Protein 5HDF (pdb70)

Secondary structure (DSSP, 8-state):
-EEEEEE---EEETTEEE--EEEEEETT---SEEE----TT--GGGTS-SSSHHHH-S---TTTT-EEEEE--TTSTTS----GGG--HHHHHH--HHHHHHHHTTTTSS--SEEEEEEETHHHHHHHHHHHHH---SEEEEES--SS--HHHHHHHHHTEE-GGG-TTTTTT----TTEEEEPTT-HHHHTTTT---HHHHHHHHHT---EEGGGGG-GGGT-HHHHHT--S---EEETT-----TTSS--S-HHHHHHHHGGG-TT-S----EEETT--S-GGGSTTHHHHHHHHHHHHHHHT---/--EEEEE---EEETTEEE--EEEEE-TT---SEEE----TT--GGGTS-SSSHHHH-S---TTTT-EEEEE--TTSTTS----GGG--HHHHHH--HHHHHHHHTTTTSS--SEEEEEEETHHHHHHHHHHHHH---SEEEEES--SS--HHHHHHHHHTEE-GGG-TTTTTT----TTEEEEPTT-HHHHTTTT---HHHHHHHHHT---EEGGGGG-GGGT-HHHHHT--S---EEETT-----TTSS--S-HHHHHHHHGGG-TT-S----EEETT--S-GGGSTTHHHHHHHHHHHHHHHT--S-----/-EEEEEE---EEETTEEE--EEEEEETT---SEEE----TT--GGGTS-SSSHHHH-S---TTTT-EEEEE--TTSTTS----GGG--HHHHHH--HHHHHHHHTTTTSS--SEEEEEEETHHHHHHHHHHHHH---SEEEEES--SS--HHHHHHHHHTEE-GGG-TTTTTT----TTEEEEPTT-HHHHTTTT---HHHHHHHHHT---EEGGGGG-GGGT-HHHHHT--S---EEETT-----TTSS--S-HHHHHHHHGGG-TT-S----EEETT--S-GGGSTTHHHHHHHHHHHHHHHT----/-EEEEEE---B--SSS-B--EEEEEETT---SEEE----TT--GGGTS-SSSHHHH-S---TTTT-EEEEEPPTTSTTS----GGG--HHHHHH--HHHHHHHHTTTTSS--SEEEEEEETHHHHHHHHHHHHH---SEEEEES--SS--HHHHHHHHHTEE-GGG-TTTTTT----TTEEEEPTT-HHHHTTTT---HHHHHHHHHT---EEGGGGG-GGGT-HHHHHT--S---EEETT-----TTSS--S-HHHHHHHHGGG-TT-S----EEETT--S-GGGSTTHHHHHHHHHHHHHHHT----

Nearest PDB structures (foldseek):
  5hdf-assembly1_B  TM=1.003E+00  e=5.039E-69  Streptomyces albus
  5hdp-assembly6_F  TM=1.001E+00  e=3.777E-64  Streptomyces albus
  1qlw-assembly1_A  TM=4.806E-01  e=2.853E-06  Alcaligenes sp.
  7dbl-assembly2_D  TM=5.284E-01  e=2.092E-06  Penicillium brevicompactum
  4z8z-assembly1_A  TM=4.792E-01  e=2.681E-06  Acetivibrio thermocellus ATCC 27405

Structure (mmCIF, N/CA/C/O backbone):
data_5HDF
#
_entry.id   5HDF
#
_cell.length_a   178.420
_cell.length_b   81.970
_cell.length_c   118.693
_cell.angle_alpha   90.00
_cell.angle_beta   126.75
_cell.angle_gamma   90.00
#
_symmetry.space_group_name_H-M   'C 1 2 1'
#
loop_
_entity.id
_entity.type
_entity.pdbx_description
1 polymer Hydrolase
2 water water
#
loop_
_atom_site.group_PDB
_atom_site.id
_atom_site.type_symbol
_atom_site.label_atom_id
_atom_site.label_alt_id
_atom_site.label_comp_id
_atom_site.label_asym_id
_atom_site.label_entity_id
_atom_site.label_seq_id
_atom_site.pdbx_PDB_ins_code
_atom_site.Cartn_x
_atom_site.Cartn_y
_atom_site.Cartn_z
_atom_site.occupancy
_atom_site.B_iso_or_equiv
_atom_site.auth_seq_id
_atom_site.auth_comp_id
_atom_site.auth_asym_id
_atom_site.auth_atom_id
_atom_site.pdbx_PDB_model_num
ATOM 1 N N . SER A 1 61 ? 13.755 -17.429 15.302 1.00 41.56 61 SER B N 1
ATOM 2 C CA . SER A 1 61 ? 14.849 -17.073 16.265 1.00 42.70 61 SER B CA 1
ATOM 3 C C . SER A 1 61 ? 14.546 -17.509 17.729 1.00 41.55 61 SER B C 1
ATOM 4 O O . SER A 1 61 ? 13.583 -17.012 18.441 1.00 44.27 61 SER B O 1
ATOM 7 N N . ALA A 1 62 ? 15.456 -18.329 18.183 1.00 34.93 62 ALA B N 1
ATOM 8 C CA . ALA A 1 62 ? 15.193 -19.407 19.147 1.00 35.14 62 ALA B CA 1
ATOM 9 C C . ALA A 1 62 ? 15.638 -18.967 20.538 1.00 33.43 62 ALA B C 1
ATOM 10 O O . ALA A 1 62 ? 16.421 -18.059 20.663 1.00 32.08 62 ALA B O 1
ATOM 12 N N . ILE A 1 63 ? 15.132 -19.651 21.554 1.00 31.22 63 ILE B N 1
ATOM 13 C CA . ILE A 1 63 ? 15.450 -19.349 22.954 1.00 33.01 63 ILE B CA 1
ATOM 14 C C . ILE A 1 63 ? 16.413 -20.383 23.518 1.00 33.67 63 ILE B C 1
ATOM 15 O O . ILE A 1 63 ? 16.100 -21.542 23.598 1.00 32.36 63 ILE B O 1
ATOM 20 N N . CYS A 1 64 ? 17.567 -19.905 23.949 1.00 36.06 64 CYS B N 1
ATOM 21 C CA . CYS A 1 64 ? 18.742 -20.755 24.220 1.00 36.58 64 CYS B CA 1
ATOM 22 C C . CYS A 1 64 ? 19.330 -20.480 25.605 1.00 34.90 64 CYS B C 1
ATOM 23 O O . CYS A 1 64 ? 19.386 -19.342 26.045 1.00 34.55 64 CYS B O 1
ATOM 26 N N . ARG A 1 65 ? 19.820 -21.516 26.242 1.00 35.06 65 ARG B N 1
ATOM 27 C CA . ARG A 1 65 ? 20.531 -21.382 27.524 1.00 38.24 65 ARG B CA 1
ATOM 28 C C . ARG A 1 65 ? 21.646 -22.413 27.619 1.00 36.08 65 ARG B C 1
ATOM 29 O O . ARG A 1 65 ? 21.424 -23.592 27.419 1.00 31.44 65 ARG B O 1
ATOM 37 N N . ALA A 1 66 ? 22.863 -21.930 27.840 1.00 35.75 66 ALA B N 1
ATOM 38 C CA . ALA A 1 66 ? 24.022 -22.803 28.041 1.00 34.50 66 ALA B CA 1
ATOM 39 C C . ALA A 1 66 ? 24.086 -23.257 29.499 1.00 35.28 66 ALA B C 1
ATOM 40 O O . ALA A 1 66 ? 23.621 -22.569 30.383 1.00 34.85 66 ALA B O 1
ATOM 42 N N . THR A 1 67 ? 24.613 -24.452 29.712 1.00 37.50 67 THR B N 1
ATOM 43 C CA . THR A 1 67 ? 24.906 -24.978 31.070 1.00 38.62 67 THR B CA 1
ATOM 44 C C . THR A 1 67 ? 26.116 -25.881 31.061 1.00 37.54 67 THR B C 1
ATOM 45 O O . THR A 1 67 ? 26.624 -26.257 30.014 1.00 36.58 67 THR B O 1
ATOM 49 N N . THR A 1 68 ? 26.533 -26.266 32.255 1.00 38.22 68 THR B N 1
ATOM 50 C CA . THR A 1 68 ? 27.445 -27.379 32.442 1.00 37.70 68 THR B CA 1
ATOM 51 C C . THR A 1 68 ? 26.723 -28.531 33.128 1.00 39.97 68 THR B C 1
ATOM 52 O O . THR A 1 68 ? 25.869 -28.320 33.978 1.00 40.11 68 THR B O 1
ATOM 56 N N . VAL A 1 69 ? 27.062 -29.751 32.736 1.00 40.57 69 VAL B N 1
ATOM 57 C CA . VAL A 1 69 ? 26.517 -30.962 33.381 1.00 39.45 69 VAL B CA 1
ATOM 58 C C . VAL A 1 69 ? 27.654 -31.693 34.088 1.00 39.08 69 VAL B C 1
ATOM 59 O O . VAL A 1 69 ? 28.643 -31.976 33.494 1.00 37.34 69 VAL B O 1
ATOM 63 N N . GLU A 1 70 ? 27.466 -32.010 35.358 1.00 45.10 70 GLU B N 1
ATOM 64 C CA . GLU A 1 70 ? 28.374 -32.905 36.070 1.00 47.03 70 GLU B CA 1
ATOM 65 C C . GLU A 1 70 ? 28.185 -34.322 35.563 1.00 44.27 70 GLU B C 1
ATOM 66 O O . GLU A 1 70 ? 27.072 -34.826 35.471 1.00 38.46 70 GLU B O 1
ATOM 72 N N . VAL A 1 71 ? 29.289 -34.956 35.243 1.00 43.98 71 VAL B N 1
ATOM 73 C CA . VAL A 1 71 ? 29.276 -36.169 34.486 1.00 43.41 71 VAL B CA 1
ATOM 74 C C . VAL A 1 71 ? 30.386 -37.093 35.003 1.00 42.59 71 VAL B C 1
ATOM 75 O O . VAL A 1 71 ? 31.429 -36.631 35.376 1.00 42.79 71 VAL B O 1
ATOM 79 N N . THR A 1 72 ? 30.152 -38.406 34.987 1.00 41.65 72 THR B N 1
ATOM 80 C CA . THR A 1 72 ? 31.120 -39.362 35.553 1.00 39.89 72 THR B CA 1
ATOM 81 C C . THR A 1 72 ? 32.427 -39.403 34.767 1.00 40.05 72 THR B C 1
ATOM 82 O O . THR A 1 72 ? 32.445 -39.593 33.555 1.00 39.36 72 THR B O 1
ATOM 86 N N . LEU A 1 73 ? 33.507 -39.295 35.516 1.00 41.88 73 LEU B N 1
ATOM 87 C CA . LEU A 1 73 ? 34.843 -39.189 34.984 1.00 43.17 73 LEU B CA 1
ATOM 88 C C . LEU A 1 73 ? 35.788 -39.859 35.958 1.00 47.25 73 LEU B C 1
ATOM 89 O O . LEU A 1 73 ? 36.113 -39.310 37.012 1.00 46.88 73 LEU B O 1
ATOM 94 N N . GLY A 1 74 ? 36.202 -41.065 35.606 1.00 55.59 74 GLY B N 1
ATOM 95 C CA . GLY A 1 74 ? 37.161 -41.808 36.400 1.00 59.80 74 GLY B CA 1
ATOM 96 C C . GLY A 1 74 ? 36.580 -42.081 37.771 1.00 69.39 74 GLY B C 1
ATOM 97 O O . GLY A 1 74 ? 35.431 -42.462 37.884 1.00 67.28 74 GLY B O 1
ATOM 98 N N . LYS A 1 75 ? 37.361 -41.817 38.810 1.00 77.06 75 LYS B N 1
ATOM 99 C CA . LYS A 1 75 ? 36.891 -41.991 40.202 1.00 79.69 75 LYS B CA 1
ATOM 100 C C . LYS A 1 75 ? 35.847 -40.958 40.596 1.00 70.79 75 LYS B C 1
ATOM 101 O O . LYS A 1 75 ? 34.881 -41.283 41.254 1.00 67.09 75 LYS B O 1
ATOM 107 N N . GLY A 1 76 ? 36.033 -39.731 40.130 1.00 65.92 76 GLY B N 1
ATOM 108 C CA . GLY A 1 76 ? 35.119 -38.624 40.442 1.00 63.27 76 GLY B CA 1
ATOM 109 C C . GLY A 1 76 ? 34.237 -38.213 39.271 1.00 58.57 76 GLY B C 1
ATOM 110 O O . GLY A 1 76 ? 33.614 -39.056 38.613 1.00 55.22 76 GLY B O 1
ATOM 111 N N . THR A 1 77 ? 34.166 -36.904 39.038 1.00 53.27 77 THR B N 1
ATOM 112 C CA . THR A 1 77 ? 33.354 -36.352 37.953 1.00 51.27 77 THR B CA 1
ATOM 113 C C . THR A 1 77 ? 34.086 -35.264 37.148 1.00 49.24 77 THR B C 1
ATOM 114 O O . THR A 1 77 ? 35.082 -34.703 37.589 1.00 46.78 77 THR B O 1
ATOM 118 N N . GLY A 1 78 ? 33.557 -34.991 35.958 1.00 45.99 78 GLY B N 1
ATOM 119 C CA . GLY A 1 78 ? 33.939 -33.801 35.169 1.00 41.76 78 GLY B CA 1
ATOM 120 C C . GLY A 1 78 ? 32.744 -32.975 34.718 1.00 39.66 78 GLY B C 1
ATOM 121 O O . GLY A 1 78 ? 31.574 -33.373 34.880 1.00 34.88 78 GLY B O 1
ATOM 122 N N . LYS A 1 79 ? 33.051 -31.829 34.135 1.00 39.52 79 LYS B N 1
ATOM 123 C CA . LYS A 1 79 ? 32.028 -30.897 33.627 1.00 41.15 79 LYS B CA 1
ATOM 124 C C . LYS A 1 79 ? 31.917 -30.955 32.103 1.00 38.15 79 LYS B C 1
ATOM 125 O O . LYS A 1 79 ? 32.888 -30.746 31.386 1.00 38.31 79 LYS B O 1
ATOM 139 N N . TRP A 1 81 ? 30.054 -29.129 28.968 1.00 33.31 81 TRP B N 1
ATOM 140 C CA . TRP A 1 81 ? 29.289 -27.948 28.529 1.00 32.13 81 TRP B CA 1
ATOM 141 C C . TRP A 1 81 ? 28.256 -28.342 27.489 1.00 32.03 81 TRP B C 1
ATOM 142 O O . TRP A 1 81 ? 28.507 -29.178 26.626 1.00 30.92 81 TRP B O 1
ATOM 153 N N . GLY A 1 82 ? 27.108 -27.709 27.564 1.00 31.63 82 GLY B N 1
ATOM 154 C CA . GLY A 1 82 ? 26.048 -27.929 26.584 1.00 33.52 82 GLY B CA 1
ATOM 155 C C . GLY A 1 82 ? 25.120 -26.738 26.454 1.00 34.32 82 GLY B C 1
ATOM 156 O O . GLY A 1 82 ? 25.003 -25.942 27.356 1.00 35.63 82 GLY B O 1
ATOM 157 N N . GLU A 1 83 ? 24.452 -26.639 25.317 1.00 35.37 83 GLU B N 1
ATOM 158 C CA . GLU A 1 83 ? 23.450 -25.602 25.099 1.00 33.19 83 GLU B CA 1
ATOM 159 C C . GLU A 1 83 ? 22.091 -26.199 24.737 1.00 33.63 83 GLU B C 1
ATOM 160 O O . GLU A 1 83 ? 21.968 -26.988 23.824 1.00 32.17 83 GLU B O 1
ATOM 166 N N . LEU A 1 84 ? 21.078 -25.792 25.482 1.00 35.24 84 LEU B N 1
ATOM 167 C CA . LEU A 1 84 ? 19.690 -26.187 25.216 1.00 34.04 84 LEU B CA 1
ATOM 168 C C . LEU A 1 84 ? 18.965 -25.040 24.544 1.00 33.06 84 LEU B C 1
ATOM 169 O O . LEU A 1 84 ? 18.911 -23.954 25.081 1.00 31.48 84 LEU B O 1
ATOM 174 N N . CYS A 1 85 ? 18.358 -25.326 23.395 1.00 32.81 85 CYS B N 1
ATOM 175 C CA . CYS A 1 85 ? 17.527 -24.349 22.670 1.00 33.53 85 CYS B CA 1
ATOM 176 C C . CYS A 1 85 ? 16.157 -24.925 22.352 1.00 32.91 85 CYS B C 1
ATOM 177 O O . CYS A 1 85 ? 16.045 -26.069 21.943 1.00 33.76 85 CYS B O 1
ATOM 180 N N . ARG A 1 86 ? 15.140 -24.075 22.483 1.00 32.98 86 ARG B N 1
ATOM 181 C CA . ARG A 1 86 ? 13.767 -24.358 22.039 1.00 33.41 86 ARG B CA 1
ATOM 182 C C . ARG A 1 86 ? 13.333 -23.377 20.981 1.00 32.29 86 ARG B C 1
ATOM 183 O O . ARG A 1 86 ? 13.804 -22.265 20.963 1.00 32.63 86 ARG B O 1
ATOM 191 N N . PRO A 1 87 ? 12.361 -23.766 20.122 1.00 33.59 87 PRO B N 1
ATOM 192 C CA . PRO A 1 87 ? 11.748 -22.763 19.272 1.00 34.21 87 PRO B CA 1
ATOM 193 C C . PRO A 1 87 ? 11.068 -21.736 20.107 1.00 37.54 87 PRO B C 1
ATOM 194 O O . PRO A 1 87 ? 10.543 -22.075 21.201 1.00 46.87 87 PRO B O 1
ATOM 198 N N . ALA A 1 88 ? 11.080 -20.496 19.638 1.00 39.16 88 ALA B N 1
ATOM 199 C CA . ALA A 1 88 ? 10.469 -19.361 20.395 1.00 41.05 88 ALA B CA 1
ATOM 200 C C . ALA A 1 88 ? 8.961 -19.489 20.441 1.00 40.55 88 ALA B C 1
ATOM 201 O O . ALA A 1 88 ? 8.337 -19.891 19.478 1.00 39.26 88 ALA B O 1
ATOM 203 N N . GLY A 1 89 ? 8.406 -19.252 21.615 1.00 41.59 89 GLY B N 1
ATOM 204 C CA . GLY A 1 89 ? 6.954 -19.414 21.845 1.00 40.40 89 GLY B CA 1
ATOM 205 C C . GLY A 1 89 ? 6.400 -20.843 21.801 1.00 38.95 89 GLY B C 1
ATOM 206 O O . GLY A 1 89 ? 5.226 -21.041 21.551 1.00 38.72 89 GLY B O 1
ATOM 207 N N . SER A 1 90 ? 7.239 -21.820 22.120 1.00 39.67 90 SER B N 1
ATOM 208 C CA . SER A 1 90 ? 6.830 -23.234 22.110 1.00 37.67 90 SER B CA 1
ATOM 209 C C . SER A 1 90 ? 7.641 -24.076 23.069 1.00 33.77 90 SER B C 1
ATOM 210 O O . SER A 1 90 ? 8.712 -23.723 23.470 1.00 33.79 90 SER B O 1
ATOM 213 N N . SER A 1 91 ? 7.109 -25.225 23.402 1.00 36.27 91 SER B N 1
ATOM 214 C CA . SER A 1 91 ? 7.766 -26.148 24.330 1.00 36.51 91 SER B CA 1
ATOM 215 C C . SER A 1 91 ? 7.641 -27.591 23.789 1.00 35.92 91 SER B C 1
ATOM 216 O O . SER A 1 91 ? 6.715 -28.302 24.142 1.00 38.01 91 SER B O 1
ATOM 219 N N . PRO A 1 92 ? 8.628 -28.040 22.987 1.00 34.56 92 PRO B N 1
ATOM 220 C CA . PRO A 1 92 ? 8.592 -29.372 22.400 1.00 32.88 92 PRO B CA 1
ATOM 221 C C . PRO A 1 92 ? 8.767 -30.480 23.407 1.00 32.16 92 PRO B C 1
ATOM 222 O O . PRO A 1 92 ? 9.403 -30.303 24.439 1.00 32.16 92 PRO B O 1
ATOM 226 N N . ASP A 1 93 ? 8.206 -31.622 23.083 1.00 32.36 93 ASP B N 1
ATOM 227 C CA . ASP A 1 93 ? 8.345 -32.836 23.910 1.00 32.60 93 ASP B CA 1
ATOM 228 C C . ASP A 1 93 ? 9.527 -33.699 23.432 1.00 29.65 93 ASP B C 1
ATOM 229 O O . ASP A 1 93 ? 10.005 -34.584 24.153 1.00 28.49 93 ASP B O 1
ATOM 234 N N . THR A 1 94 ? 9.982 -33.420 22.227 1.00 29.05 94 THR B N 1
ATOM 235 C CA . THR A 1 94 ? 11.183 -34.069 21.673 1.00 29.84 94 THR B CA 1
ATOM 236 C C . THR A 1 94 ? 12.374 -33.128 21.683 1.00 28.91 94 THR B C 1
ATOM 237 O O . THR A 1 94 ? 12.294 -32.000 21.232 1.00 30.85 94 THR B O 1
ATOM 241 N N . VAL A 1 95 ? 13.459 -33.631 22.215 1.00 28.50 95 VAL B N 1
ATOM 242 C CA . VAL A 1 95 ? 14.752 -32.969 22.164 1.00 29.87 95 VAL B CA 1
ATOM 243 C C . VAL A 1 95 ? 15.751 -33.827 21.390 1.00 28.80 95 VAL B C 1
ATOM 244 O O . VAL A 1 95 ? 15.826 -35.057 21.570 1.00 30.76 95 VAL B O 1
ATOM 248 N N . VAL A 1 96 ? 16.519 -33.166 20.547 1.00 28.78 96 VAL B N 1
ATOM 249 C CA . VAL A 1 96 ? 17.555 -33.826 19.740 1.00 30.30 96 VAL B CA 1
ATOM 250 C C . VAL A 1 96 ? 18.927 -33.451 20.268 1.00 30.69 96 VAL B C 1
ATOM 251 O O . VAL A 1 96 ? 19.326 -32.333 20.190 1.00 30.28 96 VAL B O 1
ATOM 255 N N . THR A 1 97 ? 19.627 -34.438 20.785 1.00 34.20 97 THR B N 1
ATOM 256 C CA . THR A 1 97 ? 20.960 -34.258 21.364 1.00 35.24 97 THR B CA 1
ATOM 257 C C . THR A 1 97 ? 22.038 -34.645 20.368 1.00 34.13 97 THR B C 1
ATOM 258 O O . THR A 1 97 ? 22.031 -35.744 19.829 1.00 33.77 97 THR B O 1
ATOM 270 N N . VAL A 1 99 ? 26.053 -34.955 19.107 1.00 30.70 99 VAL B N 1
ATOM 271 C CA . VAL A 1 99 ? 27.396 -35.289 19.547 1.00 29.70 99 VAL B CA 1
ATOM 272 C C . VAL A 1 99 ? 28.370 -35.139 18.374 1.00 27.93 99 VAL B C 1
ATOM 273 O O . VAL A 1 99 ? 28.273 -35.834 17.373 1.00 25.85 99 VAL B O 1
ATOM 277 N N . HIS A 1 100 ? 29.305 -34.220 18.529 1.00 27.11 100 HIS B N 1
ATOM 278 C CA . HIS A 1 100 ? 30.281 -33.924 17.475 1.00 25.69 100 HIS B CA 1
ATOM 279 C C . HIS A 1 100 ? 31.359 -35.026 17.367 1.00 25.56 100 HIS B C 1
ATOM 280 O O . HIS A 1 100 ? 31.514 -35.877 18.250 1.00 24.26 100 HIS B O 1
ATOM 287 N N . GLY A 1 101 ? 32.120 -34.939 16.299 1.00 25.83 101 GLY B N 1
ATOM 288 C CA . GLY A 1 101 ? 33.228 -35.848 16.063 1.00 28.00 101 GLY B CA 1
ATOM 289 C C . GLY A 1 101 ? 34.609 -35.309 16.447 1.00 29.63 101 GLY B C 1
ATOM 290 O O . GLY A 1 101 ? 34.745 -34.237 17.034 1.00 28.96 101 GLY B O 1
ATOM 291 N N . ALA A 1 102 ? 35.620 -36.095 16.100 1.00 29.64 102 ALA B N 1
ATOM 292 C CA . ALA A 1 102 ? 37.009 -35.859 16.521 1.00 26.67 102 ALA B CA 1
ATOM 293 C C . ALA A 1 102 ? 37.615 -34.646 15.816 1.00 25.95 102 ALA B C 1
ATOM 294 O O . ALA A 1 102 ? 37.535 -34.501 14.614 1.00 23.33 102 ALA B O 1
ATOM 296 N N . THR A 1 103 ? 38.230 -33.795 16.616 1.00 26.55 103 THR B N 1
ATOM 297 C CA . THR A 1 103 ? 38.766 -32.461 16.187 1.00 27.11 103 THR B CA 1
ATOM 298 C C . THR A 1 103 ? 37.679 -31.405 15.887 1.00 24.68 103 THR B C 1
ATOM 299 O O . THR A 1 103 ? 37.956 -30.356 15.325 1.00 22.57 103 THR B O 1
ATOM 303 N N . TYR A 1 104 ? 36.456 -31.710 16.285 1.00 24.22 104 TYR B N 1
ATOM 304 C CA . TYR A 1 104 ? 35.374 -30.738 16.308 1.00 24.00 104 TYR B CA 1
ATOM 305 C C . TYR A 1 104 ? 34.943 -30.454 17.765 1.00 26.22 104 TYR B C 1
ATOM 306 O O . TYR A 1 104 ? 35.385 -31.102 18.716 1.00 27.39 104 TYR B O 1
ATOM 315 N N . ASN A 1 105 ? 34.060 -29.487 17.908 1.00 27.58 105 ASN B N 1
ATOM 316 C CA . ASN A 1 105 ? 33.279 -29.330 19.123 1.00 28.18 105 ASN B CA 1
ATOM 317 C C . ASN A 1 105 ? 31.817 -29.032 18.737 1.00 27.64 105 ASN B C 1
ATOM 318 O O . ASN A 1 105 ? 31.397 -29.342 17.628 1.00 27.09 105 ASN B O 1
ATOM 323 N N . HIS A 1 106 ? 31.044 -28.462 19.654 1.00 26.46 106 HIS B N 1
ATOM 324 C CA . HIS A 1 106 ? 29.623 -28.183 19.379 1.00 25.43 106 HIS B CA 1
ATOM 325 C C . HIS A 1 106 ? 29.377 -27.369 18.100 1.00 26.13 106 HIS B C 1
ATOM 326 O O . HIS A 1 106 ? 28.311 -27.436 17.521 1.00 26.98 106 HIS B O 1
ATOM 333 N N . ASN A 1 107 ? 30.359 -26.585 17.681 1.00 26.27 107 ASN B N 1
ATOM 334 C CA . ASN A 1 107 ? 30.199 -25.723 16.477 1.00 25.54 107 ASN B CA 1
ATOM 335 C C . ASN A 1 107 ? 29.815 -26.472 15.211 1.00 24.70 107 ASN B C 1
ATOM 336 O O . ASN A 1 107 ? 29.109 -25.935 14.363 1.00 25.67 107 ASN B O 1
ATOM 341 N N . TYR A 1 108 ? 30.298 -27.699 15.076 1.00 23.76 108 TYR B N 1
ATOM 342 C CA . TYR A 1 108 ? 29.903 -28.551 13.942 1.00 24.00 108 TYR B CA 1
ATOM 343 C C . TYR A 1 108 ? 28.369 -28.642 13.777 1.00 23.84 108 TYR B C 1
ATOM 344 O O . TYR A 1 108 ? 27.853 -28.579 12.684 1.00 24.99 108 TYR B O 1
ATOM 353 N N . TRP A 1 109 ? 27.675 -28.836 14.885 1.00 24.78 109 TRP B N 1
ATOM 354 C CA . TRP A 1 109 ? 26.218 -29.019 14.874 1.00 24.40 109 TRP B CA 1
ATOM 355 C C . TRP A 1 109 ? 25.437 -27.718 15.000 1.00 25.58 109 TRP B C 1
ATOM 356 O O . TRP A 1 109 ? 24.222 -27.708 14.823 1.00 27.58 109 TRP B O 1
ATOM 367 N N . ASP A 1 110 ? 26.116 -26.640 15.345 1.00 25.33 110 ASP B N 1
ATOM 368 C CA . ASP A 1 110 ? 25.496 -25.302 15.344 1.00 26.05 110 ASP B CA 1
ATOM 369 C C . ASP A 1 110 ? 26.461 -24.294 14.781 1.00 27.19 110 ASP B C 1
ATOM 370 O O . ASP A 1 110 ? 26.967 -23.449 15.473 1.00 30.09 110 ASP B O 1
ATOM 375 N N . PHE A 1 111 ? 26.620 -24.342 13.496 1.00 27.97 111 PHE B N 1
ATOM 376 C CA . PHE A 1 111 ? 27.695 -23.653 12.811 1.00 27.44 111 PHE B CA 1
ATOM 377 C C . PHE A 1 111 ? 27.417 -22.144 12.782 1.00 27.06 111 PHE B C 1
ATOM 378 O O . PHE A 1 111 ? 26.353 -21.732 12.391 1.00 30.41 111 PHE B O 1
ATOM 386 N N . PRO A 1 112 ? 28.389 -21.334 13.199 1.00 27.38 112 PRO B N 1
ATOM 387 C CA . PRO A 1 112 ? 28.165 -19.917 13.324 1.00 28.05 112 PRO B CA 1
ATOM 388 C C . PRO A 1 112 ? 28.335 -19.089 12.045 1.00 27.82 112 PRO B C 1
ATOM 389 O O . PRO A 1 112 ? 28.138 -17.888 12.082 1.00 34.30 112 PRO B O 1
ATOM 393 N N . TYR A 1 113 ? 28.682 -19.711 10.936 1.00 26.20 113 TYR B N 1
ATOM 394 C CA . TYR A 1 113 ? 28.720 -18.998 9.635 1.00 25.29 113 TYR B CA 1
ATOM 395 C C . TYR A 1 113 ? 27.491 -19.325 8.835 1.00 25.73 113 TYR B C 1
ATOM 396 O O . TYR A 1 113 ? 27.232 -20.491 8.567 1.00 25.59 113 TYR B O 1
ATOM 405 N N . GLN A 1 114 ? 26.757 -18.282 8.430 1.00 24.79 114 GLN B N 1
ATOM 406 C CA . GLN A 1 114 ? 25.521 -18.424 7.659 1.00 24.71 114 GLN B CA 1
ATOM 407 C C . GLN A 1 114 ? 24.624 -19.496 8.264 1.00 26.05 114 GLN B C 1
ATOM 408 O O . GLN A 1 114 ? 24.320 -20.510 7.614 1.00 26.59 114 GLN B O 1
ATOM 414 N N . PRO A 1 115 ? 24.230 -19.302 9.529 1.00 28.54 115 PRO B N 1
ATOM 415 C CA . PRO A 1 115 ? 23.561 -20.353 10.272 1.00 29.31 115 PRO B CA 1
ATOM 416 C C . PRO A 1 115 ? 22.230 -20.743 9.667 1.00 31.55 115 PRO B C 1
ATOM 417 O O . PRO A 1 115 ? 21.860 -21.888 9.725 1.00 35.58 115 PRO B O 1
ATOM 421 N N . ASP A 1 116 ? 21.547 -19.800 9.030 1.00 32.75 116 ASP B N 1
ATOM 422 C CA . ASP A 1 116 ? 20.254 -20.120 8.353 1.00 31.23 116 ASP B CA 1
ATOM 423 C C . ASP A 1 116 ? 20.438 -21.177 7.284 1.00 31.59 116 ASP B C 1
ATOM 424 O O . ASP A 1 116 ? 19.496 -21.835 6.896 1.00 32.39 116 ASP B O 1
ATOM 429 N N . LYS A 1 117 ? 21.668 -21.317 6.798 1.00 30.53 117 LYS B N 1
ATOM 430 C CA . LYS A 1 117 ? 22.010 -22.387 5.896 1.00 28.26 117 LYS B CA 1
ATOM 431 C C . LYS A 1 117 ? 22.669 -23.585 6.608 1.00 26.65 117 LYS B C 1
ATOM 432 O O . LYS A 1 117 ? 22.291 -24.699 6.379 1.00 27.28 117 LYS B O 1
ATOM 438 N N . TYR A 1 118 ? 23.693 -23.334 7.405 1.00 24.52 118 TYR B N 1
ATOM 439 C CA . TYR A 1 118 ? 24.631 -24.413 7.842 1.00 23.84 118 TYR B CA 1
ATOM 440 C C . TYR A 1 118 ? 24.420 -24.908 9.266 1.00 24.28 118 TYR B C 1
ATOM 441 O O . TYR A 1 118 ? 24.980 -25.916 9.652 1.00 28.70 118 TYR B O 1
ATOM 450 N N . SER A 1 119 ? 23.603 -24.216 10.033 1.00 23.44 119 SER B N 1
ATOM 451 C CA . SER A 1 119 ? 23.314 -24.645 11.382 1.00 22.60 119 SER B CA 1
ATOM 452 C C . SER A 1 119 ? 22.194 -25.687 11.440 1.00 22.36 119 SER B C 1
ATOM 453 O O . SER A 1 119 ? 21.035 -25.376 11.328 1.00 21.57 119 SER B O 1
ATOM 456 N N . PHE A 1 120 ? 22.580 -26.918 11.700 1.00 23.50 120 PHE B N 1
ATOM 457 C CA . PHE A 1 120 ? 21.635 -28.035 11.807 1.00 24.32 120 PHE B CA 1
ATOM 458 C C . PHE A 1 120 ? 20.683 -27.822 13.010 1.00 25.58 120 PHE B C 1
ATOM 459 O O . PHE A 1 120 ? 19.462 -27.989 12.908 1.00 24.19 120 PHE B O 1
ATOM 467 N N . ARG A 1 121 ? 21.277 -27.406 14.118 1.00 26.37 121 ARG B N 1
ATOM 468 C CA . ARG A 1 121 ? 20.542 -27.040 15.352 1.00 25.90 121 ARG B CA 1
ATOM 469 C C . ARG A 1 121 ? 19.435 -26.061 15.040 1.00 27.62 121 ARG B C 1
ATOM 470 O O . ARG A 1 121 ? 18.277 -26.293 15.377 1.00 32.83 121 ARG B O 1
ATOM 478 N N . LYS A 1 122 ? 19.790 -24.978 14.365 1.00 27.20 122 LYS B N 1
ATOM 479 C CA . LYS A 1 122 ? 18.809 -23.948 13.968 1.00 27.38 122 LYS B CA 1
ATOM 480 C C . LYS A 1 122 ? 17.698 -24.494 13.078 1.00 26.43 122 LYS B C 1
ATOM 481 O O . LYS A 1 122 ? 16.553 -24.165 13.236 1.00 24.99 122 LYS B O 1
ATOM 495 N N . LEU A 1 124 ? 16.600 -27.509 13.046 1.00 25.47 124 LEU B N 1
ATOM 496 C CA . LEU A 1 124 ? 15.744 -28.340 13.923 1.00 25.96 124 LEU B CA 1
ATOM 497 C C . LEU A 1 124 ? 14.770 -27.535 14.753 1.00 25.66 124 LEU B C 1
ATOM 498 O O . LEU A 1 124 ? 13.590 -27.883 14.853 1.00 25.91 124 LEU B O 1
ATOM 503 N N . ASN A 1 125 ? 15.263 -26.475 15.360 1.00 25.02 125 ASN B N 1
ATOM 504 C CA . ASN A 1 125 ? 14.382 -25.555 16.093 1.00 26.22 125 ASN B CA 1
ATOM 505 C C . ASN A 1 125 ? 13.281 -25.032 15.185 1.00 24.89 125 ASN B C 1
ATOM 506 O O . ASN A 1 125 ? 12.131 -24.960 15.561 1.00 26.35 125 ASN B O 1
ATOM 511 N N . GLY A 1 126 ? 13.667 -24.617 14.003 1.00 24.78 126 GLY B N 1
ATOM 512 C CA . GLY A 1 126 ? 12.711 -24.083 13.004 1.00 24.78 126 GLY B CA 1
ATOM 513 C C . GLY A 1 126 ? 11.688 -25.127 12.575 1.00 24.53 126 GLY B C 1
ATOM 514 O O . GLY A 1 126 ? 10.583 -24.796 12.216 1.00 24.93 126 GLY B O 1
ATOM 515 N N . ALA A 1 127 ? 12.087 -26.387 12.634 1.00 24.05 127 ALA B N 1
ATOM 516 C CA . ALA A 1 127 ? 11.181 -27.531 12.420 1.00 24.76 127 ALA B CA 1
ATOM 517 C C . ALA A 1 127 ? 10.383 -27.923 13.674 1.00 27.32 127 ALA B C 1
ATOM 518 O O . ALA A 1 127 ? 9.684 -28.942 13.688 1.00 30.38 127 ALA B O 1
ATOM 520 N N . GLY A 1 128 ? 10.532 -27.150 14.739 1.00 29.21 128 GLY B N 1
ATOM 521 C CA . GLY A 1 128 ? 9.747 -27.370 16.021 1.00 28.95 128 GLY B CA 1
ATOM 522 C C . GLY A 1 128 ? 10.366 -28.350 17.048 1.00 28.02 128 GLY B C 1
ATOM 523 O O . GLY A 1 128 ? 9.766 -28.632 18.065 1.00 28.79 128 GLY B O 1
ATOM 524 N N . TYR A 1 129 ? 11.592 -28.786 16.810 1.00 25.69 129 TYR B N 1
ATOM 525 C CA . TYR A 1 129 ? 12.311 -29.618 17.793 1.00 25.26 129 TYR B CA 1
ATOM 526 C C . TYR A 1 129 ? 13.145 -28.786 18.779 1.00 25.88 129 TYR B C 1
ATOM 527 O O . TYR A 1 129 ? 13.676 -27.732 18.437 1.00 24.79 129 TYR B O 1
ATOM 536 N N . ALA A 1 130 ? 13.254 -29.294 20.007 1.00 25.88 130 ALA B N 1
ATOM 537 C CA . ALA A 1 130 ? 14.266 -28.810 20.969 1.00 24.93 130 ALA B CA 1
ATOM 538 C C . ALA A 1 130 ? 15.597 -29.429 20.630 1.00 25.67 130 ALA B C 1
ATOM 539 O O . ALA A 1 130 ? 15.657 -30.454 19.954 1.00 30.49 130 ALA B O 1
ATOM 541 N N . THR A 1 131 ? 16.674 -28.765 21.014 1.00 25.26 131 THR B N 1
ATOM 542 C CA . THR A 1 131 ? 18.023 -29.237 20.665 1.00 24.12 131 THR B CA 1
ATOM 543 C C . THR A 1 131 ? 18.961 -29.107 21.825 1.00 23.06 131 THR B C 1
ATOM 544 O O . THR A 1 131 ? 18.831 -28.218 22.626 1.00 25.01 131 THR B O 1
ATOM 548 N N . PHE A 1 132 ? 19.893 -30.027 21.927 1.00 23.18 132 PHE B N 1
ATOM 549 C CA . PHE A 1 132 ? 20.954 -29.952 22.941 1.00 23.32 132 PHE B CA 1
ATOM 550 C C . PHE A 1 132 ? 22.269 -30.318 22.316 1.00 23.56 132 PHE B C 1
ATOM 551 O O . PHE A 1 132 ? 22.511 -31.465 22.022 1.00 24.61 132 PHE B O 1
ATOM 559 N N . VAL A 1 133 ? 23.117 -29.322 22.116 1.00 24.50 133 VAL B N 1
ATOM 560 C CA . VAL A 1 133 ? 24.474 -29.557 21.571 1.00 26.15 133 VAL B CA 1
ATOM 561 C C . VAL A 1 133 ? 25.511 -29.525 22.682 1.00 26.69 133 VAL B C 1
ATOM 562 O O . VAL A 1 133 ? 25.456 -28.693 23.548 1.00 27.88 133 VAL B O 1
ATOM 566 N N . VAL A 1 134 ? 26.460 -30.439 22.622 1.00 27.22 134 VAL B N 1
ATOM 567 C CA . VAL A 1 134 ? 27.482 -30.567 23.672 1.00 27.45 134 VAL B CA 1
ATOM 568 C C . VAL A 1 134 ? 28.893 -30.336 23.140 1.00 28.84 134 VAL B C 1
ATOM 569 O O . VAL A 1 134 ? 29.152 -30.517 21.964 1.00 32.91 134 VAL B O 1
ATOM 573 N N . ASP A 1 135 ? 29.765 -29.856 24.020 1.00 29.76 135 ASP B N 1
ATOM 574 C CA . ASP A 1 135 ? 31.215 -30.035 23.876 1.00 29.42 135 ASP B CA 1
ATOM 575 C C . ASP A 1 135 ? 31.585 -31.285 24.631 1.00 28.30 135 ASP B C 1
ATOM 576 O O . ASP A 1 135 ? 31.374 -31.374 25.832 1.00 30.38 135 ASP B O 1
ATOM 581 N N . ARG A 1 136 ? 32.049 -32.277 23.924 1.00 28.73 136 ARG B N 1
ATOM 582 C CA . ARG A 1 136 ? 32.640 -33.480 24.553 1.00 29.44 136 ARG B CA 1
ATOM 583 C C . ARG A 1 136 ? 33.826 -33.119 25.443 1.00 28.94 136 ARG B C 1
ATOM 584 O O . ARG A 1 136 ? 34.497 -32.118 25.224 1.00 29.71 136 ARG B O 1
ATOM 592 N N . LEU A 1 137 ? 34.048 -33.918 26.478 1.00 27.75 137 LEU B N 1
ATOM 593 C CA . LEU A 1 137 ? 35.180 -33.670 27.360 1.00 27.57 137 LEU B CA 1
ATOM 594 C C . LEU A 1 137 ? 36.445 -33.778 26.543 1.00 29.37 137 LEU B C 1
ATOM 595 O O . LEU A 1 137 ? 36.543 -34.600 25.635 1.00 34.69 137 LEU B O 1
ATOM 600 N N . GLY A 1 138 ? 37.380 -32.892 26.836 1.00 29.92 138 GLY B N 1
ATOM 601 C CA . GLY A 1 138 ? 38.613 -32.741 26.055 1.00 30.15 138 GLY B CA 1
ATOM 602 C C . GLY A 1 138 ? 38.542 -31.561 25.112 1.00 31.48 138 GLY B C 1
ATOM 603 O O . GLY A 1 138 ? 39.550 -31.135 24.551 1.00 30.82 138 GLY B O 1
ATOM 604 N N . THR A 1 139 ? 37.343 -31.016 24.949 1.00 33.37 139 THR B N 1
ATOM 605 C CA . THR A 1 139 ? 37.098 -29.986 23.925 1.00 32.12 139 THR B CA 1
ATOM 606 C C . THR A 1 139 ? 36.316 -28.822 24.468 1.00 30.61 139 THR B C 1
ATOM 607 O O . THR A 1 139 ? 35.622 -28.942 25.477 1.00 33.87 139 THR B O 1
ATOM 611 N N . GLY A 1 140 ? 36.423 -27.705 23.765 1.00 27.81 140 GLY B N 1
ATOM 612 C CA . GLY A 1 140 ? 35.473 -26.601 23.867 1.00 25.99 140 GLY B CA 1
ATOM 613 C C . GLY A 1 140 ? 35.502 -25.982 25.241 1.00 26.49 140 GLY B C 1
ATOM 614 O O . GLY A 1 140 ? 36.551 -25.765 25.790 1.00 26.38 140 GLY B O 1
ATOM 615 N N . ASN A 1 141 ? 34.334 -25.770 25.808 1.00 27.53 141 ASN B N 1
ATOM 616 C CA . ASN A 1 141 ? 34.209 -25.304 27.198 1.00 29.47 141 ASN B CA 1
ATOM 617 C C . ASN A 1 141 ? 34.021 -26.417 28.240 1.00 30.05 141 ASN B C 1
ATOM 618 O O . ASN A 1 141 ? 33.582 -26.159 29.348 1.00 30.16 141 ASN B O 1
ATOM 623 N N . SER A 1 142 ? 34.362 -27.630 27.899 1.00 29.09 142 SER B N 1
ATOM 624 C CA . SER A 1 142 ? 34.247 -28.710 28.847 1.00 29.57 142 SER B CA 1
ATOM 625 C C . SER A 1 142 ? 35.562 -28.917 29.563 1.00 30.79 142 SER B C 1
ATOM 626 O O . SER A 1 142 ? 36.595 -28.355 29.192 1.00 28.26 142 SER B O 1
ATOM 629 N N . THR A 1 143 ? 35.508 -29.745 30.594 1.00 32.19 143 THR B N 1
ATOM 630 C CA . THR A 1 143 ? 36.712 -30.202 31.267 1.00 32.97 143 THR B CA 1
ATOM 631 C C . THR A 1 143 ? 37.660 -30.845 30.238 1.00 32.39 143 THR B C 1
ATOM 632 O O . THR A 1 143 ? 37.235 -31.631 29.403 1.00 29.55 143 THR B O 1
ATOM 636 N N . VAL A 1 144 ? 38.938 -30.506 30.342 1.00 33.54 144 VAL B N 1
ATOM 637 C CA . VAL A 1 144 ? 40.010 -31.166 29.551 1.00 33.69 144 VAL B CA 1
ATOM 638 C C . VAL A 1 144 ? 40.878 -32.023 30.495 1.00 33.48 144 VAL B C 1
ATOM 639 O O . VAL A 1 144 ? 41.805 -31.531 31.095 1.00 32.75 144 VAL B O 1
ATOM 643 N N . PRO A 1 145 ? 40.515 -33.297 30.680 1.00 34.81 145 PRO B N 1
ATOM 644 C CA . PRO A 1 145 ? 41.249 -34.143 31.573 1.00 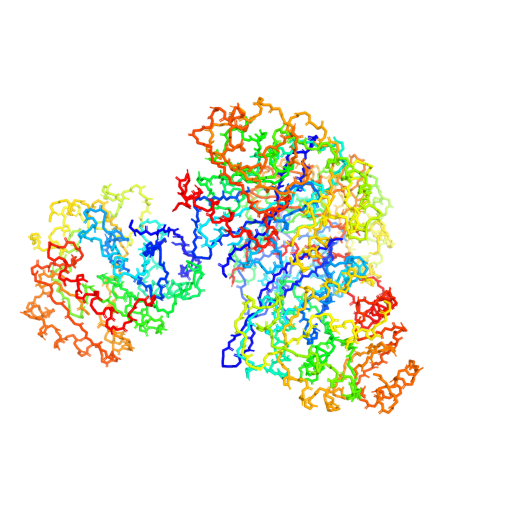36.50 145 PRO B CA 1
ATOM 645 C C . PRO A 1 145 ? 42.487 -34.768 30.934 1.00 36.11 145 PRO B C 1
ATOM 646 O O . PRO A 1 145 ? 42.683 -34.649 29.739 1.00 34.48 145 PRO B O 1
ATOM 650 N N . PRO A 1 146 ? 43.299 -35.487 31.738 1.00 36.34 146 PRO B N 1
ATOM 651 C CA . PRO A 1 146 ? 44.306 -36.365 31.113 1.00 35.10 146 PRO B CA 1
ATOM 652 C C . PRO A 1 146 ? 43.634 -37.351 30.148 1.00 34.25 146 PRO B C 1
ATOM 653 O O . PRO A 1 146 ? 42.502 -37.773 30.382 1.00 32.73 146 PRO B O 1
ATOM 657 N N . SER A 1 147 ? 44.294 -37.631 29.048 1.00 33.89 147 SER B N 1
ATOM 658 C CA . SER A 1 147 ? 43.668 -38.385 27.944 1.00 36.00 147 SER B CA 1
ATOM 659 C C . SER A 1 147 ? 43.417 -39.843 28.317 1.00 37.51 147 SER B C 1
ATOM 660 O O . SER A 1 147 ? 42.535 -40.504 27.763 1.00 40.43 147 SER B O 1
ATOM 663 N N . SER A 1 148 ? 44.204 -40.334 29.265 1.00 37.36 148 SER B N 1
ATOM 664 C CA . SER A 1 148 ? 44.086 -41.727 29.753 1.00 35.45 148 SER B CA 1
ATOM 665 C C . SER A 1 148 ? 42.717 -42.002 30.413 1.00 36.67 148 SER B C 1
ATOM 666 O O . SER A 1 148 ? 42.252 -43.125 30.446 1.00 39.68 148 SER B O 1
ATOM 669 N N . GLU A 1 149 ? 42.092 -40.950 30.921 1.00 38.93 149 GLU B N 1
ATOM 670 C CA . GLU A 1 149 ? 40.763 -41.039 31.589 1.00 39.10 149 GLU B CA 1
ATOM 671 C C . GLU A 1 149 ? 39.576 -41.080 30.617 1.00 37.24 149 GLU B C 1
ATOM 672 O O . GLU A 1 149 ? 38.436 -41.309 31.034 1.00 35.65 149 GLU B O 1
ATOM 678 N N . LEU A 1 150 ? 39.842 -40.794 29.338 1.00 37.59 150 LEU B N 1
ATOM 679 C CA . LEU A 1 150 ? 38.778 -40.730 28.288 1.00 34.27 150 LEU B CA 1
ATOM 680 C C . LEU A 1 150 ? 38.873 -41.874 27.313 1.00 32.02 150 LEU B C 1
ATOM 681 O O . LEU A 1 150 ? 39.933 -42.189 26.807 1.00 31.73 150 LEU B O 1
ATOM 686 N N . ASN A 1 151 ? 37.740 -42.496 27.082 1.00 29.56 151 ASN B N 1
ATOM 687 C CA . ASN A 1 151 ? 37.555 -43.440 25.977 1.00 27.66 151 ASN B CA 1
ATOM 688 C C . ASN A 1 151 ? 36.085 -43.496 25.601 1.00 28.51 151 ASN B C 1
ATOM 689 O O . ASN A 1 151 ? 35.226 -42.914 26.289 1.00 29.50 151 ASN B O 1
ATOM 694 N N . LEU A 1 152 ? 35.778 -44.211 24.531 1.00 28.09 152 LEU B N 1
ATOM 695 C CA . LEU A 1 152 ? 34.404 -44.178 23.954 1.00 27.47 152 LEU B CA 1
ATOM 696 C C . LEU A 1 152 ? 33.350 -44.652 24.955 1.00 27.34 152 LEU B C 1
ATOM 697 O O . LEU A 1 152 ? 32.296 -44.025 25.108 1.00 27.02 152 LEU B O 1
ATOM 702 N N . THR A 1 153 ? 33.679 -45.712 25.681 1.00 28.17 153 THR B N 1
ATOM 703 C CA . THR A 1 153 ? 32.771 -46.293 26.704 1.00 29.95 153 THR B CA 1
ATOM 704 C C . THR A 1 153 ? 32.488 -45.270 27.800 1.00 29.66 153 THR B C 1
ATOM 705 O O . THR A 1 153 ? 31.330 -45.041 28.186 1.00 29.94 153 THR B O 1
ATOM 709 N N . VAL A 1 154 ? 33.547 -44.708 28.324 1.00 29.78 154 VAL B N 1
ATOM 710 C CA . VAL A 1 154 ? 33.424 -43.646 29.319 1.00 31.46 154 VAL B CA 1
ATOM 711 C C . VAL A 1 154 ? 32.542 -42.524 28.791 1.00 33.45 154 VAL B C 1
ATOM 712 O O . VAL A 1 154 ? 31.681 -42.044 29.492 1.00 33.13 154 VAL B O 1
ATOM 716 N N . GLU A 1 155 ? 32.791 -42.111 27.556 1.00 37.22 155 GLU B N 1
ATOM 717 C CA . GLU A 1 155 ? 32.043 -40.983 26.928 1.00 37.06 155 GLU B CA 1
ATOM 718 C C . GLU A 1 155 ? 30.577 -41.323 26.649 1.00 33.66 155 GLU B C 1
ATOM 719 O O . GLU A 1 155 ? 29.714 -40.490 26.778 1.00 34.46 155 GLU B O 1
ATOM 725 N N . ALA A 1 156 ? 30.318 -42.568 26.315 1.00 32.20 156 ALA B N 1
ATOM 726 C CA . ALA A 1 156 ? 28.930 -43.057 26.110 1.00 31.86 156 ALA B CA 1
ATOM 727 C C . ALA A 1 156 ? 28.108 -43.014 27.405 1.00 31.82 156 ALA B C 1
ATOM 728 O O . ALA A 1 156 ? 26.926 -42.694 27.401 1.00 29.13 156 ALA B O 1
ATOM 730 N N . ARG A 1 157 ? 28.747 -43.383 28.506 1.00 34.87 157 ARG B N 1
ATOM 731 C CA . ARG A 1 157 ? 28.107 -43.313 29.823 1.00 34.91 157 ARG B CA 1
ATOM 732 C C . ARG A 1 157 ? 27.820 -41.862 30.214 1.00 34.86 157 ARG B C 1
ATOM 733 O O . ARG A 1 157 ? 26.821 -41.561 30.869 1.00 35.95 157 ARG B O 1
ATOM 741 N N . GLN A 1 158 ? 28.709 -40.976 29.810 1.00 34.18 158 GLN B N 1
ATOM 742 C CA . GLN A 1 158 ? 28.512 -39.527 30.026 1.00 34.67 158 GLN B CA 1
ATOM 743 C C . GLN A 1 158 ? 27.277 -39.014 29.251 1.00 33.74 158 GLN B C 1
ATOM 744 O O . GLN A 1 158 ? 26.472 -38.286 29.773 1.00 30.15 158 GLN B O 1
ATOM 758 N N . HIS A 1 160 ? 24.762 -40.926 28.262 1.00 33.65 160 HIS B N 1
ATOM 759 C CA . HIS A 1 160 ? 23.640 -41.560 29.006 1.00 34.44 160 HIS B CA 1
ATOM 760 C C . HIS A 1 160 ? 23.140 -40.686 30.186 1.00 31.68 160 HIS B C 1
ATOM 761 O O . HIS A 1 160 ? 21.954 -40.527 30.397 1.00 29.86 160 HIS B O 1
ATOM 768 N N . GLU A 1 161 ? 24.078 -40.104 30.902 1.00 32.36 161 GLU B N 1
ATOM 769 C CA . GLU A 1 161 ? 23.764 -39.190 32.009 1.00 31.46 161 GLU B CA 1
ATOM 770 C C . GLU A 1 161 ? 23.118 -37.898 31.519 1.00 30.24 161 GLU B C 1
ATOM 771 O O . GLU A 1 161 ? 22.258 -37.356 32.177 1.00 31.38 161 GLU B O 1
ATOM 777 N N . VAL A 1 162 ? 23.533 -37.433 30.352 1.00 30.40 162 VAL B N 1
ATOM 778 C CA . VAL A 1 162 ? 22.884 -36.266 29.668 1.00 30.56 162 VAL B CA 1
ATOM 779 C C . VAL A 1 162 ? 21.444 -36.588 29.229 1.00 29.35 162 VAL B C 1
ATOM 780 O O . VAL A 1 162 ? 20.519 -35.824 29.492 1.00 27.77 162 VAL B O 1
ATOM 784 N N . VAL A 1 163 ? 21.271 -37.740 28.583 1.00 27.58 163 VAL B N 1
ATOM 785 C CA . VAL A 1 163 ? 19.913 -38.225 28.185 1.00 26.78 163 VAL B CA 1
ATOM 786 C C . VAL A 1 163 ? 18.949 -38.263 29.398 1.00 27.12 163 VAL B C 1
ATOM 787 O O . VAL A 1 163 ? 17.865 -37.686 29.362 1.00 27.40 163 VAL B O 1
ATOM 791 N N . GLN A 1 164 ? 19.372 -38.929 30.466 1.00 28.02 164 GLN B N 1
ATOM 792 C CA . GLN A 1 164 ? 18.590 -38.963 31.728 1.00 29.01 164 GLN B CA 1
ATOM 793 C C . GLN A 1 164 ? 18.313 -37.568 32.255 1.00 30.28 164 GLN B C 1
ATOM 794 O O . GLN A 1 164 ? 17.199 -37.246 32.658 1.00 31.06 164 GLN B O 1
ATOM 800 N N . GLY A 1 165 ? 19.343 -36.743 32.264 1.00 31.13 165 GLY B N 1
ATOM 801 C CA . GLY A 1 165 ? 19.200 -35.340 32.686 1.00 30.91 165 GLY B CA 1
ATOM 802 C C . GLY A 1 165 ? 18.103 -34.620 31.922 1.00 29.86 165 GLY B C 1
ATOM 803 O O . GLY A 1 165 ? 17.277 -33.929 32.500 1.00 32.01 165 GLY B O 1
ATOM 804 N N . LEU A 1 166 ? 18.108 -34.790 30.617 1.00 28.17 166 LEU B N 1
ATOM 805 C CA . LEU A 1 166 ? 17.044 -34.242 29.747 1.00 28.91 166 LEU B CA 1
ATOM 806 C C . LEU A 1 166 ? 15.633 -34.849 29.998 1.00 28.68 166 LEU B C 1
ATOM 807 O O . LEU A 1 166 ? 14.645 -34.124 30.026 1.00 29.34 166 LEU B O 1
ATOM 812 N N . ARG A 1 167 ? 15.556 -36.165 30.143 1.00 29.27 167 ARG B N 1
ATOM 813 C CA . ARG A 1 167 ? 14.250 -36.839 30.359 1.00 30.11 167 ARG B CA 1
ATOM 814 C C . ARG A 1 167 ? 13.632 -36.340 31.677 1.00 31.60 167 ARG B C 1
ATOM 815 O O . ARG A 1 167 ? 12.474 -35.983 31.731 1.00 34.26 167 ARG B O 1
ATOM 823 N N . THR A 1 168 ? 14.435 -36.307 32.729 1.00 33.12 168 THR B N 1
ATOM 824 C CA . THR A 1 168 ? 13.937 -35.939 34.092 1.00 33.72 168 THR B CA 1
ATOM 825 C C . THR A 1 168 ? 13.676 -34.445 34.275 1.00 36.41 168 THR B C 1
ATOM 826 O O . THR A 1 168 ? 13.000 -34.056 35.201 1.00 40.76 168 THR B O 1
ATOM 830 N N . GLY A 1 169 ? 14.293 -33.615 33.450 1.00 36.10 169 GLY B N 1
ATOM 831 C CA . GLY A 1 169 ? 14.188 -32.146 33.618 1.00 34.02 169 GLY B CA 1
ATOM 832 C C . GLY A 1 169 ? 15.310 -31.538 34.435 1.00 33.32 169 GLY B C 1
ATOM 833 O O . GLY A 1 169 ? 15.372 -30.327 34.621 1.00 32.59 169 GLY B O 1
ATOM 834 N N . ARG A 1 170 ? 16.209 -32.372 34.889 1.00 33.90 170 ARG B N 1
ATOM 835 C CA . ARG A 1 170 ? 17.427 -31.913 35.579 1.00 39.80 170 ARG B CA 1
ATOM 836 C C . ARG A 1 170 ? 18.252 -30.957 34.718 1.00 37.23 170 ARG B C 1
ATOM 837 O O . ARG A 1 170 ? 18.870 -30.056 35.205 1.00 34.65 170 ARG B O 1
ATOM 845 N N . ILE A 1 171 ? 18.315 -31.265 33.443 1.00 41.09 171 ILE B N 1
ATOM 846 C CA . ILE A 1 171 ? 18.752 -30.324 32.406 1.00 41.41 171 ILE B CA 1
ATOM 847 C C . ILE A 1 171 ? 17.514 -29.711 31.747 1.00 42.86 171 ILE B C 1
ATOM 848 O O . ILE A 1 171 ? 16.684 -30.425 31.153 1.00 44.85 171 ILE B O 1
ATOM 853 N N . GLY A 1 172 ? 17.352 -28.412 31.911 1.00 43.93 172 GLY B N 1
ATOM 854 C CA . GLY A 1 172 ? 16.326 -27.667 31.159 1.00 47.50 172 GLY B CA 1
ATOM 855 C C . GLY A 1 172 ? 14.984 -27.488 31.838 1.00 49.66 172 GLY B C 1
ATOM 856 O O . GLY A 1 172 ? 14.101 -26.810 31.299 1.00 49.71 172 GLY B O 1
ATOM 857 N N . GLY A 1 173 ? 14.791 -28.132 32.985 1.00 52.60 173 GLY B N 1
ATOM 858 C CA . GLY A 1 173 ? 13.597 -27.867 33.832 1.00 52.22 173 GLY B CA 1
ATOM 859 C C . GLY A 1 173 ? 12.286 -28.547 33.419 1.00 52.24 173 GLY B C 1
ATOM 860 O O . GLY A 1 173 ? 11.552 -29.003 34.262 1.00 55.26 173 GLY B O 1
ATOM 861 N N . THR A 1 174 ? 11.977 -28.565 32.131 1.00 53.31 174 THR B N 1
ATOM 862 C CA . THR A 1 174 ? 10.661 -29.111 31.648 1.00 52.67 174 THR B CA 1
ATOM 863 C C . THR A 1 174 ? 10.578 -30.619 31.710 1.00 47.79 174 THR B C 1
ATOM 864 O O . THR A 1 174 ? 9.506 -31.173 31.854 1.00 53.32 174 THR B O 1
ATOM 868 N N . GLY A 1 175 ? 11.694 -31.274 31.452 1.00 45.94 175 GLY B N 1
ATOM 869 C CA . GLY A 1 175 ? 11.697 -32.726 31.179 1.00 39.81 175 GLY B CA 1
ATOM 870 C C . GLY A 1 175 ? 11.211 -32.985 29.754 1.00 39.58 175 GLY B C 1
ATOM 871 O O . GLY A 1 175 ? 10.377 -32.241 29.234 1.00 44.70 175 GLY B O 1
ATOM 872 N N . PHE A 1 176 ? 11.775 -33.993 29.101 1.00 34.73 176 PHE B N 1
ATOM 873 C CA . PHE A 1 176 ? 11.442 -34.300 27.685 1.00 32.70 176 PHE B CA 1
ATOM 874 C C . PHE A 1 176 ? 10.952 -35.740 27.565 1.00 32.58 176 PHE B C 1
ATOM 875 O O . PHE A 1 176 ? 11.572 -36.670 28.069 1.00 32.05 176 PHE B O 1
ATOM 883 N N . GLY A 1 177 ? 9.848 -35.907 26.862 1.00 33.14 177 GLY B N 1
ATOM 884 C CA . GLY A 1 177 ? 9.244 -37.226 26.666 1.00 32.12 177 GLY B CA 1
ATOM 885 C C . GLY A 1 177 ? 9.997 -38.085 25.663 1.00 34.98 177 GLY B C 1
ATOM 886 O O . GLY A 1 177 ? 10.049 -39.310 25.791 1.00 36.45 177 GLY B O 1
ATOM 887 N N . LYS A 1 178 ? 10.570 -37.443 24.660 1.00 34.36 178 LYS B N 1
ATOM 888 C CA . LYS A 1 178 ? 11.369 -38.140 23.658 1.00 33.02 178 LYS B CA 1
ATOM 889 C C . LYS A 1 178 ? 12.753 -37.517 23.496 1.00 32.45 178 LYS B C 1
ATOM 890 O O . LYS A 1 178 ? 12.935 -36.286 23.550 1.00 30.68 178 LYS B O 1
ATOM 896 N N . VAL A 1 179 ? 13.734 -38.391 23.332 1.00 31.20 179 VAL B N 1
ATOM 897 C CA . VAL A 1 179 ? 15.122 -37.978 23.162 1.00 30.02 179 VAL B CA 1
ATOM 898 C C . VAL A 1 179 ? 15.718 -38.675 21.992 1.00 29.31 179 VAL B C 1
ATOM 899 O O . VAL A 1 179 ? 15.880 -39.904 22.004 1.00 27.81 179 VAL B O 1
ATOM 903 N N . VAL A 1 180 ? 16.137 -37.876 21.014 1.00 28.11 180 VAL B N 1
ATOM 904 C CA . VAL A 1 180 ? 16.881 -38.393 19.847 1.00 29.16 180 VAL B CA 1
ATOM 905 C C . VAL A 1 180 ? 18.351 -38.091 20.011 1.00 28.44 180 VAL B C 1
ATOM 906 O O . VAL A 1 180 ? 18.742 -36.982 20.316 1.00 29.13 180 VAL B O 1
ATOM 910 N N . LEU A 1 181 ? 19.162 -39.072 19.734 1.00 29.85 181 LEU B N 1
ATOM 911 C CA . LEU A 1 181 ? 20.617 -38.907 19.843 1.00 32.55 181 LEU B CA 1
ATOM 912 C C . LEU A 1 181 ? 21.241 -38.920 18.462 1.00 31.02 181 LEU B C 1
ATOM 913 O O . LEU A 1 181 ? 20.975 -39.797 17.657 1.00 34.49 181 LEU B O 1
ATOM 918 N N . ALA A 1 182 ? 21.982 -37.878 18.162 1.00 30.05 182 ALA B N 1
ATOM 919 C CA . ALA A 1 182 ? 22.566 -37.677 16.813 1.00 27.64 182 ALA B CA 1
ATOM 920 C C . ALA A 1 182 ? 24.079 -37.562 16.900 1.00 26.37 182 ALA B C 1
ATOM 921 O O . ALA A 1 182 ? 24.605 -36.870 17.745 1.00 27.25 182 ALA B O 1
ATOM 923 N N . GLY A 1 183 ? 24.758 -38.233 15.997 1.00 26.05 183 GLY B N 1
ATOM 924 C CA . GLY A 1 183 ? 26.223 -38.287 15.998 1.00 25.04 183 GLY B CA 1
ATOM 925 C C . GLY A 1 183 ? 26.890 -38.024 14.666 1.00 24.64 183 GLY B C 1
ATOM 926 O O . GLY A 1 183 ? 26.246 -38.021 13.608 1.00 22.39 183 GLY B O 1
ATOM 927 N N . TYR A 1 184 ? 28.199 -37.755 14.753 1.00 24.85 184 TYR B N 1
ATOM 928 C CA . TYR A 1 184 ? 29.042 -37.427 13.599 1.00 24.65 184 TYR B CA 1
ATOM 929 C C . TYR A 1 184 ? 30.462 -37.986 13.805 1.00 24.89 184 TYR B C 1
ATOM 930 O O . TYR A 1 184 ? 31.054 -37.750 14.809 1.00 25.80 184 TYR B O 1
ATOM 939 N N . SER A 1 185 ? 30.999 -38.689 12.808 1.00 27.79 185 SER B N 1
ATOM 940 C CA . SER A 1 185 ? 32.432 -39.262 12.861 1.00 29.61 185 SER B CA 1
ATOM 941 C C . SER A 1 185 ? 32.410 -40.178 14.124 1.00 30.06 185 SER B C 1
ATOM 942 O O . SER A 1 185 ? 31.438 -40.882 14.341 1.00 25.80 185 SER B O 1
ATOM 945 N N . LEU A 1 186 ? 33.389 -40.039 15.000 1.00 33.48 186 LEU B N 1
ATOM 946 C CA . LEU A 1 186 ? 33.410 -40.802 16.275 1.00 36.57 186 LEU B CA 1
ATOM 947 C C . LEU A 1 186 ? 32.290 -40.407 17.265 1.00 33.31 186 LEU B C 1
ATOM 948 O O . LEU A 1 186 ? 32.030 -41.108 18.224 1.00 31.53 186 LEU B O 1
ATOM 953 N N . GLY A 1 187 ? 31.663 -39.280 17.025 1.00 31.86 187 GLY B N 1
ATOM 954 C CA . GLY A 1 187 ? 30.431 -38.909 17.750 1.00 31.09 187 GLY B CA 1
ATOM 955 C C . GLY A 1 187 ? 29.334 -39.936 17.548 1.00 29.19 187 GLY B C 1
ATOM 956 O O . GLY A 1 187 ? 28.528 -40.189 18.424 1.00 27.74 187 GLY B O 1
ATOM 957 N N . SER A 1 188 ? 29.330 -40.531 16.375 1.00 30.70 188 SER B N 1
ATOM 958 C CA . SER A 1 188 ? 28.362 -41.586 16.027 1.00 30.81 188 SER B CA 1
ATOM 959 C C . SER A 1 188 ? 28.660 -42.899 16.708 1.00 29.14 188 SER B C 1
ATOM 960 O O . SER A 1 188 ? 27.762 -43.656 16.984 1.00 28.92 188 SER B O 1
ATOM 963 N N . ALA A 1 189 ? 29.936 -43.148 16.973 1.00 28.22 189 ALA B N 1
ATOM 964 C CA . ALA A 1 189 ? 30.360 -44.341 17.723 1.00 27.64 189 ALA B CA 1
ATOM 965 C C . ALA A 1 189 ? 29.942 -44.238 19.191 1.00 29.15 189 ALA B C 1
ATOM 966 O O . ALA A 1 189 ? 29.475 -45.194 19.787 1.00 34.84 189 ALA B O 1
ATOM 968 N N . VAL A 1 190 ? 30.121 -43.066 19.752 1.00 29.47 190 VAL B N 1
ATOM 969 C CA . VAL A 1 190 ? 29.644 -42.762 21.101 1.00 30.16 190 VAL B CA 1
ATOM 970 C C . VAL A 1 190 ? 28.128 -42.957 21.178 1.00 31.82 190 VAL B C 1
ATOM 971 O O . VAL A 1 190 ? 27.599 -43.574 22.093 1.00 34.44 190 VAL B O 1
ATOM 975 N N . THR A 1 191 ? 27.460 -42.400 20.205 1.00 32.02 191 THR B N 1
ATOM 976 C CA . THR A 1 191 ? 25.997 -42.467 20.087 1.00 32.97 191 THR B CA 1
ATOM 977 C C . THR A 1 191 ? 25.506 -43.950 19.998 1.00 32.63 191 THR B C 1
ATOM 978 O O . THR A 1 191 ? 24.574 -44.355 20.660 1.00 30.24 191 THR B O 1
ATOM 982 N N . SER A 1 192 ? 26.181 -44.722 19.181 1.00 33.10 192 SER B N 1
ATOM 983 C CA . SER A 1 192 ? 25.844 -46.122 18.991 1.00 33.90 192 SER B CA 1
ATOM 984 C C . SER A 1 192 ? 26.070 -46.941 20.254 1.00 33.64 192 SER B C 1
ATOM 985 O O . SER A 1 192 ? 25.241 -47.738 20.631 1.00 34.42 192 SER B O 1
ATOM 988 N N . ILE A 1 193 ? 27.214 -46.738 20.886 1.00 33.54 193 ILE B N 1
ATOM 989 C CA . ILE A 1 193 ? 27.520 -47.406 22.174 1.00 33.33 193 ILE B CA 1
ATOM 990 C C . ILE A 1 193 ? 26.485 -47.074 23.240 1.00 33.61 193 ILE B C 1
ATOM 991 O O . ILE A 1 193 ? 25.985 -47.955 23.941 1.00 34.98 193 ILE B O 1
ATOM 996 N N . GLU A 1 194 ? 26.155 -45.804 23.329 1.00 33.67 194 GLU B N 1
ATOM 997 C CA . GLU A 1 194 ? 25.152 -45.315 24.299 1.00 34.96 194 GLU B CA 1
ATOM 998 C C . GLU A 1 194 ? 23.822 -46.050 24.102 1.00 34.09 194 GLU B C 1
ATOM 999 O O . GLU A 1 194 ? 23.275 -46.626 25.015 1.00 33.98 194 GLU B O 1
ATOM 1005 N N . ALA A 1 195 ? 23.312 -45.979 22.891 1.00 34.16 195 ALA B N 1
ATOM 1006 C CA . ALA A 1 195 ? 22.000 -46.540 22.568 1.00 33.79 195 ALA B CA 1
ATOM 1007 C C . ALA A 1 195 ? 22.025 -48.046 22.767 1.00 35.25 195 ALA B C 1
ATOM 1008 O O . ALA A 1 195 ? 21.061 -48.654 23.269 1.00 38.74 195 ALA B O 1
ATOM 1010 N N . SER A 1 196 ? 23.125 -48.638 22.361 1.00 33.79 196 SER B N 1
ATOM 1011 C CA . SER A 1 196 ? 23.307 -50.087 22.450 1.00 34.37 196 SER B CA 1
ATOM 1012 C C . SER A 1 196 ? 23.363 -50.560 23.916 1.00 34.91 196 SER B C 1
ATOM 1013 O O . SER A 1 196 ? 22.824 -51.605 24.269 1.00 33.45 196 SER B O 1
ATOM 1016 N N . THR A 1 197 ? 24.024 -49.775 24.748 1.00 33.53 197 THR B N 1
ATOM 1017 C CA . THR A 1 197 ? 24.211 -50.131 26.165 1.00 33.14 197 THR B CA 1
ATOM 1018 C C . THR A 1 197 ? 22.960 -49.841 27.013 1.00 31.61 197 THR B C 1
ATOM 1019 O O . THR A 1 197 ? 22.527 -50.668 27.791 1.00 32.19 197 THR B O 1
ATOM 1023 N N . PHE A 1 198 ? 22.442 -48.641 26.889 1.00 29.57 198 PHE B N 1
ATOM 1024 C CA . PHE A 1 198 ? 21.440 -48.116 27.849 1.00 28.36 198 PHE B CA 1
ATOM 1025 C C . PHE A 1 198 ? 19.995 -48.123 27.348 1.00 26.88 198 PHE B C 1
ATOM 1026 O O . PHE A 1 198 ? 19.096 -48.013 28.120 1.00 25.45 198 PHE B O 1
ATOM 1034 N N . HIS A 1 199 ? 19.810 -48.225 26.051 1.00 27.16 199 HIS B N 1
ATOM 1035 C CA . HIS A 1 199 ? 18.473 -48.296 25.451 1.00 29.13 199 HIS B CA 1
ATOM 1036 C C . HIS A 1 199 ? 17.518 -47.241 25.995 1.00 30.73 199 HIS B C 1
ATOM 1037 O O . HIS A 1 199 ? 16.335 -47.499 26.173 1.00 33.57 199 HIS B O 1
ATOM 1044 N N . ASP A 1 200 ? 18.014 -46.037 26.175 1.00 31.69 200 ASP B N 1
ATOM 1045 C CA . ASP A 1 200 ? 17.181 -44.931 26.691 1.00 32.06 200 ASP B CA 1
ATOM 1046 C C . ASP A 1 200 ? 16.983 -43.775 25.715 1.00 29.98 200 ASP B C 1
ATOM 1047 O O . ASP A 1 200 ? 16.795 -42.649 26.127 1.00 30.01 200 ASP B O 1
ATOM 1052 N N . VAL A 1 201 ? 17.034 -44.082 24.424 1.00 30.10 201 VAL B N 1
ATOM 1053 C CA . VAL A 1 201 ? 16.764 -43.102 23.351 1.00 30.14 201 VAL B CA 1
ATOM 1054 C C . VAL A 1 201 ? 15.767 -43.640 22.340 1.00 31.87 201 VAL B C 1
ATOM 1055 O O . VAL A 1 201 ? 15.727 -44.828 22.052 1.00 35.28 201 VAL B O 1
ATOM 1059 N N . ASP A 1 202 ? 15.001 -42.730 21.789 1.00 32.10 202 ASP B N 1
ATOM 1060 C CA . ASP A 1 202 ? 13.826 -43.047 20.974 1.00 32.42 202 ASP B CA 1
ATOM 1061 C C . ASP A 1 202 ? 14.179 -43.212 19.489 1.00 33.05 202 ASP B C 1
ATOM 1062 O O . ASP A 1 202 ? 13.392 -43.739 18.701 1.00 34.83 202 ASP B O 1
ATOM 1067 N N . ALA A 1 203 ? 15.352 -42.714 19.131 1.00 31.28 203 ALA B N 1
ATOM 1068 C CA . ALA A 1 203 ? 15.870 -42.797 17.785 1.00 30.68 203 ALA B CA 1
ATOM 1069 C C . ALA A 1 203 ? 17.282 -42.311 17.728 1.00 30.05 203 ALA B C 1
ATOM 1070 O O . ALA A 1 203 ? 17.760 -41.616 18.617 1.00 32.14 203 ALA B O 1
ATOM 1072 N N . VAL A 1 204 ? 17.939 -42.682 16.658 1.00 28.81 204 VAL B N 1
ATOM 1073 C CA . VAL A 1 204 ? 19.358 -42.544 16.524 1.00 28.86 204 VAL B CA 1
ATOM 1074 C C . VAL A 1 204 ? 19.720 -42.055 15.098 1.00 28.19 204 VAL B C 1
ATOM 1075 O O . VAL A 1 204 ? 19.328 -42.649 14.096 1.00 24.02 204 VAL B O 1
ATOM 1079 N N . LEU A 1 205 ? 20.474 -40.962 15.053 1.00 29.09 205 LEU B N 1
ATOM 1080 C CA . LEU A 1 205 ? 20.980 -40.385 13.784 1.00 29.40 205 LEU B CA 1
ATOM 1081 C C . LEU A 1 205 ? 22.504 -40.591 13.689 1.00 28.83 205 LEU B C 1
ATOM 1082 O O . LEU A 1 205 ? 23.254 -40.084 14.484 1.00 28.37 205 LEU B O 1
ATOM 1087 N N . ILE A 1 206 ? 22.911 -41.398 12.719 1.00 28.27 206 ILE B N 1
ATOM 1088 C CA . ILE A 1 206 ? 24.317 -41.788 12.537 1.00 26.23 206 ILE B CA 1
ATOM 1089 C C . ILE A 1 206 ? 24.833 -41.080 11.306 1.00 25.69 206 ILE B C 1
ATOM 1090 O O . ILE A 1 206 ? 24.348 -41.312 10.218 1.00 25.31 206 ILE B O 1
ATOM 1095 N N . THR A 1 207 ? 25.828 -40.216 11.479 1.00 26.18 207 THR B N 1
ATOM 1096 C CA . THR A 1 207 ? 26.412 -39.507 10.321 1.00 26.80 207 THR B CA 1
ATOM 1097 C C . THR A 1 207 ? 27.888 -39.701 10.237 1.00 27.59 207 THR B C 1
ATOM 1098 O O . THR A 1 207 ? 28.575 -39.750 11.234 1.00 31.34 207 THR B O 1
ATOM 1102 N N . ALA A 1 208 ? 28.351 -39.897 9.022 1.00 28.10 208 ALA B N 1
ATOM 1103 C CA . ALA A 1 208 ? 29.784 -39.924 8.704 1.00 27.20 208 ALA B CA 1
ATOM 1104 C C . ALA A 1 208 ? 30.523 -41.025 9.432 1.00 28.41 208 ALA B C 1
ATOM 1105 O O . ALA A 1 208 ? 31.637 -40.858 9.844 1.00 30.92 208 ALA B O 1
ATOM 1107 N N . LEU A 1 209 ? 29.895 -42.160 9.589 1.00 31.10 209 LEU B N 1
ATOM 1108 C CA . LEU A 1 209 ? 30.571 -43.317 10.222 1.00 32.31 209 LEU B CA 1
ATOM 1109 C C . LEU A 1 209 ? 29.977 -44.577 9.725 1.00 29.98 209 LEU B C 1
ATOM 1110 O O . LEU A 1 209 ? 28.812 -44.879 9.968 1.00 34.20 209 LEU B O 1
ATOM 1115 N N . GLY A 1 210 ? 30.774 -45.325 9.028 1.00 27.15 210 GLY B N 1
ATOM 1116 C CA . GLY A 1 210 ? 30.362 -46.617 8.546 1.00 27.13 210 GLY B CA 1
ATOM 1117 C C . GLY A 1 210 ? 31.173 -47.723 9.170 1.00 25.65 210 GLY B C 1
ATOM 1118 O O . GLY A 1 210 ? 32.157 -47.488 9.855 1.00 24.81 210 GLY B O 1
ATOM 1119 N N . HIS A 1 211 ? 30.789 -48.941 8.869 1.00 27.10 211 HIS B N 1
ATOM 1120 C CA . HIS A 1 211 ? 31.495 -50.130 9.396 1.00 29.38 211 HIS B CA 1
ATOM 1121 C C . HIS A 1 211 ? 32.745 -50.544 8.596 1.00 30.68 211 HIS B C 1
ATOM 1122 O O . HIS A 1 211 ? 33.550 -51.314 9.085 1.00 34.79 211 HIS B O 1
ATOM 1129 N N . TYR A 1 212 ? 32.883 -50.015 7.383 1.00 31.56 212 TYR B N 1
ATOM 1130 C CA . TYR A 1 212 ? 34.130 -50.113 6.583 1.00 34.57 212 TYR B CA 1
ATOM 1131 C C . TYR A 1 212 ? 34.742 -48.759 6.444 1.00 35.72 212 TYR B C 1
ATOM 1132 O O . TYR A 1 212 ? 34.074 -47.828 6.157 1.00 43.55 212 TYR B O 1
ATOM 1141 N N . ASN A 1 213 ? 36.030 -48.670 6.605 1.00 36.70 213 ASN B N 1
ATOM 1142 C CA . ASN A 1 213 ? 36.706 -47.426 6.422 1.00 38.33 213 ASN B CA 1
ATOM 1143 C C . ASN A 1 213 ? 37.820 -47.546 5.431 1.00 37.30 213 ASN B C 1
ATOM 1144 O O . ASN A 1 213 ? 38.339 -48.646 5.157 1.00 41.05 213 ASN B O 1
ATOM 1149 N N . ASN A 1 214 ? 38.219 -46.394 4.921 1.00 34.25 214 ASN B N 1
ATOM 1150 C CA . ASN A 1 214 ? 39.323 -46.293 3.974 1.00 31.56 214 ASN B CA 1
ATOM 1151 C C . ASN A 1 214 ? 40.632 -46.033 4.707 1.00 31.03 214 ASN B C 1
ATOM 1152 O O . ASN A 1 214 ? 40.849 -44.926 5.184 1.00 31.53 214 ASN B O 1
ATOM 1157 N N . PRO A 1 215 ? 41.526 -47.051 4.780 1.00 29.31 215 PRO B N 1
ATOM 1158 C CA . PRO A 1 215 ? 42.742 -46.908 5.594 1.00 28.00 215 PRO B CA 1
ATOM 1159 C C . PRO A 1 215 ? 43.652 -45.826 5.100 1.00 27.14 215 PRO B C 1
ATOM 1160 O O . PRO A 1 215 ? 44.366 -45.245 5.879 1.00 28.01 215 PRO B O 1
ATOM 1164 N N . ALA A 1 216 ? 43.627 -45.568 3.794 1.00 26.50 216 ALA B N 1
ATOM 1165 C CA . ALA A 1 216 ? 44.449 -44.492 3.188 1.00 26.13 216 ALA B CA 1
ATOM 1166 C C . ALA A 1 216 ? 43.944 -43.111 3.620 1.00 26.37 216 ALA B C 1
ATOM 1167 O O . ALA A 1 216 ? 44.706 -42.177 3.759 1.00 28.90 216 ALA B O 1
ATOM 1169 N N . GLY A 1 217 ? 42.644 -43.005 3.770 1.00 27.33 217 GLY B N 1
ATOM 1170 C CA . GLY A 1 217 ? 42.015 -41.819 4.319 1.00 28.87 217 GLY B CA 1
ATOM 1171 C C . GLY A 1 217 ? 42.353 -41.628 5.783 1.00 29.72 217 GLY B C 1
ATOM 1172 O O . GLY A 1 217 ? 42.655 -40.538 6.208 1.00 30.67 217 GLY B O 1
ATOM 1173 N N . THR A 1 218 ? 42.253 -42.698 6.549 1.00 31.10 218 THR B N 1
ATOM 1174 C CA . THR A 1 218 ? 42.672 -42.700 7.968 1.00 32.42 218 THR B CA 1
ATOM 1175 C C . THR A 1 218 ? 44.145 -42.265 8.112 1.00 31.06 218 THR B C 1
ATOM 1176 O O . THR A 1 218 ? 44.489 -41.422 8.931 1.00 30.40 218 THR B O 1
ATOM 1180 N N . GLN A 1 219 ? 44.989 -42.888 7.326 1.00 29.32 219 GLN B N 1
ATOM 1181 C CA . GLN A 1 219 ? 46.423 -42.628 7.356 1.00 30.21 219 GLN B CA 1
ATOM 1182 C C . GLN A 1 219 ? 46.736 -41.166 6.936 1.00 31.47 219 GLN B C 1
ATOM 1183 O O . GLN A 1 219 ? 47.643 -40.534 7.465 1.00 31.13 219 GLN B O 1
ATOM 1189 N N . ALA A 1 220 ? 45.962 -40.652 5.991 1.00 31.40 220 ALA B N 1
ATOM 1190 C CA . ALA A 1 220 ? 46.103 -39.259 5.561 1.00 30.70 220 ALA B CA 1
ATOM 1191 C C . ALA A 1 220 ? 45.846 -38.271 6.724 1.00 31.62 220 ALA B C 1
ATOM 1192 O O . ALA A 1 220 ? 46.519 -37.260 6.832 1.00 30.98 220 ALA B O 1
ATOM 1194 N N . ILE A 1 221 ? 44.900 -38.594 7.604 1.00 31.92 221 ILE B N 1
ATOM 1195 C CA . ILE A 1 221 ? 44.665 -37.738 8.799 1.00 34.57 221 ILE B CA 1
ATOM 1196 C C . ILE A 1 221 ? 45.890 -37.783 9.710 1.00 32.08 221 ILE B C 1
ATOM 1197 O O . ILE A 1 221 ? 46.297 -36.775 10.262 1.00 30.52 221 ILE B O 1
ATOM 1202 N N . ILE A 1 222 ? 46.383 -38.979 9.930 1.00 31.15 222 ILE B N 1
ATOM 1203 C CA . ILE A 1 222 ? 47.517 -39.193 10.817 1.00 31.46 222 ILE B CA 1
ATOM 1204 C C . ILE A 1 222 ? 48.736 -38.391 10.308 1.00 33.74 222 ILE B C 1
ATOM 1205 O O . ILE A 1 222 ? 49.382 -37.698 11.066 1.00 34.83 222 ILE B O 1
ATOM 1210 N N . ASP A 1 223 ? 48.976 -38.450 9.010 1.00 34.01 223 ASP B N 1
ATOM 1211 C CA . ASP A 1 223 ? 50.019 -37.639 8.360 1.00 33.68 223 ASP B CA 1
ATOM 1212 C C . ASP A 1 223 ? 49.812 -36.123 8.571 1.00 33.86 223 ASP B C 1
ATOM 1213 O O . ASP A 1 223 ? 50.763 -35.358 8.610 1.00 35.41 223 ASP B O 1
ATOM 1218 N N . ASN A 1 224 ? 48.565 -35.714 8.719 1.00 34.28 224 ASN B N 1
ATOM 1219 C CA . ASN A 1 224 ? 48.225 -34.294 9.000 1.00 31.44 224 ASN B CA 1
ATOM 1220 C C . ASN A 1 224 ? 47.848 -34.022 10.443 1.00 31.02 224 ASN B C 1
ATOM 1221 O O . ASN A 1 224 ? 47.275 -32.986 10.763 1.00 31.17 224 ASN B O 1
ATOM 1226 N N . GLY A 1 225 ? 48.282 -34.904 11.316 1.00 30.82 225 GLY B N 1
ATOM 1227 C CA . GLY A 1 225 ? 48.056 -34.761 12.743 1.00 31.47 225 GLY B CA 1
ATOM 1228 C C . GLY A 1 225 ? 49.188 -34.103 13.443 1.00 31.47 225 GLY B C 1
ATOM 1229 O O . GLY A 1 225 ? 50.316 -34.078 12.964 1.00 32.55 225 GLY B O 1
ATOM 1230 N N . LEU A 1 226 ? 48.857 -33.509 14.563 1.00 33.10 226 LEU B N 1
ATOM 1231 C CA . LEU A 1 226 ? 49.765 -32.743 15.305 1.00 35.31 226 LEU B CA 1
ATOM 1232 C C . LEU A 1 226 ? 49.230 -32.509 16.728 1.00 32.06 226 LEU B C 1
ATOM 1233 O O . LEU A 1 226 ? 48.038 -32.597 16.953 1.00 30.30 226 LEU B O 1
ATOM 1238 N N . SER A 1 227 ? 50.117 -32.223 17.673 1.00 28.76 227 SER B N 1
ATOM 1239 C CA . SER A 1 227 ? 49.688 -31.839 19.016 1.00 27.40 227 SER B CA 1
ATOM 1240 C C . SER A 1 227 ? 49.011 -30.456 19.018 1.00 26.92 227 SER B C 1
ATOM 1241 O O . SER A 1 227 ? 49.542 -29.491 18.459 1.00 23.35 227 SER B O 1
ATOM 1244 N N . PRO A 1 228 ? 47.901 -30.332 19.749 1.00 27.04 228 PRO B N 1
ATOM 1245 C CA . PRO A 1 228 ? 47.330 -28.985 19.913 1.00 28.86 228 PRO B CA 1
ATOM 1246 C C . PRO A 1 228 ? 48.303 -27.936 20.490 1.00 27.46 228 PRO B C 1
ATOM 1247 O O . PRO A 1 228 ? 48.028 -26.733 20.397 1.00 28.49 228 PRO B O 1
ATOM 1251 N N . ASN A 1 229 ? 49.366 -28.392 21.127 1.00 25.59 229 ASN B N 1
ATOM 1252 C CA . ASN A 1 229 ? 50.378 -27.470 21.689 1.00 28.02 229 ASN B CA 1
ATOM 1253 C C . ASN A 1 229 ? 51.236 -26.787 20.633 1.00 29.00 229 ASN B C 1
ATOM 1254 O O . ASN A 1 229 ? 51.850 -25.772 20.905 1.00 27.88 229 ASN B O 1
ATOM 1259 N N . ASP A 1 230 ? 51.242 -27.348 19.427 1.00 31.41 230 ASP B N 1
ATOM 1260 C CA . ASP A 1 230 ? 51.937 -26.753 18.268 1.00 31.59 230 ASP B CA 1
ATOM 1261 C C . ASP A 1 230 ? 50.974 -26.141 17.248 1.00 32.46 230 ASP B C 1
ATOM 1262 O O . ASP A 1 230 ? 51.395 -25.755 16.152 1.00 35.24 230 ASP B O 1
ATOM 1267 N N . ASP A 1 231 ? 49.717 -25.988 17.637 1.00 32.69 231 ASP B N 1
ATOM 1268 C CA . ASP A 1 231 ? 48.671 -25.485 16.734 1.00 32.88 231 ASP B CA 1
ATOM 1269 C C . ASP A 1 231 ? 48.203 -24.052 17.124 1.00 32.19 231 ASP B C 1
ATOM 1270 O O . ASP A 1 231 ? 47.845 -23.807 18.263 1.00 32.39 231 ASP B O 1
ATOM 1275 N N . PRO A 1 232 ? 48.147 -23.130 16.160 1.00 30.30 232 PRO B N 1
ATOM 1276 C CA . PRO A 1 232 ? 47.926 -21.721 16.511 1.00 29.56 232 PRO B CA 1
ATOM 1277 C C . PRO A 1 232 ? 46.536 -21.425 17.112 1.00 30.25 232 PRO B C 1
ATOM 1278 O O . PRO A 1 232 ? 46.386 -20.495 17.895 1.00 29.43 232 PRO B O 1
ATOM 1282 N N . VAL A 1 233 ? 45.548 -22.234 16.765 1.00 29.30 233 VAL B N 1
ATOM 1283 C CA . VAL A 1 233 ? 44.184 -22.052 17.289 1.00 28.33 233 VAL B CA 1
ATOM 1284 C C . VAL A 1 233 ? 44.072 -22.545 18.736 1.00 28.41 233 VAL B C 1
ATOM 1285 O O . VAL A 1 233 ? 43.357 -21.992 19.519 1.00 28.98 233 VAL B O 1
ATOM 1289 N N . LEU A 1 234 ? 44.787 -23.602 19.059 1.00 29.70 234 LEU B N 1
ATOM 1290 C CA . LEU A 1 234 ? 44.617 -24.303 20.359 1.00 28.75 234 LEU B CA 1
ATOM 1291 C C . LEU A 1 234 ? 45.780 -24.111 21.375 1.00 29.72 234 LEU B C 1
ATOM 1292 O O . LEU A 1 234 ? 45.608 -24.403 22.546 1.00 25.86 234 LEU B O 1
ATOM 1297 N N . LYS A 1 235 ? 46.936 -23.623 20.897 1.00 32.33 235 LYS B N 1
ATOM 1298 C CA . LYS A 1 235 ? 48.214 -23.492 21.718 1.00 36.24 235 LYS B CA 1
ATOM 1299 C C . LYS A 1 235 ? 47.958 -23.057 23.149 1.00 36.58 235 LYS B C 1
ATOM 1300 O O . LYS A 1 235 ? 48.464 -23.652 24.117 1.00 34.73 235 LYS B O 1
ATOM 1306 N N . ASP A 1 236 ? 47.225 -21.970 23.256 1.00 37.53 236 ASP B N 1
ATOM 1307 C CA . ASP A 1 236 ? 47.167 -21.171 24.487 1.00 40.14 236 ASP B CA 1
ATOM 1308 C C . ASP A 1 236 ? 45.968 -21.479 25.400 1.00 38.62 236 ASP B C 1
ATOM 1309 O O . ASP A 1 236 ? 45.805 -20.878 26.436 1.00 39.53 236 ASP B O 1
ATOM 1314 N N . ARG A 1 237 ? 45.218 -22.504 25.059 1.00 38.76 237 ARG B N 1
ATOM 1315 C CA . ARG A 1 237 ? 44.060 -22.895 25.849 1.00 38.30 237 ARG B CA 1
ATOM 1316 C C . ARG A 1 237 ? 44.449 -23.736 27.036 1.00 35.96 237 ARG B C 1
ATOM 1317 O O . ARG A 1 237 ? 43.905 -23.587 28.112 1.00 37.85 237 ARG B O 1
ATOM 1325 N N . HIS A 1 238 ? 45.288 -24.709 26.778 1.00 35.51 238 HIS B N 1
ATOM 1326 C CA . HIS A 1 238 ? 45.703 -25.714 27.776 1.00 36.02 238 HIS B CA 1
ATOM 1327 C C . HIS A 1 238 ? 47.097 -26.198 27.435 1.00 36.08 238 HIS B C 1
ATOM 1328 O O . HIS A 1 238 ? 47.562 -26.074 26.284 1.00 35.28 238 HIS B O 1
ATOM 1335 N N . HIS A 1 239 ? 47.772 -26.770 28.406 1.00 35.02 239 HIS B N 1
ATOM 1336 C CA . HIS A 1 239 ? 48.880 -27.618 28.062 1.00 34.35 239 HIS B CA 1
ATOM 1337 C C . HIS A 1 239 ? 48.327 -29.015 27.918 1.00 34.63 239 HIS B C 1
ATOM 1338 O O . HIS A 1 239 ? 47.915 -29.649 28.906 1.00 36.87 239 HIS B O 1
ATOM 1345 N N . TYR A 1 240 ? 48.237 -29.466 26.686 1.00 32.64 240 TYR B N 1
ATOM 1346 C CA . TYR A 1 240 ? 47.636 -30.763 26.409 1.00 32.15 240 TYR B CA 1
ATOM 1347 C C . TYR A 1 240 ? 48.650 -31.828 26.634 1.00 30.55 240 TYR B C 1
ATOM 1348 O O . TYR A 1 240 ? 49.804 -31.649 26.296 1.00 31.44 240 TYR B O 1
ATOM 1357 N N . ASP A 1 241 ? 48.228 -32.955 27.185 1.00 28.78 241 ASP B N 1
ATOM 1358 C CA . ASP A 1 241 ? 49.140 -34.078 27.281 1.00 30.22 241 ASP B CA 1
ATOM 1359 C C . ASP A 1 241 ? 49.309 -34.791 25.939 1.00 28.75 241 ASP B C 1
ATOM 1360 O O . ASP A 1 241 ? 48.683 -34.429 24.943 1.00 26.17 241 ASP B O 1
ATOM 1365 N N . ASP A 1 242 ? 50.155 -35.813 25.955 1.00 28.34 242 ASP B N 1
ATOM 1366 C CA . ASP A 1 242 ? 50.633 -36.518 24.745 1.00 30.35 242 ASP B CA 1
ATOM 1367 C C . ASP A 1 242 ? 49.546 -37.359 24.028 1.00 28.05 242 ASP B C 1
ATOM 1368 O O . ASP A 1 242 ? 49.729 -37.779 22.913 1.00 25.99 242 ASP B O 1
ATOM 1373 N N . GLY A 1 243 ? 48.439 -37.611 24.710 1.00 27.66 243 GLY B N 1
ATOM 1374 C CA . GLY A 1 243 ? 47.310 -38.357 24.130 1.00 26.89 243 GLY B CA 1
ATOM 1375 C C . GLY A 1 243 ? 46.323 -37.539 23.283 1.00 27.05 243 GLY B C 1
ATOM 1376 O O . GLY A 1 243 ? 45.354 -38.096 22.738 1.00 26.65 243 GLY B O 1
ATOM 1377 N N . TYR A 1 244 ? 46.564 -36.224 23.192 1.00 26.46 244 TYR B N 1
ATOM 1378 C CA . TYR A 1 244 ? 45.717 -35.299 22.386 1.00 24.15 244 TYR B CA 1
ATOM 1379 C C . TYR A 1 244 ? 46.358 -34.982 21.045 1.00 23.36 244 TYR B C 1
ATOM 1380 O O . TYR A 1 244 ? 47.543 -34.773 20.940 1.00 21.07 244 TYR B O 1
ATOM 1389 N N . ALA A 1 245 ? 45.524 -34.912 20.034 1.00 24.68 245 ALA B N 1
ATOM 1390 C CA . ALA A 1 245 ? 45.935 -34.424 18.705 1.00 26.20 245 ALA B CA 1
ATOM 1391 C C . ALA A 1 245 ? 44.884 -33.495 18.103 1.00 25.22 245 ALA B C 1
ATOM 1392 O O . ALA A 1 245 ? 43.753 -33.416 18.581 1.00 26.16 245 ALA B O 1
ATOM 1394 N N . THR A 1 246 ? 45.288 -32.773 17.081 1.00 23.87 246 THR B N 1
ATOM 1395 C CA . THR A 1 246 ? 44.347 -32.064 16.216 1.00 24.61 246 THR B CA 1
ATOM 1396 C C . THR A 1 246 ? 44.893 -32.124 14.783 1.00 23.23 246 THR B C 1
ATOM 1397 O O . THR A 1 246 ? 45.865 -32.774 14.542 1.00 21.39 246 THR B O 1
ATOM 1401 N N . THR A 1 247 ? 44.264 -31.397 13.871 1.00 23.76 247 THR B N 1
ATOM 1402 C CA . THR A 1 247 ? 44.685 -31.374 12.466 1.00 24.74 247 THR B CA 1
ATOM 1403 C C . THR A 1 247 ? 45.618 -30.200 12.160 1.00 25.75 247 THR B C 1
ATOM 1404 O O . THR A 1 247 ? 45.538 -29.171 12.782 1.00 24.90 247 THR B O 1
ATOM 1408 N N . LYS A 1 248 ? 46.505 -30.398 11.193 1.00 28.94 248 LYS B N 1
ATOM 1409 C CA . LYS A 1 248 ? 47.396 -29.316 10.679 1.00 31.46 248 LYS B CA 1
ATOM 1410 C C . LYS A 1 248 ? 46.599 -28.241 9.980 1.00 32.64 248 LYS B C 1
ATOM 1411 O O . LYS A 1 248 ? 45.655 -28.549 9.256 1.00 35.47 248 LYS B O 1
ATOM 1417 N N . PRO A 1 249 ? 46.941 -26.957 10.220 1.00 32.31 249 PRO B N 1
ATOM 1418 C CA . PRO A 1 249 ? 46.233 -25.859 9.554 1.00 29.97 249 PRO B CA 1
ATOM 1419 C C . PRO A 1 249 ? 46.228 -26.015 8.056 1.00 28.70 249 PRO B C 1
ATOM 1420 O O . PRO A 1 249 ? 47.270 -26.293 7.450 1.00 24.50 249 PRO B O 1
ATOM 1424 N N . GLY A 1 250 ? 45.043 -25.885 7.465 1.00 27.58 250 GLY B N 1
ATOM 1425 C CA . GLY A 1 250 ? 44.904 -25.986 6.006 1.00 26.90 250 GLY B CA 1
ATOM 1426 C C . GLY A 1 250 ? 44.627 -27.395 5.505 1.00 25.35 250 GLY B C 1
ATOM 1427 O O . GLY A 1 250 ? 44.291 -27.559 4.360 1.00 28.15 250 GLY B O 1
ATOM 1428 N N . SER A 1 251 ? 44.756 -28.387 6.372 1.00 22.29 251 SER B N 1
ATOM 1429 C CA . SER A 1 251 ? 44.647 -29.784 5.966 1.00 23.57 251 SER B CA 1
ATOM 1430 C C . SER A 1 251 ? 43.189 -30.327 5.917 1.00 24.13 251 SER B C 1
ATOM 1431 O O . SER A 1 251 ? 42.903 -31.277 5.206 1.00 23.57 251 SER B O 1
ATOM 1434 N N . ARG A 1 252 ? 42.296 -29.716 6.680 1.00 23.38 252 ARG B N 1
ATOM 1435 C CA . ARG A 1 252 ? 40.913 -30.218 6.807 1.00 22.32 252 ARG B CA 1
ATOM 1436 C C . ARG A 1 252 ? 40.202 -30.248 5.474 1.00 22.87 252 ARG B C 1
ATOM 1437 O O . ARG A 1 252 ? 39.456 -31.157 5.201 1.00 23.92 252 ARG B O 1
ATOM 1445 N N . LYS A 1 253 ? 40.457 -29.242 4.652 1.00 23.81 253 LYS B N 1
ATOM 1446 C CA . LYS A 1 253 ? 39.949 -29.183 3.249 1.00 25.09 253 LYS B CA 1
ATOM 1447 C C . LYS A 1 253 ? 40.114 -30.508 2.527 1.00 25.65 253 LYS B C 1
ATOM 1448 O O . LYS A 1 253 ? 39.190 -31.012 1.922 1.00 26.80 253 LYS B O 1
ATOM 1454 N N . HIS A 1 254 ? 41.301 -31.081 2.641 1.00 26.42 254 HIS B N 1
ATOM 1455 C CA . HIS A 1 254 ? 41.629 -32.318 1.956 1.00 26.41 254 HIS B CA 1
ATOM 1456 C C . HIS A 1 254 ? 41.147 -33.564 2.758 1.00 25.55 254 HIS B C 1
ATOM 1457 O O . HIS A 1 254 ? 40.414 -34.403 2.246 1.00 24.48 254 HIS B O 1
ATOM 1464 N N . VAL A 1 255 ? 41.638 -33.692 3.973 1.00 25.77 255 VAL B N 1
ATOM 1465 C CA . VAL A 1 255 ? 41.533 -34.972 4.713 1.00 26.42 255 VAL B CA 1
ATOM 1466 C C . VAL A 1 255 ? 40.139 -35.255 5.180 1.00 28.28 255 VAL B C 1
ATOM 1467 O O . VAL A 1 255 ? 39.802 -36.402 5.414 1.00 28.89 255 VAL B O 1
ATOM 1471 N N . PHE A 1 256 ? 39.329 -34.202 5.297 1.00 29.03 256 PHE B N 1
ATOM 1472 C CA . PHE A 1 256 ? 37.886 -34.332 5.647 1.00 27.73 256 PHE B CA 1
ATOM 1473 C C . PHE A 1 256 ? 36.932 -34.051 4.474 1.00 24.47 256 PHE B C 1
ATOM 1474 O O . PHE A 1 256 ? 35.987 -34.794 4.222 1.00 22.46 256 PHE B O 1
ATOM 1482 N N . TYR A 1 257 ? 37.138 -32.935 3.808 1.00 22.09 257 TYR B N 1
ATOM 1483 C CA . TYR A 1 257 ? 36.159 -32.463 2.815 1.00 20.71 257 TYR B CA 1
ATOM 1484 C C . TYR A 1 257 ? 36.511 -32.839 1.369 1.00 20.45 257 TYR B C 1
ATOM 1485 O O . TYR A 1 257 ? 35.759 -32.571 0.472 1.00 19.38 257 TYR B O 1
ATOM 1494 N N . ALA A 1 258 ? 37.635 -33.526 1.201 1.00 22.04 258 ALA B N 1
ATOM 1495 C CA . ALA A 1 258 ? 38.020 -34.187 -0.085 1.00 22.19 258 ALA B CA 1
ATOM 1496 C C . ALA A 1 258 ? 38.129 -33.167 -1.218 1.00 23.35 258 ALA B C 1
ATOM 1497 O O . ALA A 1 258 ? 37.932 -33.500 -2.393 1.00 21.94 258 ALA B O 1
ATOM 1499 N N . ASP A 1 259 ? 38.446 -31.923 -0.840 1.00 24.73 259 ASP B N 1
ATOM 1500 C CA . ASP A 1 259 ? 38.655 -30.786 -1.786 1.00 25.65 259 ASP B CA 1
ATOM 1501 C C . ASP A 1 259 ? 37.434 -30.476 -2.636 1.00 25.61 259 ASP B C 1
ATOM 1502 O O . ASP A 1 259 ? 37.553 -29.900 -3.709 1.00 25.40 259 ASP B O 1
ATOM 1507 N N . ARG A 1 260 ? 36.266 -30.868 -2.155 1.00 26.08 260 ARG B N 1
ATOM 1508 C CA . ARG A 1 260 ? 35.023 -30.677 -2.909 1.00 27.91 260 ARG B CA 1
ATOM 1509 C C . ARG A 1 260 ? 34.581 -29.238 -2.699 1.00 30.29 260 ARG B C 1
ATOM 1510 O O . ARG A 1 260 ? 34.996 -28.625 -1.736 1.00 30.25 260 ARG B O 1
ATOM 1518 N N . PRO A 1 261 ? 33.747 -28.694 -3.618 1.00 34.44 261 PRO B N 1
ATOM 1519 C CA . PRO A 1 261 ? 33.339 -27.285 -3.563 1.00 35.38 261 PRO B CA 1
ATOM 1520 C C . PRO A 1 261 ? 32.721 -26.924 -2.238 1.00 37.36 261 PRO B C 1
ATOM 1521 O O . PRO A 1 261 ? 31.824 -27.614 -1.782 1.00 39.46 261 PRO B O 1
ATOM 1533 N N . ASP A 1 263 ? 32.096 -23.322 0.495 1.00 28.77 263 ASP B N 1
ATOM 1534 C CA . ASP A 1 263 ? 32.206 -21.904 0.702 1.00 30.22 263 ASP B CA 1
ATOM 1535 C C . ASP A 1 263 ? 33.529 -21.604 1.492 1.00 28.10 263 ASP B C 1
ATOM 1536 O O . ASP A 1 263 ? 33.803 -22.244 2.502 1.00 27.68 263 ASP B O 1
ATOM 1541 N N . PRO A 1 264 ? 34.343 -20.632 1.015 1.00 26.03 264 PRO B N 1
ATOM 1542 C CA . PRO A 1 264 ? 35.597 -20.292 1.754 1.00 24.86 264 PRO B CA 1
ATOM 1543 C C . PRO A 1 264 ? 35.332 -19.872 3.186 1.00 23.16 264 PRO B C 1
ATOM 1544 O O . PRO A 1 264 ? 36.105 -20.182 4.076 1.00 24.26 264 PRO B O 1
ATOM 1548 N N . GLY A 1 265 ? 34.233 -19.190 3.387 1.00 22.44 265 GLY B N 1
ATOM 1549 C CA . GLY A 1 265 ? 33.808 -18.774 4.719 1.00 23.19 265 GLY B CA 1
ATOM 1550 C C . GLY A 1 265 ? 33.589 -19.955 5.663 1.00 24.72 265 GLY B C 1
ATOM 1551 O O . GLY A 1 265 ? 33.893 -19.874 6.860 1.00 24.54 265 GLY B O 1
ATOM 1552 N N . VAL A 1 266 ? 33.013 -21.023 5.120 1.00 24.81 266 VAL B N 1
ATOM 1553 C CA . VAL A 1 266 ? 32.837 -22.283 5.847 1.00 23.46 266 VAL B CA 1
ATOM 1554 C C . VAL A 1 266 ? 34.203 -22.934 6.195 1.00 23.86 266 VAL B C 1
ATOM 1555 O O . VAL A 1 266 ? 34.403 -23.405 7.313 1.00 25.61 266 VAL B O 1
ATOM 1559 N N . LEU A 1 267 ? 35.119 -22.978 5.241 1.00 22.27 267 LEU B N 1
ATOM 1560 C CA . LEU A 1 267 ? 36.447 -23.592 5.497 1.00 21.95 267 LEU B CA 1
ATOM 1561 C C . LEU A 1 267 ? 37.184 -22.901 6.597 1.00 21.35 267 LEU B C 1
ATOM 1562 O O . LEU A 1 267 ? 37.756 -23.534 7.468 1.00 20.97 267 LEU B O 1
ATOM 1567 N N . ALA A 1 268 ? 37.177 -21.577 6.535 1.00 21.10 268 ALA B N 1
ATOM 1568 C CA . ALA A 1 268 ? 37.872 -20.726 7.517 1.00 20.00 268 ALA B CA 1
ATOM 1569 C C . ALA A 1 268 ? 37.213 -20.824 8.902 1.00 20.16 268 ALA B C 1
ATOM 1570 O O . ALA A 1 268 ? 37.883 -20.979 9.898 1.00 18.16 268 ALA B O 1
ATOM 1572 N N . THR A 1 269 ? 35.897 -20.743 8.928 1.00 21.17 269 THR B N 1
ATOM 1573 C CA . THR A 1 269 ? 35.154 -20.874 10.178 1.00 22.52 269 THR B CA 1
ATOM 1574 C C . THR A 1 269 ? 35.404 -22.248 10.812 1.00 23.88 269 THR B C 1
ATOM 1575 O O . THR A 1 269 ? 35.539 -22.370 12.027 1.00 23.62 269 THR B O 1
ATOM 1579 N N . ASP A 1 270 ? 35.456 -23.274 9.979 1.00 26.12 270 ASP B N 1
ATOM 1580 C CA . ASP A 1 270 ? 35.712 -24.654 10.470 1.00 26.34 270 ASP B CA 1
ATOM 1581 C C . ASP A 1 270 ? 37.110 -24.783 11.043 1.00 27.92 270 ASP B C 1
ATOM 1582 O O . ASP A 1 270 ? 37.301 -25.349 12.100 1.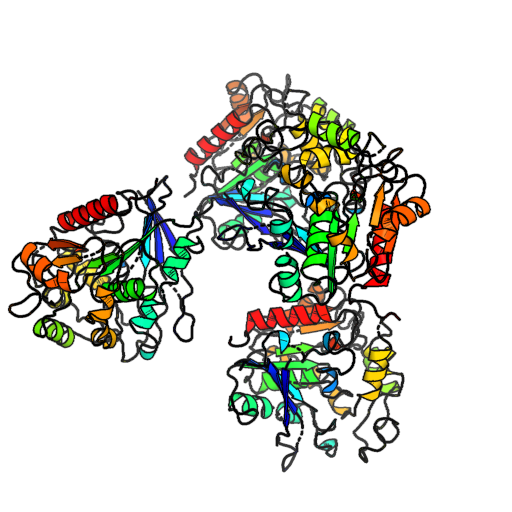00 30.19 270 ASP B O 1
ATOM 1587 N N . GLU A 1 271 ? 38.088 -24.270 10.321 1.00 29.77 271 GLU B N 1
ATOM 1588 C CA . GLU A 1 271 ? 39.470 -24.254 10.818 1.00 29.81 271 GLU B CA 1
ATOM 1589 C C . GLU A 1 271 ? 39.553 -23.443 12.163 1.00 27.73 271 GLU B C 1
ATOM 1590 O O . GLU A 1 271 ? 40.173 -23.886 13.115 1.00 30.45 271 GLU B O 1
ATOM 1596 N N . LEU A 1 272 ? 38.866 -22.320 12.243 1.00 24.89 272 LEU B N 1
ATOM 1597 C CA . LEU A 1 272 ? 38.916 -21.473 13.478 1.00 23.21 272 LEU B CA 1
ATOM 1598 C C . LEU A 1 272 ? 38.144 -22.037 14.675 1.00 23.55 272 LEU B C 1
ATOM 1599 O O . LEU A 1 272 ? 38.358 -21.629 15.795 1.00 22.89 272 LEU B O 1
ATOM 1604 N N . THR A 1 273 ? 37.252 -22.980 14.410 1.00 25.00 273 THR B N 1
ATOM 1605 C CA . THR A 1 273 ? 36.395 -23.596 15.460 1.00 23.77 273 THR B CA 1
ATOM 1606 C C . THR A 1 273 ? 36.711 -25.037 15.660 1.00 23.47 273 THR B C 1
ATOM 1607 O O . THR A 1 273 ? 35.977 -25.746 16.329 1.00 23.43 273 THR B O 1
ATOM 1611 N N . LYS A 1 274 ? 37.847 -25.467 15.140 1.00 25.39 274 LYS B N 1
ATOM 1612 C CA . LYS A 1 274 ? 38.328 -26.862 15.348 1.00 25.81 274 LYS B CA 1
ATOM 1613 C C . LYS A 1 274 ? 38.764 -27.096 16.786 1.00 26.32 274 LYS B C 1
ATOM 1614 O O . LYS A 1 274 ? 38.797 -26.177 17.601 1.00 26.84 274 LYS B O 1
ATOM 1620 N N . ASP A 1 275 ? 39.105 -28.330 17.086 1.00 28.16 275 ASP B N 1
ATOM 1621 C CA . ASP A 1 275 ? 39.432 -28.712 18.458 1.00 29.79 275 ASP B CA 1
ATOM 1622 C C . ASP A 1 275 ? 40.314 -29.960 18.537 1.00 26.73 275 ASP B C 1
ATOM 1623 O O . ASP A 1 275 ? 40.729 -30.508 17.536 1.00 25.01 275 ASP B O 1
ATOM 1628 N N . ALA A 1 276 ? 40.661 -30.315 19.757 1.00 26.59 276 ALA B N 1
ATOM 1629 C CA . ALA A 1 276 ? 41.507 -31.466 20.037 1.00 27.99 276 ALA B CA 1
ATOM 1630 C C . ALA A 1 276 ? 40.698 -32.745 20.150 1.00 28.59 276 ALA B C 1
ATOM 1631 O O . ALA A 1 276 ? 39.520 -32.709 20.469 1.00 32.27 276 ALA B O 1
ATOM 1633 N N . ASN A 1 277 ? 41.343 -33.869 19.885 1.00 28.71 277 ASN B N 1
ATOM 1634 C CA . ASN A 1 277 ? 40.793 -35.172 20.268 1.00 31.78 277 ASN B CA 1
ATOM 1635 C C . ASN A 1 277 ? 41.766 -36.058 20.989 1.00 29.14 277 ASN B C 1
ATOM 1636 O O . ASN A 1 277 ? 42.967 -35.939 20.845 1.00 27.13 277 ASN B O 1
ATOM 1641 N N . VAL A 1 278 ? 41.204 -37.015 21.706 1.00 28.22 278 VAL B N 1
ATOM 1642 C CA . VAL A 1 278 ? 41.961 -38.146 22.262 1.00 27.76 278 VAL B CA 1
ATOM 1643 C C . VAL A 1 278 ? 42.085 -39.250 21.195 1.00 25.28 278 VAL B C 1
ATOM 1644 O O . VAL A 1 278 ? 41.214 -40.075 21.042 1.00 23.57 278 VAL B O 1
ATOM 1648 N N . PHE A 1 279 ? 43.208 -39.258 20.507 1.00 25.13 279 PHE B N 1
ATOM 1649 C CA . PHE A 1 279 ? 43.356 -40.030 19.272 1.00 26.54 279 PHE B CA 1
ATOM 1650 C C . PHE A 1 279 ? 43.261 -41.558 19.378 1.00 27.28 279 PHE B C 1
ATOM 1651 O O . PHE A 1 279 ? 42.875 -42.202 18.425 1.00 29.58 279 PHE B O 1
ATOM 1659 N N . THR A 1 280 ? 43.594 -42.126 20.521 1.00 28.82 280 THR B N 1
ATOM 1660 C CA . THR A 1 280 ? 43.516 -43.597 20.693 1.00 30.34 280 THR B CA 1
ATOM 1661 C C . THR A 1 280 ? 42.086 -44.103 20.575 1.00 31.15 280 THR B C 1
ATOM 1662 O O . THR A 1 280 ? 41.861 -45.277 20.259 1.00 31.00 280 THR B O 1
ATOM 1666 N N . GLU A 1 281 ? 41.119 -43.219 20.820 1.00 32.67 281 GLU B N 1
ATOM 1667 C CA . GLU A 1 281 ? 39.664 -43.559 20.619 1.00 33.80 281 GLU B CA 1
ATOM 1668 C C . GLU A 1 281 ? 39.356 -44.053 19.164 1.00 33.13 281 GLU B C 1
ATOM 1669 O O . GLU A 1 281 ? 38.538 -44.933 18.956 1.00 29.90 281 GLU B O 1
ATOM 1675 N N . ALA A 1 282 ? 40.034 -43.466 18.196 1.00 32.69 282 ALA B N 1
ATOM 1676 C CA . ALA A 1 282 ? 39.916 -43.895 16.781 1.00 32.19 282 ALA B CA 1
ATOM 1677 C C . ALA A 1 282 ? 40.318 -45.370 16.562 1.00 32.59 282 ALA B C 1
ATOM 1678 O O . ALA A 1 282 ? 39.871 -45.995 15.632 1.00 30.83 282 ALA B O 1
ATOM 1680 N N . ALA A 1 283 ? 41.191 -45.886 17.411 1.00 33.31 283 ALA B N 1
ATOM 1681 C CA . ALA A 1 283 ? 41.682 -47.302 17.287 1.00 35.63 283 ALA B CA 1
ATOM 1682 C C . ALA A 1 283 ? 40.848 -48.306 18.085 1.00 35.16 283 ALA B C 1
ATOM 1683 O O . ALA A 1 283 ? 41.157 -49.495 18.102 1.00 37.73 283 ALA B O 1
ATOM 1685 N N . ASP A 1 284 ? 39.816 -47.812 18.754 1.00 34.77 284 ASP B N 1
ATOM 1686 C CA . ASP A 1 284 ? 38.945 -48.645 19.628 1.00 35.38 284 ASP B CA 1
ATOM 1687 C C . ASP A 1 284 ? 38.115 -49.588 18.767 1.00 34.53 284 ASP B C 1
ATOM 1688 O O . ASP A 1 284 ? 37.349 -49.135 17.921 1.00 34.51 284 ASP B O 1
ATOM 1693 N N . PRO A 1 285 ? 38.272 -50.916 18.957 1.00 33.80 285 PRO B N 1
ATOM 1694 C CA . PRO A 1 285 ? 37.509 -51.866 18.114 1.00 34.33 285 PRO B CA 1
ATOM 1695 C C . PRO A 1 285 ? 35.994 -51.693 18.220 1.00 38.05 285 PRO B C 1
ATOM 1696 O O . PRO A 1 285 ? 35.264 -52.103 17.330 1.00 45.93 285 PRO B O 1
ATOM 1700 N N . LEU A 1 286 ? 35.538 -51.057 19.291 1.00 37.64 286 LEU B N 1
ATOM 1701 C CA . LEU A 1 286 ? 34.082 -50.745 19.475 1.00 38.32 286 LEU B CA 1
ATOM 1702 C C . LEU A 1 286 ? 33.475 -49.859 18.358 1.00 37.37 286 LEU B C 1
ATOM 1703 O O . LEU A 1 286 ? 32.273 -49.884 18.132 1.00 37.18 286 LEU B O 1
ATOM 1708 N N . VAL A 1 287 ? 34.318 -49.055 17.712 1.00 37.82 287 VAL B N 1
ATOM 1709 C CA . VAL A 1 287 ? 33.876 -48.145 16.591 1.00 35.93 287 VAL B CA 1
ATOM 1710 C C . VAL A 1 287 ? 33.175 -48.929 15.480 1.00 34.64 287 VAL B C 1
ATOM 1711 O O . VAL A 1 287 ? 32.232 -48.453 14.883 1.00 34.13 287 VAL B O 1
ATOM 1715 N N . ILE A 1 288 ? 33.706 -50.089 15.168 1.00 35.21 288 ILE B N 1
ATOM 1716 C CA . ILE A 1 288 ? 33.184 -50.883 14.053 1.00 39.12 288 ILE B CA 1
ATOM 1717 C C . ILE A 1 288 ? 32.651 -52.259 14.493 1.00 41.45 288 ILE B C 1
ATOM 1718 O O . ILE A 1 288 ? 32.328 -53.081 13.662 1.00 42.96 288 ILE B O 1
ATOM 1723 N N . ASP A 1 289 ? 32.552 -52.480 15.797 1.00 43.00 289 ASP B N 1
ATOM 1724 C CA . ASP A 1 289 ? 32.075 -53.767 16.332 1.00 44.55 289 ASP B CA 1
ATOM 1725 C C . ASP A 1 289 ? 30.560 -53.944 15.999 1.00 46.33 289 ASP B C 1
ATOM 1726 O O . ASP A 1 289 ? 29.728 -53.118 16.406 1.00 48.30 289 ASP B O 1
ATOM 1731 N N . PRO A 1 290 ? 30.203 -55.046 15.301 1.00 43.65 290 PRO B N 1
ATOM 1732 C CA . PRO A 1 290 ? 28.803 -55.262 14.931 1.00 41.97 290 PRO B CA 1
ATOM 1733 C C . PRO A 1 290 ? 27.896 -55.521 16.127 1.00 42.38 290 PRO B C 1
ATOM 1734 O O . PRO A 1 290 ? 26.701 -55.320 16.048 1.00 42.26 290 PRO B O 1
ATOM 1738 N N . ALA A 1 291 ? 28.472 -56.013 17.208 1.00 42.60 291 ALA B N 1
ATOM 1739 C CA . ALA A 1 291 ? 27.710 -56.237 18.470 1.00 41.96 291 ALA B CA 1
ATOM 1740 C C . ALA A 1 291 ? 27.068 -54.951 18.993 1.00 41.50 291 ALA B C 1
ATOM 1741 O O . ALA A 1 291 ? 25.951 -54.969 19.503 1.00 39.60 291 ALA B O 1
ATOM 1743 N N . VAL A 1 292 ? 27.758 -53.838 18.803 1.00 37.61 292 VAL B N 1
ATOM 1744 C CA . VAL A 1 292 ? 27.205 -52.524 19.176 1.00 36.10 292 VAL B CA 1
ATOM 1745 C C . VAL A 1 292 ? 25.957 -52.174 18.345 1.00 35.86 292 VAL B C 1
ATOM 1746 O O . VAL A 1 292 ? 24.865 -51.963 18.901 1.00 41.06 292 VAL B O 1
ATOM 1750 N N . SER A 1 293 ? 26.116 -52.110 17.033 1.00 31.75 293 SER B N 1
ATOM 1751 C CA . SER A 1 293 ? 25.021 -51.632 16.146 1.00 33.36 293 SER B CA 1
ATOM 1752 C C . SER A 1 293 ? 23.838 -52.603 16.039 1.00 34.69 293 SER B C 1
ATOM 1753 O O . SER A 1 293 ? 22.663 -52.176 16.040 1.00 35.92 293 SER B O 1
ATOM 1756 N N . ARG A 1 294 ? 24.154 -53.895 15.958 1.00 34.00 294 ARG B N 1
ATOM 1757 C CA . ARG A 1 294 ? 23.125 -54.965 15.832 1.00 33.92 294 ARG B CA 1
ATOM 1758 C C . ARG A 1 294 ? 22.172 -55.015 17.049 1.00 34.08 294 ARG B C 1
ATOM 1759 O O . ARG A 1 294 ? 21.031 -55.430 16.934 1.00 35.88 294 ARG B O 1
ATOM 1767 N N . ALA A 1 295 ? 22.645 -54.562 18.192 1.00 34.05 295 ALA B N 1
ATOM 1768 C CA . ALA A 1 295 ? 21.800 -54.502 19.433 1.00 35.44 295 ALA B CA 1
ATOM 1769 C C . ALA A 1 295 ? 20.846 -53.272 19.525 1.00 36.64 295 ALA B C 1
ATOM 1770 O O . ALA A 1 295 ? 20.027 -53.197 20.433 1.00 43.10 295 ALA B O 1
ATOM 1772 N N . ILE A 1 296 ? 20.980 -52.317 18.612 1.00 33.81 296 ILE B N 1
ATOM 1773 C CA . ILE A 1 296 ? 20.173 -51.084 18.660 1.00 32.25 296 ILE B CA 1
ATOM 1774 C C . ILE A 1 296 ? 18.775 -51.321 18.093 1.00 33.17 296 ILE B C 1
ATOM 1775 O O . ILE A 1 296 ? 18.616 -51.678 16.920 1.00 32.63 296 ILE B O 1
ATOM 1780 N N . ASP A 1 297 ? 17.779 -51.021 18.920 1.00 34.23 297 ASP B N 1
ATOM 1781 C CA . ASP A 1 297 ? 16.381 -51.447 18.683 1.00 34.98 297 ASP B CA 1
ATOM 1782 C C . ASP A 1 297 ? 15.406 -50.289 18.520 1.00 34.75 297 ASP B C 1
ATOM 1783 O O . ASP A 1 297 ? 14.202 -50.442 18.697 1.00 34.82 297 ASP B O 1
ATOM 1788 N N . VAL A 1 298 ? 15.930 -49.124 18.203 1.00 35.78 298 VAL B N 1
ATOM 1789 C CA . VAL A 1 298 ? 15.066 -47.964 17.792 1.00 32.88 298 VAL B CA 1
ATOM 1790 C C . VAL A 1 298 ? 15.349 -47.605 16.363 1.00 30.70 298 VAL B C 1
ATOM 1791 O O . VAL A 1 298 ? 16.329 -48.084 15.787 1.00 29.11 298 VAL B O 1
ATOM 1795 N N . PRO A 1 299 ? 14.509 -46.766 15.777 1.00 30.32 299 PRO B N 1
ATOM 1796 C CA . PRO A 1 299 ? 14.770 -46.316 14.427 1.00 30.76 299 PRO B CA 1
ATOM 1797 C C . PRO A 1 299 ? 16.127 -45.650 14.270 1.00 30.83 299 PRO B C 1
ATOM 1798 O O . PRO A 1 299 ? 16.519 -44.803 15.076 1.00 28.29 299 PRO B O 1
ATOM 1802 N N . VAL A 1 300 ? 16.821 -46.060 13.229 1.00 31.52 300 VAL B N 1
ATOM 1803 C CA . VAL A 1 300 ? 18.116 -45.502 12.856 1.00 32.27 300 VAL B CA 1
ATOM 1804 C C . VAL A 1 300 ? 18.085 -44.841 11.481 1.00 32.76 300 VAL B C 1
ATOM 1805 O O . VAL A 1 300 ? 17.538 -45.371 10.523 1.00 31.83 300 VAL B O 1
ATOM 1817 N N . PHE A 1 302 ? 20.957 -43.413 8.811 1.00 28.21 302 PHE B N 1
ATOM 1818 C CA . PHE A 1 302 ? 22.362 -43.474 8.476 1.00 27.15 302 PHE B CA 1
ATOM 1819 C C . PHE A 1 302 ? 22.666 -42.507 7.298 1.00 26.77 302 PHE B C 1
ATOM 1820 O O . PHE A 1 302 ? 22.170 -42.675 6.209 1.00 27.09 302 PHE B O 1
ATOM 1828 N N . ALA A 1 303 ? 23.544 -41.560 7.523 1.00 26.34 303 ALA B N 1
ATOM 1829 C CA . ALA A 1 303 ? 23.902 -40.594 6.483 1.00 25.43 303 ALA B CA 1
ATOM 1830 C C . ALA A 1 303 ? 25.385 -40.562 6.171 1.00 25.25 303 ALA B C 1
ATOM 1831 O O . ALA A 1 303 ? 26.218 -40.620 7.054 1.00 27.20 303 ALA B O 1
ATOM 1833 N N . LEU A 1 304 ? 25.688 -40.422 4.896 1.00 25.06 304 LEU B N 1
ATOM 1834 C CA . LEU A 1 304 ? 27.063 -40.470 4.397 1.00 25.21 304 LEU B CA 1
ATOM 1835 C C . LEU A 1 304 ? 27.216 -39.707 3.112 1.00 24.92 304 LEU B C 1
ATOM 1836 O O . LEU A 1 304 ? 26.313 -39.624 2.306 1.00 25.67 304 LEU B O 1
ATOM 1841 N N . GLY A 1 305 ? 28.379 -39.117 2.946 1.00 25.52 305 GLY B N 1
ATOM 1842 C CA . GLY A 1 305 ? 28.703 -38.354 1.734 1.00 24.08 305 GLY B CA 1
ATOM 1843 C C . GLY A 1 305 ? 29.351 -39.274 0.717 1.00 23.82 305 GLY B C 1
ATOM 1844 O O . GLY A 1 305 ? 30.185 -40.088 1.062 1.00 22.38 305 GLY B O 1
ATOM 1845 N N . ASP A 1 306 ? 28.986 -39.124 -0.541 1.00 25.91 306 ASP B N 1
ATOM 1846 C CA . ASP A 1 306 ? 29.522 -40.034 -1.591 1.00 28.63 306 ASP B CA 1
ATOM 1847 C C . ASP A 1 306 ? 30.987 -39.726 -2.006 1.00 28.11 306 ASP B C 1
ATOM 1848 O O . ASP A 1 306 ? 31.593 -40.502 -2.706 1.00 32.44 306 ASP B O 1
ATOM 1853 N N . ARG A 1 307 ? 31.548 -38.637 -1.493 1.00 27.10 307 ARG B N 1
ATOM 1854 C CA . ARG A 1 307 ? 33.023 -38.364 -1.611 1.00 25.52 307 ARG B CA 1
ATOM 1855 C C . ARG A 1 307 ? 33.790 -38.390 -0.277 1.00 24.93 307 ARG B C 1
ATOM 1856 O O . ARG A 1 307 ? 34.908 -37.908 -0.180 1.00 26.36 307 ARG B O 1
ATOM 1864 N N . ASP A 1 308 ? 33.192 -38.988 0.723 1.00 25.78 308 ASP B N 1
ATOM 1865 C CA . ASP A 1 308 ? 33.780 -39.075 2.053 1.00 26.34 308 ASP B CA 1
ATOM 1866 C C . ASP A 1 308 ? 35.122 -39.866 1.978 1.00 25.42 308 ASP B C 1
ATOM 1867 O O . ASP A 1 308 ? 35.122 -41.072 1.790 1.00 23.46 308 ASP B O 1
ATOM 1872 N N . PRO A 1 309 ? 36.251 -39.177 2.193 1.00 25.75 309 PRO B N 1
ATOM 1873 C CA . PRO A 1 309 ? 37.558 -39.784 2.014 1.00 26.89 309 PRO B CA 1
ATOM 1874 C C . PRO A 1 309 ? 37.941 -40.778 3.077 1.00 26.27 309 PRO B C 1
ATOM 1875 O O . PRO A 1 309 ? 38.882 -41.563 2.885 1.00 26.80 309 PRO B O 1
ATOM 1879 N N . LEU A 1 310 ? 37.251 -40.730 4.200 1.00 27.81 310 LEU B N 1
ATOM 1880 C CA . LEU A 1 310 ? 37.517 -41.690 5.326 1.00 29.20 310 LEU B CA 1
ATOM 1881 C C . LEU A 1 310 ? 36.816 -43.007 5.187 1.00 29.01 310 LEU B C 1
ATOM 1882 O O . LEU A 1 310 ? 37.271 -44.001 5.710 1.00 27.38 310 LEU B O 1
ATOM 1895 N N . CYS A 1 312 ? 34.682 -43.912 1.910 1.00 32.56 312 CYS B N 1
ATOM 1896 C CA . CYS A 1 312 ? 34.458 -44.318 0.516 1.00 33.15 312 CYS B CA 1
ATOM 1897 C C . CYS A 1 312 ? 35.703 -44.731 -0.229 1.00 30.05 312 CYS B C 1
ATOM 1898 O O . CYS A 1 312 ? 36.757 -44.205 -0.032 1.00 30.83 312 CYS B O 1
ATOM 1901 N N . GLY A 1 313 ? 35.516 -45.677 -1.119 1.00 31.43 313 GLY B N 1
ATOM 1902 C CA . GLY A 1 313 ? 36.577 -46.204 -1.969 1.00 30.73 313 GLY B CA 1
ATOM 1903 C C . GLY A 1 313 ? 36.376 -47.693 -2.325 1.00 30.08 313 GLY B C 1
ATOM 1904 O O . GLY A 1 313 ? 35.638 -48.429 -1.647 1.00 27.89 313 GLY B O 1
ATOM 1905 N N . ASP A 1 314 ? 37.048 -48.099 -3.390 1.00 29.06 314 ASP B N 1
ATOM 1906 C CA . ASP A 1 314 ? 37.020 -49.466 -3.902 1.00 32.38 314 ASP B CA 1
ATOM 1907 C C . ASP A 1 314 ? 37.501 -50.458 -2.842 1.00 32.90 314 ASP B C 1
ATOM 1908 O O . ASP A 1 314 ? 38.624 -50.398 -2.419 1.00 33.58 314 ASP B O 1
ATOM 1913 N N . GLY A 1 315 ? 36.603 -51.342 -2.391 1.00 33.28 315 GLY B N 1
ATOM 1914 C CA . GLY A 1 315 ? 36.919 -52.328 -1.330 1.00 30.72 315 GLY B CA 1
ATOM 1915 C C . GLY A 1 315 ? 36.605 -51.858 0.082 1.00 30.37 315 GLY B C 1
ATOM 1916 O O . GLY A 1 315 ? 36.820 -52.584 1.059 1.00 29.49 315 GLY B O 1
ATOM 1917 N N . TYR A 1 316 ? 36.079 -50.654 0.196 1.00 32.07 316 TYR B N 1
ATOM 1918 C CA . TYR A 1 316 ? 35.725 -50.087 1.518 1.00 34.21 316 TYR B CA 1
ATOM 1919 C C . TYR A 1 316 ? 34.232 -49.776 1.561 1.00 33.80 316 TYR B C 1
ATOM 1920 O O . TYR A 1 316 ? 33.430 -50.584 1.129 1.00 35.42 316 TYR B O 1
ATOM 1929 N N . GLU A 1 317 ? 33.857 -48.655 2.141 1.00 34.86 317 GLU B N 1
ATOM 1930 C CA . GLU A 1 317 ? 32.448 -48.290 2.190 1.00 33.01 317 GLU B CA 1
ATOM 1931 C C . GLU A 1 317 ? 31.971 -47.988 0.781 1.00 32.22 317 GLU B C 1
ATOM 1932 O O . GLU A 1 317 ? 32.644 -47.311 -0.006 1.00 30.61 317 GLU B O 1
ATOM 1938 N N . ASP A 1 318 ? 30.816 -48.543 0.473 1.00 34.80 318 ASP B N 1
ATOM 1939 C CA . ASP A 1 318 ? 30.274 -48.570 -0.888 1.00 34.28 318 ASP B CA 1
ATOM 1940 C C . ASP A 1 318 ? 29.436 -47.333 -1.124 1.00 32.45 318 ASP B C 1
ATOM 1941 O O . ASP A 1 318 ? 28.284 -47.272 -0.738 1.00 35.87 318 ASP B O 1
ATOM 1946 N N . CYS A 1 319 ? 30.029 -46.359 -1.786 1.00 32.85 319 CYS B N 1
ATOM 1947 C CA . CYS A 1 319 ? 29.378 -45.038 -2.045 1.00 34.07 319 CYS B CA 1
ATOM 1948 C C . CYS A 1 319 ? 28.874 -44.911 -3.485 1.00 31.78 319 CYS B C 1
ATOM 1949 O O . CYS A 1 319 ? 28.508 -43.829 -3.931 1.00 29.22 319 CYS B O 1
ATOM 1952 N N . SER A 1 320 ? 28.813 -46.045 -4.182 1.00 30.40 320 SER B N 1
ATOM 1953 C CA . SER A 1 320 ? 28.395 -46.073 -5.597 1.00 30.29 320 SER B CA 1
ATOM 1954 C C . SER A 1 320 ? 26.922 -45.694 -5.801 1.00 29.70 320 SER B C 1
ATOM 1955 O O . SER A 1 320 ? 26.558 -45.193 -6.824 1.00 29.71 320 SER B O 1
ATOM 1958 N N . SER A 1 321 ? 26.096 -45.984 -4.810 1.00 30.58 321 SER B N 1
ATOM 1959 C CA . SER A 1 321 ? 24.652 -45.624 -4.826 1.00 30.65 321 SER B CA 1
ATOM 1960 C C . SER A 1 321 ? 24.048 -45.770 -3.436 1.00 31.07 321 SER B C 1
ATOM 1961 O O . SER A 1 321 ? 24.565 -46.479 -2.594 1.00 30.56 321 SER B O 1
ATOM 1964 N N . GLN A 1 322 ? 22.955 -45.084 -3.215 1.00 32.18 322 GLN B N 1
ATOM 1965 C CA . GLN A 1 322 ? 22.231 -45.172 -1.945 1.00 34.58 322 GLN B CA 1
ATOM 1966 C C . GLN A 1 322 ? 21.816 -46.622 -1.658 1.00 37.42 322 GLN B C 1
ATOM 1967 O O . GLN A 1 322 ? 21.901 -47.089 -0.527 1.00 44.11 322 GLN B O 1
ATOM 1973 N N . ALA A 1 323 ? 21.367 -47.319 -2.688 1.00 35.28 323 ALA B N 1
ATOM 1974 C CA . ALA A 1 323 ? 20.911 -48.721 -2.533 1.00 31.29 323 ALA B CA 1
ATOM 1975 C C . ALA A 1 323 ? 22.045 -49.617 -2.168 1.00 31.79 323 ALA B C 1
ATOM 1976 O O . ALA A 1 323 ? 21.889 -50.526 -1.361 1.00 31.81 323 ALA B O 1
ATOM 1978 N N . ALA A 1 324 ? 23.184 -49.401 -2.806 1.00 30.79 324 ALA B N 1
ATOM 1979 C CA . ALA A 1 324 ? 24.367 -50.268 -2.576 1.00 30.51 324 ALA B CA 1
ATOM 1980 C C . ALA A 1 324 ? 24.874 -50.069 -1.157 1.00 32.06 324 ALA B C 1
ATOM 1981 O O . ALA A 1 324 ? 25.280 -51.015 -0.481 1.00 32.60 324 ALA B O 1
ATOM 1983 N N . LEU A 1 325 ? 24.838 -48.813 -0.723 1.00 32.02 325 LEU B N 1
ATOM 1984 C CA . LEU A 1 325 ? 25.246 -48.441 0.632 1.00 30.85 325 LEU B CA 1
ATOM 1985 C C . LEU A 1 325 ? 24.351 -49.101 1.693 1.00 31.40 325 LEU B C 1
ATOM 1986 O O . LEU A 1 325 ? 24.840 -49.671 2.678 1.00 30.11 325 LEU B O 1
ATOM 1991 N N . ARG A 1 326 ? 23.051 -48.997 1.489 1.00 30.39 326 ARG B N 1
ATOM 1992 C CA . ARG A 1 326 ? 22.067 -49.679 2.365 1.00 30.87 326 ARG B CA 1
ATOM 1993 C C . ARG A 1 326 ? 22.308 -51.197 2.432 1.00 29.95 326 ARG B C 1
ATOM 1994 O O . ARG A 1 326 ? 22.290 -51.785 3.476 1.00 28.24 326 ARG B O 1
ATOM 2002 N N . ALA A 1 327 ? 22.538 -51.800 1.280 1.00 30.30 327 ALA B N 1
ATOM 2003 C CA . ALA A 1 327 ? 22.751 -53.248 1.204 1.00 29.66 327 ALA B CA 1
ATOM 2004 C C . ALA A 1 327 ? 23.969 -53.663 2.035 1.00 31.09 327 ALA B C 1
ATOM 2005 O O . ALA A 1 327 ? 23.991 -54.717 2.641 1.00 34.60 327 ALA B O 1
ATOM 2007 N N . GLN A 1 328 ? 24.978 -52.832 2.020 1.00 31.30 328 GLN B N 1
ATOM 2008 C CA . GLN A 1 328 ? 26.235 -53.131 2.701 1.00 32.41 328 GLN B CA 1
ATOM 2009 C C . GLN A 1 328 ? 26.128 -52.923 4.223 1.00 33.66 328 GLN B C 1
ATOM 2010 O O . GLN A 1 328 ? 26.732 -53.643 4.989 1.00 33.35 328 GLN B O 1
ATOM 2016 N N . GLU A 1 329 ? 25.372 -51.911 4.628 1.00 32.42 329 GLU B N 1
ATOM 2017 C CA . GLU A 1 329 ? 25.253 -51.554 6.056 1.00 33.10 329 GLU B CA 1
ATOM 2018 C C . GLU A 1 329 ? 24.113 -52.313 6.770 1.00 33.55 329 GLU B C 1
ATOM 2019 O O . GLU A 1 329 ? 24.204 -52.596 7.948 1.00 32.27 329 GLU B O 1
ATOM 2025 N N . ALA A 1 330 ? 23.078 -52.658 6.028 1.00 32.22 330 ALA B N 1
ATOM 2026 C CA . ALA A 1 330 ? 21.902 -53.329 6.596 1.00 32.48 330 ALA B CA 1
ATOM 2027 C C . ALA A 1 330 ? 22.234 -54.499 7.569 1.00 34.36 330 ALA B C 1
ATOM 2028 O O . ALA A 1 330 ? 21.673 -54.557 8.651 1.00 39.67 330 ALA B O 1
ATOM 2030 N N . PRO A 1 331 ? 23.151 -55.411 7.193 1.00 35.59 331 PRO B N 1
ATOM 2031 C CA . PRO A 1 331 ? 23.514 -56.543 8.080 1.00 36.03 331 PRO B CA 1
ATOM 2032 C C . PRO A 1 331 ? 23.954 -56.150 9.464 1.00 36.56 331 PRO B C 1
ATOM 2033 O O . PRO A 1 331 ? 23.948 -56.986 10.367 1.00 39.71 331 PRO B O 1
ATOM 2037 N N . PHE A 1 332 ? 24.353 -54.895 9.624 1.00 36.13 332 PHE B N 1
ATOM 2038 C CA . PHE A 1 332 ? 24.832 -54.366 10.929 1.00 34.68 332 PHE B CA 1
ATOM 2039 C C . PHE A 1 332 ? 23.734 -53.731 11.828 1.00 35.57 332 PHE B C 1
ATOM 2040 O O . PHE A 1 332 ? 24.026 -53.294 12.927 1.00 35.85 332 PHE B O 1
ATOM 2048 N N . TRP A 1 333 ? 22.503 -53.664 11.339 1.00 33.95 333 TRP B N 1
ATOM 2049 C CA . TRP A 1 333 ? 21.422 -52.931 12.031 1.00 36.34 333 TRP B CA 1
ATOM 2050 C C . TRP A 1 333 ? 20.158 -53.771 12.110 1.00 38.78 333 TRP B C 1
ATOM 2051 O O . TRP A 1 333 ? 19.035 -53.283 11.938 1.00 41.73 333 TRP B O 1
ATOM 2062 N N . THR A 1 334 ? 20.351 -55.002 12.498 1.00 43.67 334 THR B N 1
ATOM 2063 C CA . THR A 1 334 ? 19.309 -56.034 12.384 1.00 45.64 334 THR B CA 1
ATOM 2064 C C . THR A 1 334 ? 18.195 -55.927 13.437 1.00 45.74 334 THR B C 1
ATOM 2065 O O . THR A 1 334 ? 17.068 -56.333 13.181 1.00 52.92 334 THR B O 1
ATOM 2069 N N . SER A 1 335 ? 18.497 -55.337 14.593 1.00 43.89 335 SER B N 1
ATOM 2070 C CA . SER A 1 335 ? 17.444 -55.072 15.640 1.00 39.34 335 SER B CA 1
ATOM 2071 C C . SER A 1 335 ? 16.632 -53.797 15.404 1.00 39.13 335 SER B C 1
ATOM 2072 O O . SER A 1 335 ? 15.725 -53.495 16.164 1.00 39.18 335 SER B O 1
ATOM 2075 N N . ALA A 1 336 ? 16.980 -53.026 14.389 1.00 38.71 336 ALA B N 1
ATOM 2076 C CA . ALA A 1 336 ? 16.351 -51.702 14.209 1.00 38.20 336 ALA B CA 1
ATOM 2077 C C . ALA A 1 336 ? 15.012 -51.897 13.534 1.00 37.56 336 ALA B C 1
ATOM 2078 O O . ALA A 1 336 ? 14.951 -52.512 12.490 1.00 41.19 336 ALA B O 1
ATOM 2080 N N . PRO A 1 337 ? 13.930 -51.366 14.117 1.00 35.66 337 PRO B N 1
ATOM 2081 C CA . PRO A 1 337 ? 12.617 -51.476 13.444 1.00 34.19 337 PRO B CA 1
ATOM 2082 C C . PRO A 1 337 ? 12.569 -50.781 12.079 1.00 36.56 337 PRO B C 1
ATOM 2083 O O . PRO A 1 337 ? 11.703 -51.079 11.245 1.00 38.49 337 PRO B O 1
ATOM 2087 N N . SER A 1 338 ? 13.448 -49.825 11.883 1.00 37.53 338 SER B N 1
ATOM 2088 C CA . SER A 1 338 ? 13.611 -49.209 10.578 1.00 36.69 338 SER B CA 1
ATOM 2089 C C . SER A 1 338 ? 15.013 -48.733 10.387 1.00 36.89 338 SER B C 1
ATOM 2090 O O . SER A 1 338 ? 15.708 -48.366 11.335 1.00 38.68 338 SER B O 1
ATOM 2093 N N . PHE A 1 339 ? 15.429 -48.728 9.140 1.00 37.21 339 PHE B N 1
ATOM 2094 C CA . PHE A 1 339 ? 16.774 -48.341 8.786 1.00 34.21 339 PHE B CA 1
ATOM 2095 C C . PHE A 1 339 ? 16.710 -47.487 7.561 1.00 33.37 339 PHE B C 1
ATOM 2096 O O . PHE A 1 339 ? 16.531 -47.975 6.489 1.00 32.91 339 PHE B O 1
ATOM 2104 N N . ASP A 1 340 ? 16.824 -46.191 7.751 1.00 34.39 340 ASP B N 1
ATOM 2105 C CA . ASP A 1 340 ? 16.854 -45.247 6.633 1.00 34.13 340 ASP B CA 1
ATOM 2106 C C . ASP A 1 340 ? 18.269 -44.852 6.290 1.00 32.35 340 ASP B C 1
ATOM 2107 O O . ASP A 1 340 ? 19.137 -44.843 7.133 1.00 33.10 340 ASP B O 1
ATOM 2112 N N . VAL A 1 341 ? 18.496 -44.581 5.011 1.00 32.13 341 VAL B N 1
ATOM 2113 C CA . VAL A 1 341 ? 19.851 -44.306 4.487 1.00 30.97 341 VAL B CA 1
ATOM 2114 C C . VAL A 1 341 ? 19.817 -43.159 3.506 1.00 29.71 341 VAL B C 1
ATOM 2115 O O . VAL A 1 341 ? 18.929 -43.087 2.665 1.00 29.30 341 VAL B O 1
ATOM 2119 N N . ILE A 1 342 ? 20.734 -42.214 3.690 1.00 30.83 342 ILE B N 1
ATOM 2120 C CA . ILE A 1 342 ? 20.933 -41.120 2.733 1.00 33.52 342 ILE B CA 1
ATOM 2121 C C . ILE A 1 342 ? 22.346 -41.010 2.295 1.00 32.05 342 ILE B C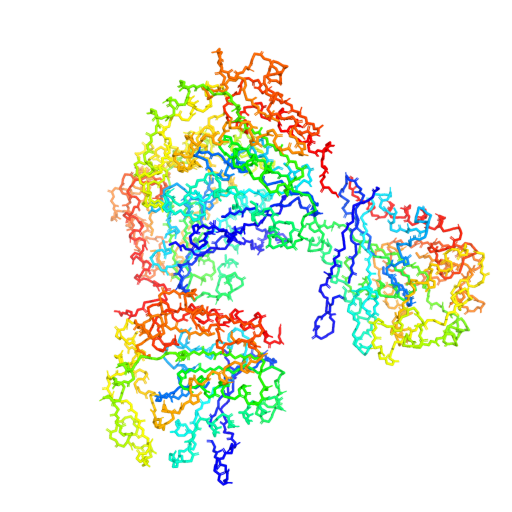 1
ATOM 2122 O O . ILE A 1 342 ? 23.251 -40.899 3.102 1.00 32.37 342 ILE B O 1
ATOM 2127 N N . LEU A 1 343 ? 22.517 -40.994 0.993 1.00 31.77 343 LEU B N 1
ATOM 2128 C CA . LEU A 1 343 ? 23.809 -40.800 0.376 1.00 31.14 343 LEU B CA 1
ATOM 2129 C C . LEU A 1 343 ? 23.850 -39.408 -0.246 1.00 29.60 343 LEU B C 1
ATOM 2130 O O . LEU A 1 343 ? 23.086 -39.099 -1.133 1.00 27.64 343 LEU B O 1
ATOM 2135 N N . VAL A 1 344 ? 24.677 -38.541 0.306 1.00 30.58 344 VAL B N 1
ATOM 2136 C CA . VAL A 1 344 ? 24.681 -37.121 -0.120 1.00 32.62 344 VAL B CA 1
ATOM 2137 C C . VAL A 1 344 ? 25.675 -36.937 -1.256 1.00 34.26 344 VAL B C 1
ATOM 2138 O O . VAL A 1 344 ? 26.851 -37.267 -1.124 1.00 34.98 344 VAL B O 1
ATOM 2142 N N . GLU A 1 345 ? 25.200 -36.366 -2.346 1.00 36.28 345 GLU B N 1
ATOM 2143 C CA . GLU A 1 345 ? 26.008 -36.246 -3.566 1.00 37.99 345 GLU B CA 1
ATOM 2144 C C . GLU A 1 345 ? 27.052 -35.155 -3.462 1.00 36.11 345 GLU B C 1
ATOM 2145 O O . GLU A 1 345 ? 26.788 -34.078 -2.925 1.00 33.83 345 GLU B O 1
ATOM 2151 N N . ASP A 1 346 ? 28.247 -35.478 -3.956 1.00 33.90 346 ASP B N 1
ATOM 2152 C CA . ASP A 1 346 ? 29.404 -34.548 -4.003 1.00 34.67 346 ASP B CA 1
ATOM 2153 C C . ASP A 1 346 ? 29.857 -34.020 -2.609 1.00 33.36 346 ASP B C 1
ATOM 2154 O O . ASP A 1 346 ? 30.295 -32.867 -2.469 1.00 32.76 346 ASP B O 1
ATOM 2159 N N . ALA A 1 347 ? 29.689 -34.856 -1.588 1.00 30.44 347 ALA B N 1
ATOM 2160 C CA . ALA A 1 347 ? 29.900 -34.429 -0.161 1.00 27.10 347 ALA B CA 1
ATOM 2161 C C . ALA A 1 347 ? 30.923 -35.283 0.495 1.00 25.32 347 ALA B C 1
ATOM 2162 O O . ALA A 1 347 ? 30.917 -36.496 0.362 1.00 27.31 347 ALA B O 1
ATOM 2164 N N . GLY A 1 348 ? 31.851 -34.638 1.136 1.00 25.76 348 GLY B N 1
ATOM 2165 C CA . GLY A 1 348 ? 32.885 -35.319 1.894 1.00 26.59 348 GLY B CA 1
ATOM 2166 C C . GLY A 1 348 ? 32.332 -35.741 3.251 1.00 27.29 348 GLY B C 1
ATOM 2167 O O . GLY A 1 348 ? 31.140 -35.988 3.407 1.00 26.23 348 GLY B O 1
ATOM 2168 N N . HIS A 1 349 ? 33.225 -35.798 4.215 1.00 28.28 349 HIS B N 1
ATOM 2169 C CA . HIS A 1 349 ? 32.941 -36.268 5.569 1.00 28.70 349 HIS B CA 1
ATOM 2170 C C . HIS A 1 349 ? 31.947 -35.350 6.323 1.00 29.52 349 HIS B C 1
ATOM 2171 O O . HIS A 1 349 ? 30.986 -35.811 6.945 1.00 31.58 349 HIS B O 1
ATOM 2178 N N . GLY A 1 350 ? 32.136 -34.057 6.196 1.00 30.01 350 GLY B N 1
ATOM 2179 C CA . GLY A 1 350 ? 31.285 -33.066 6.930 1.00 29.36 350 GLY B CA 1
ATOM 2180 C C . GLY A 1 350 ? 29.956 -32.673 6.276 1.00 26.01 350 GLY B C 1
ATOM 2181 O O . GLY A 1 350 ? 29.857 -31.636 5.647 1.00 27.37 350 GLY B O 1
ATOM 2182 N N . LEU A 1 351 ? 28.916 -33.420 6.564 1.00 24.35 351 LEU B N 1
ATOM 2183 C CA . LEU A 1 351 ? 27.621 -33.258 5.849 1.00 24.13 351 LEU B CA 1
ATOM 2184 C C . LEU A 1 351 ? 26.953 -31.960 6.172 1.00 24.85 351 LEU B C 1
ATOM 2185 O O . LEU A 1 351 ? 26.253 -31.378 5.331 1.00 26.28 351 LEU B O 1
ATOM 2190 N N . ASN A 1 352 ? 27.165 -31.476 7.378 1.00 25.02 352 ASN B N 1
ATOM 2191 C CA . ASN A 1 352 ? 26.560 -30.200 7.783 1.00 26.03 352 ASN B CA 1
ATOM 2192 C C . ASN A 1 352 ? 27.112 -28.997 7.025 1.00 28.56 352 ASN B C 1
ATOM 2193 O O . ASN A 1 352 ? 26.534 -27.925 7.081 1.00 29.29 352 ASN B O 1
ATOM 2198 N N . LEU A 1 353 ? 28.284 -29.160 6.401 1.00 29.37 353 LEU B N 1
ATOM 2199 C CA . LEU A 1 353 ? 29.099 -27.992 5.932 1.00 29.69 353 LEU B CA 1
ATOM 2200 C C . LEU A 1 353 ? 29.167 -27.832 4.400 1.00 27.44 353 LEU B C 1
ATOM 2201 O O . LEU A 1 353 ? 29.720 -26.855 3.897 1.00 24.21 353 LEU B O 1
ATOM 2206 N N . VAL A 1 354 ? 28.564 -28.776 3.694 1.00 24.89 354 VAL B N 1
ATOM 2207 C CA . VAL A 1 354 ? 28.638 -28.835 2.211 1.00 23.13 354 VAL B CA 1
ATOM 2208 C C . VAL A 1 354 ? 27.566 -27.927 1.588 1.00 23.39 354 VAL B C 1
ATOM 2209 O O . VAL A 1 354 ? 26.536 -27.630 2.239 1.00 22.27 354 VAL B O 1
ATOM 2213 N N . PRO A 1 355 ? 27.778 -27.478 0.331 1.00 23.67 355 PRO B N 1
ATOM 2214 C CA . PRO A 1 355 ? 26.834 -26.528 -0.320 1.00 24.71 355 PRO B CA 1
ATOM 2215 C C . PRO A 1 355 ? 25.437 -27.066 -0.472 1.00 25.89 355 PRO B C 1
ATOM 2216 O O . PRO A 1 355 ? 24.484 -26.323 -0.345 1.00 24.54 355 PRO B O 1
ATOM 2220 N N . ASN A 1 356 ? 25.324 -28.379 -0.715 1.00 29.04 356 ASN B N 1
ATOM 2221 C CA . ASN A 1 356 ? 23.984 -29.029 -0.834 1.00 28.44 356 ASN B CA 1
ATOM 2222 C C . ASN A 1 356 ? 23.467 -29.643 0.474 1.00 29.06 356 ASN B C 1
ATOM 2223 O O . ASN A 1 356 ? 22.834 -30.703 0.465 1.00 31.78 356 ASN B O 1
ATOM 2228 N N . THR A 1 357 ? 23.839 -29.048 1.601 1.00 28.72 357 THR B N 1
ATOM 2229 C CA . THR A 1 357 ? 23.514 -29.629 2.928 1.00 29.74 357 THR B CA 1
ATOM 2230 C C . THR A 1 357 ? 22.001 -29.678 3.218 1.00 30.29 357 THR B C 1
ATOM 2231 O O . THR A 1 357 ? 21.547 -30.495 4.013 1.00 31.34 357 THR B O 1
ATOM 2235 N N . ARG A 1 358 ? 21.240 -28.827 2.550 1.00 32.95 358 ARG B N 1
ATOM 2236 C CA . ARG A 1 358 ? 19.776 -28.727 2.800 1.00 34.68 358 ARG B CA 1
ATOM 2237 C C . ARG A 1 358 ? 19.033 -30.013 2.440 1.00 33.15 358 ARG B C 1
ATOM 2238 O O . ARG A 1 358 ? 18.059 -30.381 3.071 1.00 31.68 358 ARG B O 1
ATOM 2246 N N . VAL A 1 359 ? 19.502 -30.683 1.418 1.00 32.42 359 VAL B N 1
ATOM 2247 C CA . VAL A 1 359 ? 18.935 -31.975 1.000 1.00 31.60 359 VAL B CA 1
ATOM 2248 C C . VAL A 1 359 ? 18.967 -32.936 2.170 1.00 30.33 359 VAL B C 1
ATOM 2249 O O . VAL A 1 359 ? 18.034 -33.704 2.392 1.00 32.58 359 VAL B O 1
ATOM 2253 N N . TYR A 1 360 ? 20.078 -32.899 2.887 1.00 29.62 360 TYR B N 1
ATOM 2254 C CA . TYR A 1 360 ? 20.367 -33.808 4.014 1.00 31.14 360 TYR B CA 1
ATOM 2255 C C . TYR A 1 360 ? 19.556 -33.395 5.267 1.00 29.58 360 TYR B C 1
ATOM 2256 O O . TYR A 1 360 ? 19.087 -34.236 6.063 1.00 26.66 360 TYR B O 1
ATOM 2265 N N . GLN A 1 361 ? 19.503 -32.090 5.475 1.00 28.21 361 GLN B N 1
ATOM 2266 C CA . GLN A 1 361 ? 18.706 -31.494 6.552 1.00 27.88 361 GLN B CA 1
ATOM 2267 C C . GLN A 1 361 ? 17.257 -31.873 6.388 1.00 27.80 361 GLN B C 1
ATOM 2268 O O . GLN A 1 361 ? 16.602 -32.256 7.332 1.00 26.95 361 GLN B O 1
ATOM 2274 N N . ASP A 1 362 ? 16.774 -31.754 5.158 1.00 30.42 362 ASP B N 1
ATOM 2275 C CA . ASP A 1 362 ? 15.355 -32.031 4.821 1.00 30.81 362 ASP B CA 1
ATOM 2276 C C . ASP A 1 362 ? 15.036 -33.470 5.013 1.00 28.72 362 ASP B C 1
ATOM 2277 O O . ASP A 1 362 ? 14.039 -33.811 5.606 1.00 29.92 362 ASP B O 1
ATOM 2282 N N . ALA A 1 363 ? 15.932 -34.323 4.578 1.00 27.98 363 ALA B N 1
ATOM 2283 C CA . ALA A 1 363 ? 15.731 -35.770 4.748 1.00 27.95 363 ALA B CA 1
ATOM 2284 C C . ALA A 1 363 ? 15.747 -36.179 6.221 1.00 28.87 363 ALA B C 1
ATOM 2285 O O . ALA A 1 363 ? 14.953 -37.016 6.659 1.00 31.25 363 ALA B O 1
ATOM 2287 N N . SER A 1 364 ? 16.614 -35.547 6.985 1.00 30.10 364 SER B N 1
ATOM 2288 C CA . SER A 1 364 ? 16.682 -35.782 8.448 1.00 32.31 364 SER B CA 1
ATOM 2289 C C . SER A 1 364 ? 15.431 -35.307 9.181 1.00 32.36 364 SER B C 1
ATOM 2290 O O . SER A 1 364 ? 14.961 -35.950 10.111 1.00 32.19 364 SER B O 1
ATOM 2293 N N . ARG A 1 365 ? 14.939 -34.155 8.785 1.00 32.71 365 ARG B N 1
ATOM 2294 C CA . ARG A 1 365 ? 13.750 -33.579 9.390 1.00 33.99 365 ARG B CA 1
ATOM 2295 C C . ARG A 1 365 ? 12.547 -34.459 9.091 1.00 34.28 365 ARG B C 1
ATOM 2296 O O . ARG A 1 365 ? 11.747 -34.737 9.967 1.00 34.01 365 ARG B O 1
ATOM 2304 N N . ASP A 1 366 ? 12.416 -34.852 7.835 1.00 32.10 366 ASP B N 1
ATOM 2305 C CA . ASP A 1 366 ? 11.311 -35.718 7.402 1.00 31.23 366 ASP B CA 1
ATOM 2306 C C . ASP A 1 366 ? 11.309 -37.003 8.181 1.00 29.75 366 ASP B C 1
ATOM 2307 O O . ASP A 1 366 ? 10.268 -37.513 8.545 1.00 28.51 366 ASP B O 1
ATOM 2312 N N . TRP A 1 367 ? 12.495 -37.549 8.371 1.00 29.74 367 TRP B N 1
ATOM 2313 C CA . TRP A 1 367 ? 12.678 -38.779 9.144 1.00 29.30 367 TRP B CA 1
ATOM 2314 C C . TRP A 1 367 ? 12.210 -38.607 10.611 1.00 30.83 367 TRP B C 1
ATOM 2315 O O . TRP A 1 367 ? 11.428 -39.412 11.122 1.00 29.52 367 TRP B O 1
ATOM 2326 N N . LEU A 1 368 ? 12.687 -37.549 11.257 1.00 29.95 368 LEU B N 1
ATOM 2327 C CA . LEU A 1 368 ? 12.265 -37.219 12.629 1.00 29.68 368 LEU B CA 1
ATOM 2328 C C . LEU A 1 368 ? 10.760 -37.106 12.730 1.00 31.51 368 LEU B C 1
ATOM 2329 O O . LEU A 1 368 ? 10.157 -37.617 13.651 1.00 33.12 368 LEU B O 1
ATOM 2334 N N . ASP A 1 369 ? 10.173 -36.398 11.782 1.00 33.75 369 ASP B N 1
ATOM 2335 C CA . ASP A 1 369 ? 8.715 -36.170 11.758 1.00 34.85 369 ASP B CA 1
ATOM 2336 C C . ASP A 1 369 ? 7.982 -37.502 11.625 1.00 38.09 369 ASP B C 1
ATOM 2337 O O . ASP A 1 369 ? 7.014 -37.762 12.319 1.00 41.51 369 ASP B O 1
ATOM 2342 N N . ARG A 1 370 ? 8.522 -38.375 10.805 1.00 39.91 370 ARG B N 1
ATOM 2343 C CA . ARG A 1 370 ? 7.936 -39.707 10.586 1.00 39.35 370 ARG B CA 1
ATOM 2344 C C . ARG A 1 370 ? 8.023 -40.666 11.811 1.00 37.82 370 ARG B C 1
ATOM 2345 O O . ARG A 1 370 ? 7.212 -41.537 11.964 1.00 37.53 370 ARG B O 1
ATOM 2353 N N . VAL A 1 371 ? 9.055 -40.523 12.608 1.00 36.10 371 VAL B N 1
ATOM 2354 C CA . VAL A 1 371 ? 9.548 -41.618 13.469 1.00 36.36 371 VAL B CA 1
ATOM 2355 C C . VAL A 1 371 ? 9.442 -41.265 14.975 1.00 34.22 371 VAL B C 1
ATOM 2356 O O . VAL A 1 371 ? 9.342 -42.144 15.824 1.00 26.81 371 VAL B O 1
ATOM 2360 N N . VAL A 1 372 ? 9.501 -39.971 15.284 1.00 36.77 372 VAL B N 1
ATOM 2361 C CA . VAL A 1 372 ? 9.228 -39.472 16.666 1.00 37.57 372 VAL B CA 1
ATOM 2362 C C . VAL A 1 372 ? 8.271 -38.326 16.735 1.00 38.50 372 VAL B C 1
ATOM 2363 O O . VAL A 1 372 ? 7.472 -38.249 17.659 1.00 41.99 372 VAL B O 1
ATOM 2367 N N . GLY A 1 373 ? 8.368 -37.397 15.803 1.00 36.27 373 GLY B N 1
ATOM 2368 C CA . GLY A 1 373 ? 7.596 -36.148 15.906 1.00 36.06 373 GLY B CA 1
ATOM 2369 C C . GLY A 1 373 ? 8.147 -35.271 17.030 1.00 34.14 373 GLY B C 1
ATOM 2370 O O . GLY A 1 373 ? 8.994 -35.698 17.793 1.00 26.58 373 GLY B O 1
ATOM 2371 N N . HIS A 1 374 ? 7.634 -34.051 17.126 1.00 36.19 374 HIS B N 1
ATOM 2372 C CA . HIS A 1 374 ? 8.190 -33.050 18.080 1.00 37.55 374 HIS B CA 1
ATOM 2373 C C . HIS A 1 374 ? 7.305 -32.739 19.301 1.00 37.41 374 HIS B C 1
ATOM 2374 O O . HIS A 1 374 ? 7.726 -32.009 20.186 1.00 36.60 374 HIS B O 1
ATOM 2381 N N . GLY A 1 375 ? 6.103 -33.302 19.347 1.00 37.82 375 GLY B N 1
ATOM 2382 C CA . GLY A 1 375 ? 5.175 -33.048 20.474 1.00 38.91 375 GLY B CA 1
ATOM 2383 C C . GLY A 1 375 ? 4.365 -31.751 20.365 1.00 42.24 375 GLY B C 1
ATOM 2384 O O . GLY A 1 375 ? 3.860 -31.248 21.390 1.00 48.08 375 GLY B O 1
ATOM 2385 N N . LEU A 1 376 ? 4.251 -31.209 19.142 1.00 41.06 376 LEU B N 1
ATOM 2386 C CA . LEU A 1 376 ? 3.452 -29.951 18.859 1.00 41.27 376 LEU B CA 1
ATOM 2387 C C . LEU A 1 376 ? 2.469 -30.109 17.686 1.00 40.84 376 LEU B C 1
ATOM 2388 O O . LEU A 1 376 ? 1.810 -29.141 17.275 1.00 37.14 376 LEU B O 1
ATOM 2393 N N . GLU A 1 377 ? 2.349 -31.320 17.175 1.00 43.51 377 GLU B N 1
ATOM 2394 C CA . GLU A 1 377 ? 1.498 -31.571 16.029 1.00 49.91 377 GLU B CA 1
ATOM 2395 C C . GLU A 1 377 ? 0.008 -31.781 16.440 1.00 51.01 377 GLU B C 1
ATOM 2396 O O . GLU A 1 377 ? -0.320 -31.888 17.628 1.00 48.05 377 GLU B O 1
ATOM 2402 N N . HIS A 1 378 ? -0.867 -31.768 15.436 1.00 57.16 378 HIS B N 1
ATOM 2403 C CA . HIS A 1 378 ? -2.313 -32.137 15.580 1.00 60.37 378 HIS B CA 1
ATOM 2404 C C . HIS A 1 378 ? -2.663 -33.337 14.658 1.00 65.70 378 HIS B C 1
ATOM 2405 O O . HIS A 1 378 ? -3.832 -33.608 14.394 1.00 67.47 378 HIS B O 1
ATOM 2412 N N . HIS A 1 379 ? -1.626 -34.084 14.244 1.00 78.03 379 HIS B N 1
ATOM 2413 C CA . HIS A 1 379 ? -1.657 -34.902 12.992 1.00 83.66 379 HIS B CA 1
ATOM 2414 C C . HIS A 1 379 ? -2.026 -36.371 13.276 1.00 82.68 379 HIS B C 1
ATOM 2415 O O . HIS A 1 379 ? -2.117 -36.800 14.437 1.00 78.56 379 HIS B O 1
ATOM 2422 N N . HIS A 1 380 ? -2.187 -37.130 12.192 1.00 81.62 380 HIS B N 1
ATOM 2423 C CA . HIS A 1 380 ? -2.653 -38.504 12.240 1.00 83.27 380 HIS B CA 1
ATOM 2424 C C . HIS A 1 380 ? -1.834 -39.354 11.241 1.00 76.54 380 HIS B C 1
ATOM 2425 O O . HIS A 1 380 ? -2.228 -39.545 10.084 1.00 65.52 380 HIS B O 1
ATOM 2432 N N . SER B 1 61 ? 38.162 -19.082 34.686 1.00 68.18 61 SER A N 1
ATOM 2433 C CA . SER B 1 61 ? 39.176 -17.969 34.655 1.00 66.58 61 SER A CA 1
ATOM 2434 C C . SER B 1 61 ? 38.537 -16.553 34.835 1.00 60.41 61 SER A C 1
ATOM 2435 O O . SER B 1 61 ? 38.997 -15.756 35.693 1.00 56.00 61 SER A O 1
ATOM 2438 N N . ALA B 1 62 ? 37.566 -16.212 33.979 1.00 45.88 62 ALA A N 1
ATOM 2439 C CA . ALA B 1 62 ? 36.636 -15.109 34.287 1.00 43.63 62 ALA A CA 1
ATOM 2440 C C . ALA B 1 62 ? 35.200 -15.551 34.294 1.00 40.54 62 ALA A C 1
ATOM 2441 O O . ALA B 1 62 ? 34.829 -16.490 33.609 1.00 40.13 62 ALA A O 1
ATOM 2443 N N . ILE B 1 63 ? 34.390 -14.820 35.048 1.00 37.76 63 ILE A N 1
ATOM 2444 C CA . ILE B 1 63 ? 32.957 -15.120 35.208 1.00 37.66 63 ILE A CA 1
ATOM 2445 C C . ILE B 1 63 ? 32.130 -14.107 34.474 1.00 36.30 63 ILE A C 1
ATOM 2446 O O . ILE B 1 63 ? 32.170 -12.942 34.766 1.00 35.22 63 ILE A O 1
ATOM 2451 N N . CYS B 1 64 ? 31.333 -14.594 33.545 1.00 39.91 64 CYS A N 1
ATOM 2452 C CA . CYS B 1 64 ? 30.695 -13.750 32.511 1.00 40.58 64 CYS A CA 1
ATOM 2453 C C . CYS B 1 64 ? 29.201 -14.012 32.424 1.00 43.67 64 CYS A C 1
ATOM 2454 O O . CYS B 1 64 ? 28.744 -15.152 32.580 1.00 43.95 64 CYS A O 1
ATOM 2457 N N . ARG B 1 65 ? 28.446 -12.966 32.151 1.00 42.67 65 ARG A N 1
ATOM 2458 C CA . ARG B 1 65 ? 27.004 -13.101 31.912 1.00 44.68 65 ARG A CA 1
ATOM 2459 C C . ARG B 1 65 ? 26.546 -12.092 30.920 1.00 39.96 65 ARG A C 1
ATOM 2460 O O . ARG B 1 65 ? 26.795 -10.913 31.067 1.00 36.95 65 ARG A O 1
ATOM 2468 N N . ALA B 1 66 ? 25.887 -12.573 29.889 1.00 38.87 66 ALA A N 1
ATOM 2469 C CA . ALA B 1 66 ? 25.302 -11.704 28.876 1.00 38.44 66 ALA A CA 1
ATOM 2470 C C . ALA B 1 66 ? 23.914 -11.230 29.339 1.00 37.30 66 ALA A C 1
ATOM 2471 O O . ALA B 1 66 ? 23.240 -11.910 30.063 1.00 34.41 66 ALA A O 1
ATOM 2473 N N . THR B 1 67 ? 23.554 -10.022 28.939 1.00 38.71 67 THR A N 1
ATOM 2474 C CA . THR B 1 67 ? 22.180 -9.477 29.124 1.00 39.69 67 THR A CA 1
ATOM 2475 C C . THR B 1 67 ? 21.779 -8.571 27.963 1.00 41.69 67 THR A C 1
ATOM 2476 O O . THR B 1 67 ? 22.595 -8.234 27.103 1.00 48.45 67 THR A O 1
ATOM 2480 N N . THR B 1 68 ? 20.525 -8.164 27.977 1.00 38.25 68 THR A N 1
ATOM 2481 C CA . THR B 1 68 ? 20.056 -7.072 27.163 1.00 39.24 68 THR A CA 1
ATOM 2482 C C . THR B 1 68 ? 19.675 -5.891 28.064 1.00 38.25 68 THR A C 1
ATOM 2483 O O . THR B 1 68 ? 19.151 -6.076 29.138 1.00 36.20 68 THR A O 1
ATOM 2487 N N . VAL B 1 69 ? 19.934 -4.690 27.583 1.00 37.61 69 VAL A N 1
ATOM 2488 C CA . VAL B 1 69 ? 19.538 -3.459 28.278 1.00 36.10 69 VAL A CA 1
ATOM 2489 C C . VAL B 1 69 ? 18.520 -2.697 27.453 1.00 38.72 69 VAL A C 1
ATOM 2490 O O . VAL B 1 69 ? 18.734 -2.463 26.284 1.00 35.93 69 VAL A O 1
ATOM 2494 N N . GLU B 1 70 ? 17.417 -2.297 28.078 1.00 42.08 70 GLU A N 1
ATOM 2495 C CA . GLU B 1 70 ? 16.457 -1.411 27.410 1.00 44.61 70 GLU A CA 1
ATOM 2496 C C . GLU B 1 70 ? 17.043 -0.019 27.363 1.00 39.79 70 GLU A C 1
ATOM 2497 O O . GLU B 1 70 ? 17.481 0.500 28.366 1.00 40.43 70 GLU A O 1
ATOM 2503 N N . VAL B 1 71 ? 17.048 0.561 26.180 1.00 36.37 71 VAL A N 1
ATOM 2504 C CA . VAL B 1 71 ? 17.667 1.857 25.954 1.00 34.70 71 VAL A CA 1
ATOM 2505 C C . VAL B 1 71 ? 16.765 2.709 25.087 1.00 32.57 71 VAL A C 1
ATOM 2506 O O . VAL B 1 71 ? 16.056 2.198 24.229 1.00 29.98 71 VAL A O 1
ATOM 2510 N N . THR B 1 72 ? 16.853 4.010 25.271 1.00 32.96 72 THR A N 1
ATOM 2511 C CA . THR B 1 72 ? 16.007 4.943 24.546 1.00 37.49 72 THR A CA 1
ATOM 2512 C C . THR B 1 72 ? 16.294 4.951 23.032 1.00 38.80 72 THR A C 1
ATOM 2513 O O . THR B 1 72 ? 17.424 5.107 22.586 1.00 39.86 72 THR A O 1
ATOM 2517 N N . LEU B 1 73 ? 15.217 4.812 22.273 1.00 42.59 73 LEU A N 1
ATOM 2518 C CA . LEU B 1 73 ? 15.258 4.651 20.816 1.00 41.20 73 LEU A CA 1
ATOM 2519 C C . LEU B 1 73 ? 14.031 5.306 20.225 1.00 43.58 73 LEU A C 1
ATOM 2520 O O . LEU B 1 73 ? 12.925 4.779 20.310 1.00 40.16 73 LEU A O 1
ATOM 2525 N N . GLY B 1 74 ? 14.229 6.491 19.686 1.00 51.54 74 GLY A N 1
ATOM 2526 C CA . GLY B 1 74 ? 13.164 7.218 19.007 1.00 57.44 74 GLY A CA 1
ATOM 2527 C C . GLY B 1 74 ? 12.033 7.531 19.951 1.00 58.83 74 GLY A C 1
ATOM 2528 O O . GLY B 1 74 ? 12.276 7.958 21.063 1.00 52.28 74 GLY A O 1
ATOM 2529 N N . LYS B 1 75 ? 10.801 7.216 19.521 1.00 65.51 75 LYS A N 1
ATOM 2530 C CA . LYS B 1 75 ? 9.591 7.368 20.355 1.00 65.08 75 LYS A CA 1
ATOM 2531 C C . LYS B 1 75 ? 9.642 6.449 21.579 1.00 59.10 75 LYS A C 1
ATOM 2532 O O . LYS B 1 75 ? 9.364 6.874 22.672 1.00 56.68 75 LYS A O 1
ATOM 2538 N N . GLY B 1 76 ? 10.055 5.204 21.372 1.00 53.47 76 GLY A N 1
ATOM 2539 C CA . GLY B 1 76 ? 10.062 4.191 22.438 1.00 49.36 76 GLY A CA 1
ATOM 2540 C C . GLY B 1 76 ? 11.450 3.796 22.900 1.00 48.64 76 GLY A C 1
ATOM 2541 O O . GLY B 1 76 ? 12.287 4.651 23.224 1.00 44.52 76 GLY A O 1
ATOM 2542 N N . THR B 1 77 ? 11.677 2.485 22.958 1.00 47.86 77 THR A N 1
ATOM 2543 C CA . THR B 1 77 ? 12.966 1.940 23.351 1.00 45.73 77 THR A CA 1
ATOM 2544 C C . THR B 1 77 ? 13.441 0.810 22.425 1.00 43.33 77 THR A C 1
ATOM 2545 O O . THR B 1 77 ? 12.671 0.247 21.655 1.00 41.98 77 THR A O 1
ATOM 2549 N N . GLY B 1 78 ? 14.734 0.514 22.511 1.00 41.44 78 GLY A N 1
ATOM 2550 C CA . GLY B 1 78 ? 15.323 -0.700 21.900 1.00 37.94 78 GLY A CA 1
ATOM 2551 C C . GLY B 1 78 ? 16.179 -1.505 22.876 1.00 37.39 78 GLY A C 1
ATOM 2552 O O . GLY B 1 78 ? 16.448 -1.079 23.992 1.00 36.06 78 GLY A O 1
ATOM 2553 N N . LYS B 1 79 ? 16.606 -2.664 22.418 1.00 37.88 79 LYS A N 1
ATOM 2554 C CA . LYS B 1 79 ? 17.420 -3.594 23.217 1.00 39.42 79 LYS A CA 1
ATOM 2555 C C . LYS B 1 79 ? 18.880 -3.587 22.792 1.00 38.15 79 LYS A C 1
ATOM 2556 O O . LYS B 1 79 ? 19.210 -3.820 21.630 1.00 41.29 79 LYS A O 1
ATOM 2570 N N . TRP B 1 81 ? 22.423 -5.467 23.483 1.00 30.74 81 TRP A N 1
ATOM 2571 C CA . TRP B 1 81 ? 23.101 -6.637 24.063 1.00 29.51 81 TRP A CA 1
ATOM 2572 C C . TRP B 1 81 ? 24.447 -6.244 24.650 1.00 29.64 81 TRP A C 1
ATOM 2573 O O . TRP B 1 81 ? 25.176 -5.427 24.096 1.00 28.28 81 TRP A O 1
ATOM 2584 N N . GLY B 1 82 ? 24.763 -6.837 25.774 1.00 30.61 82 GLY A N 1
ATOM 2585 C CA . GLY B 1 82 ? 26.053 -6.610 26.418 1.00 31.75 82 GLY A CA 1
ATOM 2586 C C . GLY B 1 82 ? 26.474 -7.768 27.275 1.00 33.93 82 GLY A C 1
ATOM 2587 O O . GLY B 1 82 ? 25.651 -8.582 27.673 1.00 39.12 82 GLY A O 1
ATOM 2588 N N . GLU B 1 83 ? 27.773 -7.890 27.488 1.00 34.45 83 GLU A N 1
ATOM 2589 C CA . GLU B 1 83 ? 28.314 -8.942 28.342 1.00 34.04 83 GLU A CA 1
ATOM 2590 C C . GLU B 1 83 ? 29.142 -8.357 29.471 1.00 31.89 83 GLU A C 1
ATOM 2591 O O . GLU B 1 83 ? 30.045 -7.586 29.259 1.00 28.15 83 GLU A O 1
ATOM 2597 N N . LEU B 1 84 ? 28.761 -8.710 30.686 1.00 33.90 84 LEU A N 1
ATOM 2598 C CA . LEU B 1 84 ? 29.477 -8.290 31.898 1.00 31.21 84 LEU A CA 1
ATOM 2599 C C . LEU B 1 84 ? 30.334 -9.436 32.395 1.00 29.21 84 LEU A C 1
ATOM 2600 O O . LEU B 1 84 ? 29.839 -10.526 32.619 1.00 28.26 84 LEU A O 1
ATOM 2605 N N . CYS B 1 85 ? 31.618 -9.176 32.539 1.00 29.05 85 CYS A N 1
ATOM 2606 C CA . CYS B 1 85 ? 32.577 -10.165 33.072 1.00 31.60 85 CYS A CA 1
ATOM 2607 C C . CYS B 1 85 ? 33.336 -9.574 34.241 1.00 30.93 85 CYS A C 1
ATOM 2608 O O . CYS B 1 85 ? 33.780 -8.426 34.180 1.00 31.63 85 CYS A O 1
ATOM 2611 N N . ARG B 1 86 ? 33.536 -10.402 35.266 1.00 28.73 86 ARG A N 1
ATOM 2612 C CA . ARG B 1 86 ? 34.405 -10.097 36.389 1.00 27.77 86 ARG A CA 1
ATOM 2613 C C . ARG B 1 86 ? 35.547 -11.073 36.461 1.00 27.78 86 ARG A C 1
ATOM 2614 O O . ARG B 1 86 ? 35.401 -12.199 36.051 1.00 28.05 86 ARG A O 1
ATOM 2622 N N . PRO B 1 87 ? 36.693 -10.658 37.042 1.00 30.31 87 PRO A N 1
ATOM 2623 C CA . PRO B 1 87 ? 37.664 -11.678 37.397 1.00 31.54 87 PRO A CA 1
ATOM 2624 C C . PRO B 1 87 ? 37.036 -12.649 38.353 1.00 34.42 87 PRO A C 1
ATOM 2625 O O . PRO B 1 87 ? 36.236 -12.255 39.228 1.00 32.17 87 PRO A O 1
ATOM 2629 N N . ALA B 1 88 ? 37.411 -13.906 38.219 1.00 38.78 88 ALA A N 1
ATOM 2630 C CA . ALA B 1 88 ? 36.897 -14.971 39.118 1.00 42.82 88 ALA A CA 1
ATOM 2631 C C . ALA B 1 88 ? 37.311 -14.732 40.570 1.00 45.35 88 ALA A C 1
ATOM 2632 O O . ALA B 1 88 ? 38.467 -14.412 40.869 1.00 49.13 88 ALA A O 1
ATOM 2634 N N . GLY B 1 89 ? 36.358 -14.901 41.463 1.00 48.44 89 GLY A N 1
ATOM 2635 C CA . GLY B 1 89 ? 36.607 -14.749 42.909 1.00 50.96 89 GLY A CA 1
ATOM 2636 C C . GLY B 1 89 ? 36.872 -13.324 43.358 1.00 52.88 89 GLY A C 1
ATOM 2637 O O . GLY B 1 89 ? 37.489 -13.097 44.403 1.00 55.58 89 GLY A O 1
ATOM 2638 N N . SER B 1 90 ? 36.358 -12.375 42.593 1.00 53.02 90 SER A N 1
ATOM 2639 C CA . SER B 1 90 ? 36.569 -10.931 42.856 1.00 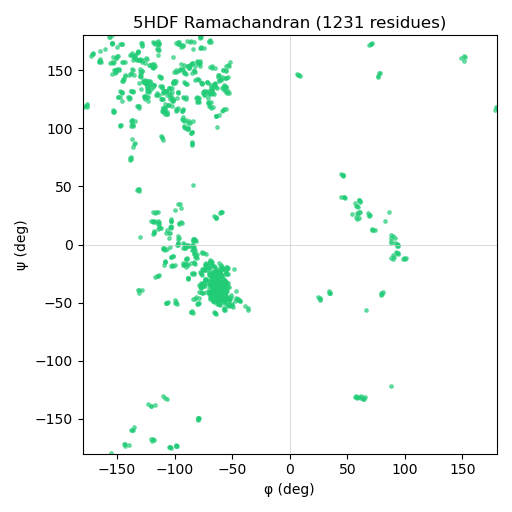51.53 90 SER A CA 1
ATOM 2640 C C . SER B 1 90 ? 35.374 -10.133 42.474 1.00 45.45 90 SER A C 1
ATOM 2641 O O . SER B 1 90 ? 34.601 -10.538 41.639 1.00 46.93 90 SER A O 1
ATOM 2644 N N . SER B 1 91 ? 35.257 -8.964 43.070 1.00 43.64 91 SER A N 1
ATOM 2645 C CA . SER B 1 91 ? 34.153 -8.056 42.770 1.00 40.98 91 SER A CA 1
ATOM 2646 C C . SER B 1 91 ? 34.657 -6.619 42.629 1.00 37.44 91 SER A C 1
ATOM 2647 O O . SER B 1 91 ? 34.640 -5.872 43.593 1.00 34.52 91 SER A O 1
ATOM 2650 N N . PRO B 1 92 ? 35.161 -6.251 41.421 1.00 35.14 92 PRO A N 1
ATOM 2651 C CA . PRO B 1 92 ? 35.817 -4.963 41.252 1.00 33.06 92 PRO A CA 1
ATOM 2652 C C . PRO B 1 92 ? 34.857 -3.824 41.382 1.00 31.90 92 PRO A C 1
ATOM 2653 O O . PRO B 1 92 ? 33.671 -3.999 41.160 1.00 32.45 92 PRO A O 1
ATOM 2657 N N . ASP B 1 93 ? 35.366 -2.693 41.820 1.00 29.80 93 ASP A N 1
ATOM 2658 C CA . ASP B 1 93 ? 34.561 -1.479 41.955 1.00 30.56 93 ASP A CA 1
ATOM 2659 C C . ASP B 1 93 ? 34.620 -0.677 40.653 1.00 28.77 93 ASP A C 1
ATOM 2660 O O . ASP B 1 93 ? 33.812 0.216 40.433 1.00 26.49 93 ASP A O 1
ATOM 2665 N N . THR B 1 94 ? 35.633 -0.966 39.838 1.00 26.80 94 THR A N 1
ATOM 2666 C CA . THR B 1 94 ? 35.768 -0.354 38.522 1.00 26.54 94 THR A CA 1
ATOM 2667 C C . THR B 1 94 ? 35.357 -1.304 37.399 1.00 25.96 94 THR A C 1
ATOM 2668 O O . THR B 1 94 ? 35.769 -2.447 37.350 1.00 23.89 94 THR A O 1
ATOM 2672 N N . VAL B 1 95 ? 34.495 -0.797 36.545 1.00 27.25 95 VAL A N 1
ATOM 2673 C CA . VAL B 1 95 ? 34.075 -1.494 35.332 1.00 27.74 95 VAL A CA 1
ATOM 2674 C C . VAL B 1 95 ? 34.463 -0.666 34.118 1.00 26.58 95 VAL A C 1
ATOM 2675 O O . VAL B 1 95 ? 34.295 0.567 34.098 1.00 23.81 95 VAL A O 1
ATOM 2679 N N . VAL B 1 96 ? 35.006 -1.350 33.126 1.00 26.27 96 VAL A N 1
ATOM 2680 C CA . VAL B 1 96 ? 35.430 -0.720 31.861 1.00 26.76 96 VAL A CA 1
ATOM 2681 C C . VAL B 1 96 ? 34.462 -1.101 30.771 1.00 25.61 96 VAL A C 1
ATOM 2682 O O . VAL B 1 96 ? 34.386 -2.242 30.390 1.00 23.39 96 VAL A O 1
ATOM 2686 N N . THR B 1 97 ? 33.719 -0.109 30.298 1.00 26.51 97 THR A N 1
ATOM 2687 C CA . THR B 1 97 ? 32.713 -0.293 29.234 1.00 27.71 97 THR A CA 1
ATOM 2688 C C . THR B 1 97 ? 33.289 0.055 27.862 1.00 28.68 97 THR A C 1
ATOM 2689 O O . THR B 1 97 ? 33.847 1.126 27.663 1.00 30.59 97 THR A O 1
ATOM 2701 N N . VAL B 1 99 ? 33.139 0.265 23.646 1.00 26.47 99 VAL A N 1
ATOM 2702 C CA . VAL B 1 99 ? 32.262 0.573 22.533 1.00 26.99 99 VAL A CA 1
ATOM 2703 C C . VAL B 1 99 ? 33.018 0.383 21.233 1.00 26.08 99 VAL A C 1
ATOM 2704 O O . VAL B 1 99 ? 33.998 1.061 20.968 1.00 28.40 99 VAL A O 1
ATOM 2708 N N . HIS B 1 100 ? 32.540 -0.535 20.420 1.00 25.70 100 HIS A N 1
ATOM 2709 C CA . HIS B 1 100 ? 33.204 -0.871 19.147 1.00 24.94 100 HIS A CA 1
ATOM 2710 C C . HIS B 1 100 ? 32.919 0.194 18.075 1.00 26.45 100 HIS A C 1
ATOM 2711 O O . HIS B 1 100 ? 32.058 1.066 18.228 1.00 25.36 100 HIS A O 1
ATOM 2718 N N . GLY B 1 101 ? 33.646 0.077 16.986 1.00 26.31 101 GLY A N 1
ATOM 2719 C CA . GLY B 1 101 ? 33.492 0.968 15.860 1.00 25.93 101 GLY A CA 1
ATOM 2720 C C . GLY B 1 101 ? 32.641 0.414 14.717 1.00 24.36 101 GLY A C 1
ATOM 2721 O O . GLY B 1 101 ? 32.082 -0.653 14.803 1.00 22.75 101 GLY A O 1
ATOM 2722 N N . ALA B 1 102 ? 32.632 1.172 13.628 1.00 24.76 102 ALA A N 1
ATOM 2723 C CA . ALA B 1 102 ? 31.784 0.914 12.440 1.00 23.09 102 ALA A CA 1
ATOM 2724 C C . ALA B 1 102 ? 32.222 -0.316 11.643 1.00 22.68 102 ALA A C 1
ATOM 2725 O O . ALA B 1 102 ? 33.375 -0.486 11.332 1.00 22.54 102 ALA A O 1
ATOM 2727 N N . THR B 1 103 ? 31.257 -1.172 11.373 1.00 22.57 103 THR A N 1
ATOM 2728 C CA . THR B 1 103 ? 31.454 -2.526 10.769 1.00 22.05 103 THR A CA 1
ATOM 2729 C C . THR B 1 103 ? 32.083 -3.559 11.720 1.00 22.18 103 THR A C 1
ATOM 2730 O O . THR B 1 103 ? 32.521 -4.634 11.300 1.00 23.15 103 THR A O 1
ATOM 2734 N N . TYR B 1 104 ? 32.134 -3.217 12.991 1.00 22.38 104 TYR A N 1
ATOM 2735 C CA . TYR B 1 104 ? 32.473 -4.168 14.052 1.00 22.78 104 TYR A CA 1
ATOM 2736 C C . TYR B 1 104 ? 31.275 -4.388 14.990 1.00 21.63 104 TYR A C 1
ATOM 2737 O O . TYR B 1 104 ? 30.232 -3.750 14.883 1.00 21.92 104 TYR A O 1
ATOM 2746 N N . ASN B 1 105 ? 31.439 -5.336 15.875 1.00 21.78 105 ASN A N 1
ATOM 2747 C CA . ASN B 1 105 ? 30.555 -5.477 17.018 1.00 21.42 105 ASN A CA 1
ATOM 2748 C C . ASN B 1 105 ? 31.415 -5.763 18.253 1.00 21.30 105 ASN A C 1
ATOM 2749 O O . ASN B 1 105 ? 32.611 -5.480 18.258 1.00 20.05 105 ASN A O 1
ATOM 2754 N N . HIS B 1 106 ? 30.820 -6.327 19.289 1.00 22.68 106 HIS A N 1
ATOM 2755 C CA . HIS B 1 106 ? 31.574 -6.603 20.536 1.00 23.41 106 HIS A CA 1
ATOM 2756 C C . HIS B 1 106 ? 32.860 -7.449 20.344 1.00 22.98 106 HIS A C 1
ATOM 2757 O O . HIS B 1 106 ? 33.779 -7.352 21.139 1.00 24.20 106 HIS A O 1
ATOM 2764 N N . ASN B 1 107 ? 32.911 -8.249 19.299 1.00 21.91 107 ASN A N 1
ATOM 2765 C CA . ASN B 1 107 ? 34.078 -9.112 19.053 1.00 21.25 107 ASN A CA 1
ATOM 2766 C C . ASN B 1 107 ? 35.403 -8.367 18.980 1.00 21.30 107 ASN A C 1
ATOM 2767 O O . ASN B 1 107 ? 36.440 -8.917 19.334 1.00 22.95 107 ASN A O 1
ATOM 2772 N N . TYR B 1 108 ? 35.370 -7.141 18.490 1.00 20.33 108 TYR A N 1
ATOM 2773 C CA . TYR B 1 108 ? 36.574 -6.324 18.399 1.00 20.94 108 TYR A CA 1
ATOM 2774 C C . TYR B 1 108 ? 37.260 -6.203 19.766 1.00 22.42 108 TYR A C 1
ATOM 2775 O O . TYR B 1 108 ? 38.470 -6.273 19.880 1.00 24.24 108 TYR A O 1
ATOM 2784 N N . TRP B 1 109 ? 36.466 -5.964 20.786 1.00 25.73 109 TRP A N 1
ATOM 2785 C CA . TRP B 1 109 ? 36.985 -5.742 22.168 1.00 26.37 109 TRP A CA 1
ATOM 2786 C C . TRP B 1 109 ? 37.114 -7.049 22.996 1.00 28.23 109 TRP A C 1
ATOM 2787 O O . TRP B 1 109 ? 37.722 -7.043 24.043 1.00 27.36 109 TRP A O 1
ATOM 2798 N N . ASP B 1 110 ? 36.536 -8.141 22.500 1.00 27.15 110 ASP A N 1
ATOM 2799 C CA . ASP B 1 110 ? 36.757 -9.466 23.090 1.00 25.85 110 ASP A CA 1
ATOM 2800 C C . ASP B 1 110 ? 36.960 -10.532 22.020 1.00 25.35 110 ASP A C 1
ATOM 2801 O O . ASP B 1 110 ? 36.124 -11.355 21.790 1.00 26.94 110 ASP A O 1
ATOM 2806 N N . PHE B 1 111 ? 38.114 -10.526 21.434 1.00 25.70 111 PHE A N 1
ATOM 2807 C CA . PHE B 1 111 ? 38.357 -11.228 20.185 1.00 26.02 111 PHE A CA 1
ATOM 2808 C C . PHE B 1 111 ? 38.466 -12.709 20.456 1.00 28.52 111 PHE A C 1
ATOM 2809 O O . PHE B 1 111 ? 39.199 -13.108 21.347 1.00 29.42 111 PHE A O 1
ATOM 2817 N N . PRO B 1 112 ? 37.730 -13.548 19.678 1.00 29.27 112 PRO A N 1
ATOM 2818 C CA . PRO B 1 112 ? 37.664 -14.985 19.966 1.00 27.88 112 PRO A CA 1
ATOM 2819 C C . PRO B 1 112 ? 38.811 -15.841 19.377 1.00 27.88 112 PRO A C 1
ATOM 2820 O O . PRO B 1 112 ? 38.836 -17.030 19.593 1.00 33.69 112 PRO A O 1
ATOM 2824 N N . TYR B 1 113 ? 39.744 -15.228 18.674 1.00 25.70 113 TYR A N 1
ATOM 2825 C CA . TYR B 1 113 ? 40.947 -15.935 18.207 1.00 23.85 113 TYR A CA 1
ATOM 2826 C C . TYR B 1 113 ? 42.119 -15.582 19.095 1.00 23.99 113 TYR A C 1
ATOM 2827 O O . TYR B 1 113 ? 42.472 -14.416 19.216 1.00 22.01 113 TYR A O 1
ATOM 2836 N N . GLN B 1 114 ? 42.741 -16.619 19.674 1.00 23.43 114 GLN A N 1
ATOM 2837 C CA . GLN B 1 114 ? 43.905 -16.469 20.563 1.00 22.76 114 GLN A CA 1
ATOM 2838 C C . GLN B 1 114 ? 43.638 -15.354 21.560 1.00 22.85 114 GLN A C 1
ATOM 2839 O O . GLN B 1 114 ? 44.367 -14.340 21.606 1.00 21.76 114 GLN A O 1
ATOM 2845 N N . PRO B 1 115 ? 42.576 -15.515 22.348 1.00 23.28 115 PRO A N 1
ATOM 2846 C CA . PRO B 1 115 ? 42.153 -14.449 23.242 1.00 24.17 115 PRO A CA 1
ATOM 2847 C C . PRO B 1 115 ? 43.202 -14.052 24.241 1.00 26.49 115 PRO A C 1
ATOM 2848 O O . PRO B 1 115 ? 43.265 -12.896 24.616 1.00 29.53 115 PRO A O 1
ATOM 2852 N N . ASP B 1 116 ? 44.025 -14.992 24.676 1.00 30.39 116 ASP A N 1
ATOM 2853 C CA . ASP B 1 116 ? 45.100 -14.661 25.667 1.00 34.22 116 ASP A CA 1
ATOM 2854 C C . ASP B 1 116 ? 46.026 -13.619 25.114 1.00 31.99 116 ASP A C 1
ATOM 2855 O O . ASP B 1 116 ? 46.706 -12.948 25.859 1.00 31.50 116 ASP A O 1
ATOM 2860 N N . LYS B 1 117 ? 46.060 -13.507 23.799 1.00 31.10 117 LYS A N 1
ATOM 2861 C CA . LYS B 1 117 ? 46.835 -12.478 23.131 1.00 30.42 117 LYS A CA 1
ATOM 2862 C C . LYS B 1 117 ? 45.991 -11.278 22.686 1.00 25.84 117 LYS A C 1
ATOM 2863 O O . LYS B 1 117 ? 46.329 -10.156 22.973 1.00 25.25 117 LYS A O 1
ATOM 2869 N N . TYR B 1 118 ? 44.863 -11.531 22.040 1.00 23.38 118 TYR A N 1
ATOM 2870 C CA . TYR B 1 118 ? 44.111 -10.444 21.311 1.00 21.69 118 TYR A CA 1
ATOM 2871 C C . TYR B 1 118 ? 42.867 -9.912 22.007 1.00 21.00 118 TYR A C 1
ATOM 2872 O O . TYR B 1 118 ? 42.289 -8.931 21.573 1.00 25.63 118 TYR A O 1
ATOM 2881 N N . SER B 1 119 ? 42.432 -10.561 23.053 1.00 19.68 119 SER A N 1
ATOM 2882 C CA . SER B 1 119 ? 41.212 -10.117 23.759 1.00 19.41 119 SER A CA 1
ATOM 2883 C C . SER B 1 119 ? 41.522 -9.057 24.824 1.00 19.92 119 SER A C 1
ATOM 2884 O O . SER B 1 119 ? 42.073 -9.358 25.883 1.00 22.17 119 SER A O 1
ATOM 2887 N N . PHE B 1 120 ? 41.198 -7.834 24.519 1.00 19.56 120 PHE A N 1
ATOM 2888 C CA . PHE B 1 120 ? 41.449 -6.710 25.426 1.00 19.58 120 PHE A CA 1
ATOM 2889 C C . PHE B 1 120 ? 40.640 -6.898 26.730 1.00 20.97 120 PHE A C 1
ATOM 2890 O O . PHE B 1 120 ? 41.148 -6.707 27.849 1.00 20.80 120 PHE A O 1
ATOM 2898 N N . ARG B 1 121 ? 39.396 -7.294 26.558 1.00 22.12 121 ARG A N 1
ATOM 2899 C CA . ARG B 1 121 ? 38.492 -7.623 27.680 1.00 24.54 121 ARG A CA 1
ATOM 2900 C C . ARG B 1 121 ? 39.170 -8.580 28.650 1.00 24.30 121 ARG A C 1
ATOM 2901 O O . ARG B 1 121 ? 39.212 -8.344 29.848 1.00 25.53 121 ARG A O 1
ATOM 2909 N N . LYS B 1 122 ? 39.688 -9.665 28.108 1.00 23.99 122 LYS A N 1
ATOM 2910 C CA . LYS B 1 122 ? 40.375 -10.684 28.915 1.00 24.70 122 LYS A CA 1
ATOM 2911 C C . LYS B 1 122 ? 41.583 -10.141 29.656 1.00 23.51 122 LYS A C 1
ATOM 2912 O O . LYS B 1 122 ? 41.791 -10.440 30.791 1.00 21.64 122 LYS A O 1
ATOM 2926 N N . LEU B 1 124 ? 41.986 -7.143 30.615 1.00 27.25 124 LEU A N 1
ATOM 2927 C CA . LEU B 1 124 ? 41.458 -6.290 31.702 1.00 26.94 124 LEU A CA 1
ATOM 2928 C C . LEU B 1 124 ? 41.012 -7.064 32.909 1.00 27.73 124 LEU A C 1
ATOM 2929 O O . LEU B 1 124 ? 41.301 -6.683 34.050 1.00 27.34 124 LEU A O 1
ATOM 2934 N N . ASN B 1 125 ? 40.260 -8.124 32.670 1.00 29.18 125 ASN A N 1
ATOM 2935 C CA . ASN B 1 125 ? 39.829 -9.023 33.774 1.00 28.41 125 ASN A CA 1
ATOM 2936 C C . ASN B 1 125 ? 41.051 -9.563 34.506 1.00 27.48 125 ASN A C 1
ATOM 2937 O O . ASN B 1 125 ? 41.098 -9.580 35.731 1.00 28.63 125 ASN A O 1
ATOM 2942 N N . GLY B 1 126 ? 42.035 -9.987 33.740 1.00 25.36 126 GLY A N 1
ATOM 2943 C CA . GLY B 1 126 ? 43.288 -10.495 34.307 1.00 25.66 126 GLY A CA 1
ATOM 2944 C C . GLY B 1 126 ? 44.055 -9.451 35.111 1.00 26.03 126 GLY A C 1
ATOM 2945 O O . GLY B 1 126 ? 44.787 -9.776 36.015 1.00 25.55 126 GLY A O 1
ATOM 2946 N N . ALA B 1 127 ? 43.866 -8.196 34.750 1.00 26.40 127 ALA A N 1
ATOM 2947 C CA . ALA B 1 127 ? 44.390 -7.041 35.510 1.00 26.43 127 ALA A CA 1
ATOM 2948 C C . ALA B 1 127 ? 43.481 -6.626 36.696 1.00 26.82 127 ALA A C 1
ATOM 2949 O O . ALA B 1 127 ? 43.709 -5.592 37.316 1.00 30.19 127 ALA A O 1
ATOM 2951 N N . GLY B 1 128 ? 42.427 -7.390 36.935 1.00 26.73 128 GLY A N 1
ATOM 2952 C CA . GLY B 1 128 ? 41.472 -7.135 38.071 1.00 26.56 128 GLY A CA 1
ATOM 2953 C C . GLY B 1 128 ? 40.284 -6.191 37.807 1.00 26.48 128 GLY A C 1
ATOM 2954 O O . GLY B 1 128 ? 39.544 -5.840 38.729 1.00 26.21 128 GLY A O 1
ATOM 2955 N N . TYR B 1 129 ? 40.117 -5.757 36.564 1.00 26.46 129 TYR A N 1
ATOM 2956 C CA . TYR B 1 129 ? 38.972 -4.893 36.207 1.00 26.64 129 TYR A CA 1
ATOM 2957 C C . TYR B 1 129 ? 37.757 -5.704 35.768 1.00 28.02 129 TYR A C 1
ATOM 2958 O O . TYR B 1 129 ? 37.885 -6.779 35.184 1.00 30.11 129 TYR A O 1
ATOM 2967 N N . ALA B 1 130 ? 36.571 -5.185 36.086 1.00 28.91 130 ALA A N 1
ATOM 2968 C CA . ALA B 1 130 ? 35.304 -5.675 35.464 1.00 27.83 130 ALA A CA 1
ATOM 2969 C C . ALA B 1 130 ? 35.202 -5.083 34.077 1.00 27.71 130 ALA A C 1
ATOM 2970 O O . ALA B 1 130 ? 35.827 -4.065 33.780 1.00 28.19 130 ALA A O 1
ATOM 2972 N N . THR B 1 131 ? 34.500 -5.769 33.208 1.00 27.13 131 THR A N 1
ATOM 2973 C CA . THR B 1 131 ? 34.362 -5.315 31.813 1.00 27.67 131 THR A CA 1
ATOM 2974 C C . THR B 1 131 ? 32.940 -5.425 31.350 1.00 25.41 131 THR A C 1
ATOM 2975 O O . THR B 1 131 ? 32.226 -6.302 31.764 1.00 25.12 131 THR A O 1
ATOM 2979 N N . PHE B 1 132 ? 32.531 -4.500 30.517 1.00 24.30 132 PHE A N 1
ATOM 2980 C CA . PHE B 1 132 ? 31.220 -4.595 29.853 1.00 25.28 132 PHE A CA 1
ATOM 2981 C C . PHE B 1 132 ? 31.381 -4.270 28.390 1.00 24.81 132 PHE A C 1
ATOM 2982 O O . PHE B 1 132 ? 31.574 -3.120 28.039 1.00 24.31 132 PHE A O 1
ATOM 2990 N N . VAL B 1 133 ? 31.305 -5.288 27.548 1.00 25.13 133 VAL A N 1
ATOM 2991 C CA . VAL B 1 133 ? 31.341 -5.074 26.070 1.00 28.78 133 VAL A CA 1
ATOM 2992 C C . VAL B 1 133 ? 29.944 -5.107 25.484 1.00 28.55 133 VAL A C 1
ATOM 2993 O O . VAL B 1 133 ? 29.126 -5.919 25.873 1.00 33.94 133 VAL A O 1
ATOM 2997 N N . VAL B 1 134 ? 29.677 -4.215 24.569 1.00 25.85 134 VAL A N 1
ATOM 2998 C CA . VAL B 1 134 ? 28.332 -4.091 23.992 1.00 25.34 134 VAL A CA 1
ATOM 2999 C C . VAL B 1 134 ? 28.335 -4.357 22.517 1.00 26.15 134 VAL A C 1
ATOM 3000 O O . VAL B 1 134 ? 29.347 -4.185 21.843 1.00 27.39 134 VAL A O 1
ATOM 3004 N N . ASP B 1 135 ? 27.194 -4.817 22.025 1.00 26.75 135 ASP A N 1
ATOM 3005 C CA . ASP B 1 135 ? 26.829 -4.663 20.606 1.00 27.53 135 ASP A CA 1
ATOM 3006 C C . ASP B 1 135 ? 25.995 -3.386 20.514 1.00 28.91 135 ASP A C 1
ATOM 3007 O O . ASP B 1 135 ? 24.941 -3.289 21.093 1.00 27.78 135 ASP A O 1
ATOM 3012 N N . ARG B 1 136 ? 26.513 -2.400 19.824 1.00 30.84 136 ARG A N 1
ATOM 3013 C CA . ARG B 1 136 ? 25.728 -1.226 19.446 1.00 31.07 136 ARG A CA 1
ATOM 3014 C C . ARG B 1 136 ? 24.458 -1.620 18.683 1.00 31.43 136 ARG A C 1
ATOM 3015 O O . ARG B 1 136 ? 24.432 -2.609 17.952 1.00 36.39 136 ARG A O 1
ATOM 3023 N N . LEU B 1 137 ? 23.427 -0.818 18.821 1.00 31.12 137 LEU A N 1
ATOM 3024 C CA . LEU B 1 137 ? 22.225 -1.041 18.031 1.00 31.29 137 LEU A CA 1
ATOM 3025 C C . LEU B 1 137 ? 22.551 -0.965 16.552 1.00 31.08 137 LEU A C 1
ATOM 3026 O O . LEU B 1 137 ? 23.380 -0.163 16.113 1.00 34.05 137 LEU A O 1
ATOM 3031 N N . GLY B 1 138 ? 21.916 -1.834 15.799 1.00 31.34 138 GLY A N 1
ATOM 3032 C CA . GLY B 1 138 ? 22.248 -2.040 14.370 1.00 31.39 138 GLY A CA 1
ATOM 3033 C C . GLY B 1 138 ? 23.143 -3.253 14.132 1.00 31.33 138 GLY A C 1
ATOM 3034 O O . GLY B 1 138 ? 23.308 -3.703 13.000 1.00 34.39 138 GLY A O 1
ATOM 3035 N N . THR B 1 139 ? 23.693 -3.796 15.205 1.00 29.97 139 THR A N 1
ATOM 3036 C CA . THR B 1 139 ? 24.727 -4.823 15.101 1.00 29.90 139 THR A CA 1
ATOM 3037 C C . THR B 1 139 ? 24.497 -5.943 16.057 1.00 30.55 139 THR A C 1
ATOM 3038 O O . THR B 1 139 ? 23.778 -5.800 17.050 1.00 29.75 139 THR A O 1
ATOM 3042 N N . GLY B 1 140 ? 25.109 -7.076 15.732 1.00 30.00 140 GLY A N 1
ATOM 3043 C CA . GLY B 1 140 ? 25.322 -8.152 16.671 1.00 28.70 140 GLY A CA 1
ATOM 3044 C C . GLY B 1 140 ? 24.012 -8.727 17.138 1.00 29.30 140 GLY A C 1
ATOM 3045 O O . GLY B 1 140 ? 23.148 -8.991 16.348 1.00 30.24 140 GLY A O 1
ATOM 3046 N N . ASN B 1 141 ? 23.873 -8.896 18.437 1.00 30.19 141 ASN A N 1
ATOM 3047 C CA . ASN B 1 141 ? 22.591 -9.360 19.042 1.00 32.18 141 ASN A CA 1
ATOM 3048 C C . ASN B 1 141 ? 21.694 -8.241 19.563 1.00 31.71 141 ASN A C 1
ATOM 3049 O O . ASN B 1 141 ? 20.819 -8.470 20.362 1.00 30.82 141 ASN A O 1
ATOM 3054 N N . SER B 1 142 ? 21.922 -7.032 19.120 1.00 32.58 142 SER A N 1
ATOM 3055 C CA . SER B 1 142 ? 21.066 -5.921 19.543 1.00 31.38 142 SER A CA 1
ATOM 3056 C C . SER B 1 142 ? 19.950 -5.722 18.560 1.00 32.25 142 SER A C 1
ATOM 3057 O O . SER B 1 142 ? 19.936 -6.312 17.458 1.00 32.21 142 SER A O 1
ATOM 3060 N N . THR B 1 143 ? 19.020 -4.874 18.942 1.00 33.06 143 THR A N 1
ATOM 3061 C CA . THR B 1 143 ? 17.960 -4.415 18.025 1.00 31.81 143 THR A CA 1
ATOM 3062 C C . THR B 1 143 ? 18.577 -3.804 16.772 1.00 28.47 143 THR A C 1
ATOM 3063 O O . THR B 1 143 ? 19.557 -3.054 16.848 1.00 25.97 143 THR A O 1
ATOM 3067 N N . VAL B 1 144 ? 18.027 -4.171 15.623 1.00 28.01 144 VAL A N 1
ATOM 3068 C CA . VAL B 1 144 ? 18.431 -3.567 14.322 1.00 28.13 144 VAL A CA 1
ATOM 3069 C C . VAL B 1 144 ? 17.266 -2.714 13.810 1.00 28.72 144 VAL A C 1
ATOM 3070 O O . VAL B 1 144 ? 16.377 -3.211 13.157 1.00 27.30 144 VAL A O 1
ATOM 3074 N N . PRO B 1 145 ? 17.255 -1.419 14.151 1.00 30.84 145 PRO A N 1
ATOM 3075 C CA . PRO B 1 145 ? 16.152 -0.570 13.764 1.00 32.35 145 PRO A CA 1
ATOM 3076 C C . PRO B 1 145 ? 16.326 0.002 12.385 1.00 33.75 145 PRO A C 1
ATOM 3077 O O . PRO B 1 145 ? 17.384 -0.149 11.777 1.00 34.19 145 PRO A O 1
ATOM 3081 N N . PRO B 1 146 ? 15.313 0.718 11.895 1.00 37.24 146 PRO A N 1
ATOM 3082 C CA . PRO B 1 146 ? 15.570 1.543 10.700 1.00 34.87 146 PRO A CA 1
ATOM 3083 C C . PRO B 1 146 ? 16.738 2.496 10.965 1.00 34.27 146 PRO A C 1
ATOM 3084 O O . PRO B 1 146 ? 16.900 2.984 12.081 1.00 35.67 146 PRO A O 1
ATOM 3088 N N . SER B 1 147 ? 17.552 2.725 9.963 1.00 33.98 147 SER A N 1
ATOM 3089 C CA . SER B 1 147 ? 18.794 3.500 10.143 1.00 37.07 147 SER A CA 1
ATOM 3090 C C . SER B 1 147 ? 18.541 4.984 10.486 1.00 38.93 147 SER A C 1
ATOM 3091 O O . SER B 1 147 ? 19.392 5.661 11.080 1.00 39.47 147 SER A O 1
ATOM 3094 N N . SER B 1 148 ? 17.381 5.471 10.089 1.00 40.25 148 SER A N 1
ATOM 3095 C CA . SER B 1 148 ? 16.988 6.881 10.310 1.00 41.28 148 SER A CA 1
ATOM 3096 C C . SER B 1 148 ? 16.839 7.197 11.794 1.00 41.93 148 SER A C 1
ATOM 3097 O O . SER B 1 148 ? 16.998 8.335 12.212 1.00 41.41 148 SER A O 1
ATOM 3100 N N . GLU B 1 149 ? 16.563 6.166 12.577 1.00 42.26 149 GLU A N 1
ATOM 3101 C CA . GLU B 1 149 ? 16.413 6.300 14.049 1.00 42.86 149 GLU A CA 1
ATOM 3102 C C . GLU B 1 149 ? 17.744 6.330 14.831 1.00 43.99 149 GLU A C 1
ATOM 3103 O O . GLU B 1 149 ? 17.750 6.621 16.027 1.00 44.17 149 GLU A O 1
ATOM 3109 N N . LEU B 1 150 ? 18.851 6.012 14.150 1.00 41.57 150 LEU A N 1
ATOM 3110 C CA . LEU B 1 150 ? 20.200 5.983 14.776 1.00 35.90 150 LEU A CA 1
ATOM 3111 C C . LEU B 1 150 ? 21.074 7.119 14.317 1.00 33.08 150 LEU A C 1
ATOM 3112 O O . LEU B 1 150 ? 21.200 7.386 13.143 1.00 36.04 150 LEU A O 1
ATOM 3117 N N . ASN B 1 151 ? 21.690 7.762 15.277 1.00 30.21 151 ASN A N 1
ATOM 3118 C CA . ASN B 1 151 ? 22.802 8.679 15.046 1.00 29.49 151 ASN A CA 1
ATOM 3119 C C . ASN B 1 151 ? 23.674 8.761 16.308 1.00 29.50 151 ASN A C 1
ATOM 3120 O O . ASN B 1 151 ? 23.322 8.206 17.361 1.00 31.29 151 ASN A O 1
ATOM 3125 N N . LEU B 1 152 ? 24.802 9.442 16.203 1.00 28.35 152 LEU A N 1
ATOM 3126 C CA . LEU B 1 152 ? 25.803 9.431 17.290 1.00 28.03 152 LEU A CA 1
ATOM 3127 C C . LEU B 1 152 ? 25.215 9.940 18.625 1.00 29.33 152 LEU A C 1
ATOM 3128 O O . LEU B 1 152 ? 25.444 9.348 19.682 1.00 32.38 152 LEU A O 1
ATOM 3133 N N . THR B 1 153 ? 24.447 11.019 18.550 1.00 29.52 153 THR A N 1
ATOM 3134 C CA . THR B 1 153 ? 23.805 11.656 19.748 1.00 27.06 153 THR A CA 1
ATOM 3135 C C . THR B 1 153 ? 22.836 10.699 20.418 1.00 26.96 153 THR A C 1
ATOM 3136 O O . THR B 1 153 ? 22.902 10.455 21.629 1.00 27.15 153 THR A O 1
ATOM 3140 N N . VAL B 1 154 ? 21.977 10.115 19.613 1.00 26.35 154 VAL A N 1
ATOM 3141 C CA . VAL B 1 154 ? 21.091 9.033 20.088 1.00 26.32 154 VAL A CA 1
ATOM 3142 C C . VAL B 1 154 ? 21.878 7.927 20.753 1.00 27.10 154 VAL A C 1
ATOM 3143 O O . VAL B 1 154 ? 21.511 7.463 21.805 1.00 27.90 154 VAL A O 1
ATOM 3147 N N . GLU B 1 155 ? 22.955 7.496 20.108 1.00 30.72 155 GLU A N 1
ATOM 3148 C CA . GLU B 1 155 ? 23.770 6.361 20.619 1.00 34.06 155 GLU A CA 1
ATOM 3149 C C . GLU B 1 155 ? 24.532 6.723 21.906 1.00 31.62 155 GLU A C 1
ATOM 3150 O O . GLU B 1 155 ? 24.721 5.888 22.765 1.00 28.59 155 GLU A O 1
ATOM 3156 N N . ALA B 1 156 ? 24.969 7.969 21.994 1.00 27.92 156 ALA A N 1
ATOM 3157 C CA . ALA B 1 156 ? 25.645 8.477 23.201 1.00 27.05 156 ALA A CA 1
ATOM 3158 C C . ALA B 1 156 ? 24.713 8.490 24.409 1.00 26.57 156 ALA A C 1
ATOM 3159 O O . ALA B 1 156 ? 25.123 8.159 25.537 1.00 28.70 156 ALA A O 1
ATOM 3161 N N . ARG B 1 157 ? 23.457 8.843 24.176 1.00 24.61 157 ARG A N 1
ATOM 3162 C CA . ARG B 1 157 ? 22.455 8.790 25.229 1.00 23.82 157 ARG A CA 1
ATOM 3163 C C . ARG B 1 157 ? 22.188 7.356 25.672 1.00 25.18 157 ARG A C 1
ATOM 3164 O O . ARG B 1 157 ? 21.884 7.086 26.852 1.00 27.66 157 ARG A O 1
ATOM 3172 N N . GLN B 1 158 ? 22.242 6.448 24.727 1.00 25.23 158 GLN A N 1
ATOM 3173 C CA . GLN B 1 158 ? 22.059 5.026 25.026 1.00 26.89 158 GLN A CA 1
ATOM 3174 C C . GLN B 1 158 ? 23.212 4.537 25.943 1.00 28.29 158 GLN A C 1
ATOM 3175 O O . GLN B 1 158 ? 22.992 3.792 26.873 1.00 25.31 158 GLN A O 1
ATOM 3189 N N . HIS B 1 160 ? 25.019 6.442 27.909 1.00 31.99 160 HIS A N 1
ATOM 3190 C CA . HIS B 1 160 ? 24.716 7.102 29.200 1.00 34.18 160 HIS A CA 1
ATOM 3191 C C . HIS B 1 160 ? 23.759 6.251 30.086 1.00 33.10 160 HIS A C 1
ATOM 3192 O O . HIS B 1 160 ? 23.956 6.105 31.286 1.00 32.02 160 HIS A O 1
ATOM 3199 N N . GLU B 1 161 ? 22.783 5.651 29.455 1.00 34.22 161 GLU A N 1
ATOM 3200 C CA . GLU B 1 161 ? 21.831 4.760 30.153 1.00 35.34 161 GLU A CA 1
ATOM 3201 C C . GLU B 1 161 ? 22.494 3.460 30.604 1.00 33.85 161 GLU A C 1
ATOM 3202 O O . GLU B 1 161 ? 22.144 2.912 31.627 1.00 34.36 161 GLU A O 1
ATOM 3208 N N . VAL B 1 162 ? 23.462 2.990 29.827 1.00 33.25 162 VAL A N 1
ATOM 3209 C CA . VAL B 1 162 ? 24.304 1.812 30.221 1.00 32.38 162 VAL A CA 1
ATOM 3210 C C . VAL B 1 162 ? 25.192 2.143 31.437 1.00 30.33 162 VAL A C 1
ATOM 3211 O O . VAL B 1 162 ? 25.255 1.391 32.392 1.00 31.26 162 VAL A O 1
ATOM 3215 N N . VAL B 1 163 ? 25.875 3.266 31.358 1.00 29.47 163 VAL A N 1
ATOM 3216 C CA . VAL B 1 163 ? 26.700 3.762 32.467 1.00 30.56 163 VAL A CA 1
ATOM 3217 C C . VAL B 1 163 ? 25.860 3.830 33.781 1.00 30.23 163 VAL A C 1
ATOM 3218 O O . VAL B 1 163 ? 26.262 3.281 34.812 1.00 26.71 163 VAL A O 1
ATOM 3222 N N . GLN B 1 164 ? 24.704 4.466 33.701 1.00 28.64 164 GLN A N 1
ATOM 3223 C CA . GLN B 1 164 ? 23.785 4.570 34.859 1.00 30.31 164 GLN A CA 1
ATOM 3224 C C . GLN B 1 164 ? 23.389 3.173 35.351 1.00 28.23 164 GLN A C 1
ATOM 3225 O O . GLN B 1 164 ? 23.376 2.883 36.561 1.00 28.82 164 GLN A O 1
ATOM 3231 N N . GLY B 1 165 ? 23.065 2.326 34.415 1.00 25.35 165 GLY A N 1
ATOM 3232 C CA . GLY B 1 165 ? 22.687 0.953 34.728 1.00 24.73 165 GLY A CA 1
ATOM 3233 C C . GLY B 1 165 ? 23.764 0.222 35.505 1.00 24.73 165 GLY A C 1
ATOM 3234 O O . GLY B 1 165 ? 23.480 -0.449 36.486 1.00 24.18 165 GLY A O 1
ATOM 3235 N N . LEU B 1 166 ? 24.996 0.362 35.047 1.00 24.06 166 LEU A N 1
ATOM 3236 C CA . LEU B 1 166 ? 26.153 -0.165 35.760 1.00 25.47 166 LEU A CA 1
ATOM 3237 C C . LEU B 1 166 ? 26.360 0.458 37.186 1.00 27.03 166 LEU A C 1
ATOM 3238 O O . LEU B 1 166 ? 26.703 -0.245 38.113 1.00 26.54 166 LEU A O 1
ATOM 3243 N N . ARG B 1 167 ? 26.221 1.780 37.301 1.00 27.60 167 ARG A N 1
ATOM 3244 C CA . ARG B 1 167 ? 26.501 2.480 38.563 1.00 27.17 167 ARG A CA 1
ATOM 3245 C C . ARG B 1 167 ? 25.485 2.018 39.593 1.00 28.13 167 ARG A C 1
ATOM 3246 O O . ARG B 1 167 ? 25.836 1.646 40.697 1.00 28.84 167 ARG A O 1
ATOM 3254 N N . THR B 1 168 ? 24.233 1.981 39.194 1.00 28.88 168 THR A N 1
ATOM 3255 C CA . THR B 1 168 ? 23.124 1.610 40.123 1.00 28.09 168 THR A CA 1
ATOM 3256 C C . THR B 1 168 ? 23.024 0.111 40.429 1.00 31.44 168 THR A C 1
ATOM 3257 O O . THR B 1 168 ? 22.390 -0.272 41.404 1.00 38.52 168 THR A O 1
ATOM 3261 N N . GLY B 1 169 ? 23.582 -0.729 39.580 1.00 30.84 169 GLY A N 1
ATOM 3262 C CA . GLY B 1 169 ? 23.474 -2.204 39.777 1.00 29.93 169 GLY A CA 1
ATOM 3263 C C . GLY B 1 169 ? 22.317 -2.824 39.025 1.00 30.67 169 GLY A C 1
ATOM 3264 O O . GLY B 1 169 ? 22.128 -4.024 39.026 1.00 28.63 169 GLY A O 1
ATOM 3265 N N . ARG B 1 170 ? 21.566 -1.992 38.344 1.00 34.16 170 ARG A N 1
ATOM 3266 C CA . ARG B 1 170 ? 20.523 -2.466 37.411 1.00 36.48 170 ARG A CA 1
ATOM 3267 C C . ARG B 1 170 ? 21.077 -3.425 36.356 1.00 35.72 170 ARG A C 1
ATOM 3268 O O . ARG B 1 170 ? 20.403 -4.341 35.929 1.00 33.62 170 ARG A O 1
ATOM 3276 N N . ILE B 1 171 ? 22.255 -3.109 35.864 1.00 36.08 171 ILE A N 1
ATOM 3277 C CA . ILE B 1 171 ? 23.060 -4.064 35.115 1.00 37.14 171 ILE A CA 1
ATOM 3278 C C . ILE B 1 171 ? 24.070 -4.674 36.075 1.00 39.66 171 ILE A C 1
ATOM 3279 O O . ILE B 1 171 ? 24.928 -3.960 36.639 1.00 43.22 171 ILE A O 1
ATOM 3284 N N . GLY B 1 172 ? 23.968 -5.976 36.278 1.00 41.16 172 GLY A N 1
ATOM 3285 C CA . GLY B 1 172 ? 25.010 -6.718 37.001 1.00 46.30 172 GLY A CA 1
ATOM 3286 C C . GLY B 1 172 ? 24.821 -6.883 38.504 1.00 46.61 172 GLY A C 1
ATOM 3287 O O . GLY B 1 172 ? 25.619 -7.558 39.151 1.00 50.40 172 GLY A O 1
ATOM 3288 N N . GLY B 1 173 ? 23.806 -6.231 39.069 1.00 43.28 173 GLY A N 1
ATOM 3289 C CA . GLY B 1 173 ? 23.409 -6.475 40.475 1.00 39.52 173 GLY A CA 1
ATOM 3290 C C . GLY B 1 173 ? 24.247 -5.793 41.556 1.00 42.08 173 GLY A C 1
ATOM 3291 O O . GLY B 1 173 ? 23.711 -5.313 42.519 1.00 46.95 173 GLY A O 1
ATOM 3292 N N . THR B 1 174 ? 25.566 -5.775 41.405 1.00 45.93 174 THR A N 1
ATOM 3293 C CA . THR B 1 174 ? 26.472 -5.226 42.465 1.00 46.79 174 THR A CA 1
ATOM 3294 C C . THR B 1 174 ? 26.481 -3.722 42.512 1.00 45.04 174 THR A C 1
ATOM 3295 O O . THR B 1 174 ? 26.699 -3.133 43.585 1.00 54.20 174 THR A O 1
ATOM 3299 N N . GLY B 1 175 ? 26.370 -3.090 41.357 1.00 37.20 175 GLY A N 1
ATOM 3300 C CA . GLY B 1 175 ? 26.628 -1.626 41.262 1.00 34.04 175 GLY A CA 1
ATOM 3301 C C . GLY B 1 175 ? 28.131 -1.357 41.262 1.00 30.52 175 GLY A C 1
ATOM 3302 O O . GLY B 1 175 ? 28.890 -2.122 41.829 1.00 35.18 175 GLY A O 1
ATOM 3303 N N . PHE B 1 176 ? 28.560 -0.317 40.560 1.00 27.27 176 PHE A N 1
ATOM 3304 C CA . PHE B 1 176 ? 30.015 -0.033 40.353 1.00 24.82 176 PHE A CA 1
ATOM 3305 C C . PHE B 1 176 ? 30.303 1.410 40.724 1.00 24.4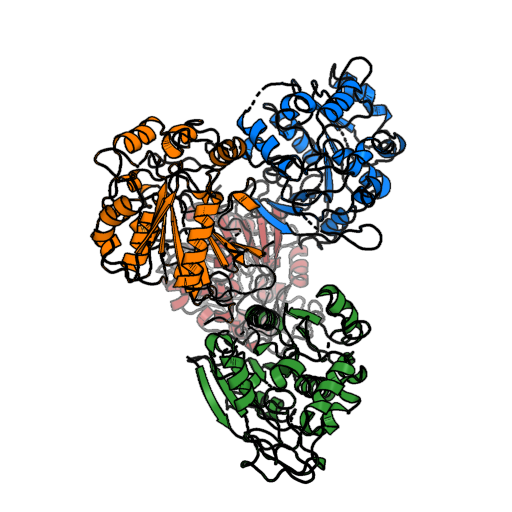4 176 PHE A C 1
ATOM 3306 O O . PHE B 1 176 ? 29.615 2.330 40.303 1.00 23.07 176 PHE A O 1
ATOM 3314 N N . GLY B 1 177 ? 31.358 1.592 41.469 1.00 24.87 177 GLY A N 1
ATOM 3315 C CA . GLY B 1 177 ? 31.751 2.911 41.946 1.00 24.83 177 GLY A CA 1
ATOM 3316 C C . GLY B 1 177 ? 32.458 3.733 40.908 1.00 24.52 177 GLY A C 1
ATOM 3317 O O . GLY B 1 177 ? 32.325 4.943 40.872 1.00 23.04 177 GLY A O 1
ATOM 3318 N N . LYS B 1 178 ? 33.230 3.070 40.079 1.00 27.46 178 LYS A N 1
ATOM 3319 C CA . LYS B 1 178 ? 33.904 3.733 38.947 1.00 30.12 178 LYS A CA 1
ATOM 3320 C C . LYS B 1 178 ? 33.576 3.090 37.583 1.00 28.33 178 LYS A C 1
ATOM 3321 O O . LYS B 1 178 ? 33.427 1.866 37.462 1.00 27.81 178 LYS A O 1
ATOM 3327 N N . VAL B 1 179 ? 33.385 3.948 36.598 1.00 26.08 179 VAL A N 1
ATOM 3328 C CA . VAL B 1 179 ? 33.056 3.517 35.247 1.00 26.86 179 VAL A CA 1
ATOM 3329 C C . VAL B 1 179 ? 33.938 4.200 34.229 1.00 27.71 179 VAL A C 1
ATOM 3330 O O . VAL B 1 179 ? 33.909 5.408 34.096 1.00 28.45 179 VAL A O 1
ATOM 3334 N N . VAL B 1 180 ? 34.716 3.389 33.522 1.00 29.20 180 VAL A N 1
ATOM 3335 C CA . VAL B 1 180 ? 35.593 3.864 32.452 1.00 30.49 180 VAL A CA 1
ATOM 3336 C C . VAL B 1 180 ? 34.992 3.517 31.124 1.00 32.44 180 VAL A C 1
ATOM 3337 O O . VAL B 1 180 ? 34.518 2.404 30.896 1.00 32.81 180 VAL A O 1
ATOM 3341 N N . LEU B 1 181 ? 35.003 4.473 30.248 1.00 32.69 181 LEU A N 1
ATOM 3342 C CA . LEU B 1 181 ? 34.400 4.295 28.997 1.00 36.00 181 LEU A CA 1
ATOM 3343 C C . LEU B 1 181 ? 35.500 4.255 27.914 1.00 33.05 181 LEU A C 1
ATOM 3344 O O . LEU B 1 181 ? 36.313 5.134 27.821 1.00 30.65 181 LEU A O 1
ATOM 3349 N N . ALA B 1 182 ? 35.495 3.187 27.120 1.00 31.07 182 ALA A N 1
ATOM 3350 C CA . ALA B 1 182 ? 36.532 2.962 26.097 1.00 28.71 182 ALA A CA 1
ATOM 3351 C C . ALA B 1 182 ? 35.926 2.820 24.697 1.00 27.28 182 ALA A C 1
ATOM 3352 O O . ALA B 1 182 ? 34.930 2.166 24.512 1.00 29.35 182 ALA A O 1
ATOM 3354 N N . GLY B 1 183 ? 36.554 3.448 23.729 1.00 25.57 183 GLY A N 1
ATOM 3355 C CA . GLY B 1 183 ? 36.037 3.468 22.356 1.00 23.83 183 GLY A CA 1
ATOM 3356 C C . GLY B 1 183 ? 37.055 3.126 21.292 1.00 22.89 183 GLY A C 1
ATOM 3357 O O . GLY B 1 183 ? 38.264 3.202 21.513 1.00 21.19 183 GLY A O 1
ATOM 3358 N N . TYR B 1 184 ? 36.530 2.853 20.101 1.00 23.16 184 TYR A N 1
ATOM 3359 C CA . TYR B 1 184 ? 37.327 2.540 18.893 1.00 22.01 184 TYR A CA 1
ATOM 3360 C C . TYR B 1 184 ? 36.630 3.103 17.614 1.00 23.09 184 TYR A C 1
ATOM 3361 O O . TYR B 1 184 ? 35.462 2.881 17.424 1.00 23.30 184 TYR A O 1
ATOM 3370 N N . SER B 1 185 ? 37.377 3.808 16.750 1.00 24.21 185 SER A N 1
ATOM 3371 C CA . SER B 1 185 ? 36.831 4.343 15.420 1.00 24.01 185 SER A CA 1
ATOM 3372 C C . SER B 1 185 ? 35.665 5.270 15.854 1.00 25.98 185 SER A C 1
ATOM 3373 O O . SER B 1 185 ? 35.803 6.003 16.831 1.00 26.25 185 SER A O 1
ATOM 3376 N N . LEU B 1 186 ? 34.496 5.125 15.247 1.00 26.77 186 LEU A N 1
ATOM 3377 C CA . LEU B 1 186 ? 33.311 5.923 15.648 1.00 26.90 186 LEU A CA 1
ATOM 3378 C C . LEU B 1 186 ? 32.765 5.561 17.050 1.00 27.24 186 LEU A C 1
ATOM 3379 O O . LEU B 1 186 ? 31.955 6.286 17.617 1.00 25.60 186 LEU A O 1
ATOM 3384 N N . GLY B 1 187 ? 33.197 4.427 17.584 1.00 26.70 187 GLY A N 1
ATOM 3385 C CA . GLY B 1 187 ? 32.938 4.092 18.996 1.00 26.42 187 GLY A CA 1
ATOM 3386 C C . GLY B 1 187 ? 33.520 5.154 19.930 1.00 25.87 187 GLY A C 1
ATOM 3387 O O . GLY B 1 187 ? 32.982 5.436 20.984 1.00 25.60 187 GLY A O 1
ATOM 3388 N N . SER B 1 188 ? 34.626 5.722 19.522 1.00 25.90 188 SER A N 1
ATOM 3389 C CA . SER B 1 188 ? 35.282 6.769 20.295 1.00 27.79 188 SER A CA 1
ATOM 3390 C C . SER B 1 188 ? 34.530 8.073 20.240 1.00 28.75 188 SER A C 1
ATOM 3391 O O . SER B 1 188 ? 34.643 8.887 21.138 1.00 30.54 188 SER A O 1
ATOM 3394 N N . ALA B 1 189 ? 33.835 8.305 19.134 1.00 28.00 189 ALA A N 1
ATOM 3395 C CA . ALA B 1 189 ? 33.041 9.547 18.947 1.00 26.71 189 ALA A CA 1
ATOM 3396 C C . ALA B 1 189 ? 31.802 9.491 19.838 1.00 27.40 189 ALA A C 1
ATOM 3397 O O . ALA B 1 189 ? 31.427 10.458 20.470 1.00 27.21 189 ALA A O 1
ATOM 3399 N N . VAL B 1 190 ? 31.211 8.318 19.892 1.00 28.08 190 VAL A N 1
ATOM 3400 C CA . VAL B 1 190 ? 30.109 8.035 20.824 1.00 28.15 190 VAL A CA 1
ATOM 3401 C C . VAL B 1 190 ? 30.564 8.262 22.266 1.00 28.95 190 VAL A C 1
ATOM 3402 O O . VAL B 1 190 ? 29.898 8.912 23.062 1.00 32.05 190 VAL A O 1
ATOM 3406 N N . THR B 1 191 ? 31.709 7.707 22.567 1.00 29.89 191 THR A N 1
ATOM 3407 C CA . THR B 1 191 ? 32.324 7.786 23.887 1.00 28.07 191 THR A CA 1
ATOM 3408 C C . THR B 1 191 ? 32.590 9.262 24.285 1.00 27.55 191 THR A C 1
ATOM 3409 O O . THR B 1 191 ? 32.292 9.702 25.391 1.00 27.95 191 THR A O 1
ATOM 3413 N N . SER B 1 192 ? 33.123 10.003 23.353 1.00 27.33 192 SER A N 1
ATOM 3414 C CA . SER B 1 192 ? 33.440 11.400 23.579 1.00 27.15 192 SER A CA 1
ATOM 3415 C C . SER B 1 192 ? 32.177 12.219 23.802 1.00 27.60 192 SER A C 1
ATOM 3416 O O . SER B 1 192 ? 32.135 13.073 24.687 1.00 27.49 192 SER A O 1
ATOM 3419 N N . ILE B 1 193 ? 31.179 12.000 22.961 1.00 26.99 193 ILE A N 1
ATOM 3420 C CA . ILE B 1 193 ? 29.902 12.719 23.093 1.00 27.93 193 ILE A CA 1
ATOM 3421 C C . ILE B 1 193 ? 29.277 12.442 24.454 1.00 27.75 193 ILE A C 1
ATOM 3422 O O . ILE B 1 193 ? 28.779 13.351 25.121 1.00 27.36 193 ILE A O 1
ATOM 3427 N N . GLU B 1 194 ? 29.291 11.184 24.828 1.00 28.33 194 GLU A N 1
ATOM 3428 C CA . GLU B 1 194 ? 28.697 10.734 26.092 1.00 29.31 194 GLU A CA 1
ATOM 3429 C C . GLU B 1 194 ? 29.340 11.482 27.255 1.00 27.13 194 GLU A C 1
ATOM 3430 O O . GLU B 1 194 ? 28.673 12.093 28.071 1.00 22.83 194 GLU A O 1
ATOM 3436 N N . ALA B 1 195 ? 30.643 11.402 27.307 1.00 26.96 195 ALA A N 1
ATOM 3437 C CA . ALA B 1 195 ? 31.396 11.977 28.409 1.00 28.81 195 ALA A CA 1
ATOM 3438 C C . ALA B 1 195 ? 31.212 13.494 28.434 1.00 30.14 195 ALA A C 1
ATOM 3439 O O . ALA B 1 195 ? 31.104 14.123 29.499 1.00 31.94 195 ALA A O 1
ATOM 3441 N N . SER B 1 196 ? 31.225 14.062 27.257 1.00 30.37 196 SER A N 1
ATOM 3442 C CA . SER B 1 196 ? 31.113 15.513 27.082 1.00 31.13 196 SER A CA 1
ATOM 3443 C C . SER B 1 196 ? 29.723 16.022 27.521 1.00 31.82 196 SER A C 1
ATOM 3444 O O . SER B 1 196 ? 29.598 17.074 28.103 1.00 34.40 196 SER A O 1
ATOM 3447 N N . THR B 1 197 ? 28.705 15.245 27.208 1.00 29.44 197 THR A N 1
ATOM 3448 C CA . THR B 1 197 ? 27.323 15.618 27.490 1.00 27.76 197 THR A CA 1
ATOM 3449 C C . THR B 1 197 ? 26.932 15.356 28.950 1.00 29.73 197 THR A C 1
ATOM 3450 O O . THR B 1 197 ? 26.372 16.216 29.610 1.00 33.48 197 THR A O 1
ATOM 3454 N N . PHE B 1 198 ? 27.185 14.150 29.416 1.00 29.05 198 PHE A N 1
ATOM 3455 C CA . PHE B 1 198 ? 26.639 13.680 30.708 1.00 28.16 198 PHE A CA 1
ATOM 3456 C C . PHE B 1 198 ? 27.609 13.741 31.887 1.00 26.60 198 PHE A C 1
ATOM 3457 O O . PHE B 1 198 ? 27.190 13.627 33.017 1.00 25.08 198 PHE A O 1
ATOM 3465 N N . HIS B 1 199 ? 28.899 13.852 31.612 1.00 25.80 199 HIS A N 1
ATOM 3466 C CA . HIS B 1 199 ? 29.931 13.884 32.684 1.00 26.76 199 HIS A CA 1
ATOM 3467 C C . HIS B 1 199 ? 29.721 12.820 33.806 1.00 29.09 199 HIS A C 1
ATOM 3468 O O . HIS B 1 199 ? 29.954 13.096 34.960 1.00 33.02 199 HIS A O 1
ATOM 3475 N N . ASP B 1 200 ? 29.339 11.604 33.424 1.00 28.64 200 ASP A N 1
ATOM 3476 C CA . ASP B 1 200 ? 29.109 10.516 34.388 1.00 29.86 200 ASP A CA 1
ATOM 3477 C C . ASP B 1 200 ? 30.074 9.336 34.267 1.00 30.58 200 ASP A C 1
ATOM 3478 O O . ASP B 1 200 ? 29.728 8.210 34.619 1.00 32.46 200 ASP A O 1
ATOM 3483 N N . VAL B 1 201 ? 31.294 9.615 33.787 1.00 30.41 201 VAL A N 1
ATOM 3484 C CA . VAL B 1 201 ? 32.376 8.622 33.702 1.00 27.55 201 VAL A CA 1
ATOM 3485 C C . VAL B 1 201 ? 33.653 9.160 34.297 1.00 28.68 201 VAL A C 1
ATOM 3486 O O . VAL B 1 201 ? 33.978 10.336 34.183 1.00 28.34 201 VAL A O 1
ATOM 3490 N N . ASP B 1 202 ? 34.439 8.245 34.800 1.00 31.75 202 ASP A N 1
ATOM 3491 C CA . ASP B 1 202 ? 35.620 8.569 35.597 1.00 33.69 202 ASP A CA 1
ATOM 3492 C C . ASP B 1 202 ? 36.884 8.689 34.755 1.00 31.54 202 ASP A C 1
ATOM 3493 O O . ASP B 1 202 ? 37.919 9.213 35.215 1.00 31.67 202 ASP A O 1
ATOM 3498 N N . ALA B 1 203 ? 36.811 8.151 33.555 1.00 29.26 203 ALA A N 1
ATOM 3499 C CA . ALA B 1 203 ? 37.916 8.226 32.596 1.00 28.33 203 ALA A CA 1
ATOM 3500 C C . ALA B 1 203 ? 37.477 7.731 31.255 1.00 25.96 203 ALA A C 1
ATOM 3501 O O . ALA B 1 203 ? 36.485 7.027 31.131 1.00 26.05 203 ALA A O 1
ATOM 3503 N N . VAL B 1 204 ? 38.282 8.037 30.271 1.00 24.68 204 VAL A N 1
ATOM 3504 C CA . VAL B 1 204 ? 37.933 7.862 28.887 1.00 25.59 204 VAL A CA 1
ATOM 3505 C C . VAL B 1 204 ? 39.145 7.344 28.090 1.00 24.31 204 VAL A C 1
ATOM 3506 O O . VAL B 1 204 ? 40.234 7.940 28.096 1.00 21.76 204 VAL A O 1
ATOM 3510 N N . LEU B 1 205 ? 38.919 6.254 27.384 1.00 25.37 205 LEU A N 1
ATOM 3511 C CA . LEU B 1 205 ? 39.929 5.664 26.482 1.00 26.41 205 LEU A CA 1
ATOM 3512 C C . LEU B 1 205 ? 39.504 5.840 25.015 1.00 25.31 205 LEU A C 1
ATOM 3513 O O . LEU B 1 205 ? 38.504 5.326 24.585 1.00 24.64 205 LEU A O 1
ATOM 3518 N N . ILE B 1 206 ? 40.290 6.603 24.284 1.00 25.01 206 ILE A N 1
ATOM 3519 C CA . ILE B 1 206 ? 39.969 6.975 22.893 1.00 24.64 206 ILE A CA 1
ATOM 3520 C C . ILE B 1 206 ? 40.940 6.251 21.990 1.00 22.79 206 ILE A C 1
ATOM 3521 O O . ILE B 1 206 ? 42.142 6.481 22.061 1.00 22.69 206 ILE A O 1
ATOM 3526 N N . THR B 1 207 ? 40.432 5.386 21.147 1.00 21.85 207 THR A N 1
ATOM 3527 C CA . THR B 1 207 ? 41.304 4.657 20.210 1.00 23.18 207 THR A CA 1
ATOM 3528 C C . THR B 1 207 ? 40.876 4.827 18.788 1.00 23.24 207 THR A C 1
ATOM 3529 O O . THR B 1 207 ? 39.695 4.850 18.477 1.00 24.12 207 THR A O 1
ATOM 3533 N N . ALA B 1 208 ? 41.862 4.984 17.935 1.00 23.47 208 ALA A N 1
ATOM 3534 C CA . ALA B 1 208 ? 41.657 4.967 16.478 1.00 24.46 208 ALA A CA 1
ATOM 3535 C C . ALA B 1 208 ? 40.703 6.081 16.022 1.00 26.13 208 ALA A C 1
ATOM 3536 O O . ALA B 1 208 ? 39.927 5.910 15.117 1.00 27.03 208 ALA A O 1
ATOM 3538 N N . LEU B 1 209 ? 40.819 7.228 16.633 1.00 27.56 209 LEU A N 1
ATOM 3539 C CA . LEU B 1 209 ? 40.037 8.379 16.210 1.00 29.66 209 LEU A CA 1
ATOM 3540 C C . LEU B 1 209 ? 40.749 9.622 16.568 1.00 26.75 209 LEU A C 1
ATOM 3541 O O . LEU B 1 209 ? 40.900 9.955 17.732 1.00 30.19 209 LEU A O 1
ATOM 3546 N N . GLY B 1 210 ? 41.121 10.343 15.571 1.00 24.70 210 GLY A N 1
ATOM 3547 C CA . GLY B 1 210 ? 41.742 11.641 15.763 1.00 25.72 210 GLY A CA 1
ATOM 3548 C C . GLY B 1 210 ? 40.905 12.746 15.148 1.00 24.89 210 GLY A C 1
ATOM 3549 O O . GLY B 1 210 ? 39.893 12.500 14.497 1.00 26.42 210 GLY A O 1
ATOM 3550 N N . HIS B 1 211 ? 41.314 13.958 15.395 1.00 24.60 211 HIS A N 1
ATOM 3551 C CA . HIS B 1 211 ? 40.579 15.139 14.923 1.00 24.92 211 HIS A CA 1
ATOM 3552 C C . HIS B 1 211 ? 40.882 15.525 13.464 1.00 25.49 211 HIS A C 1
ATOM 3553 O O . HIS B 1 211 ? 40.165 16.279 12.879 1.00 25.85 211 HIS A O 1
ATOM 3560 N N . TYR B 1 212 ? 41.968 14.996 12.928 1.00 27.41 212 TYR A N 1
ATOM 3561 C CA . TYR B 1 212 ? 42.281 15.059 11.489 1.00 27.66 212 TYR A CA 1
ATOM 3562 C C . TYR B 1 212 ? 42.171 13.682 10.912 1.00 30.27 212 TYR A C 1
ATOM 3563 O O . TYR B 1 212 ? 42.676 12.757 11.457 1.00 33.10 212 TYR A O 1
ATOM 3572 N N . ASN B 1 213 ? 41.535 13.564 9.774 1.00 32.48 213 ASN A N 1
ATOM 3573 C CA . ASN B 1 213 ? 41.452 12.300 9.109 1.00 32.57 213 ASN A CA 1
ATOM 3574 C C . ASN B 1 213 ? 41.981 12.384 7.700 1.00 33.18 213 ASN A C 1
ATOM 3575 O O . ASN B 1 213 ? 42.110 13.482 7.116 1.00 33.20 213 ASN A O 1
ATOM 3580 N N . ASN B 1 214 ? 42.334 11.216 7.173 1.00 31.24 214 ASN A N 1
ATOM 3581 C CA . ASN B 1 214 ? 42.844 11.094 5.815 1.00 29.30 214 ASN A CA 1
ATOM 3582 C C . ASN B 1 214 ? 41.693 10.827 4.840 1.00 28.24 214 ASN A C 1
ATOM 3583 O O . ASN B 1 214 ? 41.163 9.736 4.821 1.00 26.15 214 ASN A O 1
ATOM 3588 N N . PRO B 1 215 ? 41.304 11.855 4.027 1.00 27.42 215 PRO A N 1
ATOM 3589 C CA . PRO B 1 215 ? 40.136 11.696 3.151 1.00 26.23 215 PRO A CA 1
ATOM 3590 C C . PRO B 1 215 ? 40.298 10.578 2.140 1.00 26.00 215 PRO A C 1
ATOM 3591 O O . PRO B 1 215 ? 39.309 9.994 1.732 1.00 28.10 215 PRO A O 1
ATOM 3595 N N . ALA B 1 216 ? 41.532 10.305 1.727 1.00 23.67 216 ALA A N 1
ATOM 3596 C CA . ALA B 1 216 ? 41.809 9.220 0.756 1.00 22.79 216 ALA A CA 1
ATOM 3597 C C . ALA B 1 216 ? 41.574 7.830 1.396 1.00 23.89 216 ALA A C 1
ATOM 3598 O O . ALA B 1 216 ? 41.161 6.896 0.740 1.00 25.11 216 ALA A O 1
ATOM 3600 N N . GLY B 1 217 ? 41.867 7.740 2.673 1.00 24.05 217 GLY A N 1
ATOM 3601 C CA . GLY B 1 217 ? 41.555 6.577 3.474 1.00 25.21 217 GLY A CA 1
ATOM 3602 C C . GLY B 1 217 ? 40.073 6.406 3.682 1.00 26.15 217 GLY A C 1
ATOM 3603 O O . GLY B 1 217 ? 39.554 5.320 3.550 1.00 29.86 217 GLY A O 1
ATOM 3604 N N . THR B 1 218 ? 39.398 7.490 3.993 1.00 27.46 218 THR A N 1
ATOM 3605 C CA . THR B 1 218 ? 37.913 7.502 4.079 1.00 29.24 218 THR A CA 1
ATOM 3606 C C . THR B 1 218 ? 37.267 7.045 2.776 1.00 28.62 218 THR A C 1
ATOM 3607 O O . THR B 1 218 ? 36.367 6.210 2.761 1.00 29.62 218 THR A O 1
ATOM 3611 N N . GLN B 1 219 ? 37.703 7.652 1.692 1.00 26.74 219 GLN A N 1
ATOM 3612 C CA . GLN B 1 219 ? 37.164 7.368 0.362 1.00 24.91 219 GLN A CA 1
ATOM 3613 C C . GLN B 1 219 ? 37.430 5.909 -0.029 1.00 24.97 219 GLN A C 1
ATOM 3614 O O . GLN B 1 219 ? 36.614 5.263 -0.690 1.00 26.12 219 GLN A O 1
ATOM 3620 N N . ALA B 1 220 ? 38.590 5.398 0.374 1.00 23.73 220 ALA A N 1
ATOM 3621 C CA . ALA B 1 220 ? 38.936 3.999 0.111 1.00 22.50 220 ALA A CA 1
ATOM 3622 C C . ALA B 1 220 ? 37.907 3.028 0.767 1.00 23.47 220 ALA A C 1
ATOM 3623 O O . ALA B 1 220 ? 37.559 2.007 0.189 1.00 22.44 220 ALA A O 1
ATOM 3625 N N . ILE B 1 221 ? 37.407 3.376 1.943 1.00 25.28 221 ILE A N 1
ATOM 3626 C CA . ILE B 1 221 ? 36.370 2.514 2.620 1.00 28.55 221 ILE A CA 1
ATOM 3627 C C . ILE B 1 221 ? 35.077 2.557 1.829 1.00 27.81 221 ILE A C 1
ATOM 3628 O O . ILE B 1 221 ? 34.413 1.543 1.617 1.00 27.65 221 ILE A O 1
ATOM 3633 N N . ILE B 1 222 ? 34.720 3.755 1.415 1.00 28.05 222 ILE A N 1
ATOM 3634 C CA . ILE B 1 222 ? 33.493 3.971 0.623 1.00 27.25 222 ILE A CA 1
ATOM 3635 C C . ILE B 1 222 ? 33.550 3.152 -0.679 1.00 27.08 222 ILE A C 1
ATOM 3636 O O . ILE B 1 222 ? 32.608 2.464 -1.017 1.00 25.76 222 ILE A O 1
ATOM 3641 N N . ASP B 1 223 ? 34.684 3.203 -1.359 1.00 27.60 223 ASP A N 1
ATOM 3642 C CA . ASP B 1 223 ? 34.917 2.356 -2.567 1.00 30.42 223 ASP A CA 1
ATOM 3643 C C . ASP B 1 223 ? 34.754 0.837 -2.281 1.00 31.03 223 ASP A C 1
ATOM 3644 O O . ASP B 1 223 ? 34.361 0.065 -3.153 1.00 30.07 223 ASP A O 1
ATOM 3649 N N . ASN B 1 224 ? 35.050 0.439 -1.057 1.00 30.68 224 ASN A N 1
ATOM 3650 C CA . ASN B 1 224 ? 34.901 -0.973 -0.637 1.00 29.99 224 ASN A CA 1
ATOM 3651 C C . ASN B 1 224 ? 33.671 -1.230 0.215 1.00 30.98 224 ASN A C 1
ATOM 3652 O O . ASN B 1 224 ? 33.573 -2.251 0.899 1.00 30.45 224 ASN A O 1
ATOM 3657 N N . GLY B 1 225 ? 32.714 -0.329 0.122 1.00 30.13 225 GLY A N 1
ATOM 3658 C CA . GLY B 1 225 ? 31.438 -0.486 0.806 1.00 29.81 225 GLY A CA 1
ATOM 3659 C C . GLY B 1 225 ? 30.414 -1.275 -0.004 1.00 30.30 225 GLY A C 1
ATOM 3660 O O . GLY B 1 225 ? 30.430 -1.258 -1.225 1.00 30.88 225 GLY A O 1
ATOM 3661 N N . LEU B 1 226 ? 29.517 -1.933 0.726 1.00 29.72 226 LEU A N 1
ATOM 3662 C CA . LEU B 1 226 ? 28.560 -2.892 0.210 1.00 29.70 226 LEU A CA 1
ATOM 3663 C C . LEU B 1 226 ? 27.344 -2.861 1.151 1.00 28.32 226 LEU A C 1
ATOM 3664 O O . LEU B 1 226 ? 27.498 -2.596 2.339 1.00 25.43 226 LEU A O 1
ATOM 3669 N N . SER B 1 227 ? 26.141 -3.143 0.647 1.00 27.20 227 SER A N 1
ATOM 3670 C CA . SER B 1 227 ? 24.992 -3.413 1.555 1.00 26.72 227 SER A CA 1
ATOM 3671 C C . SER B 1 227 ? 25.157 -4.770 2.233 1.00 26.35 227 SER A C 1
ATOM 3672 O O . SER B 1 227 ? 25.482 -5.735 1.577 1.00 26.51 227 SER A O 1
ATOM 3675 N N . PRO B 1 228 ? 24.826 -4.864 3.520 1.00 26.25 228 PRO A N 1
ATOM 3676 C CA . PRO B 1 228 ? 24.895 -6.172 4.176 1.00 26.27 228 PRO A CA 1
ATOM 3677 C C . PRO B 1 228 ? 24.004 -7.205 3.545 1.00 28.53 228 PRO A C 1
ATOM 3678 O O . PRO B 1 228 ? 24.200 -8.403 3.747 1.00 32.20 228 PRO A O 1
ATOM 3682 N N . ASN B 1 229 ? 23.036 -6.759 2.766 1.00 30.45 229 ASN A N 1
ATOM 3683 C CA . ASN B 1 229 ? 22.146 -7.697 2.015 1.00 32.51 229 ASN A CA 1
ATOM 3684 C C . ASN B 1 229 ? 22.818 -8.432 0.859 1.00 33.10 229 ASN A C 1
ATOM 3685 O O . ASN B 1 229 ? 22.328 -9.447 0.410 1.00 34.27 229 ASN A O 1
ATOM 3690 N N . ASP B 1 230 ? 23.924 -7.892 0.380 1.00 33.98 230 ASP A N 1
ATOM 3691 C CA . ASP B 1 230 ? 24.726 -8.552 -0.661 1.00 35.45 230 ASP A CA 1
ATOM 3692 C C . ASP B 1 230 ? 26.017 -9.212 -0.114 1.00 36.23 230 ASP A C 1
ATOM 3693 O O . ASP B 1 230 ? 26.903 -9.582 -0.883 1.00 35.09 230 ASP A O 1
ATOM 3698 N N . ASP B 1 231 ? 26.136 -9.286 1.204 1.00 35.02 231 ASP A N 1
ATOM 3699 C CA . ASP B 1 231 ? 27.379 -9.753 1.859 1.00 35.25 231 ASP A CA 1
ATOM 3700 C C . ASP B 1 231 ? 27.197 -11.153 2.467 1.00 33.43 231 ASP A C 1
ATOM 3701 O O . ASP B 1 231 ? 26.261 -11.370 3.229 1.00 35.45 231 ASP A O 1
ATOM 3706 N N . PRO B 1 232 ? 28.133 -12.071 2.213 1.00 31.40 232 PRO A N 1
ATOM 3707 C CA . PRO B 1 232 ? 27.902 -13.469 2.584 1.00 30.47 232 PRO A CA 1
ATOM 3708 C C . PRO B 1 232 ? 27.865 -13.753 4.092 1.00 31.25 232 PRO A C 1
ATOM 3709 O O . PRO B 1 232 ? 27.130 -14.637 4.541 1.00 34.76 232 PRO A O 1
ATOM 3713 N N . VAL B 1 233 ? 28.539 -12.937 4.862 1.00 32.31 233 VAL A N 1
ATOM 3714 C CA . VAL B 1 233 ? 28.481 -13.045 6.351 1.00 32.70 233 VAL A CA 1
ATOM 3715 C C . VAL B 1 233 ? 27.158 -12.504 6.954 1.00 31.74 233 VAL A C 1
ATOM 3716 O O . VAL B 1 233 ? 26.654 -13.046 7.908 1.00 32.34 233 VAL A O 1
ATOM 3720 N N . LEU B 1 234 ? 26.608 -11.458 6.365 1.00 32.27 234 LEU A N 1
ATOM 3721 C CA . LEU B 1 234 ? 25.443 -10.734 6.959 1.00 36.32 234 LEU A CA 1
ATOM 3722 C C . LEU B 1 234 ? 24.079 -10.918 6.243 1.00 41.13 234 LEU A C 1
ATOM 3723 O O . LEU B 1 234 ? 23.026 -10.610 6.822 1.00 43.89 234 LEU A O 1
ATOM 3728 N N . LYS B 1 235 ? 24.110 -11.441 5.016 1.00 47.30 235 LYS A N 1
ATOM 3729 C CA . LYS B 1 235 ? 22.872 -11.596 4.127 1.00 49.79 235 LYS A CA 1
ATOM 3730 C C . LYS B 1 235 ? 21.598 -11.942 4.864 1.00 47.02 235 LYS A C 1
ATOM 3731 O O . LYS B 1 235 ? 20.552 -11.300 4.709 1.00 47.14 235 LYS A O 1
ATOM 3737 N N . ASP B 1 236 ? 21.667 -13.016 5.593 1.00 44.80 236 ASP A N 1
ATOM 3738 C CA . ASP B 1 236 ? 20.453 -13.703 6.031 1.00 47.85 236 ASP A CA 1
ATOM 3739 C C . ASP B 1 236 ? 19.999 -13.330 7.457 1.00 45.66 236 ASP A C 1
ATOM 3740 O O . ASP B 1 236 ? 19.050 -13.891 7.980 1.00 46.78 236 ASP A O 1
ATOM 3745 N N . ARG B 1 237 ? 20.681 -12.377 8.062 1.00 44.80 237 ARG A N 1
ATOM 3746 C CA . ARG B 1 237 ? 20.407 -11.983 9.455 1.00 43.72 237 ARG A CA 1
ATOM 3747 C C . ARG B 1 237 ? 19.198 -11.101 9.522 1.00 46.55 237 ARG A C 1
ATOM 3748 O O . ARG B 1 237 ? 18.379 -11.221 10.425 1.00 48.24 237 ARG A O 1
ATOM 3756 N N . HIS B 1 238 ? 19.162 -10.133 8.619 1.00 44.95 238 HIS A N 1
ATOM 3757 C CA . HIS B 1 238 ? 18.081 -9.139 8.560 1.00 40.78 238 HIS A CA 1
ATOM 3758 C C . HIS B 1 238 ? 17.886 -8.706 7.106 1.00 39.80 238 HIS A C 1
ATOM 3759 O O . HIS B 1 238 ? 18.779 -8.871 6.264 1.00 36.42 238 HIS A O 1
ATOM 3766 N N . HIS B 1 239 ? 16.749 -8.108 6.825 1.00 40.25 239 HIS A N 1
ATOM 3767 C CA . HIS B 1 239 ? 16.634 -7.284 5.623 1.00 44.25 239 HIS A CA 1
ATOM 3768 C C . HIS B 1 239 ? 16.980 -5.870 6.041 1.00 40.54 239 HIS A C 1
ATOM 3769 O O . HIS B 1 239 ? 16.237 -5.222 6.758 1.00 40.89 239 HIS A O 1
ATOM 3776 N N . TYR B 1 240 ? 18.182 -5.473 5.716 1.00 36.33 240 TYR A N 1
ATOM 3777 C CA . TYR B 1 240 ? 18.693 -4.187 6.129 1.00 34.38 240 TYR A CA 1
ATOM 3778 C C . TYR B 1 240 ? 18.172 -3.140 5.217 1.00 34.39 240 TYR A C 1
ATOM 3779 O O . TYR B 1 240 ? 18.093 -3.351 4.009 1.00 34.15 240 TYR A O 1
ATOM 3788 N N . ASP B 1 241 ? 17.852 -1.981 5.764 1.00 35.06 241 ASP A N 1
ATOM 3789 C CA . ASP B 1 241 ? 17.471 -0.871 4.902 1.00 32.95 241 ASP A CA 1
ATOM 3790 C C . ASP B 1 241 ? 18.690 -0.206 4.264 1.00 30.88 241 ASP A C 1
ATOM 3791 O O . ASP B 1 241 ? 19.819 -0.604 4.492 1.00 28.54 241 ASP A O 1
ATOM 3796 N N . ASP B 1 242 ? 18.412 0.797 3.443 1.00 32.07 242 ASP A N 1
ATOM 3797 C CA . ASP B 1 242 ? 19.396 1.448 2.553 1.00 31.05 242 ASP A CA 1
ATOM 3798 C C . ASP B 1 242 ? 20.451 2.249 3.316 1.00 29.35 242 ASP A C 1
ATOM 3799 O O . ASP B 1 242 ? 21.453 2.658 2.741 1.00 28.68 242 ASP A O 1
ATOM 3804 N N . GLY B 1 243 ? 20.178 2.553 4.581 1.00 27.41 243 GLY A N 1
ATOM 3805 C CA . GLY B 1 243 ? 21.114 3.338 5.412 1.00 25.92 243 GLY A CA 1
ATOM 3806 C C . GLY B 1 243 ? 22.232 2.512 6.075 1.00 26.37 243 GLY A C 1
ATOM 3807 O O . GLY B 1 243 ? 23.100 3.083 6.761 1.00 24.40 243 GLY A O 1
ATOM 3808 N N . TYR B 1 244 ? 22.198 1.180 5.867 1.00 24.76 244 TYR A N 1
ATOM 3809 C CA . TYR B 1 244 ? 23.234 0.256 6.386 1.00 24.64 244 TYR A CA 1
ATOM 3810 C C . TYR B 1 244 ? 24.276 -0.116 5.320 1.00 25.97 244 TYR A C 1
ATOM 3811 O O . TYR B 1 244 ? 23.966 -0.325 4.161 1.00 25.78 244 TYR A O 1
ATOM 3820 N N . ALA B 1 245 ? 25.515 -0.195 5.746 1.00 27.76 245 ALA A N 1
ATOM 3821 C CA . ALA B 1 245 ? 26.618 -0.690 4.890 1.00 28.68 245 ALA A CA 1
ATOM 3822 C C . ALA B 1 245 ? 27.537 -1.606 5.693 1.00 29.30 245 ALA A C 1
ATOM 3823 O O . ALA B 1 245 ? 27.482 -1.644 6.922 1.00 30.87 245 ALA A O 1
ATOM 3825 N N . THR B 1 246 ? 28.337 -2.368 4.980 1.00 27.85 246 THR A N 1
ATOM 3826 C CA . THR B 1 246 ? 29.472 -3.063 5.574 1.00 27.54 246 THR A CA 1
ATOM 3827 C C . THR B 1 246 ? 30.614 -3.035 4.558 1.00 28.04 246 THR A C 1
ATOM 3828 O O . THR B 1 246 ? 30.518 -2.384 3.544 1.00 26.19 246 THR A O 1
ATOM 3832 N N . THR B 1 247 ? 31.673 -3.767 4.841 1.00 29.10 247 THR A N 1
ATOM 3833 C CA . THR B 1 247 ? 32.854 -3.795 3.956 1.00 28.44 247 THR A CA 1
ATOM 3834 C C . THR B 1 247 ? 32.795 -4.971 2.986 1.00 28.92 247 THR A C 1
ATOM 3835 O O . THR B 1 247 ? 32.258 -6.009 3.314 1.00 28.99 247 THR A O 1
ATOM 3839 N N . LYS B 1 248 ? 33.401 -4.795 1.816 1.00 29.68 248 LYS A N 1
ATOM 3840 C CA . LYS B 1 248 ? 33.580 -5.905 0.839 1.00 31.23 248 LYS A CA 1
ATOM 3841 C C . LYS B 1 248 ? 34.500 -6.980 1.395 1.00 30.56 248 LYS A C 1
ATOM 3842 O O . LYS B 1 248 ? 35.525 -6.664 2.001 1.00 31.73 248 LYS A O 1
ATOM 3848 N N . PRO B 1 249 ? 34.159 -8.257 1.165 1.00 28.93 249 PRO A N 1
ATOM 3849 C CA . PRO B 1 249 ? 35.032 -9.343 1.615 1.00 28.91 249 PRO A CA 1
ATOM 3850 C C . PRO B 1 249 ? 36.453 -9.206 1.071 1.00 28.24 249 PRO A C 1
ATOM 3851 O O . PRO B 1 249 ? 36.641 -8.961 -0.109 1.00 27.06 249 PRO A O 1
ATOM 3855 N N . GLY B 1 250 ? 37.430 -9.325 1.955 1.00 26.56 250 GLY A N 1
ATOM 3856 C CA . GLY B 1 250 ? 38.834 -9.239 1.553 1.00 24.88 250 GLY A CA 1
ATOM 3857 C C . GLY B 1 250 ? 39.405 -7.838 1.576 1.00 24.13 250 GLY A C 1
ATOM 3858 O O . GLY B 1 250 ? 40.603 -7.672 1.542 1.00 26.69 250 GLY A O 1
ATOM 3859 N N . SER B 1 251 ? 38.556 -6.844 1.767 1.00 23.20 251 SER A N 1
ATOM 3860 C CA . SER B 1 251 ? 38.991 -5.420 1.739 1.00 22.10 251 SER A CA 1
ATOM 3861 C C . SER B 1 251 ? 39.543 -4.880 3.082 1.00 21.74 251 SER A C 1
ATOM 3862 O O . SER B 1 251 ? 40.337 -3.949 3.103 1.00 20.35 251 SER A O 1
ATOM 3865 N N . ARG B 1 252 ? 39.130 -5.481 4.193 1.00 22.61 252 ARG A N 1
ATOM 3866 C CA . ARG B 1 252 ? 39.517 -4.954 5.561 1.00 21.97 252 ARG A CA 1
ATOM 3867 C C . ARG B 1 252 ? 41.014 -4.923 5.759 1.00 22.14 252 ARG A C 1
ATOM 3868 O O . ARG B 1 252 ? 41.534 -4.013 6.341 1.00 22.43 252 ARG A O 1
ATOM 3876 N N . LYS B 1 253 ? 41.689 -5.938 5.246 1.00 24.28 253 LYS A N 1
ATOM 3877 C CA . LYS B 1 253 ? 43.178 -5.997 5.231 1.00 24.32 253 LYS A CA 1
ATOM 3878 C C . LYS B 1 253 ? 43.791 -4.657 4.822 1.00 24.83 253 LYS A C 1
ATOM 3879 O O . LYS B 1 253 ? 44.701 -4.171 5.458 1.00 24.26 253 LYS A O 1
ATOM 3885 N N . HIS B 1 254 ? 43.282 -4.096 3.738 1.00 25.90 254 HIS A N 1
ATOM 3886 C CA . HIS B 1 254 ? 43.848 -2.885 3.145 1.00 27.37 254 HIS A CA 1
ATOM 3887 C C . HIS B 1 254 ? 43.279 -1.625 3.821 1.00 26.97 254 HIS A C 1
ATOM 3888 O O . HIS B 1 254 ? 44.010 -0.805 4.360 1.00 27.22 254 HIS A O 1
ATOM 3895 N N . VAL B 1 255 ? 41.968 -1.497 3.785 1.00 27.08 255 VAL A N 1
ATOM 3896 C CA . VAL B 1 255 ? 41.306 -0.219 4.136 1.00 27.89 255 VAL A CA 1
ATOM 3897 C C . VAL B 1 255 ? 41.313 0.084 5.625 1.00 28.14 255 VAL A C 1
ATOM 3898 O O . VAL B 1 255 ? 41.242 1.221 5.998 1.00 27.31 255 VAL A O 1
ATOM 3902 N N . PHE B 1 256 ? 41.472 -0.958 6.446 1.00 29.20 256 PHE A N 1
ATOM 3903 C CA . PHE B 1 256 ? 41.662 -0.820 7.929 1.00 29.37 256 PHE A CA 1
ATOM 3904 C C . PHE B 1 256 ? 43.099 -1.118 8.438 1.00 28.19 256 PHE A C 1
ATOM 3905 O O . PHE B 1 256 ? 43.686 -0.351 9.198 1.00 27.57 256 PHE A O 1
ATOM 3913 N N . TYR B 1 257 ? 43.641 -2.235 8.031 1.00 28.29 257 TYR A N 1
ATOM 3914 C CA . TYR B 1 257 ? 44.925 -2.707 8.593 1.00 26.98 257 TYR A CA 1
ATOM 3915 C C . TYR B 1 257 ? 46.141 -2.365 7.752 1.00 24.75 257 TYR A C 1
ATOM 3916 O O . TYR B 1 257 ? 47.258 -2.620 8.158 1.00 26.07 257 TYR A O 1
ATOM 3925 N N . ALA B 1 258 ? 45.915 -1.674 6.653 1.00 25.57 258 ALA A N 1
ATOM 3926 C CA . ALA B 1 258 ? 47.017 -1.028 5.838 1.00 26.91 258 ALA A CA 1
ATOM 3927 C C . ALA B 1 258 ? 48.050 -2.061 5.349 1.00 28.02 258 ALA A C 1
ATOM 3928 O O . ALA B 1 258 ? 49.233 -1.734 5.146 1.00 27.12 258 ALA A O 1
ATOM 3930 N N . ASP B 1 259 ? 47.576 -3.301 5.198 1.00 27.16 259 ASP A N 1
ATOM 3931 C CA . ASP B 1 259 ? 48.380 -4.438 4.703 1.00 27.18 259 ASP A CA 1
ATOM 3932 C C . ASP B 1 259 ? 49.616 -4.731 5.558 1.00 27.40 259 ASP A C 1
ATOM 3933 O O . ASP B 1 259 ? 50.577 -5.330 5.086 1.00 26.56 259 ASP A O 1
ATOM 3938 N N . ARG B 1 260 ? 49.582 -4.296 6.806 1.00 27.37 260 ARG A N 1
ATOM 3939 C CA . ARG B 1 260 ? 50.706 -4.517 7.721 1.00 28.46 260 ARG A CA 1
ATOM 3940 C C . ARG B 1 260 ? 50.649 -5.940 8.207 1.00 31.20 260 ARG A C 1
ATOM 3941 O O . ARG B 1 260 ? 49.589 -6.557 8.174 1.00 36.40 260 ARG A O 1
ATOM 3949 N N . PRO B 1 261 ? 51.777 -6.476 8.674 1.00 35.90 261 PRO A N 1
ATOM 3950 C CA . PRO B 1 261 ? 51.835 -7.876 9.153 1.00 37.90 261 PRO A CA 1
ATOM 3951 C C . PRO B 1 261 ? 50.779 -8.191 10.189 1.00 38.33 261 PRO A C 1
ATOM 3952 O O . PRO B 1 261 ? 50.677 -7.488 11.175 1.00 36.75 261 PRO A O 1
ATOM 3964 N N . ASP B 1 263 ? 48.403 -11.761 11.821 1.00 36.05 263 ASP A N 1
ATOM 3965 C CA . ASP B 1 263 ? 48.174 -13.200 11.828 1.00 32.26 263 ASP A CA 1
ATOM 3966 C C . ASP B 1 263 ? 46.987 -13.527 10.872 1.00 28.84 263 ASP A C 1
ATOM 3967 O O . ASP B 1 263 ? 45.941 -12.872 10.936 1.00 26.01 263 ASP A O 1
ATOM 3972 N N . PRO B 1 264 ? 47.158 -14.526 9.968 1.00 25.91 264 PRO A N 1
ATOM 3973 C CA . PRO B 1 264 ? 46.022 -14.885 9.049 1.00 25.18 264 PRO A CA 1
ATOM 3974 C C . PRO B 1 264 ? 44.727 -15.276 9.797 1.00 23.21 264 PRO A C 1
ATOM 3975 O O . PRO B 1 264 ? 43.644 -14.943 9.363 1.00 20.68 264 PRO A O 1
ATOM 3979 N N . GLY B 1 265 ? 44.903 -15.934 10.927 1.00 22.13 265 GLY A N 1
ATOM 3980 C CA . GLY B 1 265 ? 43.800 -16.301 11.797 1.00 21.95 265 GLY A CA 1
ATOM 3981 C C . GLY B 1 265 ? 43.003 -15.102 12.300 1.00 22.48 265 GLY A C 1
ATOM 3982 O O . GLY B 1 265 ? 41.789 -15.154 12.393 1.00 21.49 265 GLY A O 1
ATOM 3983 N N . VAL B 1 266 ? 43.720 -14.028 12.618 1.00 23.10 266 VAL A N 1
ATOM 3984 C CA . VAL B 1 266 ? 43.113 -12.746 12.994 1.00 22.76 266 VAL A CA 1
ATOM 3985 C C . VAL B 1 266 ? 42.350 -12.090 11.821 1.00 23.44 266 VAL A C 1
ATOM 3986 O O . VAL B 1 266 ? 41.220 -11.625 11.989 1.00 24.09 266 VAL A O 1
ATOM 3990 N N . LEU B 1 267 ? 42.960 -12.039 10.641 1.00 23.54 267 LEU A N 1
ATOM 3991 C CA . LEU B 1 267 ? 42.250 -11.462 9.439 1.00 23.88 267 LEU A CA 1
ATOM 3992 C C . LEU B 1 267 ? 40.930 -12.171 9.147 1.00 22.33 267 LEU A C 1
ATOM 3993 O O . LEU B 1 267 ? 39.927 -11.545 8.891 1.00 24.03 267 LEU A O 1
ATOM 3998 N N . ALA B 1 268 ? 40.972 -13.488 9.156 1.00 20.37 268 ALA A N 1
ATOM 3999 C CA . ALA B 1 268 ? 39.813 -14.319 8.855 1.00 19.01 268 ALA A CA 1
ATOM 4000 C C . ALA B 1 268 ? 38.755 -14.203 9.945 1.00 18.81 268 ALA A C 1
ATOM 4001 O O . ALA B 1 268 ? 37.579 -14.069 9.663 1.00 18.96 268 ALA A O 1
ATOM 4003 N N . THR B 1 269 ? 39.179 -14.281 11.187 1.00 18.79 269 THR A N 1
ATOM 4004 C CA . THR B 1 269 ? 38.253 -14.127 12.322 1.00 19.63 269 THR A CA 1
ATOM 4005 C C . THR B 1 269 ? 37.557 -12.736 12.282 1.00 20.49 269 THR A C 1
ATOM 4006 O O . THR B 1 269 ? 36.379 -12.609 12.570 1.00 18.42 269 THR A O 1
ATOM 4010 N N . ASP B 1 270 ? 38.325 -11.715 11.918 1.00 22.19 270 ASP A N 1
ATOM 4011 C CA . ASP B 1 270 ? 37.801 -10.358 11.808 1.00 22.41 270 ASP A CA 1
ATOM 4012 C C . ASP B 1 270 ? 36.792 -10.247 10.686 1.00 23.44 270 ASP A C 1
ATOM 4013 O O . ASP B 1 270 ? 35.738 -9.664 10.861 1.00 22.99 270 ASP A O 1
ATOM 4018 N N . GLU B 1 271 ? 37.128 -10.796 9.536 1.00 25.76 271 GLU A N 1
ATOM 4019 C CA . GLU B 1 271 ? 36.184 -10.830 8.403 1.00 28.50 271 GLU A CA 1
ATOM 4020 C C . GLU B 1 271 ? 34.883 -11.630 8.793 1.00 26.14 271 GLU A C 1
ATOM 4021 O O . GLU B 1 271 ? 33.781 -11.173 8.567 1.00 27.34 271 GLU A O 1
ATOM 4027 N N . LEU B 1 272 ? 35.036 -12.734 9.486 1.00 23.56 272 LEU A N 1
ATOM 4028 C CA . LEU B 1 272 ? 33.862 -13.546 9.909 1.00 22.33 272 LEU A CA 1
ATOM 4029 C C . LEU B 1 272 ? 33.006 -12.932 11.045 1.00 22.21 272 LEU A C 1
ATOM 4030 O O . LEU B 1 272 ? 31.885 -13.343 11.258 1.00 21.66 272 LEU A O 1
ATOM 4035 N N . THR B 1 273 ? 33.568 -11.984 11.777 1.00 22.58 273 THR A N 1
ATOM 4036 C CA . THR B 1 273 ? 32.873 -11.344 12.931 1.00 21.47 273 THR A CA 1
ATOM 4037 C C . THR B 1 273 ? 32.572 -9.906 12.667 1.00 21.33 273 THR A C 1
ATOM 4038 O O . THR B 1 273 ? 32.224 -9.171 13.578 1.00 23.15 273 THR A O 1
ATOM 4042 N N . LYS B 1 274 ? 32.679 -9.506 11.425 1.00 21.67 274 LYS A N 1
ATOM 4043 C CA . LYS B 1 274 ? 32.337 -8.142 11.029 1.00 23.47 274 LYS A CA 1
ATOM 4044 C C . LYS B 1 274 ? 30.839 -7.886 11.132 1.00 24.59 274 LYS A C 1
ATOM 4045 O O . LYS B 1 274 ? 30.059 -8.778 11.387 1.00 23.62 274 LYS A O 1
ATOM 4051 N N . ASP B 1 275 ? 30.455 -6.648 10.916 1.00 27.36 275 ASP A N 1
ATOM 4052 C CA . ASP B 1 275 ? 29.038 -6.255 11.063 1.00 28.36 275 ASP A CA 1
ATOM 4053 C C . ASP B 1 275 ? 28.670 -5.028 10.219 1.00 26.02 275 ASP A C 1
ATOM 4054 O O . ASP B 1 275 ? 29.487 -4.501 9.453 1.00 23.42 275 ASP A O 1
ATOM 4059 N N . ALA B 1 276 ? 27.415 -4.648 10.322 1.00 24.75 276 ALA A N 1
ATOM 4060 C CA . ALA B 1 276 ? 26.865 -3.498 9.583 1.00 25.68 276 ALA A CA 1
ATOM 4061 C C . ALA B 1 276 ? 27.039 -2.205 10.357 1.00 26.25 276 ALA A C 1
ATOM 4062 O O . ALA B 1 276 ? 27.167 -2.216 11.560 1.00 27.38 276 ALA A O 1
ATOM 4064 N N . ASN B 1 277 ? 27.098 -1.104 9.643 1.00 28.15 277 ASN A N 1
ATOM 4065 C CA . ASN B 1 277 ? 26.957 0.214 10.261 1.00 30.26 277 ASN A CA 1
ATOM 4066 C C . ASN B 1 277 ? 25.955 1.101 9.564 1.00 27.90 277 ASN A C 1
ATOM 4067 O O . ASN B 1 277 ? 25.653 0.928 8.396 1.00 26.07 277 ASN A O 1
ATOM 4072 N N . VAL B 1 278 ? 25.501 2.097 10.304 1.00 26.97 278 VAL A N 1
ATOM 4073 C CA . VAL B 1 278 ? 24.738 3.197 9.774 1.00 25.73 278 VAL A CA 1
ATOM 4074 C C . VAL B 1 278 ? 25.711 4.246 9.264 1.00 24.95 278 VAL A C 1
ATOM 4075 O O . VAL B 1 278 ? 26.153 5.129 10.004 1.00 26.77 278 VAL A O 1
ATOM 4079 N N . PHE B 1 279 ? 25.980 4.195 7.982 1.00 24.54 279 PHE A N 1
ATOM 4080 C CA . PHE B 1 279 ? 27.077 4.977 7.377 1.00 25.67 279 PHE A CA 1
ATOM 4081 C C . PHE B 1 279 ? 27.011 6.527 7.435 1.00 28.01 279 PHE A C 1
ATOM 4082 O O . PHE B 1 279 ? 28.044 7.176 7.487 1.00 32.78 279 PHE A O 1
ATOM 4090 N N . THR B 1 280 ? 25.832 7.109 7.470 1.00 31.48 280 THR A N 1
ATOM 4091 C CA . THR B 1 280 ? 25.717 8.612 7.606 1.00 33.93 280 THR A CA 1
ATOM 4092 C C . THR B 1 280 ? 26.319 9.155 8.925 1.00 34.51 280 THR A C 1
ATOM 4093 O O . THR B 1 280 ? 26.713 10.320 8.999 1.00 33.66 280 THR A O 1
ATOM 4097 N N . GLU B 1 281 ? 26.390 8.305 9.950 1.00 35.32 281 GLU A N 1
ATOM 4098 C CA . GLU B 1 281 ? 27.109 8.660 11.230 1.00 35.56 281 GLU A CA 1
ATOM 4099 C C . GLU B 1 281 ? 28.579 9.134 10.995 1.00 34.29 281 GLU A C 1
ATOM 4100 O O . GLU B 1 281 ? 29.078 10.010 11.681 1.00 34.69 281 GLU A O 1
ATOM 4106 N N . ALA B 1 282 ? 29.240 8.531 10.023 1.00 34.66 282 ALA A N 1
ATOM 4107 C CA . ALA B 1 282 ? 30.618 8.923 9.651 1.00 34.91 282 ALA A CA 1
ATOM 4108 C C . ALA B 1 282 ? 30.714 10.370 9.162 1.00 34.08 282 ALA A C 1
ATOM 4109 O O . ALA B 1 282 ? 31.743 10.991 9.269 1.00 35.52 282 ALA A O 1
ATOM 4111 N N . ALA B 1 283 ? 29.633 10.881 8.599 1.00 34.56 283 ALA A N 1
ATOM 4112 C CA . ALA B 1 283 ? 29.600 12.294 8.077 1.00 32.39 283 ALA A CA 1
ATOM 4113 C C . ALA B 1 283 ? 29.182 13.333 9.129 1.00 33.12 283 ALA A C 1
ATOM 4114 O O . ALA B 1 283 ? 29.099 14.513 8.827 1.00 32.84 283 ALA A O 1
ATOM 4116 N N . ASP B 1 284 ? 28.876 12.866 10.337 1.00 33.91 284 ASP A N 1
ATOM 4117 C CA . ASP B 1 284 ? 28.386 13.732 11.431 1.00 35.82 284 ASP A CA 1
ATOM 4118 C C . ASP B 1 284 ? 29.514 14.675 11.896 1.00 35.00 284 ASP A C 1
ATOM 4119 O O . ASP B 1 284 ? 30.539 14.210 12.361 1.00 37.07 284 ASP A O 1
ATOM 4124 N N . PRO B 1 285 ? 29.329 16.004 11.744 1.00 33.72 285 PRO A N 1
ATOM 4125 C CA . PRO B 1 285 ? 30.372 16.934 12.189 1.00 32.35 285 PRO A CA 1
ATOM 4126 C C . PRO B 1 285 ? 30.769 16.784 13.675 1.00 31.66 285 PRO A C 1
ATOM 4127 O O . PRO B 1 285 ? 31.866 17.185 14.054 1.00 31.06 285 PRO A O 1
ATOM 4131 N N . LEU B 1 286 ? 29.891 16.204 14.483 1.00 30.03 286 LEU A N 1
ATOM 4132 C CA . LEU B 1 286 ? 30.206 15.927 15.914 1.00 32.90 286 LEU A CA 1
ATOM 4133 C C . LEU B 1 286 ? 31.458 15.003 16.112 1.00 34.72 286 LEU A C 1
ATOM 4134 O O . LEU B 1 286 ? 32.090 15.040 17.182 1.00 38.63 286 LEU A O 1
ATOM 4139 N N . VAL B 1 287 ? 31.755 14.151 15.117 1.00 32.24 287 VAL A N 1
ATOM 4140 C CA . VAL B 1 287 ? 32.939 13.217 15.165 1.00 31.39 287 VAL A CA 1
ATOM 4141 C C . VAL B 1 287 ? 34.265 13.961 15.396 1.00 33.16 287 VAL A C 1
ATOM 4142 O O . VAL B 1 287 ? 35.128 13.492 16.134 1.00 35.58 287 VAL A O 1
ATOM 4146 N N . ILE B 1 288 ? 34.408 15.114 14.773 1.00 32.98 288 ILE A N 1
ATOM 4147 C CA . ILE B 1 288 ? 35.637 15.888 14.897 1.00 34.18 288 ILE A CA 1
ATOM 4148 C C . ILE B 1 288 ? 35.445 17.265 15.545 1.00 35.72 288 ILE A C 1
ATOM 4149 O O . ILE B 1 288 ? 36.341 18.093 15.511 1.00 36.95 288 ILE A O 1
ATOM 4154 N N . ASP B 1 289 ? 34.271 17.516 16.112 1.00 37.98 289 ASP A N 1
ATOM 4155 C CA . ASP B 1 289 ? 33.958 18.865 16.690 1.00 37.88 289 ASP A CA 1
ATOM 4156 C C . ASP B 1 289 ? 34.776 19.077 17.989 1.00 37.06 289 ASP A C 1
ATOM 4157 O O . ASP B 1 289 ? 34.676 18.278 18.918 1.00 30.73 289 ASP A O 1
ATOM 4162 N N . PRO B 1 290 ? 35.608 20.145 18.030 1.00 38.87 290 PRO A N 1
ATOM 4163 C CA . PRO B 1 290 ? 36.445 20.400 19.208 1.00 38.37 290 PRO A CA 1
ATOM 4164 C C . PRO B 1 290 ? 35.644 20.741 20.455 1.00 38.24 290 PRO A C 1
ATOM 4165 O O . PRO B 1 290 ? 36.114 20.530 21.569 1.00 36.35 290 PRO A O 1
ATOM 4169 N N . ALA B 1 291 ? 34.444 21.251 20.266 1.00 37.90 291 ALA A N 1
ATOM 4170 C CA . ALA B 1 291 ? 33.524 21.492 21.413 1.00 38.21 291 ALA A CA 1
ATOM 4171 C C . ALA B 1 291 ? 33.270 20.216 22.239 1.00 36.77 291 ALA A C 1
ATOM 4172 O O . ALA B 1 291 ? 33.123 20.272 23.459 1.00 38.91 291 ALA A O 1
ATOM 4174 N N . VAL B 1 292 ? 33.186 19.088 21.558 1.00 35.27 292 VAL A N 1
ATOM 4175 C CA . VAL B 1 292 ? 32.946 17.804 22.236 1.00 35.05 292 VAL A CA 1
ATOM 4176 C C . VAL B 1 292 ? 34.141 17.443 23.147 1.00 34.68 292 VAL A C 1
ATOM 4177 O O . VAL B 1 292 ? 33.976 17.270 24.353 1.00 32.97 292 VAL A O 1
ATOM 4181 N N . SER B 1 293 ? 35.317 17.332 22.551 1.00 31.50 293 SER A N 1
ATOM 4182 C CA . SER B 1 293 ? 36.504 16.860 23.273 1.00 32.37 293 SER A CA 1
ATOM 4183 C C . SER B 1 293 ? 37.017 17.852 24.326 1.00 34.92 293 SER A C 1
ATOM 4184 O O . SER B 1 293 ? 37.418 17.450 25.437 1.00 37.50 293 SER A O 1
ATOM 4187 N N . ARG B 1 294 ? 37.039 19.134 23.957 1.00 36.01 294 ARG A N 1
ATOM 4188 C CA . ARG B 1 294 ? 37.531 20.218 24.854 1.00 35.99 294 ARG A CA 1
ATOM 4189 C C . ARG B 1 294 ? 36.702 20.312 26.178 1.00 33.40 294 ARG A C 1
ATOM 4190 O O . ARG B 1 294 ? 37.209 20.763 27.200 1.00 31.13 294 ARG A O 1
ATOM 4198 N N . ALA B 1 295 ? 35.456 19.851 26.139 1.00 28.91 295 ALA A N 1
ATOM 4199 C CA . ALA B 1 295 ? 34.568 19.847 27.350 1.00 27.97 295 ALA A CA 1
ATOM 4200 C C . ALA B 1 295 ? 34.768 18.632 28.306 1.00 29.37 295 ALA A C 1
ATOM 4201 O O . ALA B 1 295 ? 34.205 18.607 29.391 1.00 32.73 295 ALA A O 1
ATOM 4203 N N . ILE B 1 296 ? 35.568 17.658 27.894 1.00 29.02 296 ILE A N 1
ATOM 4204 C CA . ILE B 1 296 ? 35.777 16.444 28.689 1.00 29.33 296 ILE A CA 1
ATOM 4205 C C . ILE B 1 296 ? 36.792 16.671 29.799 1.00 29.66 296 ILE A C 1
ATOM 4206 O O . ILE B 1 296 ? 37.953 17.025 29.550 1.00 31.23 296 ILE A O 1
ATOM 4211 N N . ASP B 1 297 ? 36.343 16.413 31.015 1.00 30.97 297 ASP A N 1
ATOM 4212 C CA . ASP B 1 297 ? 37.045 16.861 32.245 1.00 34.05 297 ASP A CA 1
ATOM 4213 C C . ASP B 1 297 ? 37.499 15.697 33.144 1.00 32.67 297 ASP A C 1
ATOM 4214 O O . ASP B 1 297 ? 37.759 15.892 34.335 1.00 31.89 297 ASP A O 1
ATOM 4219 N N . VAL B 1 298 ? 37.583 14.505 32.561 1.00 27.73 298 VAL A N 1
ATOM 4220 C CA . VAL B 1 298 ? 38.242 13.370 33.221 1.00 25.64 298 VAL A CA 1
ATOM 4221 C C . VAL B 1 298 ? 39.482 12.961 32.467 1.00 24.08 298 VAL A C 1
ATOM 4222 O O . VAL B 1 298 ? 39.731 13.446 31.373 1.00 23.06 298 VAL A O 1
ATOM 4226 N N . PRO B 1 299 ? 40.315 12.121 33.087 1.00 23.45 299 PRO A N 1
ATOM 4227 C CA . PRO B 1 299 ? 41.497 11.677 32.412 1.00 23.17 299 PRO A CA 1
ATOM 4228 C C . PRO B 1 299 ? 41.191 10.978 31.095 1.00 24.49 299 PRO A C 1
ATOM 4229 O O . PRO B 1 299 ? 40.284 10.161 31.016 1.00 23.96 299 PRO A O 1
ATOM 4233 N N . VAL B 1 300 ? 41.972 11.332 30.088 1.00 26.88 300 VAL A N 1
ATOM 4234 C CA . VAL B 1 300 ? 41.874 10.767 28.761 1.00 27.27 300 VAL A CA 1
ATOM 4235 C C . VAL B 1 300 ? 43.168 10.091 28.344 1.00 27.76 300 VAL A C 1
ATOM 4236 O O . VAL B 1 300 ? 44.250 10.621 28.495 1.00 26.35 300 VAL A O 1
ATOM 4248 N N . PHE B 1 302 ? 44.669 8.624 24.711 1.00 23.96 302 PHE A N 1
ATOM 4249 C CA . PHE B 1 302 ? 44.520 8.665 23.275 1.00 23.82 302 PHE A CA 1
ATOM 4250 C C . PHE B 1 302 ? 45.488 7.690 22.584 1.00 22.11 302 PHE A C 1
ATOM 4251 O O . PHE B 1 302 ? 46.685 7.797 22.708 1.00 21.45 302 PHE A O 1
ATOM 4259 N N . ALA B 1 303 ? 44.950 6.724 21.880 1.00 21.31 303 ALA A N 1
ATOM 4260 C CA . ALA B 1 303 ? 45.786 5.723 21.218 1.00 20.69 303 ALA A CA 1
ATOM 4261 C C . ALA B 1 303 ? 45.565 5.675 19.713 1.00 20.04 303 ALA A C 1
ATOM 4262 O O . ALA B 1 303 ? 44.448 5.697 19.237 1.00 19.57 303 ALA A O 1
ATOM 4264 N N . LEU B 1 304 ? 46.645 5.500 18.999 1.00 20.38 304 LEU A N 1
ATOM 4265 C CA . LEU B 1 304 ? 46.621 5.473 17.540 1.00 22.38 304 LEU A CA 1
ATOM 4266 C C . LEU B 1 304 ? 47.752 4.638 16.968 1.00 23.41 304 LEU A C 1
ATOM 4267 O O . LEU B 1 304 ? 48.855 4.599 17.521 1.00 23.94 304 LEU A O 1
ATOM 4272 N N . GLY B 1 305 ? 47.497 4.050 15.820 1.00 23.48 305 GLY A N 1
ATOM 4273 C CA . GLY B 1 305 ? 48.525 3.290 15.101 1.00 24.94 305 GLY A CA 1
ATOM 4274 C C . GLY B 1 305 ? 49.269 4.166 14.120 1.00 25.41 305 GLY A C 1
ATOM 4275 O O . GLY B 1 305 ? 48.676 4.989 13.456 1.00 24.74 305 GLY A O 1
ATOM 4276 N N . ASP B 1 306 ? 50.575 3.990 14.020 1.00 27.83 306 ASP A N 1
ATOM 4277 C CA . ASP B 1 306 ? 51.395 4.908 13.150 1.00 30.61 306 ASP A CA 1
ATOM 4278 C C . ASP B 1 306 ? 51.259 4.603 11.649 1.00 28.40 306 ASP A C 1
ATOM 4279 O O . ASP B 1 306 ? 51.739 5.332 10.833 1.00 29.41 306 ASP A O 1
ATOM 4284 N N . ARG B 1 307 ? 50.577 3.508 11.323 1.00 28.48 307 ARG A N 1
ATOM 4285 C CA . ARG B 1 307 ? 50.193 3.192 9.916 1.00 26.86 307 ARG A CA 1
ATOM 4286 C C . ARG B 1 307 ? 48.670 3.217 9.662 1.00 26.49 307 ARG A C 1
ATOM 4287 O O . ARG B 1 307 ? 48.197 2.732 8.638 1.00 29.38 307 ARG A O 1
ATOM 4295 N N . ASP B 1 308 ? 47.944 3.882 10.533 1.00 24.15 308 ASP A N 1
ATOM 4296 C CA . ASP B 1 308 ? 46.487 3.973 10.434 1.00 24.03 308 ASP A CA 1
ATOM 4297 C C . ASP B 1 308 ? 46.093 4.739 9.146 1.00 23.79 308 ASP A C 1
ATOM 4298 O O . ASP B 1 308 ? 46.301 5.923 9.058 1.00 21.92 308 ASP A O 1
ATOM 4303 N N . PRO B 1 309 ? 45.507 4.032 8.160 1.00 24.23 309 PRO A N 1
ATOM 4304 C CA . PRO B 1 309 ? 45.231 4.605 6.854 1.00 23.49 309 PRO A CA 1
ATOM 4305 C C . PRO B 1 309 ? 44.076 5.588 6.836 1.00 24.66 309 PRO A C 1
ATOM 4306 O O . PRO B 1 309 ? 43.966 6.379 5.913 1.00 26.52 309 PRO A O 1
ATOM 4310 N N . LEU B 1 310 ? 43.256 5.557 7.861 1.00 25.26 310 LEU A N 1
ATOM 4311 C CA . LEU B 1 310 ? 42.173 6.528 8.013 1.00 27.21 310 LEU A CA 1
ATOM 4312 C C . LEU B 1 310 ? 42.580 7.866 8.612 1.00 29.46 310 LEU A C 1
ATOM 4313 O O . LEU B 1 310 ? 41.918 8.874 8.374 1.00 30.69 310 LEU A O 1
ATOM 4326 N N . CYS B 1 312 ? 46.380 8.758 9.484 1.00 30.41 312 CYS A N 1
ATOM 4327 C CA . CYS B 1 312 ? 47.765 9.150 9.211 1.00 29.45 312 CYS A CA 1
ATOM 4328 C C . CYS B 1 312 ? 48.029 9.572 7.793 1.00 28.87 312 CYS A C 1
ATOM 4329 O O . CYS B 1 312 ? 47.491 9.017 6.853 1.00 28.34 312 CYS A O 1
ATOM 4332 N N . GLY B 1 313 ? 48.930 10.534 7.666 1.00 28.48 313 GLY A N 1
ATOM 4333 C CA . GLY B 1 313 ? 49.414 11.024 6.370 1.00 27.81 313 GLY A CA 1
ATOM 4334 C C . GLY B 1 313 ? 49.873 12.487 6.464 1.00 28.04 313 GLY A C 1
ATOM 4335 O O . GLY B 1 313 ? 49.442 13.243 7.340 1.00 25.67 313 GLY A O 1
ATOM 4336 N N . ASP B 1 314 ? 50.657 12.895 5.487 1.00 28.21 314 ASP A N 1
ATOM 4337 C CA . ASP B 1 314 ? 51.104 14.292 5.348 1.00 30.80 314 ASP A CA 1
ATOM 4338 C C . ASP B 1 314 ? 49.929 15.293 5.291 1.00 30.86 314 ASP A C 1
ATOM 4339 O O . ASP B 1 314 ? 49.116 15.246 4.355 1.00 36.17 314 ASP A O 1
ATOM 4344 N N . GLY B 1 315 ? 49.848 16.187 6.272 1.00 27.85 315 GLY A N 1
ATOM 4345 C CA . GLY B 1 315 ? 48.766 17.196 6.316 1.00 27.17 315 GLY A CA 1
ATOM 4346 C C . GLY B 1 315 ? 47.500 16.719 7.031 1.00 28.24 315 GLY A C 1
ATOM 4347 O O . GLY B 1 315 ? 46.485 17.432 7.082 1.00 29.18 315 GLY A O 1
ATOM 4348 N N . TYR B 1 316 ? 47.537 15.499 7.529 1.00 27.83 316 TYR A N 1
ATOM 4349 C CA . TYR B 1 316 ? 46.419 14.949 8.282 1.00 26.80 316 T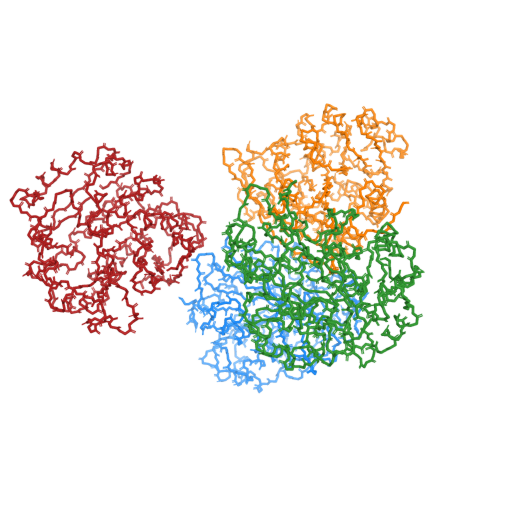YR A CA 1
ATOM 4350 C C . TYR B 1 316 ? 46.892 14.659 9.694 1.00 27.05 316 TYR A C 1
ATOM 4351 O O . TYR B 1 316 ? 47.625 15.461 10.276 1.00 26.80 316 TYR A O 1
ATOM 4360 N N . GLU B 1 317 ? 46.493 13.526 10.257 1.00 27.11 317 GLU A N 1
ATOM 4361 C CA . GLU B 1 317 ? 46.958 13.172 11.594 1.00 25.83 317 GLU A CA 1
ATOM 4362 C C . GLU B 1 317 ? 48.455 12.875 11.549 1.00 25.48 317 GLU A C 1
ATOM 4363 O O . GLU B 1 317 ? 48.946 12.155 10.674 1.00 24.18 317 GLU A O 1
ATOM 4369 N N . ASP B 1 318 ? 49.159 13.453 12.502 1.00 26.67 318 ASP A N 1
ATOM 4370 C CA . ASP B 1 318 ? 50.627 13.439 12.533 1.00 28.41 318 ASP A CA 1
ATOM 4371 C C . ASP B 1 318 ? 51.127 12.193 13.260 1.00 28.56 318 ASP A C 1
ATOM 4372 O O . ASP B 1 318 ? 51.169 12.153 14.474 1.00 28.76 318 ASP A O 1
ATOM 4377 N N . CYS B 1 319 ? 51.525 11.201 12.485 1.00 28.61 319 CYS A N 1
ATOM 4378 C CA . CYS B 1 319 ? 51.958 9.897 13.030 1.00 29.94 319 CYS A CA 1
ATOM 4379 C C . CYS B 1 319 ? 53.479 9.745 12.994 1.00 27.80 319 CYS A C 1
ATOM 4380 O O . CYS B 1 319 ? 54.007 8.650 13.211 1.00 27.45 319 CYS A O 1
ATOM 4383 N N . SER B 1 320 ? 54.180 10.866 12.803 1.00 25.93 320 SER A N 1
ATOM 4384 C CA . SER B 1 320 ? 55.662 10.860 12.692 1.00 24.97 320 SER A CA 1
ATOM 4385 C C . SER B 1 320 ? 56.361 10.487 14.002 1.00 24.88 320 SER A C 1
ATOM 4386 O O . SER B 1 320 ? 57.435 9.948 13.986 1.00 27.26 320 SER A O 1
ATOM 4389 N N . SER B 1 321 ? 55.734 10.816 15.120 1.00 24.08 321 SER A N 1
ATOM 4390 C CA . SER B 1 321 ? 56.236 10.443 16.456 1.00 22.90 321 SER A CA 1
ATOM 4391 C C . SER B 1 321 ? 55.152 10.619 17.508 1.00 21.32 321 SER A C 1
ATOM 4392 O O . SER B 1 321 ? 54.187 11.335 17.312 1.00 20.93 321 SER A O 1
ATOM 4395 N N . GLN B 1 322 ? 55.307 9.927 18.617 1.00 20.61 322 GLN A N 1
ATOM 4396 C CA . GLN B 1 322 ? 54.351 10.048 19.740 1.00 20.43 322 GLN A CA 1
ATOM 4397 C C . GLN B 1 322 ? 54.272 11.522 20.227 1.00 20.49 322 GLN A C 1
ATOM 4398 O O . GLN B 1 322 ? 53.196 12.024 20.526 1.00 20.55 322 GLN A O 1
ATOM 4404 N N . ALA B 1 323 ? 55.425 12.182 20.288 1.00 19.65 323 ALA A N 1
ATOM 4405 C CA . ALA B 1 323 ? 55.477 13.577 20.721 1.00 19.80 323 ALA A CA 1
ATOM 4406 C C . ALA B 1 323 ? 54.740 14.477 19.761 1.00 20.40 323 ALA A C 1
ATOM 4407 O O . ALA B 1 323 ? 54.061 15.413 20.184 1.00 19.56 323 ALA A O 1
ATOM 4409 N N . ALA B 1 324 ? 54.952 14.249 18.471 1.00 20.63 324 ALA A N 1
ATOM 4410 C CA . ALA B 1 324 ? 54.339 15.103 17.433 1.00 21.71 324 ALA A CA 1
ATOM 4411 C C . ALA B 1 324 ? 52.805 14.926 17.448 1.00 22.96 324 ALA A C 1
ATOM 4412 O O . ALA B 1 324 ? 52.048 15.898 17.309 1.00 22.66 324 ALA A O 1
ATOM 4414 N N . LEU B 1 325 ? 52.382 13.686 17.660 1.00 23.84 325 LEU A N 1
ATOM 4415 C CA . LEU B 1 325 ? 50.962 13.352 17.769 1.00 25.13 325 LEU A CA 1
ATOM 4416 C C . LEU B 1 325 ? 50.301 14.051 18.976 1.00 27.51 325 LEU A C 1
ATOM 4417 O O . LEU B 1 325 ? 49.217 14.634 18.858 1.00 27.31 325 LEU A O 1
ATOM 4422 N N . ARG B 1 326 ? 50.959 13.969 20.125 1.00 28.88 326 ARG A N 1
ATOM 4423 C CA . ARG B 1 326 ? 50.505 14.676 21.337 1.00 30.93 326 ARG A CA 1
ATOM 4424 C C . ARG B 1 326 ? 50.387 16.187 21.091 1.00 29.81 326 ARG A C 1
ATOM 4425 O O . ARG B 1 326 ? 49.405 16.806 21.479 1.00 28.38 326 ARG A O 1
ATOM 4433 N N . ALA B 1 327 ? 51.397 16.755 20.448 1.00 27.47 327 ALA A N 1
ATOM 4434 C CA . ALA B 1 327 ? 51.433 18.206 20.184 1.00 27.32 327 ALA A CA 1
ATOM 4435 C C . ALA B 1 327 ? 50.248 18.643 19.313 1.00 28.54 327 ALA A C 1
ATOM 4436 O O . ALA B 1 327 ? 49.649 19.687 19.531 1.00 30.02 327 ALA A O 1
ATOM 4438 N N . GLN B 1 328 ? 49.866 17.781 18.406 1.00 28.69 328 GLN A N 1
ATOM 4439 C CA . GLN B 1 328 ? 48.760 18.062 17.484 1.00 29.60 328 GLN A CA 1
ATOM 4440 C C . GLN B 1 328 ? 47.372 17.888 18.104 1.00 29.99 328 GLN A C 1
ATOM 4441 O O . GLN B 1 328 ? 46.459 18.635 17.809 1.00 33.96 328 GLN A O 1
ATOM 4447 N N . GLU B 1 329 ? 47.234 16.906 18.966 1.00 30.35 329 GLU A N 1
ATOM 4448 C CA . GLU 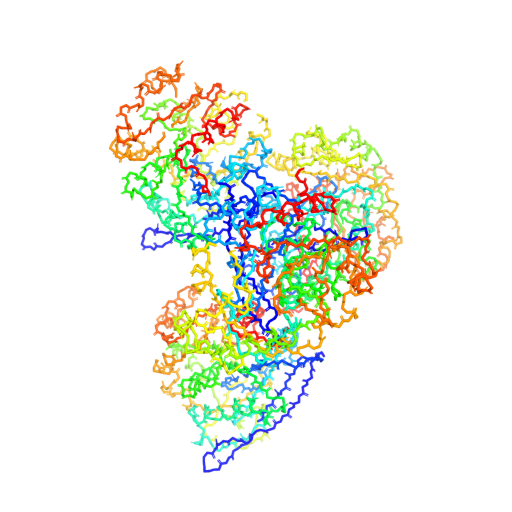B 1 329 ? 45.920 16.588 19.597 1.00 29.92 329 GLU A CA 1
ATOM 4449 C C . GLU B 1 329 ? 45.663 17.364 20.893 1.00 28.45 329 GLU A C 1
ATOM 4450 O O . GLU B 1 329 ? 44.547 17.662 21.217 1.00 28.79 329 GLU A O 1
ATOM 4456 N N . ALA B 1 330 ? 46.721 17.720 21.593 1.00 30.21 330 ALA A N 1
ATOM 4457 C CA . ALA B 1 330 ? 46.612 18.410 22.915 1.00 30.58 330 ALA A CA 1
ATOM 4458 C C . ALA B 1 330 ? 45.638 19.598 22.933 1.00 29.73 330 ALA A C 1
ATOM 4459 O O . ALA B 1 330 ? 44.792 19.667 23.803 1.00 29.27 330 ALA A O 1
ATOM 4461 N N . PRO B 1 331 ? 45.737 20.519 21.950 1.00 29.88 331 PRO A N 1
ATOM 4462 C CA . PRO B 1 331 ? 44.747 21.629 21.866 1.00 30.48 331 PRO A CA 1
ATOM 4463 C C . PRO B 1 331 ? 43.268 21.238 21.951 1.00 29.04 331 PRO A C 1
ATOM 4464 O O . PRO B 1 331 ? 42.438 22.096 22.201 1.00 29.70 331 PRO A O 1
ATOM 4468 N N . PHE B 1 332 ? 42.960 19.978 21.664 1.00 27.44 332 PHE A N 1
ATOM 4469 C CA . PHE B 1 332 ? 41.564 19.475 21.631 1.00 27.27 332 PHE A CA 1
ATOM 4470 C C . PHE B 1 332 ? 41.077 18.862 22.945 1.00 26.28 332 PHE A C 1
ATOM 4471 O O . PHE B 1 332 ? 39.923 18.474 23.063 1.00 25.10 332 PHE A O 1
ATOM 4479 N N . TRP B 1 333 ? 41.954 18.795 23.934 1.00 27.84 333 TRP A N 1
ATOM 4480 C CA . TRP B 1 333 ? 41.645 18.108 25.225 1.00 26.34 333 TRP A CA 1
ATOM 4481 C C . TRP B 1 333 ? 42.002 18.981 26.431 1.00 26.52 333 TRP A C 1
ATOM 4482 O O . TRP B 1 333 ? 42.548 18.516 27.428 1.00 26.57 333 TRP A O 1
ATOM 4493 N N . THR B 1 334 ? 41.576 20.216 26.358 1.00 27.77 334 THR A N 1
ATOM 4494 C CA . THR B 1 334 ? 42.063 21.261 27.265 1.00 30.74 334 THR A CA 1
ATOM 4495 C C . THR B 1 334 ? 41.439 21.220 28.678 1.00 28.42 334 THR A C 1
ATOM 4496 O O . THR B 1 334 ? 42.054 21.640 29.621 1.00 29.37 334 THR A O 1
ATOM 4500 N N . SER B 1 335 ? 40.262 20.640 28.805 1.00 27.94 335 SER A N 1
ATOM 4501 C CA . SER B 1 335 ? 39.639 20.409 30.151 1.00 27.00 335 SER A CA 1
ATOM 4502 C C . SER B 1 335 ? 40.108 19.134 30.861 1.00 26.32 335 SER A C 1
ATOM 4503 O O . SER B 1 335 ? 39.681 18.856 31.968 1.00 24.47 335 SER A O 1
ATOM 4506 N N . ALA B 1 336 ? 40.914 18.333 30.197 1.00 27.28 336 ALA A N 1
ATOM 4507 C CA . ALA B 1 336 ? 41.277 17.002 30.745 1.00 28.29 336 ALA A CA 1
ATOM 4508 C C . ALA B 1 336 ? 42.381 17.179 31.764 1.00 27.67 336 ALA A C 1
ATOM 4509 O O . ALA B 1 336 ? 43.377 17.806 31.463 1.00 29.84 336 ALA A O 1
ATOM 4511 N N . PRO B 1 337 ? 42.201 16.655 32.980 1.00 27.22 337 PRO A N 1
ATOM 4512 C CA . PRO B 1 337 ? 43.256 16.830 34.008 1.00 27.61 337 PRO A CA 1
ATOM 4513 C C . PRO B 1 337 ? 44.545 16.106 33.641 1.00 28.05 337 PRO A C 1
ATOM 4514 O O . PRO B 1 337 ? 45.627 16.433 34.140 1.00 25.32 337 PRO A O 1
ATOM 4518 N N . SER B 1 338 ? 44.414 15.110 32.788 1.00 27.85 338 SER A N 1
ATOM 4519 C CA . SER B 1 338 ? 45.584 14.487 32.182 1.00 28.86 338 SER A CA 1
ATOM 4520 C C . SER B 1 338 ? 45.286 13.986 30.773 1.00 28.79 338 SER A C 1
ATOM 4521 O O . SER B 1 338 ? 44.154 13.642 30.442 1.00 25.96 338 SER A O 1
ATOM 4524 N N . PHE B 1 339 ? 46.328 13.969 29.955 1.00 28.73 339 PHE A N 1
ATOM 4525 C CA . PHE B 1 339 ? 46.207 13.545 28.574 1.00 28.30 339 PHE A CA 1
ATOM 4526 C C . PHE B 1 339 ? 47.360 12.666 28.226 1.00 27.29 339 PHE A C 1
ATOM 4527 O O . PHE B 1 339 ? 48.437 13.133 28.022 1.00 29.69 339 PHE A O 1
ATOM 4535 N N . ASP B 1 340 ? 47.112 11.383 28.169 1.00 28.10 340 ASP A N 1
ATOM 4536 C CA . ASP B 1 340 ? 48.141 10.407 27.797 1.00 28.96 340 ASP A CA 1
ATOM 4537 C C . ASP B 1 340 ? 47.991 9.981 26.376 1.00 27.39 340 ASP A C 1
ATOM 4538 O O . ASP B 1 340 ? 46.910 10.001 25.836 1.00 26.70 340 ASP A O 1
ATOM 4543 N N . VAL B 1 341 ? 49.116 9.664 25.751 1.00 26.46 341 VAL A N 1
ATOM 4544 C CA . VAL B 1 341 ? 49.149 9.357 24.316 1.00 25.40 341 VAL A CA 1
ATOM 4545 C C . VAL B 1 341 ? 50.009 8.142 24.095 1.00 24.88 341 VAL A C 1
ATOM 4546 O O . VAL B 1 341 ? 51.123 8.081 24.585 1.00 21.86 341 VAL A O 1
ATOM 4550 N N . ILE B 1 342 ? 49.492 7.182 23.332 1.00 24.91 342 ILE A N 1
ATOM 4551 C CA . ILE B 1 342 ? 50.342 6.084 22.807 1.00 27.38 342 ILE A CA 1
ATOM 4552 C C . ILE B 1 342 ? 50.259 5.925 21.267 1.00 25.54 342 ILE A C 1
ATOM 4553 O O . ILE B 1 342 ? 49.193 5.900 20.679 1.00 26.32 342 ILE A O 1
ATOM 4558 N N . LEU B 1 343 ? 51.418 5.932 20.641 1.00 24.96 343 LEU A N 1
ATOM 4559 C CA . LEU B 1 343 ? 51.535 5.747 19.201 1.00 24.21 343 LEU A CA 1
ATOM 4560 C C . LEU B 1 343 ? 52.091 4.361 18.996 1.00 25.70 343 LEU A C 1
ATOM 4561 O O . LEU B 1 343 ? 53.195 4.058 19.425 1.00 24.55 343 LEU A O 1
ATOM 4566 N N . VAL B 1 344 ? 51.271 3.481 18.430 1.00 28.20 344 VAL A N 1
ATOM 4567 C CA . VAL B 1 344 ? 51.642 2.070 18.281 1.00 28.00 344 VAL A CA 1
ATOM 4568 C C . VAL B 1 344 ? 52.353 1.848 16.944 1.00 30.57 344 VAL A C 1
ATOM 4569 O O . VAL B 1 344 ? 51.848 2.193 15.876 1.00 33.72 344 VAL A O 1
ATOM 4573 N N . GLU B 1 345 ? 53.532 1.284 17.022 1.00 33.59 345 GLU A N 1
ATOM 4574 C CA . GLU B 1 345 ? 54.409 1.164 15.852 1.00 38.13 345 GLU A CA 1
ATOM 4575 C C . GLU B 1 345 ? 53.958 0.060 14.930 1.00 37.73 345 GLU A C 1
ATOM 4576 O O . GLU B 1 345 ? 53.538 -0.998 15.377 1.00 38.71 345 GLU A O 1
ATOM 4582 N N . ASP B 1 346 ? 54.033 0.343 13.641 1.00 36.36 346 ASP A N 1
ATOM 4583 C CA . ASP B 1 346 ? 53.673 -0.609 12.560 1.00 35.79 346 ASP A CA 1
ATOM 4584 C C . ASP B 1 346 ? 52.204 -1.130 12.633 1.00 34.28 346 ASP A C 1
ATOM 4585 O O . ASP B 1 346 ? 51.911 -2.274 12.273 1.00 38.08 346 ASP A O 1
ATOM 4590 N N . ALA B 1 347 ? 51.306 -0.279 13.101 1.00 32.19 347 ALA A N 1
ATOM 4591 C CA . ALA B 1 347 ? 49.889 -0.674 13.381 1.00 30.23 347 ALA A CA 1
ATOM 4592 C C . ALA B 1 347 ? 48.930 0.180 12.620 1.00 29.73 347 ALA A C 1
ATOM 4593 O O . ALA B 1 347 ? 49.048 1.395 12.585 1.00 28.20 347 ALA A O 1
ATOM 4595 N N . GLY B 1 348 ? 47.995 -0.478 11.979 1.00 30.46 348 GLY A N 1
ATOM 4596 C CA . GLY B 1 348 ? 46.927 0.194 11.285 1.00 29.86 348 GLY A CA 1
ATOM 4597 C C . GLY B 1 348 ? 45.844 0.637 12.255 1.00 30.29 348 GLY A C 1
ATOM 4598 O O . GLY B 1 348 ? 46.110 0.927 13.430 1.00 35.04 348 GLY A O 1
ATOM 4599 N N . HIS B 1 349 ? 44.634 0.682 11.750 1.00 27.09 349 HIS A N 1
ATOM 4600 C CA . HIS B 1 349 ? 43.485 1.182 12.483 1.00 27.45 349 HIS A CA 1
ATOM 4601 C C . HIS B 1 349 ? 43.139 0.298 13.714 1.00 27.30 349 HIS A C 1
ATOM 4602 O O . HIS B 1 349 ? 42.856 0.802 14.810 1.00 27.50 349 HIS A O 1
ATOM 4609 N N . GLY B 1 350 ? 43.179 -1.014 13.521 1.00 27.64 350 GLY A N 1
ATOM 4610 C CA . GLY B 1 350 ? 42.735 -1.972 14.564 1.00 25.87 350 GLY A CA 1
ATOM 4611 C C . GLY B 1 350 ? 43.784 -2.347 15.608 1.00 24.76 350 GLY A C 1
ATOM 4612 O O . GLY B 1 350 ? 44.391 -3.366 15.507 1.00 27.04 350 GLY A O 1
ATOM 4613 N N . LEU B 1 351 ? 43.890 -1.557 16.676 1.00 23.74 351 LEU A N 1
ATOM 4614 C CA . LEU B 1 351 ? 45.012 -1.692 17.650 1.00 21.82 351 LEU A CA 1
ATOM 4615 C C . LEU B 1 351 ? 44.917 -2.954 18.441 1.00 21.83 351 LEU A C 1
ATOM 4616 O O . LEU B 1 351 ? 45.919 -3.546 18.784 1.00 21.30 351 LEU A O 1
ATOM 4621 N N . ASN B 1 352 ? 43.697 -3.408 18.686 1.00 22.15 352 ASN A N 1
ATOM 4622 C CA . ASN B 1 352 ? 43.503 -4.675 19.366 1.00 23.38 352 ASN A CA 1
ATOM 4623 C C . ASN B 1 352 ? 44.005 -5.917 18.597 1.00 23.75 352 ASN A C 1
ATOM 4624 O O . ASN B 1 352 ? 44.167 -6.978 19.203 1.00 24.68 352 ASN A O 1
ATOM 4629 N N . LEU B 1 353 ? 44.184 -5.793 17.285 1.00 22.91 353 LEU A N 1
ATOM 4630 C CA . LEU B 1 353 ? 44.356 -6.975 16.396 1.00 24.90 353 LEU A CA 1
ATOM 4631 C C . LEU B 1 353 ? 45.765 -7.163 15.828 1.00 24.53 353 LEU A C 1
ATOM 4632 O O . LEU B 1 353 ? 46.045 -8.155 15.159 1.00 23.08 353 LEU A O 1
ATOM 4637 N N . VAL B 1 354 ? 46.641 -6.209 16.120 1.00 24.17 354 VAL A N 1
ATOM 4638 C CA . VAL B 1 354 ? 47.991 -6.177 15.540 1.00 23.21 354 VAL A CA 1
ATOM 4639 C C . VAL B 1 354 ? 48.949 -7.081 16.348 1.00 23.51 354 VAL A C 1
ATOM 4640 O O . VAL B 1 354 ? 48.715 -7.330 17.534 1.00 21.61 354 VAL A O 1
ATOM 4644 N N . PRO B 1 355 ? 50.040 -7.558 15.709 1.00 24.76 355 PRO A N 1
ATOM 4645 C CA . PRO B 1 355 ? 50.991 -8.451 16.392 1.00 26.84 355 PRO A CA 1
ATOM 4646 C C . PRO B 1 355 ? 51.612 -7.863 17.631 1.00 29.01 355 PRO A C 1
ATOM 4647 O O . PRO B 1 355 ? 51.857 -8.592 18.595 1.00 29.85 355 PRO A O 1
ATOM 4651 N N . ASN B 1 356 ? 51.877 -6.556 17.604 1.00 32.39 356 ASN A N 1
ATOM 4652 C CA . ASN B 1 356 ? 52.447 -5.858 18.798 1.00 35.20 356 ASN A CA 1
ATOM 4653 C C . ASN B 1 356 ? 51.383 -5.156 19.655 1.00 34.33 356 ASN A C 1
ATOM 4654 O O . ASN B 1 356 ? 51.647 -4.117 20.282 1.00 37.91 356 ASN A O 1
ATOM 4659 N N . THR B 1 357 ? 50.215 -5.765 19.739 1.00 31.39 357 THR A N 1
ATOM 4660 C CA . THR B 1 357 ? 49.108 -5.201 20.531 1.00 30.79 357 THR A CA 1
ATOM 4661 C C . THR B 1 357 ? 49.389 -5.121 22.068 1.00 30.58 357 THR A C 1
ATOM 4662 O O . THR B 1 357 ? 48.792 -4.322 22.759 1.00 27.36 357 THR A O 1
ATOM 4666 N N . ARG B 1 358 ? 50.277 -5.973 22.563 1.00 31.78 358 ARG A N 1
ATOM 4667 C CA . ARG B 1 358 ? 50.562 -6.040 24.011 1.00 34.98 358 ARG A CA 1
ATOM 4668 C C . ARG B 1 358 ? 51.134 -4.724 24.551 1.00 31.47 358 ARG A C 1
ATOM 4669 O O . ARG B 1 358 ? 50.900 -4.354 25.696 1.00 31.56 358 ARG A O 1
ATOM 4677 N N . VAL B 1 359 ? 51.915 -4.061 23.737 1.00 29.25 359 VAL A N 1
ATOM 4678 C CA . VAL B 1 359 ? 52.517 -2.761 24.104 1.00 30.16 359 VAL A CA 1
ATOM 4679 C C . VAL B 1 359 ? 51.419 -1.781 24.478 1.00 28.77 359 VAL A C 1
ATOM 4680 O O . VAL B 1 359 ? 51.535 -1.028 25.421 1.00 28.56 359 VAL A O 1
ATOM 4684 N N . TYR B 1 360 ? 50.348 -1.866 23.730 1.00 28.59 360 TYR A N 1
ATOM 4685 C CA . TYR B 1 360 ? 49.201 -0.983 23.829 1.00 30.57 360 TYR A CA 1
ATOM 4686 C C . TYR B 1 360 ? 48.289 -1.377 25.006 1.00 28.38 360 TYR A C 1
ATOM 4687 O O . TYR B 1 360 ? 47.723 -0.538 25.723 1.00 25.54 360 TYR A O 1
ATOM 4696 N N . GLN B 1 361 ? 48.126 -2.672 25.149 1.00 28.03 361 GLN A N 1
ATOM 4697 C CA . GLN B 1 361 ? 47.412 -3.251 26.287 1.00 27.41 361 GLN A CA 1
ATOM 4698 C C . GLN B 1 361 ? 48.065 -2.846 27.597 1.00 26.18 361 GLN A C 1
ATOM 4699 O O . GLN B 1 361 ? 47.404 -2.464 28.540 1.00 23.43 361 GLN A O 1
ATOM 4705 N N . ASP B 1 362 ? 49.377 -2.985 27.629 1.00 27.55 362 ASP A N 1
ATOM 4706 C CA . ASP B 1 362 ? 50.171 -2.680 28.829 1.00 27.48 362 ASP A CA 1
ATOM 4707 C C . ASP B 1 362 ? 50.076 -1.237 29.171 1.00 26.60 362 ASP A C 1
ATOM 4708 O O . ASP B 1 362 ? 49.903 -0.878 30.333 1.00 26.21 362 ASP A O 1
ATOM 4713 N N . ALA B 1 363 ? 50.193 -0.394 28.165 1.00 25.68 363 ALA A N 1
ATOM 4714 C CA . ALA B 1 363 ? 50.130 1.059 28.396 1.00 26.73 363 ALA A CA 1
ATOM 4715 C C . ALA B 1 363 ? 48.744 1.455 28.898 1.00 28.33 363 ALA A C 1
ATOM 4716 O O . ALA B 1 363 ? 48.616 2.304 29.777 1.00 29.99 363 ALA A O 1
ATOM 4718 N N . SER B 1 364 ? 47.724 0.806 28.360 1.00 29.17 364 SER A N 1
ATOM 4719 C CA . SER B 1 364 ? 46.325 1.057 28.789 1.00 32.63 364 SER A CA 1
ATOM 4720 C C . SER B 1 364 ? 46.056 0.610 30.224 1.00 31.74 364 SER A C 1
ATOM 4721 O O . SER B 1 364 ? 45.365 1.271 30.975 1.00 33.82 364 SER A O 1
ATOM 4724 N N . ARG B 1 365 ? 46.579 -0.535 30.568 1.00 33.73 365 ARG A N 1
ATOM 4725 C CA . ARG B 1 365 ? 46.432 -1.077 31.917 1.00 33.86 365 ARG A CA 1
ATOM 4726 C C . ARG B 1 365 ? 47.135 -0.185 32.921 1.00 30.46 365 ARG A C 1
ATOM 4727 O O . ARG B 1 365 ? 46.593 0.122 33.965 1.00 28.92 365 ARG A O 1
ATOM 4735 N N . ASP B 1 366 ? 48.359 0.198 32.598 1.00 29.01 366 ASP A N 1
ATOM 4736 C CA . ASP B 1 366 ? 49.166 1.094 33.475 1.00 29.30 366 ASP A CA 1
ATOM 4737 C C . ASP B 1 366 ? 48.481 2.402 33.714 1.00 28.27 366 ASP A C 1
ATOM 4738 O O . ASP B 1 366 ? 48.465 2.905 34.821 1.00 29.56 366 ASP A O 1
ATOM 4743 N N . TRP B 1 367 ? 47.888 2.921 32.661 1.00 27.21 367 TRP A N 1
ATOM 4744 C CA . TRP B 1 367 ? 47.088 4.137 32.727 1.00 27.30 367 TRP A CA 1
ATOM 4745 C C . TRP B 1 367 ? 45.864 4.001 33.649 1.00 26.99 367 TRP A C 1
ATOM 4746 O O . TRP B 1 367 ? 45.659 4.808 34.563 1.00 27.35 367 TRP A O 1
ATOM 4757 N N . LEU B 1 368 ? 45.089 2.965 33.434 1.00 27.78 368 LEU A N 1
ATOM 4758 C CA . LEU B 1 368 ? 43.949 2.658 34.332 1.00 29.68 368 LEU A CA 1
ATOM 4759 C C . LEU B 1 368 ? 44.384 2.590 35.775 1.00 29.30 368 LEU A C 1
ATOM 4760 O O . LEU B 1 368 ? 43.695 3.084 36.665 1.00 29.69 368 LEU A O 1
ATOM 4765 N N . ASP B 1 369 ? 45.459 1.851 36.017 1.00 28.45 369 ASP A N 1
ATOM 4766 C CA . ASP B 1 369 ? 45.941 1.628 37.391 1.00 27.72 369 ASP A CA 1
ATOM 4767 C C . ASP B 1 369 ? 46.290 2.996 38.004 1.00 28.28 369 ASP A C 1
ATOM 4768 O O . ASP B 1 369 ? 46.008 3.252 39.155 1.00 27.38 369 ASP A O 1
ATOM 4773 N N . ARG B 1 370 ? 46.876 3.863 37.190 1.00 27.59 370 ARG A N 1
ATOM 4774 C CA . ARG B 1 370 ? 47.333 5.175 37.643 1.00 28.44 370 ARG A CA 1
ATOM 4775 C C . ARG B 1 370 ? 46.198 6.163 37.930 1.00 30.43 370 ARG A C 1
ATOM 4776 O O . ARG B 1 370 ? 46.313 7.018 38.771 1.00 33.96 370 ARG A O 1
ATOM 4784 N N . VAL B 1 371 ? 45.110 6.018 37.223 1.00 30.65 371 VAL A N 1
ATOM 4785 C CA . VAL B 1 371 ? 44.127 7.093 37.076 1.00 30.04 371 VAL A CA 1
ATOM 4786 C C . VAL B 1 371 ? 42.748 6.750 37.741 1.00 28.88 371 VAL A C 1
ATOM 4787 O O . VAL B 1 371 ? 41.992 7.635 38.095 1.00 28.40 371 VAL A O 1
ATOM 4791 N N . VAL B 1 372 ? 42.428 5.473 37.829 1.00 29.34 372 VAL A N 1
ATOM 4792 C CA . VAL B 1 372 ? 41.224 5.004 38.567 1.00 32.74 372 VAL A CA 1
ATOM 4793 C C . VAL B 1 372 ? 41.494 3.881 39.532 1.00 32.88 372 VAL A C 1
ATOM 4794 O O . VAL B 1 372 ? 40.872 3.823 40.569 1.00 36.00 372 VAL A O 1
ATOM 4798 N N . GLY B 1 373 ? 42.306 2.921 39.132 1.00 31.81 373 GLY A N 1
ATOM 4799 C CA . GLY B 1 373 ? 42.441 1.683 39.896 1.00 33.58 373 GLY A CA 1
ATOM 4800 C C . GLY B 1 373 ? 41.196 0.823 39.777 1.00 37.29 373 GLY A C 1
ATOM 4801 O O . GLY B 1 373 ? 40.186 1.244 39.227 1.00 36.30 373 GLY A O 1
ATOM 4802 N N . HIS B 1 374 ? 41.254 -0.382 40.319 1.00 46.07 374 HIS A N 1
ATOM 4803 C CA . HIS B 1 374 ? 40.143 -1.368 40.133 1.00 50.96 374 HIS A CA 1
ATOM 4804 C C . HIS B 1 374 ? 39.259 -1.554 41.360 1.00 55.82 374 HIS A C 1
ATOM 4805 O O . HIS B 1 374 ? 38.284 -2.372 41.316 1.00 59.63 374 HIS A O 1
ATOM 4812 N N . GLY B 1 375 ? 39.510 -0.740 42.398 1.00 54.86 375 GLY A N 1
ATOM 4813 C CA . GLY B 1 375 ? 38.921 -0.956 43.722 1.00 63.98 375 GLY A CA 1
ATOM 4814 C C . GLY B 1 375 ? 39.626 -2.089 44.476 1.00 70.86 375 GLY A C 1
ATOM 4815 O O . GLY B 1 375 ? 39.165 -2.539 45.535 1.00 74.34 375 GLY A O 1
ATOM 4816 N N . SER C 1 61 ? 1.499 -42.683 38.913 1.00 56.22 61 SER C N 1
ATOM 4817 C CA . SER C 1 61 ? 2.578 -41.732 39.280 1.00 58.72 61 SER C CA 1
ATOM 4818 C C . SER C 1 61 ? 2.053 -40.617 40.240 1.00 54.68 61 SER C C 1
ATOM 4819 O O . SER C 1 61 ? 2.852 -39.986 40.894 1.00 55.44 61 SER C O 1
ATOM 4822 N N . ALA C 1 62 ? 0.723 -40.373 40.298 1.00 45.78 62 ALA C N 1
ATOM 4823 C CA . ALA C 1 62 ? 0.118 -39.556 41.422 1.00 41.23 62 ALA C CA 1
ATOM 4824 C C . ALA C 1 62 ? -0.942 -40.289 42.241 1.00 39.40 62 ALA C C 1
ATOM 4825 O O . ALA C 1 62 ? -1.596 -41.186 41.763 1.00 37.65 62 ALA C O 1
ATOM 4827 N N . ILE C 1 63 ? -1.094 -39.850 43.486 1.00 42.67 63 ILE C N 1
ATOM 4828 C CA . ILE C 1 63 ? -2.080 -40.426 44.443 1.00 41.78 63 ILE C CA 1
ATOM 4829 C C . ILE C 1 63 ? -3.250 -39.477 44.617 1.00 38.76 63 ILE C C 1
ATOM 4830 O O . ILE C 1 63 ? -3.088 -38.366 45.098 1.00 36.90 63 ILE C O 1
ATOM 4835 N N . CYS C 1 64 ? -4.426 -39.974 44.279 1.00 36.76 64 CYS C N 1
ATOM 4836 C CA . CYS C 1 64 ? -5.627 -39.153 44.092 1.00 36.51 64 CYS C CA 1
ATOM 4837 C C . CYS C 1 64 ? -6.830 -39.706 44.861 1.00 36.75 64 CYS C C 1
ATOM 4838 O O . CYS C 1 64 ? -7.015 -40.918 44.970 1.00 32.51 64 CYS C O 1
ATOM 4841 N N . ARG C 1 65 ? -7.654 -38.800 45.354 1.00 38.32 65 ARG C N 1
ATOM 4842 C CA . ARG C 1 65 ? -8.894 -39.172 46.025 1.00 41.01 65 ARG C CA 1
ATOM 4843 C C . ARG C 1 65 ? -9.917 -38.119 45.808 1.00 39.57 65 ARG C C 1
ATOM 4844 O O . ARG C 1 65 ? -9.688 -36.961 46.088 1.00 39.98 65 ARG C O 1
ATOM 4852 N N . ALA C 1 66 ? -11.062 -38.543 45.322 1.00 38.66 66 ALA C N 1
ATOM 4853 C CA . ALA C 1 66 ? -12.216 -37.661 45.172 1.00 37.66 66 ALA C CA 1
ATOM 4854 C C . ALA C 1 66 ? -12.990 -37.517 46.502 1.00 36.76 66 ALA C C 1
ATOM 4855 O O . ALA C 1 66 ? -12.992 -38.412 47.326 1.00 39.27 66 ALA C O 1
ATOM 4857 N N . THR C 1 67 ? -13.582 -36.354 46.701 1.00 37.77 67 THR C N 1
ATOM 4858 C CA . THR C 1 67 ? -14.508 -36.093 47.842 1.00 39.61 67 THR C CA 1
ATOM 4859 C C . THR C 1 67 ? -15.598 -35.140 47.446 1.00 38.32 67 THR C C 1
ATOM 4860 O O . THR C 1 67 ? -15.570 -34.554 46.376 1.00 36.94 67 THR C O 1
ATOM 4864 N N . THR C 1 68 ? -16.540 -34.970 48.348 1.00 39.79 68 THR C N 1
ATOM 4865 C CA . THR C 1 68 ? -17.490 -33.881 48.285 1.00 40.07 68 THR C CA 1
ATOM 4866 C C . THR C 1 68 ? -17.259 -32.929 49.444 1.00 39.53 68 THR C C 1
ATOM 4867 O O . THR C 1 68 ? -16.912 -33.341 50.533 1.00 44.08 68 THR C O 1
ATOM 4871 N N . VAL C 1 69 ? -17.462 -31.648 49.187 1.00 41.68 69 VAL C N 1
ATOM 4872 C CA . VAL C 1 69 ? -17.375 -30.598 50.230 1.00 40.17 69 VAL C CA 1
ATOM 4873 C C . VAL C 1 69 ? -18.726 -29.951 50.423 1.00 38.64 69 VAL C C 1
ATOM 4874 O O . VAL C 1 69 ? -19.342 -29.543 49.481 1.00 35.13 69 VAL C O 1
ATOM 4878 N N . GLU C 1 70 ? -19.180 -29.887 51.660 1.00 41.43 70 GLU C N 1
ATOM 4879 C CA . GLU C 1 70 ? -20.378 -29.129 51.997 1.00 43.40 70 GLU C CA 1
ATOM 4880 C C . GLU C 1 70 ? -20.052 -27.632 51.876 1.00 40.61 70 GLU C C 1
ATOM 4881 O O . GLU C 1 70 ? -19.097 -27.154 52.459 1.00 39.07 70 GLU C O 1
ATOM 4887 N N . VAL C 1 71 ? -20.854 -26.917 51.100 1.00 39.90 71 VAL C N 1
ATOM 4888 C CA . VAL C 1 71 ? -20.609 -25.475 50.822 1.00 40.18 71 VAL C CA 1
ATOM 4889 C C . VAL C 1 71 ? -21.913 -24.685 50.917 1.00 39.87 71 VAL C C 1
ATOM 4890 O O . VAL C 1 71 ? -22.974 -25.226 50.646 1.00 41.77 71 VAL C O 1
ATOM 4894 N N . THR C 1 72 ? -21.817 -23.414 51.291 1.00 41.52 72 THR C N 1
ATOM 4895 C CA . THR C 1 72 ? -23.031 -22.591 51.523 1.00 46.12 72 THR C CA 1
ATOM 4896 C C . THR C 1 72 ? -23.778 -22.326 50.237 1.00 49.23 72 THR C C 1
ATOM 4897 O O . THR C 1 72 ? -23.201 -21.904 49.223 1.00 55.24 72 THR C O 1
ATOM 4901 N N . LEU C 1 73 ? -25.074 -22.604 50.301 1.00 53.54 73 LEU C N 1
ATOM 4902 C CA . LEU C 1 73 ? -25.976 -22.585 49.144 1.00 52.86 73 LEU C CA 1
ATOM 4903 C C . LEU C 1 73 ? -27.336 -22.139 49.616 1.00 55.76 73 LEU C C 1
ATOM 4904 O O . LEU C 1 73 ? -28.070 -22.890 50.281 1.00 55.92 73 LEU C O 1
ATOM 4909 N N . GLY C 1 74 ? -27.650 -20.894 49.337 1.00 59.88 74 GLY C N 1
ATOM 4910 C CA . GLY C 1 74 ? -28.944 -20.354 49.706 1.00 64.92 74 GLY C CA 1
ATOM 4911 C C . GLY C 1 74 ? -29.183 -20.446 51.200 1.00 66.62 74 GLY C C 1
ATOM 4912 O O . GLY C 1 74 ? -28.322 -20.048 51.983 1.00 62.95 74 GLY C O 1
ATOM 4913 N N . LYS C 1 75 ? -30.359 -20.944 51.591 1.00 68.71 75 LYS C N 1
ATOM 4914 C CA . LYS C 1 75 ? -30.711 -21.088 53.027 1.00 79.15 75 LYS C CA 1
ATOM 4915 C C . LYS C 1 75 ? -29.820 -22.104 53.693 1.00 74.33 75 LYS C C 1
ATOM 4916 O O . LYS C 1 75 ? -29.324 -21.878 54.787 1.00 72.92 75 LYS C O 1
ATOM 4922 N N . GLY C 1 76 ? -29.586 -23.206 52.996 1.00 65.62 76 GLY C N 1
ATOM 4923 C CA . GLY C 1 76 ? -28.795 -24.309 53.534 1.00 59.50 76 GLY C CA 1
ATOM 4924 C C . GLY C 1 76 ? -27.418 -24.451 52.899 1.00 53.34 76 GLY C C 1
ATOM 4925 O O . GLY C 1 76 ? -26.645 -23.493 52.820 1.00 47.72 76 GLY C O 1
ATOM 4926 N N . THR C 1 77 ? -27.101 -25.683 52.515 1.00 48.89 77 THR C N 1
ATOM 4927 C CA . THR C 1 77 ? -25.834 -26.000 51.889 1.00 44.27 77 THR C CA 1
ATOM 4928 C C . THR C 1 77 ? -26.012 -26.909 50.654 1.00 42.16 77 THR C C 1
ATOM 4929 O O . THR C 1 77 ? -27.051 -27.509 50.452 1.00 40.31 77 THR C O 1
ATOM 4933 N N . GLY C 1 78 ? -24.985 -26.933 49.814 1.00 39.77 78 GLY C N 1
ATOM 4934 C CA . GLY C 1 78 ? -24.880 -27.904 48.718 1.00 35.66 78 GLY C CA 1
ATOM 4935 C C . GLY C 1 78 ? -23.552 -28.638 48.713 1.00 35.39 78 GLY C C 1
ATOM 4936 O O . GLY C 1 78 ? -22.636 -28.317 49.477 1.00 35.26 78 GLY C O 1
ATOM 4937 N N . LYS C 1 79 ? -23.478 -29.654 47.874 1.00 35.32 79 LYS C N 1
ATOM 4938 C CA . LYS C 1 79 ? -22.282 -30.515 47.759 1.00 37.14 79 LYS C CA 1
ATOM 4939 C C . LYS C 1 79 ? -21.449 -30.186 46.519 1.00 35.92 79 LYS C C 1
ATOM 4940 O O . LYS C 1 79 ? -21.958 -30.165 45.409 1.00 33.83 79 LYS C O 1
ATOM 4954 N N . TRP C 1 81 ? -18.224 -31.411 44.409 1.00 27.64 81 TRP C N 1
ATOM 4955 C CA . TRP C 1 81 ? -17.285 -32.483 44.148 1.00 26.33 81 TRP C CA 1
ATOM 4956 C C . TRP C 1 81 ? -15.908 -31.931 43.829 1.00 26.65 81 TRP C C 1
ATOM 4957 O O . TRP C 1 81 ? -15.757 -30.939 43.152 1.00 24.69 81 TRP C O 1
ATOM 4968 N N . GLY C 1 82 ? -14.908 -32.607 44.338 1.00 29.20 82 GLY C N 1
ATOM 4969 C CA . GLY C 1 82 ? -13.509 -32.237 44.078 1.00 30.36 82 GLY C CA 1
ATOM 4970 C C . GLY C 1 82 ? -12.566 -33.429 44.175 1.00 28.58 82 GLY C C 1
ATOM 4971 O O . GLY C 1 82 ? -12.880 -34.407 44.797 1.00 27.88 82 GLY C O 1
ATOM 4972 N N . GLU C 1 83 ? -11.428 -33.320 43.531 1.00 28.62 83 GLU C N 1
ATOM 4973 C CA . GLU C 1 83 ? -10.406 -34.366 43.595 1.00 31.14 83 GLU C CA 1
ATOM 4974 C C . GLU C 1 83 ? -9.052 -33.797 44.048 1.00 29.81 83 GLU C C 1
ATOM 4975 O O . GLU C 1 83 ? -8.573 -32.828 43.516 1.00 29.06 83 GLU C O 1
ATOM 4981 N N . LEU C 1 84 ? -8.515 -34.397 45.092 1.00 29.97 84 LEU C N 1
ATOM 4982 C CA . LEU C 1 84 ? -7.244 -34.008 45.658 1.00 29.93 84 LEU C CA 1
ATOM 4983 C C . LEU C 1 84 ? -6.219 -34.997 45.252 1.00 29.77 84 LEU C C 1
ATOM 4984 O O . LEU C 1 84 ? -6.403 -36.201 45.465 1.00 32.20 84 LEU C O 1
ATOM 4989 N N . CYS C 1 85 ? -5.132 -34.507 44.670 1.00 29.41 85 CYS C N 1
ATOM 4990 C CA . CYS C 1 85 ? -4.022 -35.364 44.218 1.00 29.92 85 CYS C CA 1
ATOM 4991 C C . CYS C 1 85 ? -2.713 -34.807 44.720 1.00 32.15 85 CYS C C 1
ATOM 4992 O O . CYS C 1 85 ? -2.483 -33.596 44.666 1.00 30.96 85 CYS C O 1
ATOM 4995 N N . ARG C 1 86 ? -1.844 -35.716 45.157 1.00 32.67 86 ARG C N 1
ATOM 4996 C CA . ARG C 1 86 ? -0.454 -35.388 45.537 1.00 33.18 86 ARG C CA 1
ATOM 4997 C C . ARG C 1 86 ? 0.498 -36.141 44.674 1.00 33.29 86 ARG C C 1
ATOM 4998 O O . ARG C 1 86 ? 0.167 -37.224 44.206 1.00 35.49 86 ARG C O 1
ATOM 5006 N N . PRO C 1 87 ? 1.732 -35.628 44.518 1.00 34.59 87 PRO C N 1
ATOM 5007 C CA . PRO C 1 87 ? 2.750 -36.483 43.932 1.00 36.43 87 PRO C CA 1
ATOM 5008 C C . PRO C 1 87 ? 2.986 -37.684 44.824 1.00 38.73 87 PRO C C 1
ATOM 5009 O O . PRO C 1 87 ? 2.887 -37.572 46.048 1.00 36.47 87 PRO C O 1
ATOM 5013 N N . ALA C 1 88 ? 3.252 -38.824 44.201 1.00 42.77 88 ALA C N 1
ATOM 5014 C CA . ALA C 1 88 ? 3.464 -40.077 44.942 1.00 45.53 88 ALA C CA 1
ATOM 5015 C C . ALA C 1 88 ? 4.712 -39.992 45.828 1.00 45.01 88 ALA C C 1
ATOM 5016 O O . ALA C 1 88 ? 5.747 -39.494 45.416 1.00 45.29 88 ALA C O 1
ATOM 5018 N N . GLY C 1 89 ? 4.571 -40.466 47.049 1.00 46.08 89 GLY C N 1
ATOM 5019 C CA . GLY C 1 89 ? 5.662 -40.464 48.033 1.00 49.08 89 GLY C CA 1
ATOM 5020 C C . GLY C 1 89 ? 6.066 -39.095 48.545 1.00 50.16 89 GLY C C 1
ATOM 5021 O O . GLY C 1 89 ? 7.196 -38.903 48.981 1.00 63.56 89 GLY C O 1
ATOM 5022 N N . SER C 1 90 ? 5.148 -38.148 48.485 1.00 48.58 90 SER C N 1
ATOM 5023 C CA . SER C 1 90 ? 5.424 -36.744 48.862 1.00 46.03 90 SER C CA 1
ATOM 5024 C C . SER C 1 90 ? 4.247 -36.138 49.534 1.00 43.29 90 SER C C 1
ATOM 5025 O O . SER C 1 90 ? 3.129 -36.518 49.270 1.00 44.26 90 SER C O 1
ATOM 5028 N N . SER C 1 91 ? 4.503 -35.102 50.315 1.00 40.40 91 SER C N 1
ATOM 5029 C CA . SER C 1 91 ? 3.441 -34.333 50.933 1.00 37.70 91 SER C CA 1
ATOM 5030 C C . SER C 1 91 ? 3.683 -32.830 50.801 1.00 35.25 91 SER C C 1
ATOM 5031 O O . SER C 1 91 ? 4.258 -32.222 51.682 1.00 31.25 91 SER C O 1
ATOM 5034 N N . PRO C 1 92 ? 3.226 -32.220 49.672 1.00 34.41 92 PRO C N 1
ATOM 5035 C CA . PRO C 1 92 ? 3.528 -30.809 49.430 1.00 32.23 92 PRO C CA 1
ATOM 5036 C C . PRO C 1 92 ? 2.835 -29.908 50.413 1.00 30.49 92 PRO C C 1
ATOM 5037 O O . PRO C 1 92 ? 1.784 -30.257 50.927 1.00 29.01 92 PRO C O 1
ATOM 5041 N N . ASP C 1 93 ? 3.422 -28.751 50.648 1.00 28.19 93 ASP C N 1
ATOM 5042 C CA . ASP C 1 93 ? 2.816 -27.730 51.511 1.00 28.46 93 ASP C CA 1
ATOM 5043 C C . ASP C 1 93 ? 1.977 -26.753 50.683 1.00 27.59 93 ASP C C 1
ATOM 5044 O O . ASP C 1 93 ? 1.167 -25.996 51.212 1.00 25.24 93 ASP C O 1
ATOM 5049 N N . THR C 1 94 ? 2.220 -26.741 49.382 1.00 28.17 94 THR C N 1
ATOM 5050 C CA . THR C 1 94 ? 1.405 -25.944 48.450 1.00 28.42 94 THR C CA 1
ATOM 5051 C C . THR C 1 94 ? 0.414 -26.814 47.697 1.00 27.73 94 THR C C 1
ATOM 5052 O O . THR C 1 94 ? 0.777 -27.836 47.103 1.00 25.23 94 THR C O 1
ATOM 5056 N N . VAL C 1 95 ? -0.831 -26.350 47.693 1.00 25.95 95 VAL C N 1
ATOM 5057 C CA . VAL C 1 95 ? -1.885 -26.924 46.873 1.00 26.12 95 VAL C CA 1
ATOM 5058 C C . VAL C 1 95 ? -2.399 -25.868 45.889 1.00 27.95 95 VAL C C 1
ATOM 5059 O O . VAL C 1 95 ? -2.647 -24.719 46.251 1.00 26.02 95 VAL C O 1
ATOM 5063 N N . VAL C 1 96 ? -2.606 -26.305 44.656 1.00 29.38 96 VAL C N 1
ATOM 5064 C CA . VAL C 1 96 ? -3.172 -25.465 43.607 1.00 29.72 96 VAL C CA 1
ATOM 5065 C C . VAL C 1 96 ? -4.597 -25.885 43.337 1.00 30.05 96 VAL C C 1
ATOM 5066 O O . VAL C 1 96 ? -4.850 -26.960 42.818 1.00 33.89 96 VAL C O 1
ATOM 5070 N N . THR C 1 97 ? -5.517 -24.998 43.645 1.00 30.33 97 THR C N 1
ATOM 5071 C CA . THR C 1 97 ? -6.956 -25.227 43.423 1.00 31.30 97 THR C CA 1
ATOM 5072 C C . THR C 1 97 ? -7.427 -24.596 42.105 1.00 31.98 97 THR C C 1
ATOM 5073 O O . THR C 1 97 ? -7.245 -23.416 41.871 1.00 29.66 97 THR C O 1
ATOM 5085 N N . VAL C 1 99 ? -10.326 -23.872 39.063 1.00 30.92 99 VAL C N 1
ATOM 5086 C CA . VAL C 1 99 ? -11.757 -23.552 38.887 1.00 29.69 99 VAL C CA 1
ATOM 5087 C C . VAL C 1 99 ? -12.062 -23.398 37.433 1.00 27.81 99 VAL C C 1
ATOM 5088 O O . VAL C 1 99 ? -11.493 -22.549 36.755 1.00 29.20 99 VAL C O 1
ATOM 5092 N N . HIS C 1 100 ? -12.901 -24.285 36.930 1.00 27.71 100 HIS C N 1
ATOM 5093 C CA . HIS C 1 100 ? -13.195 -24.340 35.482 1.00 25.30 100 HIS C CA 1
ATOM 5094 C C . HIS C 1 100 ? -14.152 -23.220 35.086 1.00 25.08 100 HIS C C 1
ATOM 5095 O O . HIS C 1 100 ? -14.746 -22.546 35.923 1.00 23.07 100 HIS C O 1
ATOM 5102 N N . GLY C 1 101 ? -14.294 -23.054 33.791 1.00 26.89 101 GLY C N 1
ATOM 5103 C CA . GLY C 1 101 ? -15.193 -22.057 33.228 1.00 27.41 101 GLY C CA 1
ATOM 5104 C C . GLY C 1 101 ? -16.546 -22.586 32.800 1.00 27.04 101 GLY C C 1
ATOM 5105 O O . GLY C 1 101 ? -16.874 -23.758 32.987 1.00 26.94 101 GLY C O 1
ATOM 5106 N N . ALA C 1 102 ? -17.302 -21.703 32.169 1.00 26.21 102 ALA C N 1
ATOM 5107 C CA . ALA C 1 102 ? -18.689 -21.979 31.771 1.00 24.39 102 ALA C CA 1
ATOM 5108 C C . ALA C 1 102 ? -18.791 -23.024 30.624 1.00 23.46 102 ALA C C 1
ATOM 5109 O O . ALA C 1 102 ? -18.166 -22.903 29.605 1.00 21.68 102 ALA C O 1
ATOM 5111 N N . THR C 1 103 ? -19.645 -24.014 30.850 1.00 23.40 103 THR C N 1
ATOM 5112 C CA . THR C 1 103 ? -19.861 -25.183 29.953 1.00 22.91 103 THR C CA 1
ATOM 5113 C C . THR C 1 103 ? -18.710 -26.180 30.008 1.00 24.60 103 THR C C 1
ATOM 5114 O O . THR C 1 103 ? -18.622 -27.099 29.193 1.00 24.23 103 THR C O 1
ATOM 5118 N N . TYR C 1 104 ? -17.848 -25.999 31.000 1.00 25.41 104 TYR C N 1
ATOM 5119 C CA . TYR C 1 104 ? -16.861 -27.004 31.380 1.00 24.91 104 TYR C CA 1
ATOM 5120 C C . TYR C 1 104 ? -17.155 -27.576 32.782 1.00 23.40 104 TYR C C 1
ATOM 5121 O O . TYR C 1 104 ? -18.056 -27.142 33.487 1.00 22.67 104 TYR C O 1
ATOM 5130 N N . ASN C 1 105 ? -16.402 -28.590 33.135 1.00 23.05 105 ASN C N 1
ATOM 5131 C CA . ASN C 1 105 ? -16.308 -29.032 34.518 1.00 22.36 105 ASN C CA 1
ATOM 5132 C C . ASN C 1 105 ? -14.847 -29.289 34.855 1.00 23.27 105 ASN C C 1
ATOM 5133 O O . ASN C 1 105 ? -13.964 -28.815 34.153 1.00 23.46 105 ASN C O 1
ATOM 5138 N N . HIS C 1 106 ? -14.581 -30.108 35.863 1.00 24.77 106 HIS C N 1
ATOM 5139 C CA . HIS C 1 106 ? -13.178 -30.417 36.248 1.00 25.29 106 HIS C CA 1
ATOM 5140 C C . HIS C 1 106 ? -12.304 -30.985 35.129 1.00 24.96 106 HIS C C 1
ATOM 5141 O O . HIS C 1 106 ? -11.100 -30.808 35.148 1.00 26.80 106 HIS C O 1
ATOM 5148 N N . ASN C 1 107 ? -12.913 -31.621 34.144 1.00 25.56 107 ASN C N 1
ATOM 5149 C CA . ASN C 1 107 ? -12.147 -32.200 32.993 1.00 26.32 107 ASN C CA 1
ATOM 5150 C C . ASN C 1 107 ? -11.253 -31.220 32.277 1.00 26.39 107 ASN C C 1
ATOM 5151 O O . ASN C 1 107 ? -10.193 -31.599 31.779 1.00 26.81 107 ASN C O 1
ATOM 5156 N N . TYR C 1 108 ? -11.674 -29.960 32.219 1.00 26.35 108 TYR C N 1
ATOM 5157 C CA . TYR C 1 108 ? -10.845 -28.908 31.606 1.00 26.66 108 TYR C CA 1
ATOM 5158 C C . TYR C 1 108 ? -9.430 -28.851 32.221 1.00 27.12 108 TYR C C 1
ATOM 5159 O O . TYR C 1 108 ? -8.445 -28.718 31.519 1.00 27.95 108 TYR C O 1
ATOM 5168 N N . TRP C 1 109 ? -9.367 -28.916 33.532 1.00 27.51 109 TRP C N 1
ATOM 5169 C CA . TRP C 1 109 ? -8.085 -28.793 34.261 1.00 25.62 109 TRP C CA 1
ATOM 5170 C C . TRP C 1 109 ? -7.385 -30.141 34.467 1.00 26.05 109 TRP C C 1
ATOM 5171 O O . TRP C 1 109 ? -6.265 -30.180 34.910 1.00 27.82 109 TRP C O 1
ATOM 5182 N N . ASP C 1 110 ? -8.084 -31.237 34.203 1.00 27.20 110 ASP C N 1
ATOM 5183 C CA . ASP C 1 110 ? -7.467 -32.600 34.242 1.00 27.58 110 ASP C CA 1
ATOM 5184 C C . ASP C 1 110 ? -7.958 -33.435 33.095 1.00 27.25 110 ASP C C 1
ATOM 5185 O O . ASP C 1 110 ? -8.704 -34.362 33.260 1.00 28.67 110 ASP C O 1
ATOM 5190 N N . PHE C 1 111 ? -7.492 -33.107 31.932 1.00 27.60 111 PHE C N 1
ATOM 5191 C CA . PHE C 1 111 ? -8.089 -33.593 30.679 1.00 26.90 111 PHE C CA 1
ATOM 5192 C C . PHE C 1 111 ? -7.740 -35.064 30.474 1.00 26.70 111 PHE C C 1
ATOM 5193 O O . PHE C 1 111 ? -6.583 -35.430 30.564 1.00 26.17 111 PHE C O 1
ATOM 5201 N N . PRO C 1 112 ? -8.741 -35.898 30.150 1.00 26.24 112 PRO C N 1
ATOM 5202 C CA . PRO C 1 112 ? -8.517 -37.329 30.079 1.00 27.41 112 PRO C CA 1
ATOM 5203 C C . PRO C 1 112 ? -8.011 -37.864 28.717 1.00 28.13 112 PRO C C 1
ATOM 5204 O O . PRO C 1 112 ? -7.774 -39.056 28.595 1.00 31.88 112 PRO C O 1
ATOM 5208 N N . TYR C 1 113 ? -7.839 -37.005 27.731 1.00 26.13 113 TYR C N 1
ATOM 5209 C CA . TYR C 1 113 ? -7.193 -37.423 26.437 1.00 25.63 113 TYR C CA 1
ATOM 5210 C C . TYR C 1 113 ? -5.769 -36.970 26.401 1.00 24.99 113 TYR C C 1
ATOM 5211 O O . TYR C 1 113 ? -5.483 -35.798 26.604 1.00 25.74 113 TYR C O 1
ATOM 5220 N N . GLN C 1 114 ? -4.872 -37.915 26.174 1.00 25.63 114 GLN C N 1
ATOM 5221 C CA . GLN C 1 114 ? -3.434 -37.665 26.177 1.00 25.45 114 GLN C CA 1
ATOM 5222 C C . GLN C 1 114 ? -3.014 -36.799 27.361 1.00 25.14 114 GLN C C 1
ATOM 5223 O O . GLN C 1 114 ? -2.480 -35.686 27.181 1.00 24.86 114 GLN C O 1
ATOM 5229 N N . PRO C 1 115 ? -3.254 -37.290 28.584 1.00 24.78 115 PRO C N 1
ATOM 5230 C CA . PRO C 1 115 ? -3.049 -36.450 29.774 1.00 25.32 115 PRO C CA 1
ATOM 5231 C C . PRO C 1 115 ? -1.634 -36.000 29.970 1.00 25.73 115 PRO C C 1
ATOM 5232 O O . PRO C 1 115 ? -1.404 -34.918 30.481 1.00 28.62 115 PRO C O 1
ATOM 5236 N N . ASP C 1 116 ? -0.683 -36.814 29.555 1.00 28.90 116 ASP C N 1
ATOM 5237 C CA . ASP C 1 116 ? 0.763 -36.431 29.671 1.00 31.59 116 ASP C CA 1
ATOM 5238 C C . ASP C 1 116 ? 1.059 -35.180 28.891 1.00 30.39 116 ASP C C 1
ATOM 5239 O O . ASP C 1 116 ? 2.022 -34.512 29.150 1.00 34.65 116 ASP C O 1
ATOM 5244 N N . LYS C 1 117 ? 0.200 -34.865 27.939 1.00 29.54 117 LYS C N 1
ATOM 5245 C CA . LYS C 1 117 ? 0.264 -33.597 27.223 1.00 26.32 117 LYS C CA 1
ATOM 5246 C C . LYS C 1 117 ? -0.734 -32.554 27.767 1.00 24.99 117 LYS C C 1
ATOM 5247 O O . LYS C 1 117 ? -0.370 -31.457 28.017 1.00 23.92 117 LYS C O 1
ATOM 5253 N N . TYR C 1 118 ? -1.989 -32.932 27.921 1.00 25.95 118 TYR C N 1
ATOM 5254 C CA . TYR C 1 118 ? -3.088 -31.931 28.086 1.00 26.25 118 TYR C CA 1
ATOM 5255 C C . TYR C 1 118 ? -3.581 -31.724 29.527 1.00 25.16 118 TYR C C 1
ATOM 5256 O O . TYR C 1 118 ? -4.351 -30.826 29.781 1.00 24.90 118 TYR C O 1
ATOM 5265 N N . SER C 1 119 ? -3.151 -32.570 30.444 1.00 24.02 119 SER C N 1
ATOM 5266 C CA . SER C 1 119 ? -3.622 -32.475 31.825 1.00 23.20 119 SER C CA 1
ATOM 5267 C C . SER C 1 119 ? -2.757 -31.548 32.639 1.00 22.06 119 SER C C 1
ATOM 5268 O O . SER C 1 119 ? -1.664 -31.898 33.026 1.00 20.48 119 SER C O 1
ATOM 5271 N N . PHE C 1 120 ? -3.276 -30.365 32.896 1.00 21.70 120 PHE C N 1
ATOM 5272 C CA . PHE C 1 120 ? -2.570 -29.353 33.672 1.00 22.23 120 PHE C CA 1
ATOM 5273 C C . PHE C 1 120 ? -2.319 -29.862 35.110 1.00 22.66 120 PHE C C 1
ATOM 5274 O O . PHE C 1 120 ? -1.213 -29.748 35.665 1.00 23.09 120 PHE C O 1
ATOM 5282 N N . ARG C 1 121 ? -3.354 -30.450 35.680 1.00 23.07 121 ARG C N 1
ATOM 5283 C CA . ARG C 1 121 ? -3.286 -31.100 37.004 1.00 24.67 121 ARG C CA 1
ATOM 5284 C C . ARG C 1 121 ? -2.094 -32.053 37.086 1.00 25.21 121 ARG C C 1
ATOM 5285 O O . ARG C 1 121 ? -1.266 -31.961 38.015 1.00 25.47 121 ARG C O 1
ATOM 5293 N N . LYS C 1 122 ? -2.018 -32.960 36.125 1.00 25.32 122 LYS C N 1
ATOM 5294 C CA . LYS C 1 122 ? -0.911 -33.945 36.059 1.00 27.36 122 LYS C CA 1
ATOM 5295 C C . LYS C 1 122 ? 0.471 -33.295 35.970 1.00 26.64 122 LYS C C 1
ATOM 5296 O O . LYS C 1 122 ? 1.384 -33.702 36.613 1.00 25.20 122 LYS C O 1
ATOM 5310 N N . LEU C 1 124 ? 1.240 -30.420 37.120 1.00 28.57 124 LEU C N 1
ATOM 5311 C CA . LEU C 1 124 ? 1.518 -29.798 38.459 1.00 30.06 124 LEU C CA 1
ATOM 5312 C C . LEU C 1 124 ? 2.002 -30.784 39.498 1.00 30.98 124 LEU C C 1
ATOM 5313 O O . LEU C 1 124 ? 2.971 -30.527 40.210 1.00 30.55 124 LEU C O 1
ATOM 5318 N N . ASN C 1 125 ? 1.343 -31.928 39.558 1.00 30.59 125 ASN C N 1
ATOM 5319 C CA . ASN C 1 125 ? 1.801 -33.022 40.428 1.00 29.97 125 ASN C CA 1
ATOM 5320 C C . ASN C 1 125 ? 3.224 -33.433 40.083 1.00 30.59 125 ASN C C 1
ATOM 5321 O O . ASN C 1 125 ? 4.073 -33.604 40.965 1.00 33.71 125 ASN C O 1
ATOM 5326 N N . GLY C 1 126 ? 3.488 -33.573 38.798 1.00 29.90 126 GLY C N 1
ATOM 5327 C CA . GLY C 1 126 ? 4.847 -33.917 38.310 1.00 29.69 126 GLY C CA 1
ATOM 5328 C C . GLY C 1 126 ? 5.890 -32.865 38.675 1.00 30.05 126 GLY C C 1
ATOM 5329 O O . GLY C 1 126 ? 7.044 -33.170 38.839 1.00 31.78 126 GLY C O 1
ATOM 5330 N N . ALA C 1 127 ? 5.446 -31.622 38.794 1.00 29.33 127 ALA C N 1
ATOM 5331 C CA . ALA C 1 127 ? 6.287 -30.509 39.274 1.00 28.81 127 ALA C CA 1
ATOM 5332 C C . ALA C 1 127 ? 6.347 -30.419 40.811 1.00 31.23 127 ALA C C 1
ATOM 5333 O O . ALA C 1 127 ? 6.875 -29.457 41.357 1.00 32.82 127 ALA C O 1
ATOM 5335 N N . GLY C 1 128 ? 5.716 -31.371 41.492 1.00 33.64 128 GLY C N 1
ATOM 5336 C CA . GLY C 1 128 ? 5.754 -31.461 42.996 1.00 32.16 128 GLY C CA 1
ATOM 5337 C C . GLY C 1 128 ? 4.644 -30.735 43.767 1.00 32.68 128 GLY C C 1
ATOM 5338 O O . GLY C 1 128 ? 4.690 -30.642 44.991 1.00 36.90 128 GLY C O 1
ATOM 5339 N N . TYR C 1 129 ? 3.680 -30.178 43.055 1.00 30.03 129 TYR C N 1
ATOM 5340 C CA . TYR C 1 129 ? 2.558 -29.486 43.704 1.00 26.62 129 TYR C CA 1
ATOM 5341 C C . TYR C 1 129 ? 1.391 -30.434 43.952 1.00 26.77 129 TYR C C 1
ATOM 5342 O O . TYR C 1 129 ? 1.161 -31.382 43.193 1.00 28.74 129 TYR C O 1
ATOM 5351 N N . ALA C 1 130 ? 0.667 -30.169 45.017 1.00 25.25 130 ALA C N 1
ATOM 5352 C CA . ALA C 1 130 ? -0.634 -30.790 45.238 1.00 26.38 130 ALA C CA 1
ATOM 5353 C C . ALA C 1 130 ? -1.653 -30.056 44.412 1.00 25.83 130 ALA C C 1
ATOM 5354 O O . ALA C 1 130 ? -1.438 -28.921 44.035 1.00 26.78 130 ALA C O 1
ATOM 5356 N N . THR C 1 131 ? -2.757 -30.723 44.112 1.00 24.74 131 THR C N 1
ATOM 5357 C CA . THR C 1 131 ? -3.774 -30.146 43.245 1.00 24.96 131 THR C CA 1
ATOM 5358 C C . THR C 1 131 ? -5.145 -30.458 43.762 1.00 24.72 131 THR C C 1
ATOM 5359 O O . THR C 1 131 ? -5.361 -31.499 44.314 1.00 26.20 131 THR C O 1
ATOM 5363 N N . PHE C 1 132 ? -6.067 -29.533 43.569 1.00 23.55 132 PHE C N 1
ATOM 5364 C CA . PHE C 1 132 ? -7.462 -29.776 43.878 1.00 24.91 132 PHE C CA 1
ATOM 5365 C C . PHE C 1 132 ? -8.339 -29.223 42.776 1.00 25.39 132 PHE C C 1
ATOM 5366 O O . PHE C 1 132 ? -8.466 -28.032 42.638 1.00 24.48 132 PHE C O 1
ATOM 5374 N N . VAL C 1 133 ? -8.906 -30.111 41.975 1.00 26.06 133 VAL C N 1
ATOM 5375 C CA . VAL C 1 133 ? -9.824 -29.701 40.895 1.00 28.54 133 VAL C CA 1
ATOM 5376 C C . VAL C 1 133 ? -11.260 -29.919 41.318 1.00 28.94 133 VAL C C 1
ATOM 5377 O O . VAL C 1 133 ? -11.577 -30.916 41.935 1.00 34.05 133 VAL C O 1
ATOM 5381 N N . VAL C 1 134 ? -12.118 -28.980 40.983 1.00 26.83 134 VAL C N 1
ATOM 5382 C CA . VAL C 1 134 ? -13.516 -29.024 41.418 1.00 26.61 134 VAL C CA 1
ATOM 5383 C C . VAL C 1 134 ? -14.472 -29.071 40.240 1.00 26.80 134 VAL C C 1
ATOM 5384 O O . VAL C 1 134 ? -14.144 -28.649 39.150 1.00 28.27 134 VAL C O 1
ATOM 5388 N N . ASP C 1 135 ? -15.628 -29.663 40.480 1.00 27.88 135 ASP C N 1
ATOM 5389 C CA . ASP C 1 135 ? -16.821 -29.404 39.692 1.00 27.72 135 ASP C CA 1
ATOM 5390 C C . ASP C 1 135 ? -17.567 -28.313 40.418 1.00 28.52 135 ASP C C 1
ATOM 5391 O O . ASP C 1 135 ? -18.012 -28.499 41.541 1.00 29.17 135 ASP C O 1
ATOM 5396 N N . ARG C 1 136 ? -17.687 -27.173 39.794 1.00 28.56 136 ARG C N 1
ATOM 5397 C CA . ARG C 1 136 ? -18.607 -26.122 40.264 1.00 29.85 136 ARG C CA 1
ATOM 5398 C C . ARG C 1 136 ? -20.055 -26.631 40.399 1.00 30.02 136 ARG C C 1
ATOM 5399 O O . ARG C 1 136 ? -20.487 -27.509 39.670 1.00 29.40 136 ARG C O 1
ATOM 5407 N N . LEU C 1 137 ? -20.789 -26.062 41.334 1.00 30.52 137 LEU C N 1
ATOM 5408 C CA . LEU C 1 137 ? -22.179 -26.429 41.468 1.00 31.88 137 LEU C CA 1
ATOM 5409 C C . LEU C 1 137 ? -22.897 -26.111 40.159 1.00 34.04 137 LEU C C 1
ATOM 5410 O O . LEU C 1 137 ? -22.622 -25.082 39.499 1.00 32.79 137 LEU C O 1
ATOM 5415 N N . GLY C 1 138 ? -23.821 -26.986 39.809 1.00 34.12 138 GLY C N 1
ATOM 5416 C CA . GLY C 1 138 ? -24.514 -26.919 38.522 1.00 36.55 138 GLY C CA 1
ATOM 5417 C C . GLY C 1 138 ? -23.909 -27.873 37.512 1.00 37.48 138 GLY C C 1
ATOM 5418 O O . GLY C 1 138 ? -24.505 -28.148 36.468 1.00 38.18 138 GLY C O 1
ATOM 5419 N N . THR C 1 139 ? -22.736 -28.404 37.839 1.00 35.08 139 THR C N 1
ATOM 5420 C CA . THR C 1 139 ? -21.975 -29.214 36.897 1.00 31.06 139 THR C CA 1
ATOM 5421 C C . THR C 1 139 ? -21.475 -30.490 37.513 1.00 28.06 139 THR C C 1
ATOM 5422 O O . THR C 1 139 ? -21.394 -30.620 38.713 1.00 25.26 139 THR C O 1
ATOM 5426 N N . GLY C 1 140 ? -21.174 -31.433 36.641 1.00 27.15 140 GLY C N 1
ATOM 5427 C CA . GLY C 1 140 ? -20.340 -32.568 36.953 1.00 27.36 140 GLY C CA 1
ATOM 5428 C C . GLY C 1 140 ? -20.998 -33.444 37.972 1.00 27.97 140 GLY C C 1
ATOM 5429 O O . GLY C 1 140 ? -22.149 -33.745 37.866 1.00 27.74 140 GLY C O 1
ATOM 5430 N N . ASN C 1 141 ? -20.253 -33.805 38.995 1.00 29.44 141 ASN C N 1
ATOM 5431 C CA . ASN C 1 141 ? -20.801 -34.588 40.131 1.00 29.66 141 ASN C CA 1
ATOM 5432 C C . ASN C 1 141 ? -21.218 -33.756 41.324 1.00 28.74 141 ASN C C 1
ATOM 5433 O O . ASN C 1 141 ? -21.330 -34.248 42.410 1.00 28.20 141 ASN C O 1
ATOM 5438 N N . SER C 1 142 ? -21.392 -32.476 41.125 1.00 28.54 142 SER C N 1
ATOM 5439 C CA . SER C 1 142 ? -21.814 -31.615 42.210 1.00 26.53 142 SER C CA 1
ATOM 5440 C C . SER C 1 142 ? -23.322 -31.497 42.224 1.00 26.98 142 SER C C 1
ATOM 5441 O O . SER C 1 142 ? -24.006 -31.916 41.301 1.00 27.47 142 SER C O 1
ATOM 5444 N N . THR C 1 143 ? -23.823 -30.884 43.273 1.00 29.90 143 THR C N 1
ATOM 5445 C CA . THR C 1 143 ? -25.241 -30.534 43.374 1.00 30.58 143 THR C CA 1
ATOM 5446 C C . THR C 1 143 ? -25.619 -29.656 42.192 1.00 31.62 143 THR C C 1
ATOM 5447 O O . THR C 1 143 ? -24.862 -28.730 41.811 1.00 30.25 143 THR C O 1
ATOM 5451 N N . VAL C 1 144 ? -26.790 -29.939 41.619 1.00 31.51 144 VAL C N 1
ATOM 5452 C CA . VAL C 1 144 ? -27.363 -29.101 40.532 1.00 30.44 144 VAL C CA 1
ATOM 5453 C C . VAL C 1 144 ? -28.613 -28.396 41.053 1.00 30.31 144 VAL C C 1
ATOM 5454 O O . VAL C 1 144 ? -29.677 -28.962 41.050 1.00 28.17 144 VAL C O 1
ATOM 5458 N N . PRO C 1 145 ? -28.457 -27.164 41.555 1.00 33.00 145 PRO C N 1
ATOM 5459 C CA . PRO C 1 145 ? -29.583 -26.502 42.185 1.00 36.83 145 PRO C CA 1
ATOM 5460 C C . PRO C 1 145 ? -30.385 -25.724 41.192 1.00 38.16 145 PRO C C 1
ATOM 5461 O O . PRO C 1 145 ? -29.973 -25.605 40.049 1.00 40.50 145 PRO C O 1
ATOM 5465 N N . PRO C 1 146 ? -31.509 -25.145 41.632 1.00 38.46 146 PRO C N 1
ATOM 5466 C CA . PRO C 1 146 ? -32.120 -24.141 40.784 1.00 39.00 146 PRO C CA 1
ATOM 5467 C C . PRO C 1 146 ? -31.109 -23.042 40.452 1.00 38.82 146 PRO C C 1
ATOM 5468 O O . PRO C 1 146 ? -30.297 -22.679 41.283 1.00 39.77 146 PRO C O 1
ATOM 5472 N N . SER C 1 147 ? -31.171 -22.531 39.238 1.00 38.58 147 SER C N 1
ATOM 5473 C CA . SER C 1 147 ? -30.164 -21.567 38.742 1.00 36.99 147 SER C CA 1
ATOM 5474 C C . SER C 1 147 ? -30.217 -20.204 39.464 1.00 38.00 147 SER C C 1
ATOM 5475 O O . SER C 1 147 ? -29.224 -19.484 39.550 1.00 38.65 147 SER C O 1
ATOM 5478 N N . SER C 1 148 ? -31.382 -19.876 39.983 1.00 39.47 148 SER C N 1
ATOM 5479 C CA . SER C 1 148 ? -31.588 -18.607 40.715 1.00 40.11 148 SER C CA 1
ATOM 5480 C C . SER C 1 148 ? -30.716 -18.526 41.995 1.00 41.84 148 SER C C 1
ATOM 5481 O O . SER C 1 148 ? -30.402 -17.443 42.472 1.00 35.33 148 SER C O 1
ATOM 5484 N N . GLU C 1 149 ? -30.371 -19.694 42.539 1.00 44.71 149 GLU C N 1
ATOM 5485 C CA . GLU C 1 149 ? -29.559 -19.800 43.777 1.00 44.72 149 GLU C CA 1
ATOM 5486 C C . GLU C 1 149 ? -28.065 -19.644 43.528 1.00 45.44 149 GLU C C 1
ATOM 5487 O O . GLU C 1 149 ? -27.282 -19.522 44.489 1.00 49.79 149 GLU C O 1
ATOM 5493 N N . LEU C 1 150 ? -27.668 -19.646 42.249 1.00 44.07 150 LEU C N 1
ATOM 5494 C CA . LEU C 1 150 ? -26.239 -19.506 41.851 1.00 41.03 150 LEU C CA 1
ATOM 5495 C C . LEU C 1 150 ? -25.936 -18.168 41.206 1.00 39.37 150 LEU C C 1
ATOM 5496 O O . LEU C 1 150 ? -26.611 -17.733 40.310 1.00 41.92 150 LEU C O 1
ATOM 5501 N N . ASN C 1 151 ? -24.875 -17.558 41.682 1.00 37.10 151 ASN C N 1
ATOM 5502 C CA . ASN C 1 151 ? -24.218 -16.426 41.005 1.00 34.25 151 ASN C CA 1
ATOM 5503 C C . ASN C 1 151 ? -22.729 -16.356 41.431 1.00 32.41 151 ASN C C 1
ATOM 5504 O O . ASN C 1 151 ? -22.290 -17.104 42.307 1.00 30.29 151 ASN C O 1
ATOM 5509 N N . LEU C 1 152 ? -21.982 -15.467 40.802 1.00 31.47 152 LEU C N 1
ATOM 5510 C CA . LEU C 1 152 ? -20.513 -15.442 40.960 1.00 32.40 152 LEU C CA 1
ATOM 5511 C C . LEU C 1 152 ? -20.093 -15.197 42.415 1.00 33.04 152 LEU C C 1
ATOM 5512 O O . LEU C 1 152 ? -19.235 -15.902 42.948 1.00 38.37 152 LEU C O 1
ATOM 5517 N N . THR C 1 153 ? -20.782 -14.283 43.072 1.00 31.14 153 THR C N 1
ATOM 5518 C CA . THR C 1 153 ? -20.537 -13.978 44.502 1.00 30.46 153 THR C CA 1
ATOM 5519 C C . THR C 1 153 ? -20.779 -15.209 45.408 1.00 28.91 153 THR C C 1
ATOM 5520 O O . THR C 1 153 ? -19.950 -15.568 46.235 1.00 27.06 153 THR C O 1
ATOM 5524 N N . VAL C 1 154 ? -21.937 -15.810 45.250 1.00 30.02 154 VAL C N 1
ATOM 5525 C CA . VAL C 1 154 ? -22.252 -17.072 45.926 1.00 31.12 154 VAL C CA 1
ATOM 5526 C C . VAL C 1 154 ? -21.160 -18.112 45.680 1.00 32.65 154 VAL C C 1
ATOM 5527 O O . VAL C 1 154 ? -20.722 -18.765 46.599 1.00 32.60 154 VAL C O 1
ATOM 5531 N N . GLU C 1 155 ? -20.741 -18.247 44.424 1.00 33.70 155 GLU C N 1
ATOM 5532 C CA . GLU C 1 155 ? -19.728 -19.260 44.041 1.00 35.38 155 GLU C CA 1
ATOM 5533 C C . GLU C 1 155 ? -18.339 -18.938 44.592 1.00 33.97 155 GLU C C 1
ATOM 5534 O O . GLU C 1 155 ? -17.585 -19.831 44.953 1.00 31.66 155 GLU C O 1
ATOM 5540 N N . ALA C 1 156 ? -18.015 -17.655 44.649 1.00 30.98 156 ALA C N 1
ATOM 5541 C CA . ALA C 1 156 ? -16.741 -17.191 45.255 1.00 29.04 156 ALA C CA 1
ATOM 5542 C C . ALA C 1 156 ? -16.665 -17.532 46.746 1.00 27.87 156 ALA C C 1
ATOM 5543 O O . ALA C 1 156 ? -15.603 -17.912 47.263 1.00 25.67 156 ALA C O 1
ATOM 5545 N N . ARG C 1 157 ? -17.792 -17.383 47.433 1.00 28.35 157 ARG C N 1
ATOM 5546 C CA . ARG C 1 157 ? -17.869 -17.748 48.846 1.00 28.81 157 ARG C CA 1
ATOM 5547 C C . ARG C 1 157 ? -17.710 -19.256 49.042 1.00 28.65 157 ARG C C 1
ATOM 5548 O O . ARG C 1 157 ? -17.134 -19.720 50.039 1.00 28.13 157 ARG C O 1
ATOM 5556 N N . GLN C 1 158 ? -18.220 -20.009 48.087 1.00 30.24 158 GLN C N 1
ATOM 5557 C CA . GLN C 1 158 ? -18.069 -21.486 48.093 1.00 29.83 158 GLN C CA 1
ATOM 5558 C C . GLN C 1 158 ? -16.597 -21.894 47.921 1.00 30.41 158 GLN C C 1
ATOM 5559 O O . GLN C 1 158 ? -16.095 -22.734 48.634 1.00 28.68 158 GLN C O 1
ATOM 5573 N N . HIS C 1 160 ? -14.036 -19.933 48.719 1.00 37.24 160 HIS C N 1
ATOM 5574 C CA . HIS C 1 160 ? -13.451 -19.509 50.013 1.00 35.43 160 HIS C CA 1
ATOM 5575 C C . HIS C 1 160 ? -13.530 -20.646 51.060 1.00 35.72 160 HIS C C 1
ATOM 5576 O O . HIS C 1 160 ? -12.600 -20.878 51.820 1.00 36.16 160 HIS C O 1
ATOM 5583 N N . GLU C 1 161 ? -14.654 -21.329 51.079 1.00 35.19 161 GLU C N 1
ATOM 5584 C CA . GLU C 1 161 ? -14.880 -22.440 52.014 1.00 36.53 161 GLU C CA 1
ATOM 5585 C C . GLU C 1 161 ? -14.018 -23.641 51.674 1.00 34.47 161 GLU C C 1
ATOM 5586 O O . GLU C 1 161 ? -13.553 -24.341 52.560 1.00 34.40 161 GLU C O 1
ATOM 5592 N N . VAL C 1 162 ? -13.775 -23.834 50.389 1.00 33.70 162 VAL C N 1
ATOM 5593 C CA . VAL C 1 162 ? -12.800 -24.858 49.899 1.00 32.03 162 VAL C CA 1
ATOM 5594 C C . VAL C 1 162 ? -11.341 -24.519 50.323 1.00 31.89 162 VAL C C 1
ATOM 5595 O O . VAL C 1 162 ? -10.625 -25.364 50.837 1.00 30.20 162 VAL C O 1
ATOM 5599 N N . VAL C 1 163 ? -10.934 -23.285 50.075 1.00 31.65 163 VAL C N 1
ATOM 5600 C CA . VAL C 1 163 ? -9.599 -22.789 50.491 1.00 31.68 163 VAL C CA 1
ATOM 5601 C C . VAL C 1 163 ? -9.362 -23.035 52.007 1.00 33.76 163 VAL C C 1
ATOM 5602 O O . VAL C 1 163 ? -8.372 -23.640 52.400 1.00 29.27 163 VAL C O 1
ATOM 5606 N N . GLN C 1 164 ? -10.316 -22.592 52.832 1.00 35.56 164 GLN C N 1
ATOM 5607 C CA . GLN C 1 164 ? -10.260 -22.846 54.296 1.00 36.56 164 GLN C CA 1
ATOM 5608 C C . GLN C 1 164 ? -10.182 -24.336 54.616 1.00 33.40 164 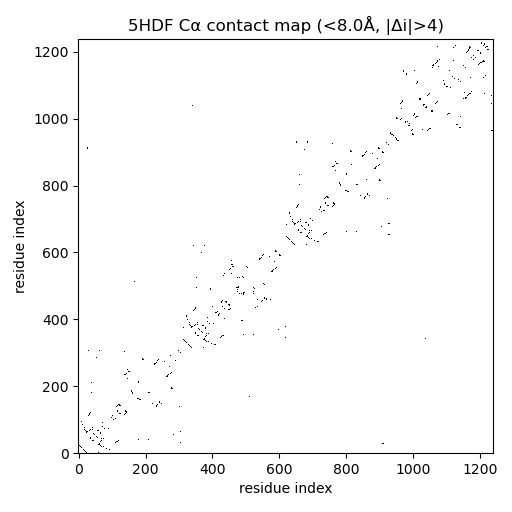GLN C C 1
ATOM 5609 O O . GLN C 1 164 ? -9.392 -24.771 55.457 1.00 33.50 164 GLN C O 1
ATOM 5615 N N . GLY C 1 165 ? -11.000 -25.104 53.933 1.00 31.14 165 GLY C N 1
ATOM 5616 C CA . GLY C 1 165 ? -11.007 -26.568 54.100 1.00 30.71 165 GLY C CA 1
ATOM 5617 C C . GLY C 1 165 ? -9.636 -27.159 53.853 1.00 32.30 165 GLY C C 1
ATOM 5618 O O . GLY C 1 165 ? -9.154 -27.982 54.611 1.00 32.42 165 GLY C O 1
ATOM 5619 N N . LEU C 1 166 ? -9.015 -26.719 52.772 1.00 33.18 166 LEU C N 1
ATOM 5620 C CA . LEU C 1 166 ? -7.630 -27.111 52.437 1.00 30.92 166 LEU C CA 1
ATOM 5621 C C . LEU C 1 166 ? -6.560 -26.628 53.463 1.00 29.50 166 LEU C C 1
ATOM 5622 O O . LEU C 1 166 ? -5.671 -27.385 53.829 1.00 28.17 166 LEU C O 1
ATOM 5627 N N . ARG C 1 167 ? -6.653 -25.379 53.889 1.00 28.93 167 ARG C N 1
ATOM 5628 C CA . ARG C 1 167 ? -5.681 -24.821 54.864 1.00 30.23 167 ARG C CA 1
ATOM 5629 C C . ARG C 1 167 ? -5.738 -25.603 56.207 1.00 30.71 167 ARG C C 1
ATOM 5630 O O . ARG C 1 167 ? -4.721 -26.031 56.727 1.00 30.67 167 ARG C O 1
ATOM 5638 N N . THR C 1 168 ? -6.940 -25.823 56.702 1.00 30.31 168 THR C N 1
ATOM 5639 C CA . THR C 1 168 ? -7.140 -26.507 58.014 1.00 28.39 168 THR C CA 1
ATOM 5640 C C . THR C 1 168 ? -6.891 -28.008 57.978 1.00 28.23 168 THR C C 1
ATOM 5641 O O . THR C 1 168 ? -6.733 -28.626 59.011 1.00 27.67 168 THR C O 1
ATOM 5645 N N . GLY C 1 169 ? -6.975 -28.604 56.803 1.00 30.32 169 GLY C N 1
ATOM 5646 C CA . GLY C 1 169 ? -6.860 -30.093 56.671 1.00 30.24 169 GLY C CA 1
ATOM 5647 C C . GLY C 1 169 ? -8.196 -30.825 56.697 1.00 30.21 169 GLY C C 1
ATOM 5648 O O . GLY C 1 169 ? -8.252 -32.035 56.618 1.00 32.29 169 GLY C O 1
ATOM 5649 N N . ARG C 1 170 ? -9.261 -30.079 56.827 1.00 31.23 170 ARG C N 1
ATOM 5650 C CA . ARG C 1 170 ? -10.633 -30.640 56.712 1.00 34.63 170 ARG C CA 1
ATOM 5651 C C . ARG C 1 170 ? -10.850 -31.352 55.386 1.00 36.87 170 ARG C C 1
ATOM 5652 O O . ARG C 1 170 ? -11.571 -32.314 55.305 1.00 37.15 170 ARG C O 1
ATOM 5660 N N . ILE C 1 171 ? -10.301 -30.768 54.345 1.00 37.94 171 ILE C N 1
ATOM 5661 C CA . ILE C 1 171 ? -10.134 -31.443 53.069 1.00 36.65 171 ILE C CA 1
ATOM 5662 C C . ILE C 1 171 ? -8.707 -31.939 53.022 1.00 35.47 171 ILE C C 1
ATOM 5663 O O . ILE C 1 171 ? -7.764 -31.153 53.057 1.00 35.55 171 ILE C O 1
ATOM 5668 N N . GLY C 1 172 ? -8.550 -33.251 53.003 1.00 35.25 172 GLY C N 1
ATOM 5669 C CA . GLY C 1 172 ? -7.243 -33.865 52.724 1.00 33.57 172 GLY C CA 1
ATOM 5670 C C . GLY C 1 172 ? -6.363 -34.235 53.915 1.00 33.58 172 GLY C C 1
ATOM 5671 O O . GLY C 1 172 ? -5.323 -34.870 53.746 1.00 29.65 172 GLY C O 1
ATOM 5672 N N . GLY C 1 173 ? -6.762 -33.825 55.113 1.00 34.04 173 GLY C N 1
ATOM 5673 C CA . GLY C 1 173 ? -6.115 -34.323 56.355 1.00 35.66 173 GLY C CA 1
ATOM 5674 C C . GLY C 1 173 ? -4.797 -33.648 56.766 1.00 34.34 173 GLY C C 1
ATOM 5675 O O . GLY C 1 173 ? -4.605 -33.367 57.917 1.00 38.94 173 GLY C O 1
ATOM 5676 N N . THR C 1 174 ? -3.934 -33.359 55.814 1.00 31.42 174 THR C N 1
ATOM 5677 C CA . THR C 1 174 ? -2.576 -32.770 56.118 1.00 31.74 174 THR C CA 1
ATOM 5678 C C . THR C 1 174 ? -2.607 -31.304 56.454 1.00 32.54 174 THR C C 1
ATOM 5679 O O . THR C 1 174 ? -1.785 -30.828 57.226 1.00 36.13 174 THR C O 1
ATOM 5683 N N . GLY C 1 175 ? -3.523 -30.582 55.843 1.00 32.67 175 GLY C N 1
ATOM 5684 C CA . GLY C 1 175 ? -3.529 -29.124 55.940 1.00 33.45 175 GLY C CA 1
ATOM 5685 C C . GLY C 1 175 ? -2.440 -28.599 55.019 1.00 35.87 175 GLY C C 1
ATOM 5686 O O . GLY C 1 175 ? -1.444 -29.266 54.799 1.00 42.60 175 GLY C O 1
ATOM 5687 N N . PHE C 1 176 ? -2.689 -27.458 54.395 1.00 34.85 176 PHE C N 1
ATOM 5688 C CA . PHE C 1 176 ? -1.752 -26.892 53.404 1.00 31.89 176 PHE C CA 1
ATOM 5689 C C . PHE C 1 176 ? -1.358 -25.482 53.816 1.00 33.93 176 PHE C C 1
ATOM 5690 O O . PHE C 1 176 ? -2.206 -24.649 54.171 1.00 37.09 176 PHE C O 1
ATOM 5698 N N . GLY C 1 177 ? -0.069 -25.230 53.803 1.00 34.14 177 GLY C N 1
ATOM 5699 C CA . GLY C 1 177 ? 0.475 -23.936 54.228 1.00 33.38 177 GLY C CA 1
ATOM 5700 C C . GLY C 1 177 ? 0.278 -22.863 53.191 1.00 34.67 177 GLY C C 1
ATOM 5701 O O . GLY C 1 177 ? 0.077 -21.701 53.510 1.00 35.13 177 GLY C O 1
ATOM 5702 N N . LYS C 1 178 ? 0.347 -23.260 51.939 1.00 39.04 178 LYS C N 1
ATOM 5703 C CA . LYS C 1 178 ? 0.057 -22.342 50.817 1.00 40.07 178 LYS C CA 1
ATOM 5704 C C . LYS C 1 178 ? -1.052 -22.851 49.878 1.00 37.18 178 LYS C C 1
ATOM 5705 O O . LYS C 1 178 ? -1.167 -24.058 49.597 1.00 36.28 178 LYS C O 1
ATOM 5711 N N . VAL C 1 179 ? -1.878 -21.919 49.437 1.00 34.02 179 VAL C N 1
ATOM 5712 C CA . VAL C 1 179 ? -2.985 -22.230 48.528 1.00 33.71 179 VAL C CA 1
ATOM 5713 C C . VAL C 1 179 ? -3.001 -21.273 47.379 1.00 31.75 179 VAL C C 1
ATOM 5714 O O . VAL C 1 179 ? -3.194 -20.072 47.557 1.00 28.00 179 VAL C O 1
ATOM 5718 N N . VAL C 1 180 ? -2.857 -21.831 46.188 1.00 31.30 180 VAL C N 1
ATOM 5719 C CA . VAL C 1 180 ? -2.939 -21.053 44.934 1.00 29.91 180 VAL C CA 1
ATOM 5720 C C . VAL C 1 180 ? -4.258 -21.315 44.267 1.00 29.41 180 VAL C C 1
ATOM 5721 O O . VAL C 1 180 ? -4.695 -22.454 44.134 1.00 30.51 180 VAL C O 1
ATOM 5725 N N . LEU C 1 181 ? -4.876 -20.268 43.822 1.00 31.09 181 LEU C N 1
ATOM 5726 C CA . LEU C 1 181 ? -6.190 -20.382 43.199 1.00 33.94 181 LEU C CA 1
ATOM 5727 C C . LEU C 1 181 ? -6.080 -20.058 41.732 1.00 31.37 181 LEU C C 1
ATOM 5728 O O . LEU C 1 181 ? -5.504 -19.060 41.355 1.00 32.64 181 LEU C O 1
ATOM 5733 N N . ALA C 1 182 ? -6.541 -20.974 40.910 1.00 30.96 182 ALA C N 1
ATOM 5734 C CA . ALA C 1 182 ? -6.367 -20.879 39.436 1.00 30.82 182 ALA C CA 1
ATOM 5735 C C . ALA C 1 182 ? -7.708 -20.940 38.749 1.00 30.78 182 ALA C C 1
ATOM 5736 O O . ALA C 1 182 ? -8.542 -21.772 39.071 1.00 33.13 182 ALA C O 1
ATOM 5738 N N . GLY C 1 183 ? -7.892 -20.080 37.770 1.00 30.71 183 GLY C N 1
ATOM 5739 C CA . GLY C 1 183 ? -9.181 -19.975 37.062 1.00 29.59 183 GLY C CA 1
ATOM 5740 C C . GLY C 1 183 ? -9.098 -19.957 35.556 1.00 28.00 183 GLY C C 1
ATOM 5741 O O . GLY C 1 183 ? -8.037 -19.737 34.980 1.00 26.63 183 GLY C O 1
ATOM 5742 N N . TYR C 1 184 ? -10.261 -20.160 34.934 1.00 27.71 184 TYR C N 1
ATOM 5743 C CA . TYR C 1 184 ? -10.414 -20.193 33.456 1.00 27.19 184 TYR C CA 1
ATOM 5744 C C . TYR C 1 184 ? -11.783 -19.631 33.046 1.00 27.08 184 TYR C C 1
ATOM 5745 O O . TYR C 1 184 ? -12.787 -20.036 33.591 1.00 28.47 184 TYR C O 1
ATOM 5754 N N . SER C 1 185 ? -11.817 -18.710 32.075 1.00 27.04 185 SER C N 1
ATOM 5755 C CA . SER C 1 185 ? -13.143 -18.101 31.552 1.00 27.29 185 SER C CA 1
ATOM 5756 C C . SER C 1 185 ? -13.781 -17.495 32.829 1.00 27.92 185 SER C C 1
ATOM 5757 O O . SER C 1 185 ? -13.084 -16.855 33.626 1.00 27.63 185 SER C O 1
ATOM 5760 N N . LEU C 1 186 ? -15.033 -17.793 33.086 1.00 29.07 186 LEU C N 1
ATOM 5761 C CA . LEU C 1 186 ? -15.707 -17.288 34.300 1.00 30.47 186 LEU C CA 1
ATOM 5762 C C . LEU C 1 186 ? -15.193 -17.898 35.590 1.00 29.53 186 LEU C C 1
ATOM 5763 O O . LEU C 1 186 ? -15.488 -17.410 36.678 1.00 30.57 186 LEU C O 1
ATOM 5768 N N . GLY C 1 187 ? -14.462 -18.977 35.473 1.00 29.55 187 GLY C N 1
ATOM 5769 C CA . GLY C 1 187 ? -13.729 -19.535 36.622 1.00 30.33 187 GLY C CA 1
ATOM 5770 C C . GLY C 1 187 ? -12.737 -18.522 37.195 1.00 32.15 187 GLY C C 1
ATOM 5771 O O . GLY C 1 187 ? -12.486 -18.481 38.387 1.00 31.89 187 GLY C O 1
ATOM 5772 N N . SER C 1 188 ? -12.182 -17.707 36.313 1.00 32.58 188 SER C N 1
ATOM 5773 C CA . SER C 1 188 ? -11.251 -16.646 36.699 1.00 32.31 188 SER C CA 1
ATOM 5774 C C . SER C 1 188 ? -11.921 -15.469 37.392 1.00 32.00 188 SER C C 1
ATOM 5775 O O . SER C 1 188 ? -11.322 -14.823 38.210 1.00 31.47 188 SER C O 1
ATOM 5778 N N . ALA C 1 189 ? -13.155 -15.206 37.031 1.00 31.14 189 ALA C N 1
ATOM 5779 C CA . ALA C 1 189 ? -13.962 -14.180 37.697 1.00 31.21 189 ALA C CA 1
ATOM 5780 C C . ALA C 1 189 ? -14.307 -14.594 39.121 1.00 32.62 189 ALA C C 1
ATOM 5781 O O . ALA C 1 189 ? -14.268 -13.800 40.047 1.00 35.27 189 ALA C O 1
ATOM 5783 N N . VAL C 1 190 ? -14.682 -15.849 39.274 1.00 34.82 190 VAL C N 1
ATOM 5784 C CA . VAL C 1 190 ? -14.906 -16.455 40.615 1.00 33.30 190 VAL C CA 1
ATOM 5785 C C . VAL C 1 190 ? -13.631 -16.322 41.451 1.00 34.26 190 VAL C C 1
ATOM 5786 O O . VAL C 1 190 ? -13.656 -15.938 42.603 1.00 34.86 190 VAL C O 1
ATOM 5790 N N . THR C 1 191 ? -12.541 -16.689 40.833 1.00 34.11 191 THR C N 1
ATOM 5791 C CA . THR C 1 191 ? -11.236 -16.684 41.461 1.00 36.74 191 THR C CA 1
ATOM 5792 C C . THR C 1 191 ? -10.863 -15.256 41.919 1.00 34.23 191 THR C C 1
ATOM 5793 O O . THR C 1 191 ? -10.375 -15.034 43.023 1.00 33.87 191 THR C O 1
ATOM 5797 N N . SER C 1 192 ? -11.099 -14.312 41.050 1.00 35.02 192 SER C N 1
ATOM 5798 C CA . SER C 1 192 ? -10.777 -12.894 41.325 1.00 35.73 192 SER C CA 1
ATOM 5799 C C . SER C 1 192 ? -11.637 -12.326 42.432 1.00 35.94 192 SER C C 1
ATOM 5800 O O . SER C 1 192 ? -11.136 -11.680 43.330 1.00 35.48 192 SER C O 1
ATOM 5803 N N . ILE C 1 193 ? -12.934 -12.583 42.361 1.00 34.04 193 ILE C N 1
ATOM 5804 C CA . ILE C 1 193 ? -13.853 -12.182 43.446 1.00 36.24 193 ILE C CA 1
ATOM 5805 C C . ILE C 1 193 ? -13.431 -12.784 44.796 1.00 36.92 193 ILE C C 1
ATOM 5806 O O . ILE C 1 193 ? -13.418 -12.095 45.813 1.00 38.27 193 ILE C O 1
ATOM 5811 N N . GLU C 1 194 ? -13.114 -14.074 44.783 1.00 36.86 194 GLU C N 1
ATOM 5812 C CA . GLU C 1 194 ? -12.700 -14.798 46.003 1.00 39.05 194 GLU C CA 1
ATOM 5813 C C . GLU C 1 194 ? -11.493 -14.119 46.638 1.00 39.94 194 GLU C C 1
ATOM 5814 O O . GLU C 1 194 ? -11.504 -13.745 47.801 1.00 43.37 194 GLU C O 1
ATOM 5820 N N . ALA C 1 195 ? -10.459 -13.965 45.849 1.00 38.75 195 ALA C N 1
ATOM 5821 C CA . ALA C 1 195 ? -9.199 -13.395 46.332 1.00 36.99 195 ALA C CA 1
ATOM 5822 C C . ALA C 1 195 ? -9.411 -11.954 46.799 1.00 35.49 195 ALA C C 1
ATOM 5823 O O . ALA C 1 195 ? -8.848 -11.509 47.798 1.00 38.23 195 ALA C O 1
ATOM 5825 N N . SER C 1 196 ? -10.214 -11.242 46.043 1.00 35.13 196 SER C N 1
ATOM 5826 C CA . SER C 1 196 ? -10.495 -9.822 46.293 1.00 35.38 196 SER C CA 1
ATOM 5827 C C . SER C 1 196 ? -11.291 -9.646 47.586 1.00 36.93 196 SER C C 1
ATOM 5828 O O . SER C 1 196 ? -11.049 -8.734 48.353 1.00 43.66 196 SER C O 1
ATOM 5831 N N . THR C 1 197 ? -12.216 -10.542 47.817 1.00 34.42 197 THR C N 1
ATOM 5832 C CA . THR C 1 197 ? -13.089 -10.478 49.000 1.00 35.35 197 THR C CA 1
ATOM 5833 C C . THR C 1 197 ? -12.402 -11.002 50.272 1.00 34.55 197 THR C C 1
ATOM 5834 O O . THR C 1 197 ? -12.455 -10.374 51.314 1.00 33.68 197 THR C O 1
ATOM 5838 N N . PHE C 1 198 ? -11.833 -12.187 50.181 1.00 34.20 198 PHE C N 1
ATOM 5839 C CA . PHE C 1 198 ? -11.389 -12.941 51.391 1.00 34.35 198 PHE C CA 1
ATOM 5840 C C . PHE C 1 198 ? -9.891 -12.882 51.669 1.00 34.62 198 PHE C C 1
ATOM 5841 O O . PHE C 1 198 ? -9.463 -13.199 52.761 1.00 36.99 198 PHE C O 1
ATOM 5849 N N . HIS C 1 199 ? -9.103 -12.523 50.672 1.00 34.16 199 HIS C N 1
ATOM 5850 C CA . HIS C 1 199 ? -7.623 -12.399 50.839 1.00 34.08 199 HIS C CA 1
ATOM 5851 C C . HIS C 1 199 ? -6.962 -13.597 51.540 1.00 33.00 199 HIS C C 1
ATOM 5852 O O . HIS C 1 199 ? -6.070 -13.430 52.339 1.00 29.71 199 HIS C O 1
ATOM 5859 N N . ASP C 1 200 ? -7.420 -14.805 51.215 1.00 34.41 200 ASP C N 1
ATOM 5860 C CA . ASP C 1 200 ? -6.909 -16.037 51.882 1.00 32.60 200 ASP C CA 1
ATOM 5861 C C . ASP C 1 200 ? -6.210 -16.996 50.918 1.00 30.89 200 ASP C C 1
ATOM 5862 O O . ASP C 1 200 ? -6.159 -18.177 51.157 1.00 29.64 200 ASP C O 1
ATOM 5867 N N . VAL C 1 201 ? -5.652 -16.441 49.851 1.00 29.98 201 VAL C N 1
ATOM 5868 C CA . VAL C 1 201 ? -4.818 -17.183 48.905 1.00 28.92 201 VAL C CA 1
ATOM 5869 C C . VAL C 1 201 ? -3.480 -16.494 48.661 1.00 29.62 201 VAL C C 1
ATOM 5870 O O . VAL C 1 201 ? -3.384 -15.275 48.665 1.00 30.73 201 VAL C O 1
ATOM 5874 N N . ASP C 1 202 ? -2.479 -17.309 48.378 1.00 30.49 202 ASP C N 1
ATOM 5875 C CA . ASP C 1 202 ? -1.079 -16.892 48.338 1.00 31.16 202 ASP C CA 1
ATOM 5876 C C . ASP C 1 202 ? -0.686 -16.431 46.945 1.00 34.89 202 ASP C C 1
ATOM 5877 O O . ASP C 1 202 ? 0.356 -15.779 46.752 1.00 40.29 202 ASP C O 1
ATOM 5882 N N . ALA C 1 203 ? -1.510 -16.788 45.971 1.00 33.57 203 ALA C N 1
ATOM 5883 C CA . ALA C 1 203 ? -1.310 -16.386 44.584 1.00 31.25 203 ALA C CA 1
ATOM 5884 C C . ALA C 1 203 ? -2.504 -16.764 43.745 1.00 30.26 203 ALA C C 1
ATOM 5885 O O . ALA C 1 203 ? -3.284 -17.628 44.106 1.00 31.54 203 ALA C O 1
ATOM 5887 N N . VAL C 1 204 ? -2.567 -16.168 42.582 1.00 28.82 204 VAL C N 1
ATOM 5888 C CA . VAL C 1 204 ? -3.733 -16.215 41.738 1.00 29.28 204 VAL C CA 1
ATOM 5889 C C . VAL C 1 204 ? -3.335 -16.391 40.254 1.00 31.92 204 VAL C C 1
ATOM 5890 O O . VAL C 1 204 ? -2.500 -15.641 39.714 1.00 28.79 204 VAL C O 1
ATOM 5894 N N . LEU C 1 205 ? -3.919 -17.410 39.621 1.00 33.28 205 LEU C N 1
ATOM 5895 C CA . LEU C 1 205 ? -3.681 -17.698 38.183 1.00 35.06 205 LEU C CA 1
ATOM 5896 C C . LEU C 1 205 ? -4.956 -17.408 37.404 1.00 34.04 205 LEU C C 1
ATOM 5897 O O . LEU C 1 205 ? -5.971 -18.036 37.602 1.00 34.76 205 LEU C O 1
ATOM 5902 N N . ILE C 1 206 ? -4.882 -16.415 36.546 1.00 33.07 206 ILE C N 1
ATOM 5903 C CA . ILE C 1 206 ? -6.045 -15.927 35.782 1.00 32.62 206 ILE C CA 1
ATOM 5904 C C . ILE C 1 206 ? -5.869 -16.340 34.343 1.00 31.20 206 ILE C C 1
ATOM 5905 O O . ILE C 1 206 ? -4.914 -15.924 33.692 1.00 28.30 206 ILE C O 1
ATOM 5910 N N . THR C 1 207 ? -6.779 -17.165 33.834 1.00 31.81 207 THR C N 1
ATOM 5911 C CA . THR C 1 207 ? -6.681 -17.601 32.411 1.00 32.33 207 THR C CA 1
ATOM 5912 C C . THR C 1 207 ? -7.932 -17.310 31.658 1.00 32.06 207 THR C C 1
ATOM 5913 O O . THR C 1 207 ? -9.023 -17.454 32.169 1.00 31.96 207 THR C O 1
ATOM 5917 N N . ALA C 1 208 ? -7.746 -16.847 30.439 1.00 32.62 208 ALA C N 1
ATOM 5918 C CA . ALA C 1 208 ? -8.846 -16.693 29.463 1.00 34.09 208 ALA C CA 1
ATOM 5919 C C . ALA C 1 208 ? -9.913 -15.721 29.939 1.00 34.85 208 ALA C C 1
ATOM 5920 O O . ALA C 1 208 ? -11.093 -15.931 29.731 1.00 34.37 208 ALA C O 1
ATOM 5922 N N . LEU C 1 209 ? -9.493 -14.678 30.612 1.00 36.51 209 LEU C N 1
ATOM 5923 C CA . LEU C 1 209 ? -10.429 -13.662 31.057 1.00 39.45 209 LEU C CA 1
ATOM 5924 C C . LEU C 1 209 ? -9.735 -12.348 31.171 1.00 43.01 209 LEU C C 1
ATOM 5925 O O . LEU C 1 209 ? -8.866 -12.159 31.996 1.00 53.32 209 LEU C O 1
ATOM 5930 N N . GLY C 1 210 ? -10.135 -11.436 30.338 1.00 42.77 210 GLY C N 1
ATOM 5931 C CA . GLY C 1 210 ? -9.585 -10.090 30.361 1.00 44.00 210 GLY C CA 1
ATOM 5932 C C . GLY C 1 210 ? -10.670 -9.083 30.659 1.00 43.77 210 GLY C C 1
ATOM 5933 O O . GLY C 1 210 ? -11.843 -9.428 30.751 1.00 43.83 210 GLY C O 1
ATOM 5934 N N . HIS C 1 211 ? -10.263 -7.837 30.817 1.00 44.63 211 HIS C N 1
ATOM 5935 C CA . HIS C 1 211 ? -11.189 -6.758 31.196 1.00 46.32 211 HIS C CA 1
ATOM 5936 C C . HIS C 1 211 ? -11.906 -6.130 30.015 1.00 46.12 211 HIS C C 1
ATOM 5937 O O . HIS C 1 211 ? -12.893 -5.473 30.187 1.00 47.31 211 HIS C O 1
ATOM 5944 N N . TYR C 1 212 ? -11.395 -6.373 28.828 1.00 48.85 212 TYR C N 1
ATOM 5945 C CA . TYR C 1 212 ? -12.103 -6.042 27.560 1.00 54.28 212 TYR C CA 1
ATOM 5946 C C . TYR C 1 212 ? -12.509 -7.310 26.875 1.00 54.36 212 TYR C C 1
ATOM 5947 O O . TYR C 1 212 ? -11.732 -8.209 26.783 1.00 68.40 212 TYR C O 1
ATOM 5956 N N . ASN C 1 213 ? -13.720 -7.373 26.383 1.00 54.95 213 ASN C N 1
ATOM 5957 C CA . ASN C 1 213 ? -14.182 -8.550 25.669 1.00 56.39 213 ASN C CA 1
ATOM 5958 C C . ASN C 1 213 ? -14.763 -8.195 24.325 1.00 54.10 213 ASN C C 1
ATOM 5959 O O . ASN C 1 213 ? -15.110 -7.046 24.054 1.00 56.23 213 ASN C O 1
ATOM 5964 N N . ASN C 1 214 ? -14.766 -9.179 23.457 1.00 56.39 214 ASN C N 1
ATOM 5965 C CA . ASN C 1 214 ? -15.230 -9.015 22.091 1.00 54.03 214 ASN C CA 1
ATOM 5966 C C . ASN C 1 214 ? -16.709 -9.392 22.005 1.00 58.12 214 ASN C C 1
ATOM 5967 O O . ASN C 1 214 ? -17.050 -10.577 22.049 1.00 56.06 214 ASN C O 1
ATOM 5972 N N . PRO C 1 215 ? -17.593 -8.395 21.838 1.00 61.15 215 PRO C N 1
ATOM 5973 C CA . PRO C 1 215 ? -19.040 -8.681 21.831 1.00 59.66 215 PRO C CA 1
ATOM 5974 C C . PRO C 1 215 ? -19.486 -9.629 20.720 1.00 55.10 215 PRO C C 1
ATOM 5975 O O . PRO C 1 215 ? -20.476 -10.319 20.880 1.00 57.29 215 PRO C O 1
ATOM 5979 N N . ALA C 1 216 ? -18.789 -9.610 19.598 1.00 49.05 216 ALA C N 1
ATOM 5980 C CA . ALA C 1 216 ? -19.129 -10.502 18.448 1.00 49.61 216 ALA C CA 1
ATOM 5981 C C . ALA C 1 216 ? -18.838 -11.957 18.789 1.00 51.29 216 ALA C C 1
ATOM 5982 O O . ALA C 1 216 ? -19.512 -12.884 18.323 1.00 50.88 216 ALA C O 1
ATOM 5984 N N . GLY C 1 217 ? -17.795 -12.141 19.571 1.00 46.85 217 GLY C N 1
ATOM 5985 C CA . GLY C 1 217 ? -17.450 -13.442 20.094 1.00 40.48 217 GLY C CA 1
ATOM 5986 C C . GLY C 1 217 ? -18.460 -13.909 21.109 1.00 39.21 217 GLY C C 1
ATOM 5987 O O . GLY C 1 217 ? -18.851 -15.060 21.118 1.00 40.25 217 GLY C O 1
ATOM 5988 N N . THR C 1 218 ? -18.836 -13.007 22.003 1.00 38.96 218 THR C N 1
ATOM 5989 C CA . THR C 1 218 ? -19.887 -13.271 23.009 1.00 37.99 218 THR C CA 1
ATOM 5990 C C . THR C 1 218 ? -21.196 -13.673 22.323 1.00 40.04 218 THR C C 1
ATOM 5991 O O . THR C 1 218 ? -21.852 -14.649 22.694 1.00 41.79 218 THR C O 1
ATOM 5995 N N . GLN C 1 219 ? -21.563 -12.898 21.333 1.00 39.53 219 GLN C N 1
ATOM 5996 C CA . GLN C 1 219 ? -22.817 -13.109 20.597 1.00 39.80 219 GLN C CA 1
ATOM 5997 C C . GLN C 1 219 ? -22.804 -14.447 19.877 1.00 38.92 219 GLN C C 1
ATOM 5998 O O . GLN C 1 219 ? -23.834 -15.113 19.733 1.00 41.19 219 GLN C O 1
ATOM 6004 N N . ALA C 1 220 ? -21.638 -14.814 19.389 1.00 38.22 220 ALA C N 1
ATOM 6005 C CA . ALA C 1 220 ? -21.478 -16.072 18.657 1.00 34.87 220 ALA C CA 1
ATOM 6006 C C . ALA C 1 220 ? -21.771 -17.283 19.582 1.00 37.07 220 ALA C C 1
ATOM 6007 O O . ALA C 1 220 ? -22.385 -18.246 19.161 1.00 35.04 220 ALA C O 1
ATOM 6009 N N . ILE C 1 221 ? -21.402 -17.176 20.855 1.00 36.48 221 ILE C N 1
ATOM 6010 C CA . ILE C 1 221 ? -21.744 -18.259 21.837 1.00 38.57 221 ILE C CA 1
ATOM 6011 C C . ILE C 1 221 ? -23.255 -18.331 22.051 1.00 39.11 221 ILE C C 1
ATOM 6012 O O . ILE C 1 221 ? -23.840 -19.405 22.118 1.00 38.08 221 ILE C O 1
ATOM 6017 N N . ILE C 1 222 ? -23.856 -17.168 22.210 1.00 41.10 222 ILE C N 1
ATOM 6018 C CA . ILE C 1 222 ? -25.302 -17.058 22.424 1.00 43.87 222 ILE C CA 1
ATOM 6019 C C . ILE C 1 222 ? -26.070 -17.691 21.263 1.00 44.90 222 ILE C C 1
ATOM 6020 O O . ILE C 1 222 ? -26.965 -18.499 21.479 1.00 47.87 222 ILE C O 1
ATOM 6025 N N . ASP C 1 223 ? -25.658 -17.375 20.045 1.00 44.57 223 ASP C N 1
ATOM 6026 C CA . ASP C 1 223 ? -26.222 -18.020 18.824 1.00 45.71 223 ASP C CA 1
ATOM 6027 C C . ASP C 1 223 ? -26.090 -19.557 18.851 1.00 43.60 223 ASP C C 1
ATOM 6028 O O . ASP C 1 223 ? -26.910 -20.275 18.296 1.00 47.82 223 ASP C O 1
ATOM 6033 N N . ASN C 1 224 ? -25.048 -20.044 19.494 1.00 41.26 224 ASN C N 1
ATOM 6034 C CA . ASN C 1 224 ? -24.824 -21.504 19.624 1.00 38.32 224 ASN C CA 1
ATOM 6035 C C . ASN C 1 224 ? -25.180 -22.101 20.983 1.00 36.58 224 ASN C C 1
ATOM 6036 O O . ASN C 1 224 ? -24.738 -23.187 21.333 1.00 37.59 224 ASN C O 1
ATOM 6041 N N . GLY C 1 225 ? -26.009 -21.390 21.715 1.00 34.94 225 GLY C N 1
ATOM 6042 C CA . GLY C 1 225 ? -26.485 -21.846 23.024 1.00 33.80 225 GLY C CA 1
ATOM 6043 C C . GLY C 1 225 ? -27.779 -22.628 22.947 1.00 30.79 225 GLY C C 1
ATOM 6044 O O . GLY C 1 225 ? -28.532 -22.501 22.005 1.00 31.08 225 GLY C O 1
ATOM 6045 N N . LEU C 1 226 ? -27.990 -23.479 23.921 1.00 30.52 226 LEU C N 1
ATOM 6046 C CA . LEU C 1 226 ? -29.246 -24.244 24.034 1.00 30.89 226 LEU C CA 1
ATOM 6047 C C . LEU C 1 226 ? -29.354 -24.850 25.442 1.00 28.03 226 LEU C C 1
ATOM 6048 O O . LEU C 1 226 ? -28.387 -24.888 26.177 1.00 30.51 226 LEU C O 1
ATOM 6053 N N . SER C 1 227 ? -30.528 -25.320 25.789 1.00 26.53 227 SER C N 1
ATOM 6054 C CA . SER C 1 227 ? -30.752 -25.987 27.070 1.00 25.36 227 SER C CA 1
ATOM 6055 C C . SER C 1 227 ? -30.106 -27.380 27.134 1.00 25.88 227 SER C C 1
ATOM 6056 O O . SER C 1 227 ? -30.236 -28.176 26.201 1.00 24.21 227 SER C O 1
ATOM 6059 N N . PRO C 1 228 ? -29.502 -27.729 28.292 1.00 26.94 228 PRO C N 1
ATOM 6060 C CA . PRO C 1 228 ? -28.939 -29.073 28.444 1.00 27.13 228 PRO C CA 1
ATOM 6061 C C . PRO C 1 228 ? -29.984 -30.185 28.320 1.00 26.59 228 PRO C C 1
ATOM 6062 O O . PRO C 1 228 ? -29.635 -31.306 28.055 1.00 26.18 228 PRO C O 1
ATOM 6066 N N . ASN C 1 229 ? -31.255 -29.823 28.424 1.00 26.64 229 ASN C N 1
ATOM 6067 C CA . ASN C 1 229 ? -32.372 -30.795 28.203 1.00 27.83 229 ASN C CA 1
ATOM 6068 C C . ASN C 1 229 ? -32.564 -31.233 26.772 1.00 28.65 229 ASN C C 1
ATOM 6069 O O . ASN C 1 229 ? -33.165 -32.259 26.523 1.00 30.09 229 ASN C O 1
ATOM 6074 N N . ASP C 1 230 ? -32.032 -30.454 25.840 1.00 30.88 230 ASP C N 1
ATOM 6075 C CA . ASP C 1 230 ? -32.075 -30.788 24.400 1.00 31.08 230 ASP C CA 1
ATOM 6076 C C . ASP C 1 230 ? -30.740 -31.220 23.856 1.00 32.68 230 ASP C C 1
ATOM 6077 O O . ASP C 1 230 ? -30.564 -31.351 22.631 1.00 36.05 230 ASP C O 1
ATOM 6082 N N . ASP C 1 231 ? -29.795 -31.442 24.745 1.00 34.87 231 ASP C N 1
ATOM 6083 C CA . ASP C 1 231 ? -28.411 -31.775 24.347 1.00 37.26 231 ASP C CA 1
ATOM 6084 C C . ASP C 1 231 ? -28.087 -33.256 24.613 1.00 37.15 231 ASP C C 1
ATOM 6085 O O . ASP C 1 231 ? -28.289 -33.746 25.718 1.00 30.98 231 ASP C O 1
ATOM 6090 N N . PRO C 1 232 ? -27.499 -33.946 23.623 1.00 36.29 232 PRO C N 1
ATOM 6091 C CA . PRO C 1 232 ? -27.379 -35.412 23.746 1.00 34.82 232 PRO C CA 1
ATOM 6092 C C . PRO C 1 232 ? -26.429 -35.879 24.876 1.00 34.56 232 PRO C C 1
ATOM 6093 O O . PRO C 1 232 ? -26.607 -36.957 25.434 1.00 34.11 232 PRO C O 1
ATOM 6097 N N . VAL C 1 233 ? -25.457 -35.053 25.207 1.00 31.93 233 VAL C N 1
ATOM 6098 C CA . VAL C 1 233 ? -24.488 -35.392 26.267 1.00 30.40 233 VAL C CA 1
ATOM 6099 C C . VAL C 1 233 ? -25.101 -35.208 27.662 1.00 29.03 233 VAL C C 1
ATOM 6100 O O . VAL C 1 233 ? -24.809 -35.936 28.557 1.00 26.82 233 VAL C O 1
ATOM 6104 N N . LEU C 1 234 ? -25.956 -34.215 27.807 1.00 29.32 234 LEU C N 1
ATOM 6105 C CA . LEU C 1 234 ? -26.464 -33.795 29.133 1.00 26.93 234 LEU C CA 1
ATOM 6106 C C . LEU C 1 234 ? -27.931 -34.132 29.409 1.00 28.32 234 LEU C C 1
ATOM 6107 O O . LEU C 1 234 ? -28.351 -34.109 30.572 1.00 27.57 234 LEU C O 1
ATOM 6112 N N . LYS C 1 235 ? -28.702 -34.419 28.341 1.00 32.74 235 LYS C N 1
ATOM 6113 C CA . LYS C 1 235 ? -30.220 -34.602 28.417 1.00 37.00 235 LYS C CA 1
ATOM 6114 C C . LYS C 1 235 ? -30.681 -35.533 29.593 1.00 40.24 235 LYS C C 1
ATOM 6115 O O . LYS C 1 235 ? -31.564 -35.133 30.387 1.00 39.22 235 LYS C O 1
ATOM 6121 N N . ASP C 1 236 ? -29.929 -36.625 29.822 1.00 41.91 236 ASP C N 1
ATOM 6122 C CA . ASP C 1 236 ? -30.328 -37.706 30.752 1.00 44.64 236 ASP C CA 1
ATOM 6123 C C . ASP C 1 236 ? -29.813 -37.569 32.201 1.00 44.12 236 ASP C C 1
ATOM 6124 O O . ASP C 1 236 ? -30.143 -38.357 33.060 1.00 41.57 236 ASP C O 1
ATOM 6129 N N . ARG C 1 237 ? -29.102 -36.505 32.486 1.00 45.79 237 ARG C N 1
ATOM 6130 C CA . ARG C 1 237 ? -28.495 -36.316 33.833 1.00 42.27 237 ARG C CA 1
ATOM 6131 C C . ARG C 1 237 ? -29.454 -35.725 34.823 1.00 36.46 237 ARG C C 1
ATOM 6132 O O . ARG C 1 237 ? -29.473 -36.103 35.968 1.00 36.38 237 ARG C O 1
ATOM 6140 N N . HIS C 1 238 ? -30.129 -34.681 34.388 1.00 35.93 238 HIS C N 1
ATOM 6141 C CA . HIS C 1 238 ? -31.019 -33.885 35.231 1.00 35.92 238 HIS C CA 1
ATOM 6142 C C . HIS C 1 238 ? -32.121 -33.286 34.389 1.00 34.41 238 HIS C C 1
ATOM 6143 O O . HIS C 1 238 ? -32.006 -33.170 33.157 1.00 33.47 238 HIS C O 1
ATOM 6150 N N . HIS C 1 239 ? -33.193 -32.889 35.048 1.00 33.50 239 HIS C N 1
ATOM 6151 C CA . HIS C 1 239 ? -34.111 -31.969 34.434 1.00 32.87 239 HIS C CA 1
ATOM 6152 C C . HIS C 1 239 ? -33.658 -30.571 34.844 1.00 31.32 239 HIS C C 1
ATOM 6153 O O . HIS C 1 239 ? -33.824 -30.160 35.970 1.00 30.65 239 HIS C O 1
ATOM 6160 N N . TYR C 1 240 ? -32.984 -29.906 33.932 1.00 31.25 240 TYR C N 1
ATOM 6161 C CA . TYR C 1 240 ? -32.432 -28.583 34.198 1.00 31.61 240 TYR C CA 1
ATOM 6162 C C . TYR C 1 240 ? -33.512 -27.526 34.070 1.00 33.28 240 TYR C C 1
ATOM 6163 O O . TYR C 1 240 ? -34.347 -27.604 33.189 1.00 35.21 240 TYR C O 1
ATOM 6172 N N . ASP C 1 241 ? -33.477 -26.524 34.923 1.00 33.67 241 ASP C N 1
ATOM 6173 C CA . ASP C 1 241 ? -34.387 -25.414 34.756 1.00 35.50 241 ASP C CA 1
ATOM 6174 C C . ASP C 1 241 ? -33.916 -24.455 33.651 1.00 36.63 241 ASP C C 1
ATOM 6175 O O . ASP C 1 241 ? -32.881 -24.655 33.037 1.00 36.48 241 ASP C O 1
ATOM 6180 N N . ASP C 1 242 ? -34.727 -23.433 33.417 1.00 40.06 242 ASP C N 1
ATOM 6181 C CA . ASP C 1 242 ? -34.589 -22.492 32.287 1.00 40.25 242 ASP C CA 1
ATOM 6182 C C . ASP C 1 242 ? -33.361 -21.580 32.387 1.00 36.79 242 ASP C C 1
ATOM 6183 O O . ASP C 1 242 ? -32.983 -20.935 31.409 1.00 37.49 242 ASP C O 1
ATOM 6188 N N . GLY C 1 243 ? -32.761 -21.506 33.559 1.00 32.44 243 GLY C N 1
ATOM 6189 C CA . GLY C 1 243 ? -31.534 -20.697 33.741 1.00 32.09 243 GLY C CA 1
ATOM 6190 C C . GLY C 1 243 ? -30.208 -21.365 33.345 1.00 30.91 243 GLY C C 1
ATOM 6191 O O . GLY C 1 243 ? -29.129 -20.734 33.445 1.00 28.92 243 GLY C O 1
ATOM 6192 N N . TYR C 1 244 ? -30.289 -22.629 32.915 1.00 29.42 244 TYR C N 1
ATOM 6193 C CA . TYR C 1 244 ? -29.104 -23.413 32.469 1.00 29.48 244 TYR C CA 1
ATOM 6194 C C . TYR C 1 244 ? -28.991 -23.469 30.940 1.00 31.05 244 TYR C C 1
ATOM 6195 O O . TYR C 1 244 ? -29.971 -23.567 30.241 1.00 31.81 244 TYR C O 1
ATOM 6204 N N . ALA C 1 245 ? -27.776 -23.373 30.457 1.00 32.15 245 ALA C N 1
ATOM 6205 C CA . ALA C 1 245 ? -27.482 -23.543 29.030 1.00 31.52 245 ALA C CA 1
ATOM 6206 C C . ALA C 1 245 ? -26.212 -24.363 28.855 1.00 30.83 245 ALA C C 1
ATOM 6207 O O . ALA C 1 245 ? -25.448 -24.556 29.792 1.00 30.39 245 ALA C O 1
ATOM 6209 N N . THR C 1 246 ? -26.028 -24.869 27.652 1.00 29.66 246 THR C N 1
ATOM 6210 C CA . THR C 1 246 ? -24.747 -25.407 27.224 1.00 30.11 246 THR C CA 1
ATOM 6211 C C . THR C 1 246 ? -24.565 -25.051 25.747 1.00 31.27 246 THR C C 1
ATOM 6212 O O . THR C 1 246 ? -25.339 -24.280 25.188 1.00 32.02 246 THR C O 1
ATOM 6216 N N . THR C 1 247 ? -23.511 -25.566 25.134 1.00 32.05 247 THR C N 1
ATOM 6217 C CA . THR C 1 247 ? -23.197 -25.246 23.722 1.00 32.14 247 THR C CA 1
ATOM 6218 C C . THR C 1 247 ? -23.793 -26.270 22.769 1.00 34.99 247 THR C C 1
ATOM 6219 O O . THR C 1 247 ? -23.958 -27.431 23.133 1.00 41.45 247 THR C O 1
ATOM 6223 N N . LYS C 1 248 ? -24.107 -25.831 21.554 1.00 35.48 248 LYS C N 1
ATOM 6224 C CA . LYS C 1 248 ? -24.565 -26.750 20.473 1.00 39.60 248 LYS C CA 1
ATOM 6225 C C . LYS C 1 248 ? -23.461 -27.706 20.071 1.00 38.48 248 LYS C C 1
ATOM 6226 O O . LYS C 1 248 ? -22.313 -27.294 19.946 1.00 38.12 248 LYS C O 1
ATOM 6232 N N . PRO C 1 249 ? -23.801 -28.991 19.870 1.00 37.63 249 PRO C N 1
ATOM 6233 C CA . PRO C 1 249 ? -22.797 -29.956 19.396 1.00 37.13 249 PRO C CA 1
ATOM 6234 C C . PRO C 1 249 ? -22.080 -29.499 18.122 1.00 33.33 249 PRO C C 1
ATOM 6235 O O . PRO C 1 249 ? -22.725 -29.058 17.179 1.00 32.11 249 PRO C O 1
ATOM 6239 N N . GLY C 1 250 ? -20.760 -29.588 18.129 1.00 30.60 250 GLY C N 1
ATOM 6240 C CA . GLY C 1 250 ? -19.946 -29.167 16.997 1.00 31.79 250 GLY C CA 1
ATOM 6241 C C . GLY C 1 250 ? -19.539 -27.702 16.985 1.00 33.48 250 GLY C C 1
ATOM 6242 O O . GLY C 1 250 ? -18.663 -27.304 16.213 1.00 39.07 250 GLY C O 1
ATOM 6243 N N . SER C 1 251 ? -20.140 -26.900 17.852 1.00 34.34 251 SER C N 1
ATOM 6244 C CA . SER C 1 251 ? -19.916 -25.418 17.844 1.00 33.54 251 SER C CA 1
ATOM 6245 C C . SER C 1 251 ? -18.644 -24.963 18.592 1.00 31.88 251 SER C C 1
ATOM 6246 O O . SER C 1 251 ? -18.104 -23.890 18.328 1.00 30.59 251 SER C O 1
ATOM 6249 N N . ARG C 1 252 ? -18.193 -25.766 19.535 1.00 33.14 252 ARG C N 1
ATOM 6250 C CA . ARG C 1 252 ? -17.067 -25.336 20.436 1.00 34.19 252 ARG C CA 1
ATOM 6251 C C . ARG C 1 252 ? -15.789 -25.018 19.646 1.00 34.77 252 ARG C C 1
ATOM 6252 O O . ARG C 1 252 ? -15.071 -24.114 19.971 1.00 35.05 252 ARG C O 1
ATOM 6260 N N . LYS C 1 253 ? -15.543 -25.801 18.612 1.00 38.78 253 LYS C N 1
ATOM 6261 C CA . LYS C 1 253 ? -14.425 -25.561 17.645 1.00 39.57 253 LYS C CA 1
ATOM 6262 C C . LYS C 1 253 ? -14.310 -24.080 17.239 1.00 37.97 253 LYS C C 1
ATOM 6263 O O . LYS C 1 253 ? -13.248 -23.515 17.251 1.00 36.57 253 LYS C O 1
ATOM 6269 N N . HIS C 1 254 ? -15.442 -23.499 16.870 1.00 39.76 254 HIS C N 1
ATOM 6270 C CA . HIS C 1 254 ? -15.509 -22.115 16.338 1.00 41.28 254 HIS C CA 1
ATOM 6271 C C . HIS C 1 254 ? -15.583 -21.096 17.466 1.00 39.57 254 HIS C C 1
ATOM 6272 O O . HIS C 1 254 ? -14.705 -20.239 17.620 1.00 38.35 254 HIS C O 1
ATOM 6279 N N . VAL C 1 255 ? -16.596 -21.243 18.305 1.00 37.98 255 VAL C N 1
ATOM 6280 C CA . VAL C 1 255 ? -16.913 -20.205 19.295 1.00 38.19 255 VAL C CA 1
ATOM 6281 C C . VAL C 1 255 ? -15.906 -20.065 20.422 1.00 38.21 255 VAL C C 1
ATOM 6282 O O . VAL C 1 255 ? -15.780 -18.991 21.013 1.00 45.90 255 VAL C O 1
ATOM 6286 N N . PHE C 1 256 ? -15.204 -21.145 20.715 1.00 38.27 256 PHE C N 1
ATOM 6287 C CA . PHE C 1 256 ? -14.109 -21.146 21.745 1.00 39.11 256 PHE C CA 1
ATOM 6288 C C . PHE C 1 256 ? -12.676 -21.203 21.133 1.00 36.31 256 PHE C C 1
ATOM 6289 O O . PHE C 1 256 ? -11.778 -20.491 21.546 1.00 33.73 256 PHE C O 1
ATOM 6297 N N . TYR C 1 257 ? -12.468 -22.120 20.228 1.00 35.02 257 TYR C N 1
ATOM 6298 C CA . TYR C 1 257 ? -11.103 -22.430 19.774 1.00 34.95 257 TYR C CA 1
ATOM 6299 C C . TYR C 1 257 ? -10.734 -21.729 18.475 1.00 34.18 257 TYR C C 1
ATOM 6300 O O . TYR C 1 257 ? -9.636 -21.861 18.001 1.00 31.08 257 TYR C O 1
ATOM 6309 N N . ALA C 1 258 ? -11.678 -20.951 17.942 1.00 37.20 258 ALA C N 1
ATOM 6310 C CA . ALA C 1 258 ? -11.436 -20.017 16.786 1.00 39.30 258 ALA C CA 1
ATOM 6311 C C . ALA C 1 258 ? -10.978 -20.731 15.518 1.00 43.22 258 ALA C C 1
ATOM 6312 O O . ALA C 1 258 ? -10.209 -20.172 14.714 1.00 49.50 258 ALA C O 1
ATOM 6314 N N . ASP C 1 259 ? -11.387 -21.993 15.390 1.00 41.54 259 ASP C N 1
ATOM 6315 C CA . ASP C 1 259 ? -11.001 -22.855 14.256 1.00 42.29 259 ASP C CA 1
ATOM 6316 C C . ASP C 1 259 ? -9.482 -22.959 14.042 1.00 40.69 259 ASP C C 1
ATOM 6317 O O . ASP C 1 259 ? -9.030 -23.334 12.969 1.00 38.98 259 ASP C O 1
ATOM 6322 N N . ARG C 1 260 ? -8.721 -22.760 15.109 1.00 41.41 260 ARG C N 1
ATOM 6323 C CA . ARG C 1 260 ? -7.277 -22.949 15.065 1.00 42.07 260 ARG C CA 1
ATOM 6324 C C . ARG C 1 260 ? -6.965 -24.429 15.137 1.00 40.90 260 ARG C C 1
ATOM 6325 O O . ARG C 1 260 ? -7.760 -25.209 15.637 1.00 38.90 260 ARG C O 1
ATOM 6333 N N . PRO C 1 261 ? -5.793 -24.827 14.636 1.00 44.45 261 PRO C N 1
ATOM 6334 C CA . PRO C 1 261 ? -5.419 -26.257 14.652 1.00 43.94 261 PRO C CA 1
ATOM 6335 C C . PRO C 1 261 ? -5.554 -26.901 16.036 1.00 42.24 261 PRO C C 1
ATOM 6336 O O . PRO C 1 261 ? -4.967 -26.405 17.003 1.00 42.93 261 PRO C O 1
ATOM 6348 N N . ASP C 1 263 ? -6.086 -31.059 17.964 1.00 32.43 263 ASP C N 1
ATOM 6349 C CA . ASP C 1 263 ? -6.163 -32.488 17.794 1.00 30.76 263 ASP C CA 1
ATOM 6350 C C . ASP C 1 263 ? -7.659 -32.881 17.758 1.00 30.25 263 ASP C C 1
ATOM 6351 O O . ASP C 1 263 ? -8.423 -32.477 18.617 1.00 29.11 263 ASP C O 1
ATOM 6356 N N . PRO C 1 264 ? -8.095 -33.605 16.705 1.00 31.72 264 PRO C N 1
ATOM 6357 C CA . PRO C 1 264 ? -9.505 -34.084 16.678 1.00 31.47 264 PRO C CA 1
ATOM 6358 C C . PRO C 1 264 ? -9.930 -34.854 17.950 1.00 30.42 264 PRO C C 1
ATOM 6359 O O . PRO C 1 264 ? -11.062 -34.727 18.400 1.00 28.02 264 PRO C O 1
ATOM 6363 N N . GLY C 1 265 ? -9.007 -35.632 18.500 1.00 27.67 265 GLY C N 1
ATOM 6364 C CA . GLY C 1 265 ? -9.245 -36.352 19.752 1.00 28.57 265 GLY C CA 1
ATOM 6365 C C . GLY C 1 265 ? -9.581 -35.422 20.912 1.00 27.61 265 GLY C C 1
ATOM 6366 O O . GLY C 1 265 ? -10.428 -35.751 21.771 1.00 29.25 265 GLY C O 1
ATOM 6367 N N . VAL C 1 266 ? -8.897 -34.285 20.951 1.00 24.61 266 VAL C N 1
ATOM 6368 C CA . VAL C 1 266 ? -9.174 -33.223 21.940 1.00 24.47 266 VAL C CA 1
ATOM 6369 C C . VAL C 1 266 ? -10.566 -32.592 21.716 1.00 25.88 266 VAL C C 1
ATOM 6370 O O . VAL C 1 266 ? -11.314 -32.386 22.663 1.00 24.21 266 VAL C O 1
ATOM 6374 N N . LEU C 1 267 ? -10.893 -32.279 20.471 1.00 27.12 267 LEU C N 1
ATOM 6375 C CA . LEU C 1 267 ? -12.242 -31.696 20.153 1.00 27.86 267 LEU C CA 1
ATOM 6376 C C . LEU C 1 267 ? -13.385 -32.589 20.583 1.00 25.59 267 LEU C C 1
ATOM 6377 O O . LEU C 1 267 ? -14.315 -32.140 21.197 1.00 25.30 267 LEU C O 1
ATOM 6382 N N . ALA C 1 268 ? -13.257 -33.857 20.276 1.00 24.62 268 ALA C N 1
ATOM 6383 C CA . ALA C 1 268 ? -14.275 -34.864 20.605 1.00 25.04 268 ALA C CA 1
ATOM 6384 C C . ALA C 1 268 ? -14.362 -35.121 22.107 1.00 25.78 268 ALA C C 1
ATOM 6385 O O . ALA C 1 268 ? -15.433 -35.151 22.681 1.00 28.03 268 ALA C O 1
ATOM 6387 N N . THR C 1 269 ? -13.222 -35.305 22.739 1.00 26.07 269 THR C N 1
ATOM 6388 C CA . THR C 1 269 ? -13.180 -35.449 24.219 1.00 24.59 269 THR C CA 1
ATOM 6389 C C . THR C 1 269 ? -13.782 -34.207 24.928 1.00 24.68 269 THR C C 1
ATOM 6390 O O . THR C 1 269 ? -14.495 -34.331 25.926 1.00 22.03 269 THR C O 1
ATOM 6394 N N . ASP C 1 270 ? -13.484 -33.021 24.395 1.00 25.91 270 ASP C N 1
ATOM 6395 C CA . ASP C 1 270 ? -14.030 -31.776 24.950 1.00 28.38 270 ASP C CA 1
ATOM 6396 C C . ASP C 1 270 ? -15.529 -31.722 24.798 1.00 30.06 270 ASP C C 1
ATOM 6397 O O . ASP C 1 270 ? -16.231 -31.346 25.731 1.00 32.22 270 ASP C O 1
ATOM 6402 N N . GLU C 1 271 ? -16.014 -32.069 23.622 1.00 33.81 271 GLU C N 1
ATOM 6403 C CA . GLU C 1 271 ? -17.472 -32.096 23.366 1.00 36.84 271 GLU C CA 1
ATOM 6404 C C . GLU C 1 271 ? -18.162 -33.158 24.269 1.00 34.11 271 GLU C C 1
ATOM 6405 O O . GLU C 1 271 ? -19.131 -32.875 24.931 1.00 37.86 271 GLU C O 1
ATOM 6411 N N . LEU C 1 272 ? -17.528 -34.289 24.451 1.00 30.90 272 LEU C N 1
ATOM 6412 C CA . LEU C 1 272 ? -18.087 -35.353 25.354 1.00 28.88 272 LEU C CA 1
ATOM 6413 C C . LEU C 1 272 ? -18.003 -35.063 26.862 1.00 27.05 272 LEU C C 1
ATOM 6414 O O . LEU C 1 272 ? -18.675 -35.706 27.645 1.00 26.05 272 LEU C O 1
ATOM 6419 N N . THR C 1 273 ? -17.136 -34.142 27.252 1.00 25.87 273 THR C N 1
ATOM 6420 C CA . THR C 1 273 ? -16.935 -33.794 28.692 1.00 24.62 273 THR C CA 1
ATOM 6421 C C . THR C 1 273 ? -17.409 -32.411 29.015 1.00 24.39 273 THR C C 1
ATOM 6422 O O . THR C 1 273 ? -17.117 -31.883 30.073 1.00 26.95 273 THR C O 1
ATOM 6426 N N . LYS C 1 274 ? -18.170 -31.833 28.117 1.00 26.29 274 LYS C N 1
ATOM 6427 C CA . LYS C 1 274 ? -18.747 -30.506 28.338 1.00 26.98 274 LYS C CA 1
ATOM 6428 C C . LYS C 1 274 ? -19.827 -30.551 29.399 1.00 26.69 274 LYS C C 1
ATOM 6429 O O . LYS C 1 274 ? -20.191 -31.608 29.895 1.00 27.68 274 LYS C O 1
ATOM 6435 N N . ASP C 1 275 ? -20.336 -29.392 29.752 1.00 27.60 275 ASP C N 1
ATOM 6436 C CA . ASP C 1 275 ? -21.320 -29.298 30.844 1.00 28.26 275 ASP C CA 1
ATOM 6437 C C . ASP C 1 275 ? -22.223 -28.073 30.723 1.00 29.19 275 ASP C C 1
ATOM 6438 O O . ASP C 1 275 ? -22.124 -27.292 29.775 1.00 31.59 275 ASP C O 1
ATOM 6443 N N . ALA C 1 276 ? -23.113 -27.935 31.690 1.00 29.64 276 ALA C N 1
ATOM 6444 C CA . ALA C 1 276 ? -24.068 -26.820 31.750 1.00 30.75 276 ALA C CA 1
ATOM 6445 C C . ALA C 1 276 ? -23.502 -25.629 32.497 1.00 31.29 276 ALA C C 1
ATOM 6446 O O . ALA C 1 276 ? -22.603 -25.772 33.302 1.00 33.24 276 ALA C O 1
ATOM 6448 N N . ASN C 1 277 ? -23.997 -24.450 32.168 1.00 31.76 277 ASN C N 1
ATOM 6449 C CA . ASN C 1 277 ? -23.769 -23.264 32.996 1.00 34.68 277 ASN C CA 1
ATOM 6450 C C . ASN C 1 277 ? -25.036 -22.487 33.300 1.00 31.95 277 ASN C C 1
ATOM 6451 O O . ASN C 1 277 ? -26.006 -22.564 32.587 1.00 30.41 277 ASN C O 1
ATOM 6456 N N . VAL C 1 278 ? -24.954 -21.705 34.360 1.00 30.54 278 VAL C N 1
ATOM 6457 C CA . VAL C 1 278 ? -25.934 -20.708 34.683 1.00 29.94 278 VAL C CA 1
ATOM 6458 C C . VAL C 1 278 ? -25.595 -19.411 33.918 1.00 29.79 278 VAL C C 1
ATOM 6459 O O . VAL C 1 278 ? -24.815 -18.601 34.369 1.00 31.27 278 VAL C O 1
ATOM 6463 N N . PHE C 1 279 ? -26.241 -19.232 32.781 1.00 31.16 279 PHE C N 1
ATOM 6464 C CA . PHE C 1 279 ? -25.826 -18.228 31.781 1.00 32.37 279 PHE C CA 1
ATOM 6465 C C . PHE C 1 279 ? -25.921 -16.736 32.181 1.00 36.13 279 PHE C C 1
ATOM 6466 O O . PHE C 1 279 ? -25.125 -15.935 31.733 1.00 36.67 279 PHE C O 1
ATOM 6474 N N . THR C 1 280 ? -26.812 -16.394 33.089 1.00 39.92 280 THR C N 1
ATOM 6475 C CA . THR C 1 280 ? -26.867 -14.994 33.608 1.00 42.44 280 THR C CA 1
ATOM 6476 C C . THR C 1 280 ? -25.561 -14.532 34.318 1.00 43.81 280 THR C C 1
ATOM 6477 O O . THR C 1 280 ? -25.291 -13.323 34.398 1.00 46.83 280 THR C O 1
ATOM 6481 N N . GLU C 1 281 ? -24.786 -15.483 34.838 1.00 41.68 281 GLU C N 1
ATOM 6482 C CA . GLU C 1 281 ? -23.449 -15.175 35.442 1.00 41.07 281 GLU C CA 1
ATOM 6483 C C . GLU C 1 281 ? -22.517 -14.415 34.447 1.00 42.70 281 GLU C C 1
ATOM 6484 O O . GLU C 1 281 ? -21.740 -13.543 34.838 1.00 40.19 281 GLU C O 1
ATOM 6490 N N . ALA C 1 282 ? -22.613 -14.766 33.170 1.00 43.66 282 ALA C N 1
ATOM 6491 C CA . ALA C 1 282 ? -21.842 -14.080 32.105 1.00 43.55 282 ALA C CA 1
ATOM 6492 C C . ALA C 1 282 ? -22.172 -12.578 32.005 1.00 44.85 282 ALA C C 1
ATOM 6493 O O . ALA C 1 282 ? -21.353 -11.795 31.564 1.00 47.11 282 ALA C O 1
ATOM 6495 N N . ALA C 1 283 ? -23.378 -12.200 32.396 1.00 44.25 283 ALA C N 1
ATOM 6496 C CA . ALA C 1 283 ? -23.816 -10.771 32.323 1.00 46.02 283 ALA C CA 1
ATOM 6497 C C . ALA C 1 283 ? -23.502 -9.966 33.603 1.00 46.48 283 ALA C C 1
ATOM 6498 O O . ALA C 1 283 ? -23.840 -8.783 33.691 1.00 46.66 283 ALA C O 1
ATOM 6500 N N . ASP C 1 284 ? -22.906 -10.628 34.587 1.00 45.85 284 ASP C N 1
ATOM 6501 C CA . ASP C 1 284 ? -22.619 -10.010 35.914 1.00 48.20 284 ASP C CA 1
ATOM 6502 C C . ASP C 1 284 ? -21.523 -8.939 35.748 1.00 48.58 284 ASP C C 1
ATOM 6503 O O . ASP C 1 284 ? -20.420 -9.261 35.343 1.00 50.06 284 ASP C O 1
ATOM 6508 N N . PRO C 1 285 ? -21.830 -7.658 36.070 1.00 48.35 285 PRO C N 1
ATOM 6509 C CA . PRO C 1 285 ? -20.802 -6.597 35.939 1.00 47.41 285 PRO C CA 1
ATOM 6510 C C . PRO C 1 285 ? -19.528 -6.855 36.758 1.00 45.76 285 PRO C C 1
ATOM 6511 O O . PRO C 1 285 ? -18.481 -6.325 36.437 1.00 44.63 285 PRO C O 1
ATOM 6515 N N . LEU C 1 286 ? -19.626 -7.705 37.771 1.00 45.91 286 LEU C N 1
ATOM 6516 C CA . LEU C 1 286 ? -18.440 -8.113 38.580 1.00 46.77 286 LEU C CA 1
ATOM 6517 C C . LEU C 1 286 ? -17.313 -8.799 37.756 1.00 48.14 286 LEU C C 1
ATOM 6518 O O . LEU C 1 286 ? -16.148 -8.778 38.166 1.00 48.20 286 LEU C O 1
ATOM 6523 N N . VAL C 1 287 ? -17.686 -9.439 36.637 1.00 44.86 287 VAL C N 1
ATOM 6524 C CA . VAL C 1 287 ? -16.710 -10.131 35.727 1.00 43.77 287 VAL C CA 1
ATOM 6525 C C . VAL C 1 287 ? -15.594 -9.190 35.251 1.00 46.07 287 VAL C C 1
ATOM 6526 O O . VAL C 1 287 ? -14.453 -9.578 35.151 1.00 47.39 287 VAL C O 1
ATOM 6530 N N . ILE C 1 288 ? -15.956 -7.960 34.940 1.00 50.47 288 ILE C N 1
ATOM 6531 C CA . ILE C 1 288 ? -14.987 -6.976 34.424 1.00 53.78 288 ILE C CA 1
ATOM 6532 C C . ILE C 1 288 ? -14.813 -5.739 35.331 1.00 57.78 288 ILE C C 1
ATOM 6533 O O . ILE C 1 288 ? -14.199 -4.770 34.938 1.00 59.51 288 ILE C O 1
ATOM 6538 N N . ASP C 1 289 ? -15.365 -5.786 36.538 1.00 61.88 289 ASP C N 1
ATOM 6539 C CA . ASP C 1 289 ? -15.302 -4.625 37.469 1.00 60.53 289 ASP C CA 1
ATOM 6540 C C . ASP C 1 289 ? -13.848 -4.444 37.979 1.00 55.88 289 ASP C C 1
ATOM 6541 O O . ASP C 1 289 ? -13.268 -5.373 38.563 1.00 47.91 289 ASP C O 1
ATOM 6546 N N . PRO C 1 290 ? -13.249 -3.246 37.743 1.00 53.97 290 PRO C N 1
ATOM 6547 C CA . PRO C 1 290 ? -11.848 -3.010 38.163 1.00 50.15 290 PRO C CA 1
ATOM 6548 C C . PRO C 1 290 ? -11.664 -3.012 39.671 1.00 47.17 290 PRO C C 1
ATOM 6549 O O . PRO C 1 290 ? -10.580 -3.269 40.162 1.00 46.94 290 PRO C O 1
ATOM 6553 N N . ALA C 1 291 ? -12.728 -2.724 40.394 1.00 47.31 291 ALA C N 1
ATOM 6554 C CA . ALA C 1 291 ? -12.689 -2.788 41.878 1.00 47.70 291 ALA C CA 1
ATOM 6555 C C . ALA C 1 291 ? -12.283 -4.186 42.377 1.00 46.59 291 ALA C C 1
ATOM 6556 O O . ALA C 1 291 ? -11.604 -4.327 43.390 1.00 48.29 291 ALA C O 1
ATOM 6558 N N . VAL C 1 292 ? -12.725 -5.207 41.665 1.00 46.31 292 VAL C N 1
ATOM 6559 C CA . VAL C 1 292 ? -12.383 -6.605 42.030 1.00 45.08 292 VAL C CA 1
ATOM 6560 C C . VAL C 1 292 ? -10.878 -6.860 41.889 1.00 42.66 292 VAL C C 1
ATOM 6561 O O . VAL C 1 292 ? -10.205 -7.217 42.854 1.00 39.14 292 VAL C O 1
ATOM 6565 N N . SER C 1 293 ? -10.367 -6.655 40.684 1.00 43.95 293 SER C N 1
ATOM 6566 C CA . SER C 1 293 ? -8.954 -7.000 40.369 1.00 45.77 293 SER C CA 1
ATOM 6567 C C . SER C 1 293 ? -7.930 -6.081 41.053 1.00 45.47 293 SER C C 1
ATOM 6568 O O . SER C 1 293 ? -6.895 -6.543 41.553 1.00 48.10 293 SER C O 1
ATOM 6571 N N . ARG C 1 294 ? -8.238 -4.790 41.075 1.00 45.93 294 ARG C N 1
ATOM 6572 C CA . ARG C 1 294 ? -7.341 -3.756 41.687 1.00 48.18 294 ARG C CA 1
ATOM 6573 C C . ARG C 1 294 ? -7.112 -3.996 43.205 1.00 44.80 294 ARG C C 1
ATOM 6574 O O . ARG C 1 294 ? -6.098 -3.600 43.749 1.00 42.71 294 ARG C O 1
ATOM 6582 N N . ALA C 1 295 ? -8.060 -4.664 43.850 1.00 41.88 295 ALA C N 1
ATOM 6583 C CA . ALA C 1 295 ? -7.953 -4.995 45.300 1.00 40.54 295 ALA C CA 1
ATOM 6584 C C . ALA C 1 295 ? -7.120 -6.260 45.611 1.00 41.35 295 ALA C C 1
ATOM 6585 O O . ALA C 1 295 ? -6.822 -6.540 46.782 1.00 40.82 295 ALA C O 1
ATOM 6587 N N . ILE C 1 296 ? -6.740 -7.005 44.578 1.00 38.21 296 ILE C N 1
ATOM 6588 C CA . ILE C 1 296 ? -5.966 -8.253 44.776 1.00 36.58 296 ILE C CA 1
ATOM 6589 C C . ILE C 1 296 ? -4.484 -7.959 45.050 1.00 35.59 296 ILE C C 1
ATOM 6590 O O . ILE C 1 296 ? -3.786 -7.397 44.213 1.00 33.23 296 ILE C O 1
ATOM 6595 N N . ASP C 1 297 ? -4.021 -8.450 46.201 1.00 38.05 297 ASP C N 1
ATOM 6596 C CA . ASP C 1 297 ? -2.701 -8.077 46.784 1.00 40.82 297 ASP C CA 1
ATOM 6597 C C . ASP C 1 297 ? -1.723 -9.258 46.927 1.00 40.55 297 ASP C C 1
ATOM 6598 O O . ASP C 1 297 ? -0.749 -9.180 47.665 1.00 38.99 297 ASP C O 1
ATOM 6603 N N . VAL C 1 298 ? -1.961 -10.317 46.178 1.00 39.72 298 VAL C N 1
ATOM 6604 C CA . VAL C 1 298 ? -0.940 -11.386 46.009 1.00 37.98 298 VAL C CA 1
ATOM 6605 C C . VAL C 1 298 ? -0.456 -11.445 44.562 1.00 36.35 298 VAL C C 1
ATOM 6606 O O . VAL C 1 298 ? -1.036 -10.803 43.690 1.00 35.88 298 VAL C O 1
ATOM 6610 N N . PRO C 1 299 ? 0.615 -12.212 44.305 1.00 33.99 299 PRO C N 1
ATOM 6611 C CA . PRO C 1 299 ? 1.096 -12.341 42.951 1.00 33.73 299 PRO C CA 1
ATOM 6612 C C . PRO C 1 299 ? 0.049 -12.902 42.013 1.00 35.30 299 PRO C C 1
ATOM 6613 O O . PRO C 1 299 ? -0.656 -13.859 42.348 1.00 32.43 299 PRO C O 1
ATOM 6617 N N . VAL C 1 300 ? -0.056 -12.270 40.867 1.00 38.31 300 VAL C N 1
ATOM 6618 C CA . VAL C 1 300 ? -0.992 -12.667 39.825 1.00 40.31 300 VAL C CA 1
ATOM 6619 C C . VAL C 1 300 ? -0.279 -13.036 38.533 1.00 42.57 300 VAL C C 1
ATOM 6620 O O . VAL C 1 300 ? 0.659 -12.366 38.098 1.00 42.23 300 VAL C O 1
ATOM 6632 N N . PHE C 1 302 ? -1.387 -13.790 34.570 1.00 42.14 302 PHE C N 1
ATOM 6633 C CA . PHE C 1 302 ? -2.462 -13.565 33.600 1.00 36.21 302 PHE C CA 1
ATOM 6634 C C . PHE C 1 302 ? -2.112 -14.252 32.275 1.00 33.47 302 PHE C C 1
ATOM 6635 O O . PHE C 1 302 ? -1.127 -13.919 31.630 1.00 31.27 302 PHE C O 1
ATOM 6643 N N . ALA C 1 303 ? -2.937 -15.187 31.864 1.00 31.74 303 ALA C N 1
ATOM 6644 C CA . ALA C 1 303 ? -2.689 -15.908 30.603 1.00 31.58 303 ALA C CA 1
ATOM 6645 C C . ALA C 1 303 ? -3.814 -15.785 29.608 1.00 31.07 303 ALA C C 1
ATOM 6646 O O . ALA C 1 303 ? -4.975 -15.868 29.955 1.00 30.38 303 ALA C O 1
ATOM 6648 N N . LEU C 1 304 ? -3.438 -15.635 28.349 1.00 31.86 304 LEU C N 1
ATOM 6649 C CA . LEU C 1 304 ? -4.405 -15.455 27.267 1.00 32.58 304 LEU C CA 1
ATOM 6650 C C . LEU C 1 304 ? -3.874 -15.989 25.952 1.00 31.11 304 LEU C C 1
ATOM 6651 O O . LEU C 1 304 ? -2.692 -15.917 25.676 1.00 29.77 304 LEU C O 1
ATOM 6656 N N . GLY C 1 305 ? -4.780 -16.471 25.130 1.00 30.49 305 GLY C N 1
ATOM 6657 C CA . GLY C 1 305 ? -4.440 -16.925 23.780 1.00 31.56 305 GLY C CA 1
ATOM 6658 C C . GLY C 1 305 ? -4.539 -15.783 22.784 1.00 33.85 305 GLY C C 1
ATOM 6659 O O . GLY C 1 305 ? -5.473 -14.991 22.830 1.00 32.72 305 GLY C O 1
ATOM 6660 N N . ASP C 1 306 ? -3.579 -15.694 21.874 1.00 35.88 306 ASP C N 1
ATOM 6661 C CA . ASP C 1 306 ? -3.558 -14.559 20.913 1.00 37.47 306 ASP C CA 1
ATOM 6662 C C . ASP C 1 306 ? -4.623 -14.661 19.795 1.00 38.55 306 ASP C C 1
ATOM 6663 O O . ASP C 1 306 ? -4.821 -13.730 19.054 1.00 38.39 306 ASP C O 1
ATOM 6668 N N . ARG C 1 307 ? -5.316 -15.792 19.723 1.00 40.40 307 ARG C N 1
ATOM 6669 C CA . ARG C 1 307 ? -6.504 -15.934 18.826 1.00 41.36 307 ARG C CA 1
ATOM 6670 C C . ARG C 1 307 ? -7.851 -16.113 19.575 1.00 38.70 307 ARG C C 1
ATOM 6671 O O . ARG C 1 307 ? -8.845 -16.555 18.998 1.00 40.35 307 ARG C O 1
ATOM 6679 N N . ASP C 1 308 ? -7.868 -15.736 20.841 1.00 36.73 308 ASP C N 1
ATOM 6680 C CA . ASP C 1 308 ? -9.044 -15.918 21.712 1.00 35.34 308 ASP C CA 1
ATOM 6681 C C . ASP C 1 308 ? -10.220 -15.080 21.182 1.00 34.52 308 ASP C C 1
ATOM 6682 O O . ASP C 1 308 ? -10.174 -13.873 21.229 1.00 29.86 308 ASP C O 1
ATOM 6687 N N . PRO C 1 309 ? -11.270 -15.747 20.644 1.00 36.08 309 PRO C N 1
ATOM 6688 C CA . PRO C 1 309 ? -12.340 -15.047 19.940 1.00 34.28 309 PRO C CA 1
ATOM 6689 C C . PRO C 1 309 ? -13.247 -14.283 20.864 1.00 36.33 309 PRO C C 1
ATOM 6690 O O . PRO C 1 309 ? -14.016 -13.431 20.413 1.00 37.56 309 PRO C O 1
ATOM 6694 N N . LEU C 1 310 ? -13.184 -14.591 22.148 1.00 37.47 310 LEU C N 1
ATOM 6695 C CA . LEU C 1 310 ? -14.020 -13.887 23.156 1.00 38.93 310 LEU C CA 1
ATOM 6696 C C . LEU C 1 310 ? -13.414 -12.592 23.639 1.00 39.27 310 LEU C C 1
ATOM 6697 O O . LEU C 1 310 ? -14.120 -11.718 24.080 1.00 36.24 310 LEU C O 1
ATOM 6710 N N . CYS C 1 312 ? -9.973 -11.157 22.138 1.00 50.98 312 CYS C N 1
ATOM 6711 C CA . CYS C 1 312 ? -9.122 -10.482 21.137 1.00 53.75 312 CYS C CA 1
ATOM 6712 C C . CYS C 1 312 ? -9.889 -9.827 20.010 1.00 54.68 312 CYS C C 1
ATOM 6713 O O . CYS C 1 312 ? -10.872 -10.347 19.523 1.00 54.32 312 CYS C O 1
ATOM 6716 N N . GLY C 1 313 ? -9.351 -8.709 19.561 1.00 58.64 313 GLY C N 1
ATOM 6717 C CA . GLY C 1 313 ? -9.872 -7.967 18.406 1.00 58.71 313 GLY C CA 1
ATOM 6718 C C . GLY C 1 313 ? -9.585 -6.462 18.504 1.00 58.63 313 GLY C C 1
ATOM 6719 O O . GLY C 1 313 ? -9.321 -5.927 19.579 1.00 55.44 313 GLY C O 1
ATOM 6720 N N . ASP C 1 314 ? -9.683 -5.795 17.367 1.00 63.11 314 ASP C N 1
ATOM 6721 C CA . ASP C 1 314 ? -9.501 -4.334 17.265 1.00 64.88 314 ASP C CA 1
ATOM 6722 C C . ASP C 1 314 ? -10.467 -3.582 18.182 1.00 59.63 314 ASP C C 1
ATOM 6723 O O . ASP C 1 314 ? -11.677 -3.647 17.997 1.00 62.73 314 ASP C O 1
ATOM 6728 N N . GLY C 1 315 ? -9.927 -2.855 19.152 1.00 54.27 315 GLY C N 1
ATOM 6729 C CA . GLY C 1 315 ? -10.763 -2.082 20.110 1.00 51.89 315 GLY C CA 1
ATOM 6730 C C . GLY C 1 315 ? -11.201 -2.880 21.334 1.00 50.73 315 GLY C C 1
ATOM 6731 O O . GLY C 1 315 ? -11.950 -2.383 22.190 1.00 44.15 315 GLY C O 1
ATOM 6732 N N . TYR C 1 316 ? -10.739 -4.117 21.420 1.00 50.10 316 TYR C N 1
ATOM 6733 C CA . TYR C 1 316 ? -11.050 -4.962 22.576 1.00 51.52 316 TYR C CA 1
ATOM 6734 C C . TYR C 1 316 ? -9.747 -5.354 23.245 1.00 47.63 316 TYR C C 1
ATOM 6735 O O . TYR C 1 316 ? -8.851 -4.528 23.396 1.00 49.02 316 TYR C O 1
ATOM 6744 N N . GLU C 1 317 ? -9.631 -6.600 23.668 1.00 47.89 317 GLU C N 1
ATOM 6745 C CA . GLU C 1 317 ? -8.389 -7.048 24.309 1.00 43.53 317 GLU C CA 1
ATOM 6746 C C . GLU C 1 317 ? -7.261 -7.073 23.267 1.00 44.19 317 GLU C C 1
ATOM 6747 O O . GLU C 1 317 ? -7.435 -7.556 22.143 1.00 42.08 317 GLU C O 1
ATOM 6753 N N . ASP C 1 318 ? -6.126 -6.526 23.666 1.00 47.23 318 ASP C N 1
ATOM 6754 C CA . ASP C 1 318 ? -4.971 -6.301 22.780 1.00 49.69 318 ASP C CA 1
ATOM 6755 C C . ASP C 1 318 ? -4.074 -7.523 22.756 1.00 48.53 318 ASP C C 1
ATOM 6756 O O . ASP C 1 318 ? -3.235 -7.714 23.628 1.00 52.54 318 ASP C O 1
ATOM 6761 N N . CYS C 1 319 ? -4.221 -8.313 21.715 1.00 51.40 319 CYS C N 1
ATOM 6762 C CA . CYS C 1 319 ? -3.463 -9.591 21.569 1.00 52.11 319 CYS C CA 1
ATOM 6763 C C . CYS C 1 319 ? -2.285 -9.481 20.576 1.00 48.93 319 CYS C C 1
ATOM 6764 O O . CYS C 1 319 ? -1.720 -10.472 20.158 1.00 48.79 319 CYS C O 1
ATOM 6767 N N . SER C 1 320 ? -1.909 -8.257 20.243 1.00 47.44 320 SER C N 1
ATOM 6768 C CA . SER C 1 320 ? -0.852 -8.012 19.224 1.00 47.10 320 SER C CA 1
ATOM 6769 C C . SER C 1 320 ? 0.537 -8.445 19.702 1.00 41.95 320 SER C C 1
ATOM 6770 O O . SER C 1 320 ? 1.382 -8.762 18.916 1.00 35.93 320 SER C O 1
ATOM 6773 N N . SER C 1 321 ? 0.754 -8.377 21.002 1.00 42.17 321 SER C N 1
ATOM 6774 C CA . SER C 1 321 ? 2.037 -8.809 21.624 1.00 39.51 321 SER C CA 1
ATOM 6775 C C . SER C 1 321 ? 1.874 -8.954 23.126 1.00 36.12 321 SER C C 1
ATOM 6776 O O . SER C 1 321 ? 0.977 -8.383 23.727 1.00 35.11 321 SER C O 1
ATOM 6779 N N . GLN C 1 322 ? 2.736 -9.746 23.717 1.00 36.86 322 GLN C N 1
ATOM 6780 C CA . GLN C 1 322 ? 2.743 -9.933 25.167 1.00 39.43 322 GLN C CA 1
ATOM 6781 C C . GLN C 1 322 ? 2.900 -8.588 25.904 1.00 39.81 322 GLN C C 1
ATOM 6782 O O . GLN C 1 322 ? 2.234 -8.330 26.903 1.00 36.32 322 GLN C O 1
ATOM 6788 N N . ALA C 1 323 ? 3.776 -7.744 25.389 1.00 42.99 323 ALA C N 1
ATOM 6789 C CA . ALA C 1 323 ? 4.026 -6.412 26.005 1.00 40.79 323 ALA C CA 1
ATOM 6790 C C . ALA C 1 323 ? 2.814 -5.532 25.923 1.00 38.12 323 ALA C C 1
ATOM 6791 O O . ALA C 1 323 ? 2.506 -4.813 26.870 1.00 38.54 323 ALA C O 1
ATOM 6793 N N . ALA C 1 324 ? 2.150 -5.556 24.781 1.00 34.16 324 ALA C N 1
ATOM 6794 C CA . ALA C 1 324 ? 0.971 -4.687 24.564 1.00 35.54 324 ALA C CA 1
ATOM 6795 C C . ALA C 1 324 ? -0.159 -5.112 25.484 1.00 40.24 324 ALA C C 1
ATOM 6796 O O . ALA C 1 324 ? -0.897 -4.286 26.037 1.00 43.12 324 ALA C O 1
ATOM 6798 N N . LEU C 1 325 ? -0.284 -6.428 25.645 1.00 43.84 325 LEU C N 1
ATOM 6799 C CA . LEU C 1 325 ? -1.311 -7.026 26.512 1.00 39.83 325 LEU C CA 1
ATOM 6800 C C . LEU C 1 325 ? -1.095 -6.630 27.962 1.00 36.89 325 LEU C C 1
ATOM 6801 O O . LEU C 1 325 ? -2.031 -6.241 28.666 1.00 36.39 325 LEU C O 1
ATOM 6806 N N . ARG C 1 326 ? 0.139 -6.761 28.408 1.00 36.42 326 ARG C N 1
ATOM 6807 C CA . ARG C 1 326 ? 0.529 -6.336 29.766 1.00 37.30 326 ARG C CA 1
ATOM 6808 C C . ARG C 1 326 ? 0.232 -4.858 29.998 1.00 39.29 326 ARG C C 1
ATOM 6809 O O . ARG C 1 326 ? -0.309 -4.470 31.024 1.00 43.41 326 ARG C O 1
ATOM 6817 N N . ALA C 1 327 ? 0.575 -4.037 29.029 1.00 40.59 327 ALA C N 1
ATOM 6818 C CA . ALA C 1 327 ? 0.367 -2.570 29.150 1.00 41.77 327 ALA C CA 1
ATOM 6819 C C . ALA C 1 327 ? -1.114 -2.247 29.326 1.00 42.73 327 ALA C C 1
ATOM 6820 O O . ALA C 1 327 ? -1.493 -1.336 30.052 1.00 44.27 327 ALA C O 1
ATOM 6822 N N . GLN C 1 328 ? -1.946 -3.008 28.649 1.00 44.46 328 GLN C N 1
ATOM 6823 C CA . GLN C 1 328 ? -3.392 -2.778 28.672 1.00 47.06 328 GLN C CA 1
ATOM 6824 C C . GLN C 1 328 ? -4.038 -3.267 29.979 1.00 48.02 328 GLN C C 1
ATOM 6825 O O . GLN C 1 328 ? -4.995 -2.681 30.464 1.00 47.93 328 GLN C O 1
ATOM 6831 N N . GLU C 1 329 ? -3.542 -4.380 30.498 1.00 47.59 329 GLU C N 1
ATOM 6832 C CA . GLU C 1 329 ? -4.147 -5.018 31.690 1.00 48.02 329 GLU C CA 1
ATOM 6833 C C . GLU C 1 329 ? -3.563 -4.473 32.996 1.00 47.42 329 GLU C C 1
ATOM 6834 O O . GLU C 1 329 ? -4.240 -4.436 34.013 1.00 46.49 329 GLU C O 1
ATOM 6840 N N . ALA C 1 330 ? -2.318 -4.037 32.947 1.00 46.15 330 ALA C N 1
ATOM 6841 C CA . ALA C 1 330 ? -1.596 -3.555 34.169 1.00 43.47 330 ALA C CA 1
ATOM 6842 C C . ALA C 1 330 ? -2.404 -2.586 35.059 1.00 42.49 330 ALA C C 1
ATOM 6843 O O . ALA C 1 330 ? -2.487 -2.794 36.255 1.00 43.61 330 ALA C O 1
ATOM 6845 N N . PRO C 1 331 ? -3.073 -1.583 34.461 1.00 43.40 331 PRO C N 1
ATOM 6846 C CA . PRO C 1 331 ? -3.895 -0.642 35.251 1.00 43.08 331 PRO C CA 1
ATOM 6847 C C . PRO C 1 331 ? -4.932 -1.286 36.137 1.00 44.30 331 PRO C C 1
ATOM 6848 O O . PRO C 1 331 ? -5.449 -0.640 37.050 1.00 45.85 331 PRO C O 1
ATOM 6852 N N . PHE C 1 332 ? -5.295 -2.524 35.816 1.00 46.99 332 PHE C N 1
ATOM 6853 C CA . PHE C 1 332 ? -6.346 -3.279 36.568 1.00 46.57 332 PHE C CA 1
ATOM 6854 C C . PHE C 1 332 ? -5.818 -4.146 37.738 1.00 45.61 332 PHE C C 1
ATOM 6855 O O . PHE C 1 332 ? -6.600 -4.757 38.453 1.00 49.36 332 PHE C O 1
ATOM 6863 N N . TRP C 1 333 ? -4.508 -4.174 37.926 1.00 42.00 333 TRP C N 1
ATOM 6864 C CA . TRP C 1 333 ? -3.880 -5.076 38.923 1.00 44.48 333 TRP C CA 1
ATOM 6865 C C . TRP C 1 333 ? -2.881 -4.337 39.798 1.00 44.43 333 TRP C C 1
ATOM 6866 O O . TRP C 1 333 ? -1.791 -4.829 40.092 1.00 43.50 333 TRP C O 1
ATOM 6877 N N . THR C 1 334 ? -3.316 -3.198 40.292 1.00 45.06 334 THR C N 1
ATOM 6878 C CA . THR C 1 334 ? -2.403 -2.201 40.895 1.00 46.15 334 THR C CA 1
ATOM 6879 C C . THR C 1 334 ? -1.952 -2.566 42.313 1.00 44.95 334 THR C C 1
ATOM 6880 O O . THR C 1 334 ? -0.874 -2.181 42.725 1.00 46.88 334 THR C O 1
ATOM 6884 N N . SER C 1 335 ? -2.741 -3.369 43.018 1.00 42.99 335 SER C N 1
ATOM 6885 C CA . SER C 1 335 ? -2.327 -3.886 44.371 1.00 41.03 335 SER C CA 1
ATOM 6886 C C . SER C 1 335 ? -1.456 -5.135 44.324 1.00 42.64 335 SER C C 1
ATOM 6887 O O . SER C 1 335 ? -1.007 -5.616 45.355 1.00 43.81 335 SER C O 1
ATOM 6890 N N . ALA C 1 336 ? -1.239 -5.680 43.147 1.00 43.70 336 ALA C N 1
ATOM 6891 C CA . ALA C 1 336 ? -0.505 -6.956 43.042 1.00 44.00 336 ALA C CA 1
ATOM 6892 C C . ALA C 1 336 ? 0.985 -6.683 43.171 1.00 44.15 336 ALA C C 1
ATOM 6893 O O . ALA C 1 336 ? 1.515 -5.882 42.423 1.00 47.46 336 ALA C O 1
ATOM 6895 N N . PRO C 1 337 ? 1.676 -7.363 44.105 1.00 41.99 337 PRO C N 1
ATOM 6896 C CA . PRO C 1 337 ? 3.141 -7.190 44.188 1.00 42.14 337 PRO C CA 1
ATOM 6897 C C . PRO C 1 337 ? 3.887 -7.592 42.915 1.00 42.00 337 PRO C C 1
ATOM 6898 O O . PRO C 1 337 ? 5.032 -7.161 42.683 1.00 46.91 337 PRO C O 1
ATOM 6902 N N . SER C 1 338 ? 3.281 -8.459 42.136 1.00 38.03 338 SER C N 1
ATOM 6903 C CA . SER C 1 338 ? 3.808 -8.794 40.808 1.00 35.33 338 SER C CA 1
ATOM 6904 C C . SER C 1 338 ? 2.697 -9.137 39.863 1.00 34.13 338 SER C C 1
ATOM 6905 O O . SER C 1 338 ? 1.661 -9.670 40.252 1.00 35.32 338 SER C O 1
ATOM 6908 N N . PHE C 1 339 ? 2.939 -8.860 38.610 1.00 35.93 339 PHE C N 1
ATOM 6909 C CA . PHE C 1 339 ? 1.978 -9.132 37.568 1.00 35.10 339 PHE C CA 1
ATOM 6910 C C . PHE C 1 339 ? 2.698 -9.736 36.408 1.00 34.14 339 PHE C C 1
ATOM 6911 O O . PHE C 1 339 ? 3.343 -9.069 35.677 1.00 34.24 339 PHE C O 1
ATOM 6919 N N . ASP C 1 340 ? 2.597 -11.035 36.275 1.00 38.69 340 ASP C N 1
ATOM 6920 C CA . ASP C 1 340 ? 3.171 -11.733 35.109 1.00 41.94 340 ASP C CA 1
ATOM 6921 C C . ASP C 1 340 ? 2.126 -11.982 34.037 1.00 40.43 340 ASP C C 1
ATOM 6922 O O . ASP C 1 340 ? 0.949 -12.133 34.326 1.00 43.94 340 ASP C O 1
ATOM 6927 N N . VAL C 1 341 ? 2.571 -11.998 32.795 1.00 39.62 341 VAL C N 1
ATOM 6928 C CA . VAL C 1 341 ? 1.662 -12.117 31.635 1.00 38.66 341 VAL C CA 1
ATOM 6929 C C . VAL C 1 341 ? 2.235 -13.076 30.611 1.00 38.77 341 VAL C C 1
ATOM 6930 O O . VAL C 1 341 ? 3.420 -13.015 30.298 1.00 39.42 341 VAL C O 1
ATOM 6934 N N . ILE C 1 342 ? 1.401 -13.995 30.135 1.00 39.77 342 ILE C N 1
ATOM 6935 C CA . ILE C 1 342 ? 1.769 -14.868 29.000 1.00 41.12 342 ILE C CA 1
ATOM 6936 C C . ILE C 1 342 ? 0.725 -14.823 27.874 1.00 40.99 342 ILE C C 1
ATOM 6937 O O . ILE C 1 342 ? -0.462 -15.007 28.108 1.00 39.54 342 ILE C O 1
ATOM 6942 N N . LEU C 1 343 ? 1.202 -14.539 26.659 1.00 43.47 343 LEU C N 1
ATOM 6943 C CA . LEU C 1 343 ? 0.374 -14.640 25.417 1.00 45.29 343 LEU C CA 1
ATOM 6944 C C . LEU C 1 343 ? 0.737 -15.871 24.748 1.00 41.15 343 LEU C C 1
ATOM 6945 O O . LEU C 1 343 ? 1.851 -15.973 24.233 1.00 40.09 343 LEU C O 1
ATOM 6950 N N . VAL C 1 344 ? -0.220 -16.742 24.592 1.00 38.25 344 VAL C N 1
ATOM 6951 C CA . VAL C 1 344 ? 0.032 -18.012 23.935 1.00 37.66 344 VAL C CA 1
ATOM 6952 C C . VAL C 1 344 ? -0.259 -17.906 22.451 1.00 40.51 344 VAL C C 1
ATOM 6953 O O . VAL C 1 344 ? -1.356 -17.526 22.045 1.00 43.36 344 VAL C O 1
ATOM 6957 N N . GLU C 1 345 ? 0.722 -18.289 21.653 1.00 43.55 345 GLU C N 1
ATOM 6958 C CA . GLU C 1 345 ? 0.643 -18.129 20.219 1.00 46.65 345 GLU C CA 1
ATOM 6959 C C . GLU C 1 345 ? -0.239 -19.164 19.569 1.00 45.22 345 GLU C C 1
ATOM 6960 O O . GLU C 1 345 ? -0.246 -20.317 19.936 1.00 42.66 345 GLU C O 1
ATOM 6966 N N . ASP C 1 346 ? -1.020 -18.695 18.616 1.00 47.16 346 ASP C N 1
ATOM 6967 C CA . ASP C 1 346 ? -1.959 -19.534 17.837 1.00 47.08 346 ASP C CA 1
ATOM 6968 C C . ASP C 1 346 ? -2.985 -20.320 18.710 1.00 43.73 346 ASP C C 1
ATOM 6969 O O . ASP C 1 346 ? -3.458 -21.386 18.323 1.00 41.88 346 ASP C O 1
ATOM 6974 N N . ALA C 1 347 ? -3.414 -19.689 19.792 1.00 40.71 347 ALA C N 1
ATOM 6975 C CA . ALA C 1 347 ? -4.324 -20.306 20.748 1.00 36.87 347 ALA C CA 1
ATOM 6976 C C . ALA C 1 347 ? -5.600 -19.495 20.923 1.00 34.40 347 ALA C C 1
ATOM 6977 O O . ALA C 1 347 ? -5.581 -18.293 21.127 1.00 31.96 347 ALA C O 1
ATOM 6979 N N . GLY C 1 348 ? -6.704 -20.201 20.884 1.00 33.44 348 GLY C N 1
ATOM 6980 C CA . GLY C 1 348 ? -7.985 -19.636 21.197 1.00 31.69 348 GLY C CA 1
ATOM 6981 C C . GLY C 1 348 ? -8.192 -19.534 22.711 1.00 33.12 348 GLY C C 1
ATOM 6982 O O . GLY C 1 348 ? -7.258 -19.395 23.492 1.00 35.01 348 GLY C O 1
ATOM 6983 N N . HIS C 1 349 ? -9.434 -19.657 23.101 1.00 33.83 349 HIS C N 1
ATOM 6984 C CA . HIS C 1 349 ? -9.866 -19.498 24.483 1.00 33.30 349 HIS C CA 1
ATOM 6985 C C . HIS C 1 349 ? -9.308 -20.603 25.442 1.00 35.79 349 HIS C C 1
ATOM 6986 O O . HIS C 1 349 ? -8.833 -20.319 26.542 1.00 37.69 349 HIS C O 1
ATOM 6993 N N . GLY C 1 350 ? -9.352 -21.841 24.991 1.00 35.97 350 GLY C N 1
ATOM 6994 C CA . GLY C 1 350 ? -8.965 -22.992 25.843 1.00 34.68 350 GLY C CA 1
ATOM 6995 C C . GLY C 1 350 ? -7.485 -23.315 25.875 1.00 32.98 350 GLY C C 1
ATOM 6996 O O . GLY C 1 350 ? -7.039 -24.208 25.193 1.00 32.97 350 GLY C O 1
ATOM 6997 N N . LEU C 1 351 ? -6.753 -22.665 26.768 1.00 33.33 351 LEU C N 1
ATOM 6998 C CA . LEU C 1 351 ? -5.273 -22.745 26.769 1.00 33.10 351 LEU C CA 1
ATOM 6999 C C . LEU C 1 351 ? -4.775 -24.121 27.112 1.00 32.70 351 LEU C C 1
ATOM 7000 O O . LEU C 1 351 ? -3.741 -24.548 26.620 1.00 38.30 351 LEU C O 1
ATOM 7005 N N . ASN C 1 352 ? -5.502 -24.823 27.954 1.00 30.94 352 ASN C N 1
ATOM 7006 C CA . ASN C 1 352 ? -5.102 -26.181 28.332 1.00 29.68 352 ASN C CA 1
ATOM 7007 C C . ASN C 1 352 ? -5.194 -27.194 27.179 1.00 29.45 352 ASN C C 1
ATOM 7008 O O . ASN C 1 352 ? -4.617 -28.265 27.263 1.00 29.21 352 ASN C O 1
ATOM 7013 N N . LEU C 1 353 ? -5.933 -26.853 26.127 1.00 27.81 353 LEU C N 1
ATOM 7014 C CA . LEU C 1 353 ? -6.318 -27.849 25.064 1.00 28.65 353 LEU C CA 1
ATOM 7015 C C . LEU C 1 353 ? -5.641 -27.671 23.682 1.00 27.05 353 LEU C C 1
ATOM 7016 O O . LEU C 1 353 ? -5.813 -28.490 22.781 1.00 25.96 353 LEU C O 1
ATOM 7021 N N . VAL C 1 354 ? -4.851 -26.625 23.558 1.00 26.28 354 VAL C N 1
ATOM 7022 C CA . VAL C 1 354 ? -4.218 -26.276 22.291 1.00 26.37 354 VAL C CA 1
ATOM 7023 C C . VAL C 1 354 ? -2.942 -27.108 22.082 1.00 27.17 354 VAL C C 1
ATOM 7024 O O . VAL C 1 354 ? -2.287 -27.521 23.062 1.00 27.94 354 VAL C O 1
ATOM 7028 N N . PRO C 1 355 ? -2.552 -27.329 20.812 1.00 27.85 355 PRO C N 1
ATOM 7029 C CA . PRO C 1 355 ? -1.314 -28.066 20.532 1.00 28.00 355 PRO C CA 1
ATOM 7030 C C . PRO C 1 355 ? -0.088 -27.514 21.226 1.00 28.69 355 PRO C C 1
ATOM 7031 O O . PRO C 1 355 ? 0.839 -28.272 21.588 1.00 33.47 355 PRO C O 1
ATOM 7035 N N . ASN C 1 356 ? -0.076 -26.218 21.398 1.00 29.22 356 ASN C N 1
ATOM 7036 C CA . ASN C 1 356 ? 1.057 -25.480 21.908 1.00 31.05 356 ASN C CA 1
ATOM 7037 C C . ASN C 1 356 ? 0.896 -25.142 23.433 1.00 31.49 356 ASN C C 1
ATOM 7038 O O . ASN C 1 356 ? 1.577 -24.273 24.003 1.00 32.52 356 ASN C O 1
ATOM 7043 N N . THR C 1 357 ? 0.189 -26.024 24.116 1.00 30.25 357 THR C N 1
ATOM 7044 C CA . THR C 1 357 ? -0.115 -25.817 25.537 1.00 29.86 357 THR C CA 1
ATOM 7045 C C . THR C 1 357 ? 1.091 -25.911 26.513 1.00 28.12 357 THR C C 1
ATOM 7046 O O . THR C 1 357 ? 1.062 -25.340 27.602 1.00 27.88 357 THR C O 1
ATOM 7050 N N . ARG C 1 358 ? 2.111 -26.655 26.146 1.00 29.01 358 ARG C N 1
ATOM 7051 C CA . ARG C 1 358 ? 3.276 -26.883 27.076 1.00 29.24 358 ARG C CA 1
ATOM 7052 C C . ARG C 1 358 ? 4.035 -25.591 27.393 1.00 28.87 358 ARG C C 1
ATOM 7053 O O . ARG C 1 358 ? 4.563 -25.436 28.459 1.00 28.41 358 ARG C O 1
ATOM 7061 N N . VAL C 1 359 ? 4.067 -24.676 26.430 1.00 30.13 359 VAL C N 1
ATOM 7062 C CA . VAL C 1 359 ? 4.718 -23.366 26.617 1.00 30.76 359 VAL C CA 1
ATOM 7063 C C . VAL C 1 359 ? 4.071 -22.649 27.785 1.00 29.44 359 VAL C C 1
ATOM 7064 O O . VAL C 1 359 ? 4.737 -22.043 28.599 1.00 29.69 359 VAL C O 1
ATOM 7068 N N . TYR C 1 360 ? 2.771 -22.790 27.859 1.00 30.35 360 TYR C N 1
ATOM 7069 C CA . TYR C 1 360 ? 1.929 -22.167 28.875 1.00 33.51 360 TYR C CA 1
ATOM 7070 C C . TYR C 1 360 ? 2.044 -22.895 30.254 1.00 31.86 360 TYR C C 1
ATOM 7071 O O . TYR C 1 360 ? 2.034 -22.273 31.343 1.00 26.74 360 TYR C O 1
ATOM 7080 N N . GLN C 1 361 ? 2.057 -24.207 30.176 1.00 31.76 361 GLN C N 1
ATOM 7081 C CA . GLN C 1 361 ? 2.268 -25.052 31.354 1.00 32.27 361 GLN C CA 1
ATOM 7082 C C . GLN C 1 361 ? 3.612 -24.728 32.000 1.00 29.77 361 GLN C C 1
ATOM 7083 O O . GLN C 1 361 ? 3.718 -24.588 33.215 1.00 28.70 361 GLN C O 1
ATOM 7089 N N . ASP C 1 362 ? 4.623 -24.622 31.163 1.00 28.48 362 ASP C N 1
ATOM 7090 C CA . ASP C 1 362 ? 5.986 -24.372 31.617 1.00 30.70 362 ASP C CA 1
ATOM 7091 C C . ASP C 1 362 ? 6.088 -23.007 32.254 1.00 31.52 362 ASP C C 1
ATOM 7092 O O . ASP C 1 362 ? 6.712 -22.842 33.305 1.00 29.95 362 ASP C O 1
ATOM 7097 N N . ALA C 1 363 ? 5.445 -22.031 31.638 1.00 30.42 363 ALA C N 1
ATOM 7098 C CA . ALA C 1 363 ? 5.506 -20.660 32.162 1.00 30.17 363 ALA C CA 1
ATOM 7099 C C . ALA C 1 363 ? 4.793 -20.572 33.500 1.00 32.48 363 ALA C C 1
ATOM 7100 O O . ALA C 1 363 ? 5.243 -19.883 34.419 1.00 36.54 363 ALA C O 1
ATOM 7102 N N . SER C 1 364 ? 3.690 -21.298 33.611 1.00 32.09 364 SER C N 1
ATOM 7103 C CA . SER C 1 364 ? 2.903 -21.357 34.872 1.00 30.10 364 SER C CA 1
ATOM 7104 C C . SER C 1 364 ? 3.686 -22.036 35.990 1.00 32.00 364 SER C C 1
ATOM 7105 O O . SER C 1 364 ? 3.622 -21.628 37.134 1.00 30.42 364 SER C O 1
ATOM 7108 N N . ARG C 1 365 ? 4.393 -23.093 35.643 1.00 33.56 365 ARG C N 1
ATOM 7109 C CA . ARG C 1 365 ? 5.157 -23.849 36.622 1.00 36.93 365 ARG C CA 1
ATOM 7110 C C . ARG C 1 365 ? 6.305 -22.992 37.137 1.00 38.69 365 ARG C C 1
ATOM 7111 O O . ARG C 1 365 ? 6.566 -22.941 38.325 1.00 37.28 365 ARG C O 1
ATOM 7119 N N . ASP C 1 366 ? 6.999 -22.352 36.207 1.00 40.50 366 ASP C N 1
ATOM 7120 C CA . ASP C 1 366 ? 8.131 -21.463 36.546 1.00 39.09 366 ASP C CA 1
ATOM 7121 C C . ASP C 1 366 ? 7.684 -20.360 37.467 1.00 36.55 366 ASP C C 1
ATOM 7122 O O . ASP C 1 366 ? 8.379 -20.000 38.400 1.00 38.22 366 ASP C O 1
ATOM 7127 N N . TRP C 1 367 ? 6.522 -19.827 37.178 1.00 32.37 367 TRP C N 1
ATOM 7128 C CA . TRP C 1 367 ? 5.919 -18.783 38.003 1.00 33.05 367 TRP C CA 1
ATOM 7129 C C . TRP C 1 367 ? 5.619 -19.265 39.441 1.00 32.23 367 TRP C C 1
ATOM 7130 O O . TRP C 1 367 ? 5.996 -18.624 40.417 1.00 30.84 367 TRP C O 1
ATOM 7141 N N . LEU C 1 368 ? 4.952 -20.399 39.537 1.00 30.55 368 LEU C N 1
ATOM 7142 C CA . LEU C 1 368 ? 4.683 -21.035 40.830 1.00 29.69 368 LEU C CA 1
ATOM 7143 C C . LEU C 1 368 ? 5.943 -21.253 41.628 1.00 31.08 368 LEU C C 1
ATOM 7144 O O . LEU C 1 368 ? 5.993 -20.956 42.822 1.00 30.88 368 LEU C O 1
ATOM 7149 N N . ASP C 1 369 ? 6.954 -21.788 40.967 1.00 32.57 369 ASP C N 1
ATOM 7150 C CA . ASP C 1 369 ? 8.245 -22.055 41.620 1.00 33.33 369 ASP C CA 1
ATOM 7151 C C . ASP C 1 369 ? 8.840 -20.734 42.154 1.00 35.77 369 ASP C C 1
ATOM 7152 O O . ASP C 1 369 ? 9.368 -20.677 43.238 1.00 34.78 369 ASP C O 1
ATOM 7157 N N . ARG C 1 370 ? 8.667 -19.676 41.392 1.00 40.07 370 ARG C N 1
ATOM 7158 C CA . ARG C 1 370 ? 9.241 -18.374 41.731 1.00 43.70 370 ARG C CA 1
ATOM 7159 C C . ARG C 1 370 ? 8.535 -17.666 42.886 1.00 41.24 370 ARG C C 1
ATOM 7160 O O . ARG C 1 370 ? 9.133 -16.913 43.616 1.00 46.30 370 ARG C O 1
ATOM 7168 N N . VAL C 1 371 ? 7.267 -17.910 43.018 1.00 40.17 371 VAL C N 1
ATOM 7169 C CA . VAL C 1 371 ? 6.370 -17.020 43.762 1.00 40.66 371 VAL C CA 1
ATOM 7170 C C . VAL C 1 371 ? 5.772 -17.686 45.044 1.00 40.44 371 VAL C C 1
ATOM 7171 O O . VAL C 1 371 ? 5.380 -16.997 45.982 1.00 39.64 371 VAL C O 1
ATOM 7175 N N . VAL C 1 372 ? 5.655 -19.009 45.023 1.00 37.31 372 VAL C N 1
ATOM 7176 C CA . VAL C 1 372 ? 5.243 -19.794 46.211 1.00 35.96 372 VAL C CA 1
ATOM 7177 C C . VAL C 1 372 ? 6.108 -20.994 46.510 1.00 33.17 372 VAL C C 1
ATOM 7178 O O . VAL C 1 372 ? 6.355 -21.286 47.651 1.00 37.87 372 VAL C O 1
ATOM 7182 N N . GLY C 1 373 ? 6.538 -21.700 45.494 1.00 31.67 373 GLY C N 1
ATOM 7183 C CA . GLY C 1 373 ? 7.239 -22.977 45.698 1.00 31.89 373 GLY C CA 1
ATOM 7184 C C . GLY C 1 373 ? 6.261 -24.027 46.207 1.00 34.55 373 GLY C C 1
ATOM 7185 O O . GLY C 1 373 ? 5.112 -23.710 46.522 1.00 36.68 373 GLY C O 1
ATOM 7186 N N . HIS C 1 374 ? 6.713 -25.272 46.289 1.00 36.46 374 HIS C N 1
ATOM 7187 C CA . HIS C 1 374 ? 5.814 -26.402 46.644 1.00 37.62 374 HIS C CA 1
ATOM 7188 C C . HIS C 1 374 ? 5.989 -26.967 48.060 1.00 39.44 374 HIS C C 1
ATOM 7189 O O . HIS C 1 374 ? 5.230 -27.829 48.474 1.00 37.39 374 HIS C O 1
ATOM 7196 N N . GLY C 1 375 ? 6.966 -26.459 48.803 1.00 45.38 375 GLY C N 1
ATOM 7197 C CA . GLY C 1 375 ? 7.219 -26.926 50.198 1.00 48.34 375 GLY C CA 1
ATOM 7198 C C . GLY C 1 375 ? 8.117 -28.147 50.300 1.00 52.67 375 GLY C C 1
ATOM 7199 O O . GLY C 1 375 ? 8.044 -28.889 51.269 1.00 56.16 375 GLY C O 1
ATOM 7200 N N . LEU C 1 376 ? 9.002 -28.318 49.314 1.00 59.74 376 LEU C N 1
ATOM 7201 C CA . LEU C 1 376 ? 10.010 -29.409 49.311 1.00 61.58 376 LEU C CA 1
ATOM 7202 C C . LEU C 1 376 ? 11.290 -28.941 48.618 1.00 56.05 376 LEU C C 1
ATOM 7203 O O . LEU C 1 376 ? 12.258 -29.694 48.513 1.00 53.26 376 LEU C O 1
ATOM 7208 N N . SER D 1 61 ? 45.981 -2.910 52.660 1.00 65.47 61 SER D N 1
ATOM 7209 C CA . SER D 1 61 ? 46.506 -4.207 53.234 1.00 66.77 61 SER D CA 1
ATOM 7210 C C . SER D 1 61 ? 45.778 -5.501 52.730 1.00 66.88 61 SER D C 1
ATOM 7211 O O . SER D 1 61 ? 46.432 -6.412 52.207 1.00 67.33 61 SER D O 1
ATOM 7213 N N . ALA D 1 62 ? 44.461 -5.608 52.972 1.00 59.42 62 ALA D N 1
ATOM 7214 C CA . ALA D 1 62 ? 43.661 -6.788 52.493 1.00 55.59 62 ALA D CA 1
ATOM 7215 C C . ALA D 1 62 ? 42.437 -6.441 51.656 1.00 52.84 62 ALA D C 1
ATOM 7216 O O . ALA D 1 62 ? 41.860 -5.385 51.794 1.00 55.26 62 ALA D O 1
ATOM 7218 N N . ILE D 1 63 ? 42.023 -7.403 50.836 1.00 51.24 63 ILE D N 1
ATOM 7219 C CA . ILE D 1 63 ? 40.841 -7.270 49.960 1.00 48.34 63 ILE D CA 1
ATOM 7220 C C . ILE D 1 63 ? 39.683 -8.090 50.494 1.00 46.26 63 ILE D C 1
ATOM 7221 O O . ILE D 1 63 ? 39.755 -9.290 50.572 1.00 48.80 63 ILE D O 1
ATOM 7226 N N . CYS D 1 64 ? 38.590 -7.404 50.784 1.00 47.82 64 CYS D N 1
ATOM 7227 C CA . CYS D 1 64 ? 37.473 -7.954 51.578 1.00 44.94 64 CYS D CA 1
ATOM 7228 C C . CYS D 1 64 ? 36.136 -7.746 50.874 1.00 45.13 64 CYS D C 1
ATOM 7229 O O . CYS D 1 64 ? 35.904 -6.737 50.239 1.00 46.06 64 CYS D O 1
ATOM 7232 N N . ARG D 1 65 ? 35.245 -8.688 51.054 1.00 47.97 65 ARG D N 1
ATOM 7233 C CA . ARG D 1 65 ? 33.881 -8.558 50.562 1.00 51.51 65 ARG D CA 1
ATOM 7234 C C . ARG D 1 65 ? 32.925 -9.305 51.478 1.00 47.60 65 ARG D C 1
ATOM 7235 O O . ARG D 1 65 ? 33.119 -10.473 51.785 1.00 41.03 65 ARG D O 1
ATOM 7243 N N . ALA D 1 66 ? 31.907 -8.601 51.930 1.00 49.95 66 ALA D N 1
ATOM 7244 C CA . ALA D 1 66 ? 30.850 -9.196 52.757 1.00 49.71 66 ALA D CA 1
ATOM 7245 C C . ALA D 1 66 ? 29.798 -9.871 51.873 1.00 48.63 66 ALA D C 1
ATOM 7246 O O . ALA D 1 66 ? 29.607 -9.493 50.733 1.00 47.40 66 ALA D O 1
ATOM 7248 N N . THR D 1 67 ? 29.175 -10.905 52.408 1.00 46.80 67 THR D N 1
ATOM 7249 C CA . THR D 1 67 ? 28.070 -11.577 51.747 1.00 49.77 67 THR D CA 1
ATOM 7250 C C . THR D 1 67 ? 27.092 -12.172 52.778 1.00 52.37 67 THR D C 1
ATOM 7251 O O . THR D 1 67 ? 27.347 -12.145 53.982 1.00 51.67 67 THR D O 1
ATOM 7255 N N . THR D 1 68 ? 25.944 -12.621 52.291 1.00 52.19 68 THR D N 1
ATOM 7256 C CA . THR D 1 68 ? 25.043 -13.454 53.071 1.00 58.68 68 THR D CA 1
ATOM 7257 C C . THR D 1 68 ? 25.005 -14.841 52.462 1.00 60.04 68 THR D C 1
ATOM 7258 O O . THR D 1 68 ? 25.088 -14.991 51.254 1.00 62.77 68 THR D O 1
ATOM 7262 N N . VAL D 1 69 ? 24.893 -15.844 53.312 1.00 56.15 69 VAL D N 1
ATOM 7263 C CA . VAL D 1 69 ? 24.812 -17.225 52.874 1.00 56.62 69 VAL D CA 1
ATOM 7264 C C . VAL D 1 69 ? 23.462 -17.777 53.280 1.00 58.32 69 VAL D C 1
ATOM 7265 O O . VAL D 1 69 ? 23.089 -17.697 54.438 1.00 55.24 69 VAL D O 1
ATOM 7269 N N . GLU D 1 70 ? 22.743 -18.373 52.333 1.00 60.24 70 GLU D N 1
ATOM 7270 C CA . GLU D 1 70 ? 21.514 -19.115 52.675 1.00 63.35 70 GLU D CA 1
ATOM 7271 C C . GLU D 1 70 ? 21.876 -20.428 53.329 1.00 57.28 70 GLU D C 1
ATOM 7272 O O . GLU D 1 70 ? 22.729 -21.159 52.868 1.00 56.05 70 GLU D O 1
ATOM 7278 N N . VAL D 1 71 ? 21.225 -20.699 54.428 1.00 57.45 71 VAL D N 1
ATOM 7279 C CA . VAL D 1 71 ? 21.652 -21.732 55.343 1.00 54.78 71 VAL D CA 1
ATOM 7280 C C . VAL D 1 71 ? 20.410 -22.423 55.917 1.00 49.52 71 VAL D C 1
ATOM 7281 O O . VAL D 1 71 ? 19.424 -21.767 56.178 1.00 46.15 71 VAL D O 1
ATOM 7285 N N . THR D 1 72 ? 20.476 -23.732 56.162 1.00 47.56 72 THR D N 1
ATOM 7286 C CA . THR D 1 72 ? 19.292 -24.440 56.701 1.00 54.52 72 THR D CA 1
ATOM 7287 C C . THR D 1 72 ? 18.959 -23.856 58.101 1.00 58.88 72 THR D C 1
ATOM 7288 O O . THR D 1 72 ? 19.698 -24.047 59.051 1.00 56.08 72 THR D O 1
ATOM 7292 N N . LEU D 1 73 ? 17.943 -22.990 58.140 1.00 63.19 73 LEU D N 1
ATOM 7293 C CA . LEU D 1 73 ? 17.371 -22.509 59.387 1.00 66.43 73 LEU D CA 1
ATOM 7294 C C . LEU D 1 73 ? 16.346 -23.493 59.917 1.00 75.30 73 LEU D C 1
ATOM 7295 O O . LEU D 1 73 ? 15.220 -23.111 60.214 1.00 79.29 73 LEU D O 1
ATOM 7296 N N . GLY D 1 74 ? 16.729 -24.773 60.017 1.00 82.13 74 GLY D N 1
ATOM 7297 C CA . GLY D 1 74 ? 15.853 -25.836 60.598 1.00 84.48 74 GLY D CA 1
ATOM 7298 C C . GLY D 1 74 ? 14.597 -26.113 59.734 1.00 86.13 74 GLY D C 1
ATOM 7299 O O . GLY D 1 74 ? 14.271 -27.259 59.298 1.00 77.64 74 GLY D O 1
ATOM 7300 N N . LYS D 1 75 ? 13.880 -25.045 59.533 1.00 85.87 75 LYS D N 1
ATOM 7301 C CA . LYS D 1 75 ? 12.693 -25.033 58.663 1.00 88.12 75 LYS D CA 1
ATOM 7302 C C . LYS D 1 75 ? 12.943 -25.637 57.265 1.00 76.75 75 LYS D C 1
ATOM 7303 O O . LYS D 1 75 ? 12.075 -26.389 56.771 1.00 67.16 75 LYS D O 1
ATOM 7309 N N . GLY D 1 76 ? 14.078 -25.314 56.587 1.00 77.64 76 GLY D N 1
ATOM 7310 C CA . GLY D 1 76 ? 14.905 -24.008 56.735 1.00 72.62 76 GLY D CA 1
ATOM 7311 C C . GLY D 1 76 ? 14.192 -22.898 55.938 1.00 71.62 76 GLY D C 1
ATOM 7312 O O . GLY D 1 76 ? 12.982 -22.945 55.874 1.00 70.78 76 GLY D O 1
ATOM 7313 N N . THR D 1 77 ? 14.835 -21.868 55.347 1.00 67.27 77 THR D N 1
ATOM 7314 C CA . THR D 1 77 ? 16.268 -21.471 55.430 1.00 62.43 77 THR D CA 1
ATOM 7315 C C . THR D 1 77 ? 16.387 -20.092 56.126 1.00 59.39 77 THR D C 1
ATOM 7316 O O . THR D 1 77 ? 15.414 -19.348 56.227 1.00 55.63 77 THR D O 1
ATOM 7320 N N . GLY D 1 78 ? 17.597 -19.768 56.579 1.00 56.45 78 GLY D N 1
ATOM 7321 C CA . GLY D 1 78 ? 17.939 -18.401 57.069 1.00 50.00 78 GLY D CA 1
ATOM 7322 C C . GLY D 1 78 ? 19.185 -17.837 56.413 1.00 48.43 78 GLY D C 1
ATOM 7323 O O . GLY D 1 78 ? 19.897 -18.529 55.670 1.00 45.96 78 GLY D O 1
ATOM 7324 N N . LYS D 1 79 ? 19.433 -16.568 56.688 1.00 52.98 79 LYS D N 1
ATOM 7325 C CA . LYS D 1 79 ? 20.598 -15.840 56.142 1.00 58.37 79 LYS D CA 1
ATOM 7326 C C . LYS D 1 79 ? 21.708 -15.652 57.175 1.00 55.41 79 LYS D C 1
ATOM 7327 O O . LYS D 1 79 ? 21.490 -15.109 58.248 1.00 51.02 79 LYS D O 1
ATOM 7341 N N . TRP D 1 81 ? 25.305 -13.832 57.686 1.00 43.02 81 TRP D N 1
ATOM 7342 C CA . TRP D 1 81 ? 26.276 -12.847 57.207 1.00 38.68 81 TRP D CA 1
ATOM 7343 C C . TRP D 1 81 ? 27.702 -13.321 57.421 1.00 36.76 81 TRP D C 1
ATOM 7344 O O . TRP D 1 81 ? 28.037 -13.904 58.444 1.00 38.50 81 TRP D O 1
ATOM 7355 N N . GLY D 1 82 ? 28.544 -13.018 56.471 1.00 35.99 82 GLY D N 1
ATOM 7356 C CA . GLY D 1 82 ? 29.955 -13.350 56.563 1.00 36.53 82 GLY D CA 1
ATOM 7357 C C . GLY D 1 82 ? 30.815 -12.462 55.720 1.00 38.93 82 GLY D C 1
ATOM 7358 O O . GLY D 1 82 ? 30.353 -11.862 54.761 1.00 46.92 82 GLY D O 1
ATOM 7359 N N . GLU D 1 83 ? 32.078 -12.352 56.089 1.00 40.82 83 GLU D N 1
ATOM 7360 C CA . GLU D 1 83 ? 33.032 -11.550 55.305 1.00 42.24 83 GLU D CA 1
ATOM 7361 C C . GLU D 1 83 ? 34.228 -12.382 54.884 1.00 41.81 83 GLU D C 1
ATOM 7362 O O . GLU D 1 83 ? 34.881 -13.010 55.699 1.00 46.82 83 GLU D O 1
ATOM 7368 N N . LEU D 1 84 ? 34.504 -12.362 53.597 1.00 41.67 84 LEU D N 1
ATOM 7369 C CA . LEU D 1 84 ? 35.659 -13.058 53.026 1.00 41.05 84 LEU D CA 1
ATOM 7370 C C . LEU D 1 84 ? 36.742 -12.061 52.707 1.00 37.70 84 LEU D C 1
ATOM 7371 O O . LEU D 1 84 ? 36.498 -11.110 51.977 1.00 38.08 84 LEU D O 1
ATOM 7376 N N . CYS D 1 85 ? 37.943 -12.299 53.239 1.00 34.79 85 CYS D N 1
ATOM 7377 C CA . CYS D 1 85 ? 39.116 -11.443 52.963 1.00 36.03 85 CYS D CA 1
ATOM 7378 C C . CYS D 1 85 ? 40.283 -12.278 52.501 1.00 39.32 85 CYS D C 1
ATOM 7379 O O . CYS D 1 85 ? 40.547 -13.344 53.052 1.00 43.07 85 CYS D O 1
ATOM 7382 N N . ARG D 1 86 ? 41.001 -11.756 51.511 1.00 42.82 86 ARG D N 1
ATOM 7383 C CA . ARG D 1 86 ? 42.272 -12.328 51.034 1.00 46.48 86 ARG D CA 1
ATOM 7384 C C . ARG D 1 86 ? 43.392 -11.329 51.227 1.00 48.62 86 ARG D C 1
ATOM 7385 O O . ARG D 1 86 ? 43.149 -10.144 51.195 1.00 49.82 86 ARG D O 1
ATOM 7393 N N . PRO D 1 87 ? 44.647 -11.811 51.359 1.00 51.65 87 PRO D N 1
ATOM 7394 C CA . PRO D 1 87 ? 45.744 -10.874 51.248 1.00 53.58 87 PRO D CA 1
ATOM 7395 C C . PRO D 1 87 ? 45.735 -10.240 49.877 1.00 57.05 87 PRO D C 1
ATOM 7396 O O . PRO D 1 87 ? 45.372 -10.907 48.885 1.00 57.50 87 PRO D O 1
ATOM 7400 N N . ALA D 1 88 ? 46.128 -8.974 49.819 1.00 55.83 88 ALA D N 1
ATOM 7401 C CA . ALA D 1 88 ? 46.136 -8.222 48.543 1.00 60.73 88 ALA D CA 1
ATOM 7402 C C . ALA D 1 88 ? 47.160 -8.806 47.569 1.00 65.26 88 ALA D C 1
ATOM 7403 O O . ALA D 1 88 ? 48.273 -9.147 47.951 1.00 65.43 88 ALA D O 1
ATOM 7405 N N . GLY D 1 89 ? 46.749 -8.929 46.318 1.00 67.63 89 GLY D N 1
ATOM 7406 C CA . GLY D 1 89 ? 47.607 -9.473 45.252 1.00 69.44 89 GLY D CA 1
ATOM 7407 C C . GLY D 1 89 ? 47.925 -10.958 45.380 1.00 73.75 89 GLY D C 1
ATOM 7408 O O . GLY D 1 89 ? 48.938 -11.425 44.867 1.00 79.26 89 GLY D O 1
ATOM 7409 N N . SER D 1 90 ? 47.047 -11.696 46.047 1.00 71.45 90 SER D N 1
ATOM 7410 C CA . SER D 1 90 ? 47.259 -13.140 46.318 1.00 69.25 90 SER D CA 1
ATOM 7411 C C . SER D 1 90 ? 45.968 -13.883 46.279 1.00 67.52 90 SER D C 1
ATOM 7412 O O . SER D 1 90 ? 44.919 -13.331 46.561 1.00 72.89 90 SER D O 1
ATOM 7415 N N . SER D 1 91 ? 46.066 -15.169 46.040 1.00 62.62 91 SER D N 1
ATOM 7416 C CA . SER D 1 91 ? 44.903 -16.055 46.088 1.00 61.68 91 SER D CA 1
ATOM 7417 C C . SER D 1 91 ? 45.226 -17.346 46.854 1.00 57.78 91 SER D C 1
ATOM 7418 O O . SER D 1 91 ? 45.630 -18.326 46.260 1.00 52.41 91 SER D O 1
ATOM 7421 N N . PRO D 1 92 ? 45.080 -17.326 48.193 1.00 56.21 92 PRO D N 1
ATOM 7422 C CA . PRO D 1 92 ? 45.432 -18.498 48.992 1.00 51.86 92 PRO D CA 1
ATOM 7423 C C . PRO D 1 92 ? 44.563 -19.686 48.695 1.00 49.52 92 PRO D C 1
ATOM 7424 O O . PRO D 1 92 ? 43.402 -19.528 48.324 1.00 54.29 92 PRO D O 1
ATOM 7428 N N . ASP D 1 93 ? 45.115 -20.867 48.898 1.00 47.18 93 ASP D N 1
ATOM 7429 C CA . ASP D 1 93 ? 44.345 -22.131 48.780 1.00 48.19 93 ASP D CA 1
ATOM 7430 C C . ASP D 1 93 ? 43.734 -22.544 50.128 1.00 43.41 93 ASP D C 1
ATOM 7431 O O . ASP D 1 93 ? 42.833 -23.380 50.195 1.00 39.12 93 ASP D O 1
ATOM 7436 N N . THR D 1 94 ? 44.243 -21.953 51.196 1.00 42.73 94 THR D N 1
ATOM 7437 C CA . THR D 1 94 ? 43.677 -22.166 52.553 1.00 40.80 94 THR D CA 1
ATOM 7438 C C . THR D 1 94 ? 42.872 -20.977 53.008 1.00 36.25 94 THR D C 1
ATOM 7439 O O . THR D 1 94 ? 43.332 -19.825 52.965 1.00 34.63 94 THR D O 1
ATOM 7443 N N . VAL D 1 95 ? 41.693 -21.282 53.497 1.00 31.54 95 VAL D N 1
ATOM 7444 C CA . VAL D 1 95 ? 40.836 -20.308 54.140 1.00 31.75 95 VAL D CA 1
ATOM 7445 C C . VAL D 1 95 ? 40.578 -20.725 55.579 1.00 32.59 95 VAL D C 1
ATOM 7446 O O . VAL D 1 95 ? 40.287 -21.894 55.859 1.00 32.36 95 VAL D O 1
ATOM 7450 N N . VAL D 1 96 ? 40.624 -19.741 56.471 1.00 34.57 96 VAL D N 1
ATOM 7451 C CA . VAL D 1 96 ? 40.339 -19.957 57.902 1.00 35.67 96 VAL D CA 1
ATOM 7452 C C . VAL D 1 96 ? 39.008 -19.342 58.258 1.00 36.87 96 VAL D C 1
ATOM 7453 O O . VAL D 1 96 ? 38.853 -18.147 58.244 1.00 35.62 96 VAL D O 1
ATOM 7457 N N . THR D 1 97 ? 38.068 -20.198 58.609 1.00 40.05 97 THR D N 1
ATOM 7458 C CA . THR D 1 97 ? 36.716 -19.783 58.986 1.00 41.62 97 THR D CA 1
ATOM 7459 C C . THR D 1 97 ? 36.573 -19.694 60.497 1.00 38.65 97 THR D C 1
ATOM 7460 O O . THR D 1 97 ? 36.848 -20.653 61.216 1.00 35.83 97 THR D O 1
ATOM 7472 N N . VAL D 1 99 ? 34.446 -18.735 64.040 1.00 35.64 99 VAL D N 1
ATOM 7473 C CA . VAL D 1 99 ? 33.140 -18.793 64.655 1.00 34.09 99 VAL D CA 1
ATOM 7474 C C . VAL D 1 99 ? 33.216 -18.211 66.057 1.00 32.46 99 VAL D C 1
ATOM 7475 O O . VAL D 1 99 ? 33.917 -18.731 66.924 1.00 35.65 99 VAL D O 1
ATOM 7479 N N . HIS D 1 100 ? 32.470 -17.149 66.276 1.00 28.89 100 HIS D N 1
ATOM 7480 C CA . HIS D 1 100 ? 32.496 -16.441 67.551 1.00 27.19 100 HIS D CA 1
ATOM 7481 C C . HIS D 1 100 ? 31.702 -17.158 68.620 1.00 27.37 100 HIS D C 1
ATOM 7482 O O . HIS D 1 100 ? 30.946 -18.090 68.344 1.00 30.32 100 HIS D O 1
ATOM 7489 N N . GLY D 1 101 ? 31.862 -16.692 69.849 1.00 25.81 101 GLY D N 1
ATOM 7490 C CA . GLY D 1 101 ? 31.145 -17.246 70.990 1.00 25.04 101 GLY D CA 1
ATOM 7491 C C . GLY D 1 101 ? 29.918 -16.464 71.419 1.00 26.02 101 GLY D C 1
ATOM 7492 O O . GLY D 1 101 ? 29.513 -15.501 70.785 1.00 24.86 101 GLY D O 1
ATOM 7493 N N . ALA D 1 102 ? 29.350 -16.903 72.536 1.00 27.82 102 ALA D N 1
ATOM 7494 C CA . ALA D 1 102 ? 28.080 -16.374 73.067 1.00 27.77 102 ALA D CA 1
ATOM 7495 C C . ALA D 1 102 ? 28.197 -14.941 73.604 1.00 27.10 102 ALA D C 1
ATOM 7496 O O . ALA D 1 102 ? 29.071 -14.618 74.378 1.00 24.69 102 ALA D O 1
ATOM 7498 N N . THR D 1 103 ? 27.271 -14.108 73.161 1.00 28.26 103 THR D N 1
ATOM 7499 C CA . THR D 1 103 ? 27.264 -12.635 73.406 1.00 28.69 103 THR D CA 1
ATOM 7500 C C . THR D 1 103 ? 28.359 -11.868 72.625 1.00 27.49 103 THR D C 1
ATOM 7501 O O . THR D 1 103 ? 28.603 -10.676 72.876 1.00 28.31 103 THR D O 1
ATOM 7505 N N . TYR D 1 104 ? 28.958 -12.544 71.663 1.00 25.94 104 TYR D N 1
ATOM 7506 C CA . TYR D 1 104 ? 29.793 -11.896 70.658 1.00 25.98 104 TYR D CA 1
ATOM 7507 C C . TYR D 1 104 ? 29.180 -12.012 69.248 1.00 25.02 104 TYR D C 1
ATOM 7508 O O . TYR D 1 104 ? 28.150 -12.649 69.036 1.00 24.23 104 TYR D O 1
ATOM 7517 N N . ASN D 1 105 ? 29.820 -11.359 68.307 1.00 23.96 105 ASN D N 1
ATOM 7518 C CA . ASN D 1 105 ? 29.563 -11.589 66.886 1.00 23.37 105 ASN D CA 1
ATOM 7519 C C . ASN D 1 105 ? 30.906 -11.611 66.161 1.00 23.16 105 ASN D C 1
ATOM 7520 O O . ASN D 1 105 ? 31.938 -11.801 66.794 1.00 23.78 105 ASN D O 1
ATOM 7525 N N . HIS D 1 106 ? 30.906 -11.392 64.860 1.00 23.50 106 HIS D N 1
ATOM 7526 C CA . HIS D 1 106 ? 32.157 -11.419 64.082 1.00 23.97 106 HIS D CA 1
ATOM 7527 C C . HIS D 1 106 ? 33.238 -10.476 64.605 1.00 25.12 106 HIS D C 1
ATOM 7528 O O . HIS D 1 106 ? 34.423 -10.720 64.378 1.00 28.31 106 HIS D O 1
ATOM 7535 N N . ASN D 1 107 ? 32.852 -9.413 65.308 1.00 25.08 107 ASN D N 1
ATOM 7536 C CA . ASN D 1 107 ? 33.852 -8.425 65.838 1.00 26.43 107 ASN D CA 1
ATOM 7537 C C . ASN D 1 107 ? 34.930 -9.029 66.715 1.00 26.82 107 ASN D C 1
ATOM 7538 O O . ASN D 1 107 ? 36.071 -8.549 66.719 1.00 28.61 107 ASN D O 1
ATOM 7543 N N . TYR D 1 108 ? 34.586 -10.091 67.431 1.00 26.57 108 TYR D N 1
ATOM 7544 C CA . TYR D 1 108 ? 35.552 -10.791 68.277 1.00 28.61 108 TYR D CA 1
ATOM 7545 C C . TYR D 1 108 ? 36.780 -11.257 67.472 1.00 29.20 108 TYR D C 1
ATOM 7546 O O . TYR D 1 108 ? 37.909 -11.113 67.916 1.00 32.67 108 TYR D O 1
ATOM 7555 N N . TRP D 1 109 ? 36.533 -11.808 66.298 1.00 29.66 109 TRP D N 1
ATOM 7556 C CA . TRP D 1 109 ? 37.607 -12.348 65.436 1.00 30.02 109 TRP D CA 1
ATOM 7557 C C . TRP D 1 109 ? 38.209 -11.303 64.462 1.00 30.30 109 TRP D C 1
ATOM 7558 O O . TRP D 1 109 ? 39.208 -11.564 63.833 1.00 32.34 109 TRP D O 1
ATOM 7569 N N . ASP D 1 110 ? 37.560 -10.157 64.324 1.00 30.55 110 ASP D N 1
ATOM 7570 C CA . ASP D 1 110 ? 38.116 -9.024 63.545 1.00 31.59 110 ASP D CA 1
ATOM 7571 C C . ASP D 1 110 ? 37.882 -7.703 64.250 1.00 30.30 110 ASP D C 1
ATOM 7572 O O . ASP D 1 110 ? 37.108 -6.905 63.833 1.00 35.53 110 ASP D O 1
ATOM 7577 N N . PHE D 1 111 ? 38.624 -7.489 65.294 1.00 30.98 111 PHE D N 1
ATOM 7578 C CA . PHE D 1 111 ? 38.329 -6.440 66.293 1.00 30.02 111 PHE D CA 1
ATOM 7579 C C . PHE D 1 111 ? 38.681 -5.084 65.752 1.00 29.41 111 PHE D C 1
ATOM 7580 O O . PHE D 1 111 ? 39.757 -4.911 65.204 1.00 32.26 111 PHE D O 1
ATOM 7588 N N . PRO D 1 112 ? 37.758 -4.120 65.866 1.00 28.95 112 PRO D N 1
ATOM 7589 C CA . PRO D 1 112 ? 37.935 -2.834 65.157 1.00 29.87 112 PRO D CA 1
ATOM 7590 C C . PRO D 1 112 ? 38.729 -1.761 65.938 1.00 30.14 112 PRO D C 1
ATOM 7591 O O . PRO D 1 112 ? 38.926 -0.679 65.436 1.00 29.60 112 PRO D O 1
ATOM 7595 N N . TYR D 1 113 ? 39.167 -2.084 67.144 1.00 29.56 113 TYR D N 1
ATOM 7596 C CA . TYR D 1 113 ? 40.053 -1.191 67.909 1.00 30.49 113 TYR D CA 1
ATOM 7597 C C . TYR D 1 113 ? 41.465 -1.695 67.816 1.00 32.23 113 TYR D C 1
ATOM 7598 O O . TYR D 1 113 ? 41.745 -2.850 68.164 1.00 35.46 113 TYR D O 1
ATOM 7607 N N . GLN D 1 114 ? 42.358 -0.827 67.337 1.00 33.39 114 GLN D N 1
ATOM 7608 C CA . GLN D 1 114 ? 43.776 -1.163 67.158 1.00 31.79 114 GLN D CA 1
ATOM 7609 C C . GLN D 1 114 ? 43.924 -2.531 66.478 1.00 33.24 114 GLN D C 1
ATOM 7610 O O . GLN D 1 114 ? 44.533 -3.471 67.045 1.00 30.29 114 GLN D O 1
ATOM 7616 N N . PRO D 1 115 ? 43.356 -2.664 65.270 1.00 33.89 115 PRO D N 1
ATOM 7617 C CA . PRO D 1 115 ? 43.320 -3.959 64.600 1.00 36.20 115 PRO D CA 1
ATOM 7618 C C . PRO D 1 115 ? 44.690 -4.582 64.319 1.00 37.02 115 PRO D C 1
ATOM 7619 O O . PRO D 1 115 ? 44.835 -5.780 64.379 1.00 36.37 115 PRO D O 1
ATOM 7623 N N . ASP D 1 116 ? 45.685 -3.754 64.059 1.00 41.43 116 ASP D N 1
ATOM 7624 C CA . ASP D 1 116 ? 47.070 -4.260 63.842 1.00 42.15 116 ASP D CA 1
ATOM 7625 C C . ASP D 1 116 ? 47.570 -5.036 65.052 1.00 41.88 116 ASP D C 1
ATOM 7626 O O . ASP D 1 116 ? 48.498 -5.805 64.946 1.00 42.94 116 ASP D O 1
ATOM 7631 N N . LYS D 1 117 ? 46.965 -4.789 66.204 1.00 41.12 117 LYS D N 1
ATOM 7632 C CA . LYS D 1 117 ? 47.258 -5.558 67.407 1.00 38.69 117 LYS D CA 1
ATOM 7633 C C . LYS D 1 117 ? 46.215 -6.640 67.685 1.00 34.50 117 LYS D C 1
ATOM 7634 O O . LYS D 1 117 ? 46.556 -7.763 67.904 1.00 30.66 117 LYS D O 1
ATOM 7640 N N . TYR D 1 118 ? 44.939 -6.272 67.677 1.00 33.61 118 TYR D N 1
ATOM 7641 C CA . TYR D 1 118 ? 43.855 -7.152 68.237 1.00 30.38 118 TYR D CA 1
ATOM 7642 C C . TYR D 1 118 ? 43.039 -7.929 67.202 1.00 29.68 118 TYR D C 1
ATOM 7643 O O . TYR D 1 118 ? 42.247 -8.791 67.563 1.00 34.81 118 TYR D O 1
ATOM 7652 N N . SER D 1 119 ? 43.211 -7.627 65.926 1.00 26.82 119 SER D N 1
ATOM 7653 C CA . SER D 1 119 ? 42.426 -8.323 64.880 1.00 26.43 119 SER D CA 1
ATOM 7654 C C . SER D 1 119 ? 43.116 -9.601 64.436 1.00 26.82 119 SER D C 1
ATOM 7655 O O . SER D 1 119 ? 44.078 -9.580 63.689 1.00 26.83 119 SER D O 1
ATOM 7658 N N . PHE D 1 120 ? 42.569 -10.710 64.861 1.00 29.01 120 PHE D N 1
ATOM 7659 C CA . PHE D 1 120 ? 43.106 -12.032 64.492 1.00 31.45 120 PHE D CA 1
ATOM 7660 C C . PHE D 1 120 ? 43.012 -12.257 62.963 1.00 30.91 120 PHE D C 1
ATOM 7661 O O . PHE D 1 120 ? 43.968 -12.722 62.310 1.00 29.18 120 PHE D O 1
ATOM 7669 N N . ARG D 1 121 ? 41.862 -11.903 62.421 1.00 31.57 121 ARG D N 1
ATOM 7670 C CA . ARG D 1 121 ? 41.603 -11.961 60.950 1.00 34.75 121 ARG D CA 1
ATOM 7671 C C . ARG D 1 121 ? 42.723 -11.270 60.183 1.00 35.79 121 ARG D C 1
ATOM 7672 O O . ARG D 1 121 ? 43.315 -11.842 59.264 1.00 32.52 121 ARG D O 1
ATOM 7680 N N . LYS D 1 122 ? 43.018 -10.044 60.595 1.00 37.09 122 LYS D N 1
ATOM 7681 C CA . LYS D 1 122 ? 44.075 -9.235 59.960 1.00 40.41 122 LYS D CA 1
ATOM 7682 C C . LYS D 1 122 ? 45.437 -9.888 60.055 1.00 40.24 122 LYS D C 1
ATOM 7683 O O . LYS D 1 122 ? 46.182 -9.903 59.105 1.00 42.69 122 LYS D O 1
ATOM 7697 N N . LEU D 1 124 ? 46.017 -13.031 60.277 1.00 37.32 124 LEU D N 1
ATOM 7698 C CA . LEU D 1 124 ? 45.987 -14.178 59.339 1.00 38.33 124 LEU D CA 1
ATOM 7699 C C . LEU D 1 124 ? 46.220 -13.805 57.876 1.00 38.87 124 LEU D C 1
ATOM 7700 O O . LEU D 1 124 ? 46.975 -14.470 57.161 1.00 36.16 124 LEU D O 1
ATOM 7705 N N . ASN D 1 125 ? 45.523 -12.783 57.423 1.00 41.32 125 ASN D N 1
ATOM 7706 C CA . ASN D 1 125 ? 45.730 -12.264 56.047 1.00 39.02 125 ASN D CA 1
ATOM 7707 C C . ASN D 1 125 ? 47.183 -11.859 55.851 1.00 37.49 125 ASN D C 1
ATOM 7708 O O . ASN D 1 125 ? 47.798 -12.175 54.840 1.00 36.47 125 ASN D O 1
ATOM 7713 N N . GLY D 1 126 ? 47.735 -11.196 56.858 1.00 35.58 126 GLY D N 1
ATOM 7714 C CA . GLY D 1 126 ? 49.158 -10.788 56.835 1.00 36.25 126 GLY D CA 1
ATOM 7715 C C . GLY D 1 126 ? 50.118 -11.967 56.784 1.00 36.52 126 GLY D C 1
ATOM 7716 O O . GLY D 1 126 ? 51.195 -11.876 56.238 1.00 37.64 126 GLY D O 1
ATOM 7717 N N . ALA D 1 127 ? 49.692 -13.070 57.366 1.00 38.37 127 ALA D N 1
ATOM 7718 C CA . ALA D 1 127 ? 50.408 -14.347 57.283 1.00 35.20 127 ALA D CA 1
ATOM 7719 C C . ALA D 1 127 ? 50.112 -15.133 55.985 1.00 34.56 127 ALA D C 1
ATOM 7720 O O . ALA D 1 127 ? 50.554 -16.259 55.838 1.00 37.35 127 ALA D O 1
ATOM 7722 N N . GLY D 1 128 ? 49.331 -14.547 55.087 1.00 34.01 128 GLY D N 1
ATOM 7723 C CA . GLY D 1 128 ? 49.031 -15.147 53.751 1.00 33.65 128 GLY D CA 1
ATOM 7724 C C . GLY D 1 128 ? 47.800 -16.067 53.680 1.00 34.58 128 GLY D C 1
ATOM 7725 O O . GLY D 1 128 ? 47.553 -16.708 52.642 1.00 36.53 128 GLY D O 1
ATOM 7726 N N . TYR D 1 129 ? 47.030 -16.135 54.753 1.00 32.04 129 TYR D N 1
ATOM 7727 C CA . TYR D 1 129 ? 45.798 -16.944 54.750 1.00 33.10 129 TYR D CA 1
ATOM 7728 C C . TYR D 1 129 ? 44.582 -16.131 54.338 1.00 36.53 129 TYR D C 1
ATOM 7729 O O . TYR D 1 129 ? 44.505 -14.924 54.582 1.00 40.76 129 TYR D O 1
ATOM 7738 N N . ALA D 1 130 ? 43.651 -16.795 53.676 1.00 37.50 130 ALA D N 1
ATOM 7739 C CA . ALA D 1 130 ? 42.309 -16.235 53.466 1.00 36.52 130 ALA D CA 1
ATOM 7740 C C . ALA D 1 130 ? 41.516 -16.426 54.732 1.00 38.07 130 ALA D C 1
ATOM 7741 O O . ALA D 1 130 ? 41.840 -17.277 55.549 1.00 37.23 130 ALA D O 1
ATOM 7743 N N . THR D 1 131 ? 40.503 -15.593 54.923 1.00 37.82 131 THR D N 1
ATOM 7744 C CA . THR D 1 131 ? 39.709 -15.633 56.157 1.00 35.61 131 THR D CA 1
ATOM 7745 C C . THR D 1 131 ? 38.252 -15.491 55.848 1.00 33.54 131 THR D C 1
ATOM 7746 O O . THR D 1 131 ? 37.887 -14.796 54.942 1.00 35.42 131 THR D O 1
ATOM 7750 N N . PHE D 1 132 ? 37.427 -16.126 56.644 1.00 30.97 132 PHE D N 1
ATOM 7751 C CA . PHE D 1 132 ? 35.985 -15.945 56.557 1.00 34.14 132 PHE D CA 1
ATOM 7752 C C . PHE D 1 132 ? 35.390 -15.849 57.952 1.00 37.64 132 PHE D C 1
ATOM 7753 O O . PHE D 1 132 ? 35.333 -16.830 58.668 1.00 39.02 132 PHE D O 1
ATOM 7761 N N . VAL D 1 133 ? 35.000 -14.646 58.346 1.00 39.08 133 VAL D N 1
ATOM 7762 C CA . VAL D 1 133 ? 34.364 -14.439 59.671 1.00 38.86 133 VAL D CA 1
ATOM 7763 C C . VAL D 1 133 ? 32.875 -14.343 59.503 1.00 37.92 133 VAL D C 1
ATOM 7764 O O . VAL D 1 133 ? 32.396 -13.710 58.591 1.00 38.47 133 VAL D O 1
ATOM 7768 N N . VAL D 1 134 ? 32.149 -14.949 60.413 1.00 37.56 134 VAL D N 1
ATOM 7769 C CA . VAL D 1 134 ? 30.684 -14.978 60.333 1.00 39.07 134 VAL D CA 1
ATOM 7770 C C . VAL D 1 134 ? 30.026 -14.304 61.522 1.00 40.09 134 VAL D C 1
ATOM 7771 O O . VAL D 1 134 ? 30.601 -14.224 62.603 1.00 45.27 134 VAL D O 1
ATOM 7775 N N . ASP D 1 135 ? 28.828 -13.790 61.291 1.00 40.37 135 ASP D N 1
ATOM 7776 C CA . ASP D 1 135 ? 27.851 -13.573 62.357 1.00 39.32 135 ASP D CA 1
ATOM 7777 C C . ASP D 1 135 ? 26.983 -14.819 62.404 1.00 38.31 135 ASP D C 1
ATOM 7778 O O . ASP D 1 135 ? 26.302 -15.141 61.455 1.00 36.64 135 ASP D O 1
ATOM 7783 N N . ARG D 1 136 ? 27.032 -15.523 63.511 1.00 38.91 136 ARG D N 1
ATOM 7784 C CA . ARG D 1 136 ? 26.069 -16.612 63.794 1.00 39.38 136 ARG D CA 1
ATOM 7785 C C . ARG D 1 136 ? 24.635 -16.115 63.770 1.00 39.34 136 ARG D C 1
ATOM 7786 O O . ARG D 1 136 ? 24.355 -14.954 64.080 1.00 41.48 136 ARG D O 1
ATOM 7794 N N . LEU D 1 137 ? 23.725 -16.993 63.409 1.00 40.46 137 LEU D N 1
ATOM 7795 C CA . LEU D 1 137 ? 22.312 -16.629 63.435 1.00 42.55 137 LEU D CA 1
ATOM 7796 C C . LEU D 1 137 ? 21.911 -16.274 64.851 1.00 44.83 137 LEU D C 1
ATOM 7797 O O . LEU D 1 137 ? 22.396 -16.861 65.816 1.00 47.09 137 LEU D O 1
ATOM 7802 N N . GLY D 1 138 ? 21.073 -15.256 64.953 1.00 46.29 138 GLY D N 1
ATOM 7803 C CA . GLY D 1 138 ? 20.721 -14.642 66.247 1.00 45.77 138 GLY D CA 1
ATOM 7804 C C . GLY D 1 138 ? 21.488 -13.351 66.516 1.00 44.28 138 GLY D C 1
ATOM 7805 O O . GLY D 1 138 ? 21.175 -12.612 67.444 1.00 43.28 138 GLY D O 1
ATOM 7806 N N . THR D 1 139 ? 22.511 -13.098 65.714 1.00 42.31 139 THR D N 1
ATOM 7807 C CA . THR D 1 139 ? 23.460 -12.027 66.010 1.00 40.47 139 THR D CA 1
ATOM 7808 C C . THR D 1 139 ? 23.772 -11.223 64.793 1.00 38.01 139 THR D C 1
ATOM 7809 O O . THR D 1 139 ? 23.606 -11.684 63.670 1.00 34.68 139 THR D O 1
ATOM 7813 N N . GLY D 1 140 ? 24.272 -10.023 65.049 1.00 36.59 140 GLY D N 1
ATOM 7814 C CA . GLY D 1 140 ? 24.984 -9.228 64.063 1.00 36.68 140 GLY D CA 1
ATOM 7815 C C . GLY D 1 140 ? 24.090 -8.852 62.918 1.00 37.67 140 GLY D C 1
ATOM 7816 O O . GLY D 1 140 ? 22.970 -8.471 63.111 1.00 37.53 140 GLY D O 1
ATOM 7817 N N . ASN D 1 141 ? 24.581 -9.034 61.716 1.00 40.38 141 ASN D N 1
ATOM 7818 C CA . ASN D 1 141 ? 23.757 -8.854 60.502 1.00 41.87 141 ASN D CA 1
ATOM 7819 C C . ASN D 1 141 ? 23.085 -10.136 59.966 1.00 39.25 141 ASN D C 1
ATOM 7820 O O . ASN D 1 141 ? 22.702 -10.193 58.817 1.00 41.28 141 ASN D O 1
ATOM 7825 N N . SER D 1 142 ? 22.974 -11.149 60.777 1.00 36.91 142 SER D N 1
ATOM 7826 C CA . SER D 1 142 ? 22.346 -12.389 60.317 1.00 41.06 142 SER D CA 1
ATOM 7827 C C . SER D 1 142 ? 20.890 -12.395 60.689 1.00 40.59 142 SER D C 1
ATOM 7828 O O . SER D 1 142 ? 20.425 -11.535 61.435 1.00 40.14 142 SER D O 1
ATOM 7831 N N . THR D 1 143 ? 20.181 -13.380 60.170 1.00 38.15 143 THR D N 1
ATOM 7832 C CA . THR D 1 143 ? 18.799 -13.623 60.568 1.00 39.01 143 THR D CA 1
ATOM 7833 C C . THR D 1 143 ? 18.746 -13.811 62.079 1.00 42.94 143 THR D C 1
ATOM 7834 O O . THR D 1 143 ? 19.569 -14.523 62.654 1.00 47.70 143 THR D O 1
ATOM 7838 N N . VAL D 1 144 ? 17.760 -13.188 62.699 1.00 43.87 144 VAL D N 1
ATOM 7839 C CA . VAL D 1 144 ? 17.471 -13.400 64.128 1.00 45.48 144 VAL D CA 1
ATOM 7840 C C . VAL D 1 144 ? 16.125 -14.161 64.264 1.00 51.03 144 VAL D C 1
ATOM 7841 O O . VAL D 1 144 ? 15.062 -13.555 64.262 1.00 50.56 144 VAL D O 1
ATOM 7845 N N . PRO D 1 145 ? 16.180 -15.495 64.341 1.00 53.01 145 PRO D N 1
ATOM 7846 C CA . PRO D 1 145 ? 14.960 -16.273 64.381 1.00 52.31 145 PRO D CA 1
ATOM 7847 C C . PRO D 1 145 ? 14.437 -16.427 65.788 1.00 47.58 145 PRO D C 1
ATOM 7848 O O . PRO D 1 145 ? 15.105 -16.045 66.731 1.00 44.77 145 PRO D O 1
ATOM 7852 N N . PRO D 1 146 ? 13.251 -17.033 65.934 1.00 48.43 146 PRO D N 1
ATOM 7853 C CA . PRO D 1 146 ? 12.883 -17.491 67.272 1.00 47.19 146 PRO D CA 1
ATOM 7854 C C . PRO D 1 146 ? 13.984 -18.397 67.847 1.00 45.17 146 PRO D C 1
ATOM 7855 O O . PRO D 1 146 ? 14.597 -19.165 67.114 1.00 41.92 146 PRO D O 1
ATOM 7859 N N . SER D 1 147 ? 14.213 -18.297 69.145 1.00 42.81 147 SER D N 1
ATOM 7860 C CA . SER D 1 147 ? 15.335 -18.999 69.788 1.00 42.35 147 SER D CA 1
ATOM 7861 C C . SER D 1 147 ? 15.156 -20.529 69.823 1.00 44.09 147 SER D C 1
ATOM 7862 O O . SER D 1 147 ? 16.135 -21.293 69.846 1.00 47.57 147 SER D O 1
ATOM 7865 N N . SER D 1 148 ? 13.916 -20.961 69.796 1.00 46.15 148 SER D N 1
ATOM 7866 C CA . SER D 1 148 ? 13.577 -22.405 69.786 1.00 47.17 148 SER D CA 1
ATOM 7867 C C . SER D 1 148 ? 14.132 -23.127 68.540 1.00 49.44 148 SER D C 1
ATOM 7868 O O . SER D 1 148 ? 14.359 -24.334 68.566 1.00 48.22 148 SER D O 1
ATOM 7871 N N . GLU D 1 149 ? 14.329 -22.370 67.461 1.00 48.80 149 GLU D N 1
ATOM 7872 C CA . GLU D 1 149 ? 14.837 -22.928 66.180 1.00 52.16 149 GLU D CA 1
ATOM 7873 C C . GLU D 1 149 ? 16.352 -23.083 66.125 1.00 51.82 149 GLU D C 1
ATOM 7874 O O . GLU D 1 149 ? 16.887 -23.680 65.186 1.00 57.08 149 GLU D O 1
ATOM 7880 N N . LEU D 1 150 ? 17.035 -22.503 67.103 1.00 53.62 150 LEU D N 1
ATOM 7881 C CA . LEU D 1 150 ? 18.532 -22.550 67.175 1.00 49.00 150 LEU D CA 1
ATOM 7882 C C . LEU D 1 150 ? 19.033 -23.446 68.283 1.00 42.55 150 LEU D C 1
ATOM 7883 O O . LEU D 1 150 ? 18.566 -23.391 69.403 1.00 41.57 150 LEU D O 1
ATOM 7888 N N . ASN D 1 151 ? 19.968 -24.291 67.921 1.00 37.98 151 ASN D N 1
ATOM 7889 C CA . ASN D 1 151 ? 20.777 -25.041 68.876 1.00 36.70 151 ASN D CA 1
ATOM 7890 C C . ASN D 1 151 ? 22.120 -25.397 68.233 1.00 35.05 151 ASN D C 1
ATOM 7891 O O . ASN D 1 151 ? 22.314 -25.206 67.028 1.00 32.14 151 ASN D O 1
ATOM 7896 N N . LEU D 1 152 ? 23.015 -25.960 69.027 1.00 34.33 152 LEU D N 1
ATOM 7897 C CA . LEU D 1 152 ? 24.397 -26.207 68.569 1.00 33.71 152 LEU D CA 1
ATOM 7898 C C . LEU D 1 152 ? 24.454 -27.116 67.329 1.00 32.69 152 LEU D C 1
ATOM 7899 O O . LEU D 1 152 ? 25.163 -26.827 66.369 1.00 33.05 152 LEU D O 1
ATOM 7904 N N . THR D 1 153 ? 23.654 -28.166 67.339 1.00 33.37 153 THR D N 1
ATOM 7905 C CA . THR D 1 153 ? 23.588 -29.127 66.209 1.00 34.26 153 THR D CA 1
ATOM 7906 C C . THR D 1 153 ? 23.121 -28.440 64.933 1.00 35.44 153 THR D C 1
ATOM 7907 O O . THR D 1 153 ? 23.729 -28.574 63.851 1.00 31.27 153 THR D O 1
ATOM 7911 N N . VAL D 1 154 ? 22.021 -27.723 65.054 1.00 37.49 154 VAL D N 1
ATOM 7912 C CA . VAL D 1 154 ? 21.525 -26.895 63.940 1.00 39.17 154 VAL D CA 1
ATOM 7913 C C . VAL D 1 154 ? 22.619 -25.981 63.426 1.00 40.54 154 VAL D C 1
ATOM 7914 O O . VAL D 1 154 ? 22.803 -25.853 62.236 1.00 42.31 154 VAL D O 1
ATOM 7918 N N . GLU D 1 155 ? 23.310 -25.316 64.344 1.00 45.17 155 GLU D N 1
ATOM 7919 C CA . GLU D 1 155 ? 24.350 -24.316 63.971 1.00 44.70 155 GLU D CA 1
ATOM 7920 C C . GLU D 1 155 ? 25.559 -24.969 63.339 1.00 41.36 155 GLU D C 1
ATOM 7921 O O . GLU D 1 155 ? 26.188 -24.406 62.465 1.00 38.60 155 GLU D O 1
ATOM 7927 N N . ALA D 1 156 ? 25.890 -26.162 63.809 1.00 40.63 156 ALA D N 1
ATOM 7928 C CA . ALA D 1 156 ? 27.010 -26.946 63.243 1.00 39.86 156 ALA D CA 1
ATOM 7929 C C . ALA D 1 156 ? 26.742 -27.348 61.787 1.00 42.08 156 ALA D C 1
ATOM 7930 O O . ALA D 1 156 ? 27.641 -27.335 60.941 1.00 39.75 156 ALA D O 1
ATOM 7932 N N . ARG D 1 157 ? 25.501 -27.723 61.510 1.00 46.13 157 ARG D N 1
ATOM 7933 C CA . ARG D 1 157 ? 25.088 -28.039 60.129 1.00 44.61 157 ARG D CA 1
ATOM 7934 C C . ARG D 1 157 ? 25.148 -26.795 59.237 1.00 42.43 157 ARG D C 1
ATOM 7935 O O . ARG D 1 157 ? 25.464 -26.877 58.040 1.00 41.13 157 ARG D O 1
ATOM 7943 N N . GLN D 1 158 ? 24.828 -25.651 59.823 1.00 38.36 158 GLN D N 1
ATOM 7944 C CA . GLN D 1 158 ? 24.942 -24.360 59.107 1.00 36.29 158 GLN D CA 1
ATOM 7945 C C . GLN D 1 158 ? 26.402 -24.064 58.742 1.00 37.59 158 GLN D C 1
ATOM 7946 O O . GLN D 1 158 ? 26.703 -23.651 57.630 1.00 39.19 158 GLN D O 1
ATOM 7960 N N . HIS D 1 160 ? 28.778 -26.354 58.433 1.00 45.12 160 HIS D N 1
ATOM 7961 C CA . HIS D 1 160 ? 29.057 -27.369 57.388 1.00 49.78 160 HIS D CA 1
ATOM 7962 C C . HIS D 1 160 ? 28.679 -26.872 55.978 1.00 51.07 160 HIS D C 1
ATOM 7963 O O . HIS D 1 160 ? 29.427 -27.054 55.015 1.00 57.05 160 HIS D O 1
ATOM 7970 N N . GLU D 1 161 ? 27.545 -26.209 55.884 1.00 49.49 161 GLU D N 1
ATOM 7971 C CA . GLU D 1 161 ? 27.111 -25.597 54.618 1.00 50.37 161 GLU D CA 1
ATOM 7972 C C . GLU D 1 161 ? 28.026 -24.460 54.176 1.00 46.26 161 GLU D C 1
ATOM 7973 O O . GLU D 1 161 ? 28.242 -24.266 52.983 1.00 47.59 161 GLU D O 1
ATOM 7979 N N . VAL D 1 162 ? 28.536 -23.699 55.137 1.00 43.86 162 VAL D N 1
ATOM 7980 C CA . VAL D 1 162 ? 29.561 -22.629 54.855 1.00 42.75 162 VAL D CA 1
ATOM 7981 C C . VAL D 1 162 ? 30.875 -23.245 54.338 1.00 44.34 162 VAL D C 1
ATOM 7982 O O . VAL D 1 162 ? 31.446 -22.789 53.353 1.00 45.72 162 VAL D O 1
ATOM 7986 N N . VAL D 1 163 ? 31.351 -24.270 55.030 1.00 44.67 163 VAL D N 1
ATOM 7987 C CA . VAL D 1 163 ? 32.584 -24.992 54.620 1.00 43.59 163 VAL D CA 1
ATOM 7988 C C . VAL D 1 163 ? 32.460 -25.483 53.162 1.00 43.15 163 VAL D C 1
ATOM 7989 O O . VAL D 1 163 ? 33.333 -25.222 52.322 1.00 39.69 163 VAL D O 1
ATOM 7993 N N . GLN D 1 164 ? 31.368 -26.181 52.873 1.00 44.22 164 GLN D N 1
ATOM 7994 C CA . GLN D 1 164 ? 31.085 -26.642 51.477 1.00 44.36 164 GLN D CA 1
ATOM 7995 C C . GLN D 1 164 ? 31.049 -25.477 50.500 1.00 44.45 164 GLN D C 1
ATOM 7996 O O . GLN D 1 164 ? 31.616 -25.544 49.407 1.00 42.00 164 GLN D O 1
ATOM 8002 N N . GLY D 1 165 ? 30.389 -24.404 50.919 1.00 41.62 165 GLY D N 1
ATOM 8003 C CA . GLY D 1 165 ? 30.299 -23.185 50.110 1.00 39.95 165 GLY D CA 1
ATOM 8004 C C . GLY D 1 165 ? 31.663 -22.653 49.741 1.00 38.86 165 GLY D C 1
ATOM 8005 O O . GLY D 1 165 ? 31.937 -22.338 48.586 1.00 39.23 165 GLY D O 1
ATOM 8006 N N . LEU D 1 166 ? 32.531 -22.609 50.724 1.00 38.80 166 LEU D N 1
ATOM 8007 C CA . LEU D 1 166 ? 33.944 -22.218 50.517 1.00 38.85 166 LEU D CA 1
ATOM 8008 C C . LEU D 1 166 ? 34.751 -23.211 49.635 1.00 42.61 166 LEU D C 1
ATOM 8009 O O . LEU D 1 166 ? 35.524 -22.779 48.764 1.00 44.27 166 LEU D O 1
ATOM 8014 N N . ARG D 1 167 ? 34.585 -24.516 49.869 1.00 41.39 167 ARG D N 1
ATOM 8015 C CA . ARG D 1 167 ? 35.356 -25.534 49.085 1.00 45.35 167 ARG D CA 1
ATOM 8016 C C . ARG D 1 167 ? 34.966 -25.446 47.588 1.00 47.21 167 ARG D C 1
ATOM 8017 O O . ARG D 1 167 ? 35.818 -25.380 46.717 1.00 46.42 167 ARG D O 1
ATOM 8025 N N . THR D 1 168 ? 33.669 -25.387 47.330 1.00 45.54 168 THR D N 1
ATOM 8026 C CA . THR D 1 168 ? 33.146 -25.380 45.937 1.00 46.05 168 THR D CA 1
ATOM 8027 C C . THR D 1 168 ? 33.317 -24.053 45.208 1.00 47.28 168 THR D C 1
ATOM 8028 O O . THR D 1 168 ? 33.235 -24.008 43.993 1.00 52.35 168 THR D O 1
ATOM 8032 N N . GLY D 1 169 ? 33.483 -22.972 45.947 1.00 47.22 169 GLY D N 1
ATOM 8033 C CA . GLY D 1 169 ? 33.578 -21.620 45.323 1.00 47.25 169 GLY D CA 1
ATOM 8034 C C . GLY D 1 169 ? 32.241 -20.889 45.235 1.00 45.50 169 GLY D C 1
ATOM 8035 O O . GLY D 1 169 ? 32.172 -19.768 44.776 1.00 43.19 169 GLY D O 1
ATOM 8036 N N . ARG D 1 170 ? 31.197 -21.540 45.694 1.00 46.23 170 ARG D N 1
ATOM 8037 C CA . ARG D 1 170 ? 29.886 -20.907 45.858 1.00 51.15 170 ARG D CA 1
ATOM 8038 C C . ARG D 1 170 ? 29.981 -19.637 46.712 1.00 54.04 170 ARG D C 1
ATOM 8039 O O . ARG D 1 170 ? 29.259 -18.681 46.492 1.00 56.17 170 ARG D O 1
ATOM 8047 N N . ILE D 1 171 ? 30.793 -19.704 47.756 1.00 53.81 171 ILE D N 1
ATOM 8048 C CA . ILE D 1 171 ? 31.225 -18.523 48.496 1.00 49.70 171 ILE D CA 1
ATOM 8049 C C . ILE D 1 171 ? 32.604 -18.162 47.987 1.00 49.38 171 ILE D C 1
ATOM 8050 O O . ILE D 1 171 ? 33.552 -18.938 48.116 1.00 50.10 171 ILE D O 1
ATOM 8055 N N . GLY D 1 172 ? 32.711 -16.989 47.390 1.00 49.72 172 GLY D N 1
ATOM 8056 C CA . GLY D 1 172 ? 34.020 -16.406 47.063 1.00 50.25 172 GLY D CA 1
ATOM 8057 C C . GLY D 1 172 ? 34.546 -16.692 45.668 1.00 52.23 172 GLY D C 1
ATOM 8058 O O . GLY D 1 172 ? 35.613 -16.179 45.292 1.00 51.30 172 GLY D O 1
ATOM 8059 N N . GLY D 1 173 ? 33.857 -17.555 44.918 1.00 51.56 173 GLY D N 1
ATOM 8060 C CA . GLY D 1 173 ? 34.191 -17.781 43.481 1.00 54.13 173 GLY D CA 1
ATOM 8061 C C . GLY D 1 173 ? 35.383 -18.701 43.156 1.00 53.61 173 GLY D C 1
ATOM 8062 O O . GLY D 1 173 ? 35.317 -19.466 42.229 1.00 48.70 173 GLY D O 1
ATOM 8063 N N . THR D 1 174 ? 36.492 -18.548 43.875 1.00 58.13 174 THR D N 1
ATOM 8064 C CA . THR D 1 174 ? 37.751 -19.303 43.559 1.00 59.87 174 THR D CA 1
ATOM 8065 C C . THR D 1 174 ? 37.659 -20.764 43.946 1.00 60.38 174 THR D C 1
ATOM 8066 O O . THR D 1 174 ? 38.311 -21.609 43.344 1.00 57.09 174 THR D O 1
ATOM 8070 N N . GLY D 1 175 ? 36.947 -21.038 45.030 1.00 57.45 175 GLY D N 1
ATOM 8071 C CA . GLY D 1 175 ? 37.015 -22.361 45.671 1.00 55.01 175 GLY D CA 1
ATOM 8072 C C . GLY D 1 175 ? 38.298 -22.451 46.495 1.00 52.08 175 GLY D C 1
ATOM 8073 O O . GLY D 1 175 ? 39.319 -21.878 46.132 1.00 43.16 175 GLY D O 1
ATOM 8074 N N . PHE D 1 176 ? 38.245 -23.189 47.597 1.00 53.05 176 PHE D N 1
ATOM 8075 C CA . PHE D 1 176 ? 39.434 -23.349 48.485 1.00 49.64 176 PHE D CA 1
ATOM 8076 C C . PHE D 1 176 ? 39.760 -24.825 48.663 1.00 45.07 176 PHE D C 1
ATOM 8077 O O . PHE D 1 176 ? 38.897 -25.642 48.978 1.00 43.52 176 PHE D O 1
ATOM 8085 N N . GLY D 1 177 ? 41.029 -25.140 48.525 1.00 43.55 177 GLY D N 1
ATOM 8086 C CA . GLY D 1 177 ? 41.508 -26.521 48.690 1.00 43.36 177 GLY D CA 1
ATOM 8087 C C . GLY D 1 177 ? 41.576 -26.972 50.137 1.00 42.05 177 GLY D C 1
ATOM 8088 O O . GLY D 1 177 ? 41.359 -28.134 50.444 1.00 41.77 177 GLY D O 1
ATOM 8089 N N . LYS D 1 178 ? 41.903 -26.043 51.021 1.00 43.57 178 LYS D N 1
ATOM 8090 C CA . LYS D 1 178 ? 41.920 -26.326 52.472 1.00 44.29 178 LYS D CA 1
ATOM 8091 C C . LYS D 1 178 ? 41.058 -25.347 53.276 1.00 44.02 178 LYS D C 1
ATOM 8092 O O . LYS D 1 178 ? 40.980 -24.149 52.980 1.00 42.91 178 LYS D O 1
ATOM 8098 N N . VAL D 1 179 ? 40.398 -25.888 54.279 1.00 41.43 179 VAL D N 1
ATOM 8099 C CA . VAL D 1 179 ? 39.519 -25.113 55.134 1.00 38.02 179 VAL D CA 1
ATOM 8100 C C . VAL D 1 179 ? 39.795 -25.429 56.574 1.00 38.56 179 VAL D C 1
ATOM 8101 O O . VAL D 1 179 ? 39.586 -26.556 57.026 1.00 39.15 179 VAL D O 1
ATOM 8105 N N . VAL D 1 180 ? 40.188 -24.403 57.303 1.00 39.81 180 VAL D N 1
ATOM 8106 C CA . VAL D 1 180 ? 40.406 -24.501 58.748 1.00 41.07 180 VAL D CA 1
ATOM 8107 C C . VAL D 1 180 ? 39.246 -23.855 59.475 1.00 42.84 180 VAL D C 1
ATOM 8108 O O . VAL D 1 180 ? 38.835 -22.752 59.167 1.00 42.75 180 VAL D O 1
ATOM 8112 N N . LEU D 1 181 ? 38.766 -24.534 60.483 1.00 41.88 181 LEU D N 1
ATOM 8113 C CA . LEU D 1 181 ? 37.646 -24.036 61.260 1.00 41.42 181 LEU D CA 1
ATOM 8114 C C . LEU D 1 181 ? 38.118 -23.643 62.667 1.00 38.02 181 LEU D C 1
ATOM 8115 O O . LEU D 1 181 ? 38.786 -24.403 63.331 1.00 38.31 181 LEU D O 1
ATOM 8120 N N . ALA D 1 182 ? 37.845 -22.406 63.042 1.00 35.20 182 ALA D N 1
ATOM 8121 C CA . ALA D 1 182 ? 38.352 -21.831 64.308 1.00 34.70 182 ALA D CA 1
ATOM 8122 C C . ALA D 1 182 ? 37.200 -21.330 65.162 1.00 33.93 182 ALA D C 1
ATOM 8123 O O . ALA D 1 182 ? 36.283 -20.702 64.670 1.00 38.58 182 ALA D O 1
ATOM 8125 N N . GLY D 1 183 ? 37.254 -21.638 66.435 1.00 30.28 183 GLY D N 1
ATOM 8126 C CA . GLY D 1 183 ? 36.169 -21.312 67.354 1.00 29.98 183 GLY D CA 1
ATOM 8127 C C . GLY D 1 183 ? 36.591 -20.650 68.649 1.00 29.00 183 GLY D C 1
ATOM 8128 O O . GLY D 1 183 ? 37.767 -20.681 69.028 1.00 28.18 183 GLY D O 1
ATOM 8129 N N . TYR D 1 184 ? 35.591 -20.105 69.345 1.00 28.15 184 TYR D N 1
ATOM 8130 C CA . TYR D 1 184 ? 35.767 -19.397 70.621 1.00 28.71 184 TYR D CA 1
ATOM 8131 C C . TYR D 1 184 ? 34.550 -19.601 71.530 1.00 30.84 184 TYR D C 1
ATOM 8132 O O . TYR D 1 184 ? 33.450 -19.406 71.095 1.00 31.41 184 TYR D O 1
ATOM 8141 N N . SER D 1 185 ? 34.772 -19.946 72.807 1.00 34.00 185 SER D N 1
ATOM 8142 C CA . SER D 1 185 ? 33.640 -20.137 73.809 1.00 37.63 185 SER D CA 1
ATOM 8143 C C . SER D 1 185 ? 32.731 -21.215 73.145 1.00 42.27 185 SER D C 1
ATOM 8144 O O . SER D 1 185 ? 33.252 -22.213 72.614 1.00 41.85 185 SER D O 1
ATOM 8147 N N . LEU D 1 186 ? 31.420 -20.978 73.086 1.00 42.53 186 LEU D N 1
ATOM 8148 C CA . LEU D 1 186 ? 30.476 -21.946 72.421 1.00 42.47 186 LEU D CA 1
ATOM 8149 C C . LEU D 1 186 ? 30.653 -22.006 70.882 1.00 38.75 186 LEU D C 1
ATOM 8150 O O . LEU D 1 186 ? 30.200 -22.932 70.246 1.00 38.11 186 LEU D O 1
ATOM 8155 N N . GLY D 1 187 ? 31.366 -21.050 70.323 1.00 35.56 187 GLY D N 1
ATOM 8156 C CA . GLY D 1 187 ? 31.837 -21.152 68.928 1.00 34.02 187 GLY D CA 1
ATOM 8157 C C . GLY D 1 187 ? 32.705 -22.389 68.705 1.00 34.36 187 GLY D C 1
ATOM 8158 O O . GLY D 1 187 ? 32.701 -22.991 67.640 1.00 34.85 187 GLY D O 1
ATOM 8159 N N . SER D 1 188 ? 33.462 -22.747 69.720 1.00 36.44 188 SER D N 1
ATOM 8160 C CA . SER D 1 188 ? 34.328 -23.935 69.670 1.00 37.91 188 SER D CA 1
ATOM 8161 C C . SER D 1 188 ? 33.552 -25.223 69.760 1.00 36.57 188 SER D C 1
ATOM 8162 O O . SER D 1 188 ? 33.982 -26.240 69.238 1.00 36.85 188 SER D O 1
ATOM 8165 N N . ALA D 1 189 ? 32.435 -25.182 70.458 1.00 33.49 189 ALA D N 1
ATOM 8166 C CA . ALA D 1 189 ? 31.540 -26.350 70.546 1.00 36.47 189 ALA D CA 1
ATOM 8167 C C . ALA D 1 189 ? 30.878 -26.627 69.192 1.00 37.94 189 ALA D C 1
ATOM 8168 O O . ALA D 1 189 ? 30.733 -27.765 68.765 1.00 38.12 189 ALA D O 1
ATOM 8170 N N . VAL D 1 190 ? 30.451 -25.565 68.556 1.00 39.85 190 VAL D N 1
ATOM 8171 C CA . VAL D 1 190 ? 29.911 -25.636 67.192 1.00 40.49 190 VAL D CA 1
ATOM 8172 C C . VAL D 1 190 ? 30.954 -26.240 66.274 1.00 37.96 190 VAL D C 1
ATOM 8173 O O . VAL D 1 190 ? 30.669 -27.096 65.451 1.00 37.67 190 VAL D O 1
ATOM 8177 N N . THR D 1 191 ? 32.141 -25.707 66.386 1.00 37.25 191 THR D N 1
ATOM 8178 C CA . THR D 1 191 ? 33.278 -26.101 65.555 1.00 38.48 191 THR D CA 1
ATOM 8179 C C . THR D 1 191 ? 33.594 -27.609 65.746 1.00 37.12 191 THR D C 1
ATOM 8180 O O . THR D 1 191 ? 33.796 -28.350 64.800 1.00 31.83 191 THR D O 1
ATOM 8184 N N . SER D 1 192 ? 33.578 -28.028 66.988 1.00 38.99 192 SER D N 1
ATOM 8185 C CA . SER D 1 192 ? 33.854 -29.416 67.334 1.00 40.82 192 SER D CA 1
ATOM 8186 C C . SER D 1 192 ? 32.775 -30.363 66.816 1.00 40.98 192 SER D C 1
ATOM 8187 O O . SER D 1 192 ? 33.081 -31.400 66.255 1.00 40.44 192 SER D O 1
ATOM 8190 N N . ILE D 1 193 ? 31.521 -30.002 67.041 1.00 37.85 193 ILE D N 1
ATOM 8191 C CA . ILE D 1 193 ? 30.397 -30.780 66.509 1.00 39.58 193 ILE D CA 1
ATOM 8192 C C . ILE D 1 193 ? 30.478 -30.899 64.977 1.00 40.27 193 ILE D C 1
ATOM 8193 O O . ILE D 1 193 ? 30.287 -31.977 64.418 1.00 44.36 193 ILE D O 1
ATOM 8198 N N . GLU D 1 194 ? 30.753 -29.784 64.325 1.00 40.92 194 GLU D N 1
ATOM 8199 C CA . GLU D 1 194 ? 30.857 -29.737 62.849 1.00 45.10 194 GLU D CA 1
ATOM 8200 C C . GLU D 1 194 ? 31.912 -30.732 62.350 1.00 43.11 194 GLU D C 1
ATOM 8201 O O . GLU D 1 194 ? 31.641 -31.595 61.535 1.00 42.99 194 GLU D O 1
ATOM 8207 N N . ALA D 1 195 ? 33.109 -30.582 62.867 1.00 41.74 195 ALA D N 1
ATOM 8208 C CA . ALA D 1 195 ? 34.249 -31.415 62.466 1.00 41.41 195 ALA D CA 1
ATOM 8209 C C . ALA D 1 195 ? 33.994 -32.896 62.802 1.00 40.96 195 ALA D C 1
ATOM 8210 O O . ALA D 1 195 ? 34.297 -33.796 62.013 1.00 42.28 195 ALA D O 1
ATOM 8212 N N . SER D 1 196 ? 33.423 -33.108 63.963 1.00 37.95 196 SER D N 1
ATOM 8213 C CA . SER D 1 196 ? 33.102 -34.449 64.445 1.00 42.00 196 SER D CA 1
ATOM 8214 C C . SER D 1 196 ? 32.025 -35.145 63.577 1.00 44.69 196 SER D C 1
ATOM 8215 O O . SER D 1 196 ? 32.109 -36.328 63.296 1.00 45.10 196 SER D O 1
ATOM 8218 N N . THR D 1 197 ? 31.036 -34.371 63.154 1.00 45.71 197 THR D N 1
ATOM 8219 C CA . THR D 1 197 ? 29.907 -34.884 62.359 1.00 44.19 197 THR D CA 1
ATOM 8220 C C . THR D 1 197 ? 30.249 -35.062 60.878 1.00 44.78 197 THR D C 1
ATOM 8221 O O . THR D 1 197 ? 30.009 -36.112 60.302 1.00 51.15 197 THR D O 1
ATOM 8225 N N . PHE D 1 198 ? 30.799 -34.033 60.278 1.00 42.05 198 PHE D N 1
ATOM 8226 C CA . PHE D 1 198 ? 30.939 -33.973 58.804 1.00 40.77 198 PHE D CA 1
ATOM 8227 C C . PHE D 1 198 ? 32.340 -34.272 58.280 1.00 40.81 198 PHE D C 1
ATOM 8228 O O . PHE D 1 198 ? 32.507 -34.514 57.102 1.00 39.34 198 PHE D O 1
ATOM 8236 N N . HIS D 1 199 ? 33.343 -34.201 59.134 1.00 41.23 199 HIS D N 1
ATOM 8237 C CA . HIS D 1 199 ? 34.756 -34.489 58.717 1.00 42.19 199 HIS D CA 1
ATOM 8238 C C . HIS D 1 199 ? 35.190 -33.800 57.414 1.00 41.61 199 HIS D C 1
ATOM 8239 O O . HIS D 1 199 ? 35.886 -34.386 56.604 1.00 43.33 199 HIS D O 1
ATOM 8246 N N . ASP D 1 200 ? 34.801 -32.555 57.246 1.00 43.26 200 ASP D N 1
ATOM 8247 C CA . ASP D 1 200 ? 35.114 -31.819 55.998 1.00 45.99 200 ASP D CA 1
ATOM 8248 C C . ASP D 1 200 ? 35.965 -30.590 56.239 1.00 45.38 200 ASP D C 1
ATOM 8249 O O . ASP D 1 200 ? 35.930 -29.646 55.459 1.00 41.09 200 ASP D O 1
ATOM 8254 N N . VAL D 1 201 ? 36.765 -30.641 57.292 1.00 47.37 201 VAL D N 1
ATOM 8255 C CA . VAL D 1 201 ? 37.783 -29.600 57.573 1.00 48.68 201 VAL D CA 1
ATOM 8256 C C . VAL D 1 201 ? 39.158 -30.208 57.798 1.00 48.96 201 VAL D C 1
ATOM 8257 O O . VAL D 1 201 ? 39.292 -31.293 58.350 1.00 46.55 201 VAL D O 1
ATOM 8261 N N . ASP D 1 202 ? 40.162 -29.442 57.429 1.00 47.93 202 ASP D N 1
ATOM 8262 C CA . ASP D 1 202 ? 41.536 -29.898 57.381 1.00 49.87 202 ASP D CA 1
ATOM 8263 C C . ASP D 1 202 ? 42.259 -29.703 58.723 1.00 50.27 202 ASP D C 1
ATOM 8264 O O . ASP D 1 202 ? 43.348 -30.263 58.958 1.00 49.42 202 ASP D O 1
ATOM 8269 N N . ALA D 1 203 ? 41.687 -28.859 59.556 1.00 44.89 203 ALA D N 1
ATOM 8270 C CA . ALA D 1 203 ? 42.227 -28.586 60.898 1.00 44.05 203 ALA D CA 1
ATOM 8271 C C . ALA D 1 203 ? 41.248 -27.759 61.700 1.00 44.36 203 ALA D C 1
ATOM 8272 O O . ALA D 1 203 ? 40.364 -27.116 61.155 1.00 43.21 203 ALA D O 1
ATOM 8274 N N . VAL D 1 204 ? 41.474 -27.748 62.998 1.00 41.02 204 VAL D N 1
ATOM 8275 C CA . VAL D 1 204 ? 40.526 -27.231 63.964 1.00 35.88 204 VAL D CA 1
ATOM 8276 C C . VAL D 1 204 ? 41.260 -26.434 65.059 1.00 35.37 204 VAL D C 1
ATOM 8277 O O . VAL D 1 204 ? 42.194 -26.921 65.685 1.00 32.13 204 VAL D O 1
ATOM 8281 N N . LEU D 1 205 ? 40.823 -25.193 65.243 1.00 35.54 205 LEU D N 1
ATOM 8282 C CA . LEU D 1 205 ? 41.360 -24.294 66.298 1.00 33.86 205 LEU D CA 1
ATOM 8283 C C . LEU D 1 205 ? 40.311 -24.080 67.384 1.00 34.08 205 LEU D C 1
ATOM 8284 O O . LEU D 1 205 ? 39.234 -23.555 67.128 1.00 37.39 205 LEU D O 1
ATOM 8289 N N . ILE D 1 206 ? 40.616 -24.559 68.576 1.00 32.60 206 ILE D N 1
ATOM 8290 C CA . ILE D 1 206 ? 39.660 -24.572 69.703 1.00 31.67 206 ILE D CA 1
ATOM 8291 C C . ILE D 1 206 ? 40.139 -23.566 70.712 1.00 29.61 206 ILE D C 1
ATOM 8292 O O . ILE D 1 206 ? 41.213 -23.716 71.245 1.00 28.55 206 ILE D O 1
ATOM 8297 N N . THR D 1 207 ? 39.345 -22.534 70.960 1.00 28.94 207 THR D N 1
ATOM 8298 C CA . THR D 1 207 ? 39.738 -21.513 71.942 1.00 29.50 207 THR D CA 1
ATOM 8299 C C . THR D 1 207 ? 38.703 -21.300 72.989 1.00 29.49 207 THR D C 1
ATOM 8300 O O . THR D 1 207 ? 37.520 -21.333 72.713 1.00 32.22 207 THR D O 1
ATOM 8304 N N . ALA D 1 208 ? 39.173 -21.156 74.218 1.00 29.18 208 ALA D N 1
ATOM 8305 C CA . ALA D 1 208 ? 38.330 -20.769 75.352 1.00 29.73 208 ALA D CA 1
ATOM 8306 C C . ALA D 1 208 ? 37.191 -21.773 75.600 1.00 31.90 208 ALA D C 1
ATOM 8307 O O . ALA D 1 208 ? 36.095 -21.405 75.944 1.00 31.91 208 ALA D O 1
ATOM 8309 N N . LEU D 1 209 ? 37.483 -23.040 75.441 1.00 35.32 209 LEU D N 1
ATOM 8310 C CA . LEU D 1 209 ? 36.505 -24.084 75.739 1.00 36.23 209 LEU D CA 1
ATOM 8311 C C . LEU D 1 209 ? 37.198 -25.349 76.097 1.00 35.31 209 LEU D C 1
ATOM 8312 O O . LEU D 1 209 ? 37.852 -25.965 75.285 1.00 38.42 209 LEU D O 1
ATOM 8317 N N . GLY D 1 210 ? 37.032 -25.744 77.319 1.00 36.25 210 GLY D N 1
ATOM 8318 C CA . GLY D 1 210 ? 37.595 -26.993 77.798 1.00 37.72 210 GLY D CA 1
ATOM 8319 C C . GLY D 1 210 ? 36.500 -27.938 78.226 1.00 40.43 210 GLY D C 1
ATOM 8320 O O . GLY D 1 210 ? 35.319 -27.578 78.254 1.00 38.48 210 GLY D O 1
ATOM 8321 N N . HIS D 1 211 ? 36.894 -29.158 78.542 1.00 41.17 211 HIS D N 1
ATOM 8322 C CA . HIS D 1 211 ? 35.934 -30.201 78.926 1.00 39.36 211 HIS D CA 1
ATOM 8323 C C . HIS D 1 211 ? 35.513 -30.158 80.393 1.00 40.56 211 HIS D C 1
ATOM 8324 O O . HIS D 1 211 ? 34.553 -30.767 80.767 1.00 38.92 211 HIS D O 1
ATOM 8331 N N . TYR D 1 212 ? 36.274 -29.444 81.207 1.00 43.93 212 TYR D N 1
ATOM 8332 C CA . TYR D 1 212 ? 35.886 -29.133 82.605 1.00 45.11 212 TYR D CA 1
ATOM 8333 C C . TYR D 1 212 ? 35.605 -27.671 82.695 1.00 50.12 212 TYR D C 1
ATOM 8334 O O . TYR D 1 212 ? 36.357 -26.883 82.202 1.00 60.05 212 TYR D O 1
ATOM 8343 N N . ASN D 1 213 ? 34.539 -27.300 83.359 1.00 53.20 213 ASN D N 1
ATOM 8344 C CA . ASN D 1 213 ? 34.230 -25.891 83.547 1.00 57.11 213 ASN D CA 1
ATOM 8345 C C . ASN D 1 213 ? 34.001 -25.544 85.021 1.00 53.43 213 ASN D C 1
ATOM 8346 O O . ASN D 1 213 ? 33.726 -26.404 85.859 1.00 55.55 213 ASN D O 1
ATOM 8351 N N . ASN D 1 214 ? 34.160 -24.271 85.313 1.00 50.37 214 ASN D N 1
ATOM 8352 C CA . ASN D 1 214 ? 34.008 -23.747 86.664 1.00 47.06 214 ASN D CA 1
ATOM 8353 C C . ASN D 1 214 ? 32.572 -23.251 86.894 1.00 47.57 214 ASN D C 1
ATOM 8354 O O . ASN D 1 214 ? 32.196 -22.197 86.377 1.00 44.83 214 ASN D O 1
ATOM 8359 N N . PRO D 1 215 ? 31.782 -23.975 87.728 1.00 50.10 215 PRO D N 1
ATOM 8360 C CA . PRO D 1 215 ? 30.355 -23.613 87.926 1.00 47.34 215 PRO D CA 1
ATOM 8361 C C . PRO D 1 215 ? 30.129 -22.247 88.566 1.00 42.63 215 PRO D C 1
ATOM 8362 O O . PRO D 1 215 ? 29.145 -21.596 88.263 1.00 40.18 215 PRO D O 1
ATOM 8366 N N . ALA D 1 216 ? 31.068 -21.811 89.385 1.00 38.95 216 ALA D N 1
ATOM 8367 C CA . ALA D 1 216 ? 31.012 -20.442 89.976 1.00 40.17 216 ALA D CA 1
ATOM 8368 C C . ALA D 1 216 ? 31.192 -19.338 88.920 1.00 41.38 216 ALA D C 1
ATOM 8369 O O . ALA D 1 216 ? 30.614 -18.231 89.025 1.00 41.91 216 ALA D O 1
ATOM 8371 N N . GLY D 1 217 ? 32.035 -19.625 87.947 1.00 37.47 217 GLY D N 1
ATOM 8372 C CA . GLY D 1 217 ? 32.202 -18.750 86.809 1.00 40.87 217 GLY D CA 1
ATOM 8373 C C . GLY D 1 217 ? 30.972 -18.710 85.921 1.00 43.72 217 GLY D C 1
ATOM 8374 O O . GLY D 1 217 ? 30.559 -17.645 85.467 1.00 42.21 217 GLY D O 1
ATOM 8375 N N . THR D 1 218 ? 30.416 -19.886 85.655 1.00 44.00 218 THR D N 1
ATOM 8376 C CA . THR D 1 218 ? 29.146 -20.014 84.917 1.00 44.68 218 THR D CA 1
ATOM 8377 C C . THR D 1 218 ? 28.026 -19.228 85.599 1.00 44.38 218 THR D C 1
ATOM 8378 O O . THR D 1 218 ? 27.297 -18.463 84.969 1.00 43.55 218 THR D O 1
ATOM 8382 N N . GLN D 1 219 ? 27.909 -19.439 86.891 1.00 45.28 219 GLN D N 1
ATOM 8383 C CA . GLN D 1 219 ? 26.874 -18.789 87.705 1.00 46.53 219 GLN D CA 1
ATOM 8384 C C . GLN D 1 219 ? 27.027 -17.265 87.720 1.00 46.47 219 GLN D C 1
ATOM 8385 O O . GLN D 1 219 ? 26.039 -16.518 87.718 1.00 45.37 219 GLN D O 1
ATOM 8391 N N . ALA D 1 220 ? 28.260 -16.821 87.725 1.00 44.70 220 ALA D N 1
ATOM 8392 C CA . ALA D 1 220 ? 28.549 -15.387 87.690 1.00 43.10 220 ALA D CA 1
ATOM 8393 C C . ALA D 1 220 ? 28.018 -14.711 86.401 1.00 42.23 220 ALA D C 1
ATOM 8394 O O . ALA D 1 220 ? 27.514 -13.605 86.443 1.00 44.99 220 ALA D O 1
ATOM 8396 N N . ILE D 1 221 ? 28.075 -15.417 85.284 1.00 42.83 221 ILE D N 1
ATOM 8397 C CA . ILE D 1 221 ? 27.515 -14.874 84.006 1.00 44.65 221 ILE D CA 1
ATOM 8398 C C . ILE D 1 221 ? 26.001 -14.788 84.099 1.00 45.82 221 ILE D C 1
ATOM 8399 O O . ILE D 1 221 ? 25.386 -13.804 83.677 1.00 48.58 221 ILE D O 1
ATOM 8404 N N . ILE D 1 222 ? 25.408 -15.839 84.622 1.00 44.76 222 ILE D N 1
ATOM 8405 C CA . ILE D 1 222 ? 23.942 -15.906 84.790 1.00 43.88 222 ILE D CA 1
ATOM 8406 C C . ILE D 1 222 ? 23.452 -14.746 85.666 1.00 41.73 222 ILE D C 1
ATOM 8407 O O . ILE D 1 222 ? 22.517 -14.056 85.311 1.00 43.22 222 ILE D O 1
ATOM 8412 N N . ASP D 1 223 ? 24.137 -14.509 86.772 1.00 43.92 223 ASP D N 1
ATOM 8413 C CA . ASP D 1 223 ? 23.847 -13.326 87.648 1.00 47.57 223 ASP D CA 1
ATOM 8414 C C . ASP D 1 223 ? 23.929 -11.986 86.883 1.00 47.21 223 ASP D C 1
ATOM 8415 O O . ASP D 1 223 ? 23.247 -11.025 87.211 1.00 43.69 223 ASP D O 1
ATOM 8420 N N . ASN D 1 224 ? 24.793 -11.937 85.883 1.00 47.47 224 ASN D N 1
ATOM 8421 C CA . ASN D 1 224 ? 24.958 -10.716 85.050 1.00 45.39 224 ASN D CA 1
ATOM 8422 C C . ASN D 1 224 ? 24.298 -10.800 83.688 1.00 41.71 224 ASN D C 1
ATOM 8423 O O . ASN D 1 224 ? 24.604 -10.025 82.791 1.00 40.98 224 ASN D O 1
ATOM 8428 N N . GLY D 1 225 ? 23.348 -11.701 83.569 1.00 41.08 225 GLY D N 1
ATOM 8429 C CA . GLY D 1 225 ? 22.562 -11.842 82.354 1.00 41.75 225 GLY D CA 1
ATOM 8430 C C . GLY D 1 225 ? 21.341 -10.931 82.346 1.00 43.92 225 GLY D C 1
ATOM 8431 O O . GLY D 1 225 ? 20.783 -10.610 83.380 1.00 46.53 225 GLY D O 1
ATOM 8432 N N . LEU D 1 226 ? 20.910 -10.557 81.162 1.00 46.27 226 LEU D N 1
ATOM 8433 C CA . LEU D 1 226 ? 19.613 -9.884 80.985 1.00 48.74 226 LEU D CA 1
ATOM 8434 C C . LEU D 1 226 ? 19.152 -9.992 79.524 1.00 43.62 226 LEU D C 1
ATOM 8435 O O . LEU D 1 226 ? 19.896 -10.432 78.662 1.00 44.28 226 LEU D O 1
ATOM 8440 N N . SER D 1 227 ? 17.905 -9.639 79.278 1.00 39.29 227 SER D N 1
ATOM 8441 C CA . SER D 1 227 ? 17.362 -9.648 77.922 1.00 37.71 227 SER D CA 1
ATOM 8442 C C . SER D 1 227 ? 17.950 -8.514 77.078 1.00 37.08 227 SER D C 1
ATOM 8443 O O . SER D 1 227 ? 17.988 -7.374 77.513 1.00 33.54 227 SER D O 1
ATOM 8446 N N . PRO D 1 228 ? 18.265 -8.797 75.811 1.00 39.13 228 PRO D N 1
ATOM 8447 C CA . PRO D 1 228 ? 18.707 -7.713 74.919 1.00 40.99 228 PRO D CA 1
ATOM 8448 C C . PRO D 1 228 ? 17.693 -6.593 74.733 1.00 40.82 228 PRO D C 1
ATOM 8449 O O . PRO D 1 228 ? 18.057 -5.492 74.340 1.00 43.26 228 PRO D O 1
ATOM 8453 N N . ASN D 1 229 ? 16.439 -6.868 75.044 1.00 40.71 229 ASN D N 1
ATOM 8454 C CA . ASN D 1 229 ? 15.387 -5.813 75.017 1.00 43.45 229 ASN D CA 1
ATOM 8455 C C . ASN D 1 229 ? 15.525 -4.740 76.113 1.00 44.00 229 ASN D C 1
ATOM 8456 O O . ASN D 1 229 ? 14.956 -3.669 76.002 1.00 41.35 229 ASN D O 1
ATOM 8461 N N . ASP D 1 230 ? 16.253 -5.067 77.171 1.00 48.66 230 ASP D N 1
ATOM 8462 C CA . ASP D 1 230 ? 16.538 -4.102 78.271 1.00 52.03 230 ASP D CA 1
ATOM 8463 C C . ASP D 1 230 ? 17.967 -3.567 78.244 1.00 47.07 230 ASP D C 1
ATOM 8464 O O . ASP D 1 230 ? 18.404 -2.901 79.183 1.00 38.96 230 ASP D O 1
ATOM 8469 N N . ASP D 1 231 ? 18.677 -3.855 77.160 1.00 44.23 231 ASP D N 1
ATOM 8470 C CA . ASP D 1 231 ? 20.094 -3.496 77.033 1.00 44.01 231 ASP D CA 1
ATOM 8471 C C . ASP D 1 231 ? 20.298 -2.320 76.060 1.00 38.11 231 ASP D C 1
ATOM 8472 O O . ASP D 1 231 ? 19.858 -2.381 74.924 1.00 39.41 231 ASP D O 1
ATOM 8477 N N . PRO D 1 232 ? 21.027 -1.286 76.488 1.00 33.00 232 PRO D N 1
ATOM 8478 C CA . PRO D 1 232 ? 21.136 -0.088 75.656 1.00 34.40 232 PRO D CA 1
ATOM 8479 C C . PRO D 1 232 ? 21.800 -0.271 74.267 1.00 34.13 232 PRO D C 1
ATOM 8480 O O . PRO D 1 232 ? 21.471 0.452 73.327 1.00 32.03 232 PRO D O 1
ATOM 8484 N N . VAL D 1 233 ? 22.690 -1.236 74.150 1.00 34.62 233 VAL D N 1
ATOM 8485 C CA . VAL D 1 233 ? 23.365 -1.500 72.863 1.00 34.37 233 VAL D CA 1
ATOM 8486 C C . VAL D 1 233 ? 22.432 -2.243 71.897 1.00 34.64 233 VAL D C 1
ATOM 8487 O O . VAL D 1 233 ? 22.482 -2.028 70.708 1.00 38.32 233 VAL D O 1
ATOM 8491 N N . LEU D 1 234 ? 21.601 -3.118 72.422 1.00 36.65 234 LEU D N 1
ATOM 8492 C CA . LEU D 1 234 ? 20.803 -4.061 71.574 1.00 42.45 234 LEU D CA 1
ATOM 8493 C C . LEU D 1 234 ? 19.290 -3.773 71.486 1.00 46.70 234 LEU D C 1
ATOM 8494 O O . LEU D 1 234 ? 18.602 -4.313 70.601 1.00 42.48 234 LEU D O 1
ATOM 8499 N N . LYS D 1 235 ? 18.794 -2.922 72.385 1.00 53.51 235 LYS D N 1
ATOM 8500 C CA . LYS D 1 235 ? 17.314 -2.615 72.520 1.00 58.56 235 LYS D CA 1
ATOM 8501 C C . LYS D 1 235 ? 16.555 -2.574 71.202 1.00 57.52 235 LYS D C 1
ATOM 8502 O O . LYS D 1 235 ? 15.500 -3.207 71.022 1.00 53.45 235 LYS D O 1
ATOM 8508 N N . ASP D 1 236 ? 17.053 -1.748 70.317 1.00 56.05 236 ASP D N 1
ATOM 8509 C CA . ASP D 1 236 ? 16.249 -1.267 69.187 1.00 56.87 236 ASP D CA 1
ATOM 8510 C C . ASP D 1 236 ? 16.471 -2.071 67.892 1.00 52.20 236 ASP D C 1
ATOM 8511 O O . ASP D 1 236 ? 15.921 -1.743 66.851 1.00 51.15 236 ASP D O 1
ATOM 8516 N N . ARG D 1 237 ? 17.250 -3.134 67.984 1.00 47.76 237 ARG D N 1
ATOM 8517 C CA . ARG D 1 237 ? 17.627 -3.916 66.797 1.00 49.60 237 ARG D CA 1
ATOM 8518 C C . ARG D 1 237 ? 16.543 -4.880 66.414 1.00 47.45 237 ARG D C 1
ATOM 8519 O O . ARG D 1 237 ? 16.227 -5.039 65.240 1.00 45.19 237 ARG D O 1
ATOM 8527 N N . HIS D 1 238 ? 16.022 -5.558 67.419 1.00 44.44 238 HIS D N 1
ATOM 8528 C CA . HIS D 1 238 ? 14.959 -6.556 67.249 1.00 45.36 238 HIS D CA 1
ATOM 8529 C C . HIS D 1 238 ? 14.088 -6.603 68.493 1.00 46.59 238 HIS D C 1
ATOM 8530 O O . HIS D 1 238 ? 14.473 -6.111 69.569 1.00 43.30 238 HIS D O 1
ATOM 8537 N N . HIS D 1 239 ? 12.903 -7.180 68.346 1.00 50.95 239 HIS D N 1
ATOM 8538 C CA . HIS D 1 239 ? 12.141 -7.628 69.514 1.00 54.52 239 HIS D CA 1
ATOM 8539 C C . HIS D 1 239 ? 12.566 -9.044 69.731 1.00 53.77 239 HIS D C 1
ATOM 8540 O O . HIS D 1 239 ? 12.174 -9.926 68.996 1.00 53.16 239 HIS D O 1
ATOM 8547 N N . TYR D 1 240 ? 13.458 -9.236 70.685 1.00 48.97 240 TYR D N 1
ATOM 8548 C CA . TYR D 1 240 ? 13.974 -10.549 70.965 1.00 45.40 240 TYR D CA 1
ATOM 8549 C C . TYR D 1 240 ? 12.976 -11.318 71.788 1.00 41.47 240 TYR D C 1
ATOM 8550 O O . TYR D 1 240 ? 12.397 -10.783 72.706 1.00 37.59 240 TYR D O 1
ATOM 8559 N N . ASP D 1 241 ? 12.838 -12.597 71.512 1.00 40.68 241 ASP D N 1
ATOM 8560 C CA . ASP D 1 241 ? 12.033 -13.444 72.388 1.00 42.13 241 ASP D CA 1
ATOM 8561 C C . ASP D 1 241 ? 12.787 -13.840 73.668 1.00 40.79 241 ASP D C 1
ATOM 8562 O O . ASP D 1 241 ? 13.934 -13.455 73.879 1.00 41.13 241 ASP D O 1
ATOM 8567 N N . ASP D 1 242 ? 12.098 -14.596 74.502 1.00 42.87 242 ASP D N 1
ATOM 8568 C CA . ASP D 1 242 ? 12.517 -14.914 75.884 1.00 43.29 242 ASP D CA 1
ATOM 8569 C C . ASP D 1 242 ? 13.732 -15.834 75.949 1.00 42.68 242 ASP D C 1
ATOM 8570 O O . ASP D 1 242 ? 14.336 -15.994 77.014 1.00 39.44 242 ASP D O 1
ATOM 8575 N N . GLY D 1 243 ? 14.056 -16.476 74.830 1.00 39.80 243 GLY D N 1
ATOM 8576 C CA . GLY D 1 243 ? 15.218 -17.388 74.774 1.00 39.04 243 GLY D CA 1
ATOM 8577 C C . GLY D 1 243 ? 16.573 -16.710 74.515 1.00 38.48 243 GLY D C 1
ATOM 8578 O O . GLY D 1 243 ? 17.612 -17.386 74.481 1.00 39.65 243 GLY D O 1
ATOM 8579 N N . TYR D 1 244 ? 16.549 -15.388 74.340 1.00 37.21 244 TYR D N 1
ATOM 8580 C CA . TYR D 1 244 ? 17.784 -14.568 74.108 1.00 36.15 244 TYR D CA 1
ATOM 8581 C C . TYR D 1 244 ? 18.238 -13.843 75.366 1.00 34.31 244 TYR D C 1
ATOM 8582 O O . TYR D 1 244 ? 17.443 -13.354 76.139 1.00 33.41 244 TYR D O 1
ATOM 8591 N N . ALA D 1 245 ? 19.537 -13.821 75.562 1.00 33.87 245 ALA D N 1
ATOM 8592 C CA . ALA D 1 245 ? 20.156 -13.033 76.641 1.00 32.13 245 ALA D CA 1
ATOM 8593 C C . ALA D 1 245 ? 21.385 -12.312 76.124 1.00 31.91 245 ALA D C 1
ATOM 8594 O O . ALA D 1 245 ? 21.919 -12.636 75.062 1.00 33.76 245 ALA D O 1
ATOM 8596 N N . THR D 1 246 ? 21.807 -11.311 76.867 1.00 31.84 246 THR D N 1
ATOM 8597 C CA . THR D 1 246 ? 23.157 -10.750 76.718 1.00 30.95 246 THR D CA 1
ATOM 8598 C C . THR D 1 246 ? 23.716 -10.448 78.112 1.00 29.96 246 THR D C 1
ATOM 8599 O O . THR D 1 246 ? 23.102 -10.781 79.114 1.00 27.68 246 THR D O 1
ATOM 8603 N N . THR D 1 247 ? 24.860 -9.800 78.160 1.00 31.71 247 THR D N 1
ATOM 8604 C CA . THR D 1 247 ? 25.485 -9.436 79.446 1.00 32.51 247 THR D CA 1
ATOM 8605 C C . THR D 1 247 ? 25.074 -8.036 79.905 1.00 32.56 247 THR D C 1
ATOM 8606 O O . THR D 1 247 ? 24.814 -7.161 79.101 1.00 28.68 247 THR D O 1
ATOM 8610 N N . LYS D 1 248 ? 25.056 -7.843 81.214 1.00 34.50 248 LYS D N 1
ATOM 8611 C CA . LYS D 1 248 ? 24.847 -6.495 81.808 1.00 35.20 248 LYS D CA 1
ATOM 8612 C C . LYS D 1 248 ? 26.014 -5.556 81.457 1.00 35.59 248 LYS D C 1
ATOM 8613 O O . LYS D 1 248 ? 27.160 -5.960 81.528 1.00 37.18 248 LYS D O 1
ATOM 8619 N N . PRO D 1 249 ? 25.711 -4.288 81.119 1.00 36.58 249 PRO D N 1
ATOM 8620 C CA . PRO D 1 249 ? 26.746 -3.301 80.885 1.00 35.55 249 PRO D CA 1
ATOM 8621 C C . PRO D 1 249 ? 27.743 -3.198 82.025 1.00 38.18 249 PRO D C 1
ATOM 8622 O O . PRO D 1 249 ? 27.351 -3.100 83.192 1.00 37.68 249 PRO D O 1
ATOM 8626 N N . GLY D 1 250 ? 29.031 -3.248 81.679 1.00 37.98 250 GLY D N 1
ATOM 8627 C CA . GLY D 1 250 ? 30.113 -3.148 82.667 1.00 36.28 250 GLY D CA 1
ATOM 8628 C C . GLY D 1 250 ? 30.566 -4.479 83.255 1.00 35.85 250 GLY D C 1
ATOM 8629 O O . GLY D 1 250 ? 31.570 -4.537 83.925 1.00 37.05 250 GLY D O 1
ATOM 8630 N N . SER D 1 251 ? 29.798 -5.529 83.026 1.00 34.67 251 SER D N 1
ATOM 8631 C CA . SER D 1 251 ? 30.040 -6.832 83.676 1.00 36.71 251 SER D CA 1
ATOM 8632 C C . SER D 1 251 ? 31.110 -7.693 82.963 1.00 36.24 251 SER D C 1
ATOM 8633 O O . SER D 1 251 ? 31.707 -8.577 83.570 1.00 34.85 251 SER D O 1
ATOM 8636 N N . ARG D 1 252 ? 31.297 -7.462 81.675 1.00 35.81 252 ARG D N 1
ATOM 8637 C CA . ARG D 1 252 ? 32.181 -8.335 80.852 1.00 35.06 252 ARG D CA 1
ATOM 8638 C C . ARG D 1 252 ? 33.604 -8.346 81.376 1.00 36.40 252 ARG D C 1
ATOM 8639 O O . ARG D 1 252 ? 34.256 -9.369 81.385 1.00 34.60 252 ARG D O 1
ATOM 8647 N N . LYS D 1 253 ? 34.051 -7.197 81.847 1.00 41.55 253 LYS D N 1
ATOM 8648 C CA . LYS D 1 253 ? 35.372 -7.058 82.552 1.00 44.85 253 LYS D CA 1
ATOM 8649 C C . LYS D 1 253 ? 35.618 -8.181 83.563 1.00 41.98 253 LYS D C 1
ATOM 8650 O O . LYS D 1 253 ? 36.670 -8.791 83.576 1.00 39.36 253 LYS D O 1
ATOM 8656 N N . HIS D 1 254 ? 34.621 -8.437 84.384 1.00 41.89 254 HIS D N 1
ATOM 8657 C CA . HIS D 1 254 ? 34.733 -9.411 85.477 1.00 46.39 254 HIS D CA 1
ATOM 8658 C C . HIS D 1 254 ? 34.434 -10.841 85.011 1.00 43.66 254 HIS D C 1
ATOM 8659 O O . HIS D 1 254 ? 35.273 -11.746 85.117 1.00 42.29 254 HIS D O 1
ATOM 8666 N N . VAL D 1 255 ? 33.248 -11.028 84.475 1.00 41.87 255 VAL D N 1
ATOM 8667 C CA . VAL D 1 255 ? 32.739 -12.389 84.201 1.00 41.73 255 VAL D CA 1
ATOM 8668 C C . VAL D 1 255 ? 33.444 -13.113 83.059 1.00 41.31 255 VAL D C 1
ATOM 8669 O O . VAL D 1 255 ? 33.458 -14.330 83.026 1.00 40.53 255 VAL D O 1
ATOM 8673 N N . PHE D 1 256 ? 34.030 -12.343 82.146 1.00 40.51 256 PHE D N 1
ATOM 8674 C CA . PHE D 1 256 ? 34.848 -12.888 81.032 1.00 39.00 256 PHE D CA 1
ATOM 8675 C C . PHE D 1 256 ? 36.382 -12.672 81.205 1.00 37.83 256 PHE D C 1
ATOM 8676 O O . PHE D 1 256 ? 37.178 -13.581 81.012 1.00 35.20 256 PHE D O 1
ATOM 8684 N N . TYR D 1 257 ? 36.775 -11.448 81.499 1.00 35.14 257 TYR D N 1
ATOM 8685 C CA . TYR D 1 257 ? 38.189 -11.084 81.458 1.00 31.62 257 TYR D CA 1
ATOM 8686 C C . TYR D 1 257 ? 38.859 -11.130 82.821 1.00 31.39 257 TYR D C 1
ATOM 8687 O O . TYR D 1 257 ? 40.050 -10.901 82.928 1.00 28.62 257 TYR D O 1
ATOM 8696 N N . ALA D 1 258 ? 38.090 -11.510 83.841 1.00 31.55 258 ALA D N 1
ATOM 8697 C CA . ALA D 1 258 ? 38.620 -11.804 85.195 1.00 34.59 258 ALA D CA 1
ATOM 8698 C C . ALA D 1 258 ? 39.359 -10.612 85.843 1.00 37.37 258 ALA D C 1
ATOM 8699 O O . ALA D 1 258 ? 40.286 -10.797 86.649 1.00 39.53 258 ALA D O 1
ATOM 8701 N N . ASP D 1 259 ? 38.975 -9.415 85.427 1.00 40.21 259 ASP D N 1
ATOM 8702 C CA . ASP D 1 259 ? 39.578 -8.143 85.896 1.00 47.99 259 ASP D CA 1
ATOM 8703 C C . ASP D 1 259 ? 41.088 -8.033 85.669 1.00 49.34 259 ASP D C 1
ATOM 8704 O O . ASP D 1 259 ? 41.770 -7.266 86.353 1.00 49.31 259 ASP D O 1
ATOM 8709 N N . ARG D 1 260 ? 41.596 -8.790 84.705 1.00 47.01 260 ARG D N 1
ATOM 8710 C CA . ARG D 1 260 ? 43.028 -8.781 84.395 1.00 47.96 260 ARG D CA 1
ATOM 8711 C C . ARG D 1 260 ? 43.313 -7.551 83.543 1.00 51.49 260 ARG D C 1
ATOM 8712 O O . ARG D 1 260 ? 42.402 -7.007 82.939 1.00 51.28 260 ARG D O 1
ATOM 8720 N N . PRO D 1 261 ? 44.573 -7.081 83.533 1.00 56.67 261 PRO D N 1
ATOM 8721 C CA . PRO D 1 261 ? 44.931 -5.855 82.805 1.00 53.56 261 PRO D CA 1
ATOM 8722 C C . PRO D 1 261 ? 44.502 -5.888 81.364 1.00 47.46 261 PRO D C 1
ATOM 8723 O O . PRO D 1 261 ? 44.805 -6.831 80.663 1.00 47.66 261 PRO D O 1
ATOM 8735 N N . ASP D 1 263 ? 43.386 -3.010 77.874 1.00 40.21 263 ASP D N 1
ATOM 8736 C CA . ASP D 1 263 ? 43.290 -1.642 77.370 1.00 39.54 263 ASP D CA 1
ATOM 8737 C C . ASP D 1 263 ? 41.824 -1.155 77.552 1.00 37.52 263 ASP D C 1
ATOM 8738 O O . ASP D 1 263 ? 40.894 -1.866 77.186 1.00 38.32 263 ASP D O 1
ATOM 8743 N N . PRO D 1 264 ? 41.622 0.050 78.150 1.00 33.92 264 PRO D N 1
ATOM 8744 C CA . PRO D 1 264 ? 40.248 0.568 78.292 1.00 31.83 264 PRO D CA 1
ATOM 8745 C C . PRO D 1 264 ? 39.504 0.654 76.966 1.00 29.86 264 PRO D C 1
ATOM 8746 O O . PRO D 1 264 ? 38.292 0.418 76.908 1.00 29.96 264 PRO D O 1
ATOM 8750 N N . GLY D 1 265 ? 40.224 1.014 75.922 1.00 27.92 265 GLY D N 1
ATOM 8751 C CA . GLY D 1 265 ? 39.653 1.094 74.560 1.00 29.30 265 GLY D CA 1
ATOM 8752 C C . GLY D 1 265 ? 39.095 -0.233 74.065 1.00 28.01 265 GLY D C 1
ATOM 8753 O O . GLY D 1 265 ? 38.063 -0.274 73.410 1.00 27.42 265 GLY D O 1
ATOM 8754 N N . VAL D 1 266 ? 39.795 -1.309 74.411 1.00 27.07 266 VAL D N 1
ATOM 8755 C CA . VAL D 1 266 ? 39.331 -2.671 74.157 1.00 26.57 266 VAL D CA 1
ATOM 8756 C C . VAL D 1 266 ? 38.056 -2.997 74.957 1.00 27.16 266 VAL D C 1
ATOM 8757 O O . VAL D 1 266 ? 37.113 -3.587 74.421 1.00 28.82 266 VAL D O 1
ATOM 8761 N N . LEU D 1 267 ? 38.048 -2.684 76.239 1.00 26.50 267 LEU D N 1
ATOM 8762 C CA . LEU D 1 267 ? 36.846 -2.969 77.073 1.00 27.72 267 LEU D CA 1
ATOM 8763 C C . LEU D 1 267 ? 35.578 -2.304 76.526 1.00 27.14 267 LEU D C 1
ATOM 8764 O O . LEU D 1 267 ? 34.548 -2.902 76.454 1.00 29.26 267 LEU D O 1
ATOM 8769 N N . ALA D 1 268 ? 35.703 -1.045 76.210 1.00 26.89 268 ALA D N 1
ATOM 8770 C CA . ALA D 1 268 ? 34.609 -0.234 75.709 1.00 26.02 268 ALA D CA 1
ATOM 8771 C C . ALA D 1 268 ? 34.163 -0.706 74.330 1.00 26.53 268 ALA D C 1
ATOM 8772 O O . ALA D 1 268 ? 32.999 -0.829 74.052 1.00 24.95 268 ALA D O 1
ATOM 8774 N N . THR D 1 269 ? 35.114 -0.901 73.444 1.00 29.18 269 THR D N 1
ATOM 8775 C CA . THR D 1 269 ? 34.813 -1.435 72.088 1.00 29.58 269 THR D CA 1
ATOM 8776 C C . THR D 1 269 ? 34.102 -2.829 72.177 1.00 30.27 269 THR D C 1
ATOM 8777 O O . THR D 1 269 ? 33.178 -3.106 71.428 1.00 26.91 269 THR D O 1
ATOM 8781 N N . ASP D 1 270 ? 34.560 -3.660 73.111 1.00 30.35 270 ASP D N 1
ATOM 8782 C CA . ASP D 1 270 ? 33.946 -4.955 73.334 1.00 33.25 270 ASP D CA 1
ATOM 8783 C C . ASP D 1 270 ? 32.517 -4.817 73.825 1.00 33.74 270 ASP D C 1
ATOM 8784 O O . ASP D 1 270 ? 31.624 -5.513 73.349 1.00 35.10 270 ASP D O 1
ATOM 8789 N N . GLU D 1 271 ? 32.318 -3.966 74.811 1.00 35.25 271 GLU D N 1
ATOM 8790 C CA . GLU D 1 271 ? 30.965 -3.698 75.325 1.00 36.99 271 GLU D CA 1
ATOM 8791 C C . GLU D 1 271 ? 30.048 -3.114 74.184 1.00 34.29 271 GLU D C 1
ATOM 8792 O O . GLU D 1 271 ? 28.948 -3.566 73.975 1.00 34.20 271 GLU D O 1
ATOM 8798 N N . LEU D 1 272 ? 30.584 -2.225 73.376 1.00 32.86 272 LEU D N 1
ATOM 8799 C CA . LEU D 1 272 ? 29.800 -1.641 72.239 1.00 30.95 272 LEU D CA 1
ATOM 8800 C C . LEU D 1 272 ? 29.528 -2.586 71.055 1.00 31.14 272 LEU D C 1
ATOM 8801 O O . LEU D 1 272 ? 28.678 -2.311 70.243 1.00 32.99 272 LEU D O 1
ATOM 8806 N N . THR D 1 273 ? 30.276 -3.675 70.967 1.00 31.82 273 THR D N 1
ATOM 8807 C CA . THR D 1 273 ? 30.151 -4.642 69.837 1.00 32.00 273 THR D CA 1
ATOM 8808 C C . THR D 1 273 ? 29.649 -5.981 70.300 1.00 31.29 273 THR D C 1
ATOM 8809 O O . THR D 1 273 ? 29.726 -6.971 69.571 1.00 30.98 273 THR D O 1
ATOM 8813 N N . LYS D 1 274 ? 29.156 -6.021 71.507 1.00 31.44 274 LYS D N 1
ATOM 8814 C CA . LYS D 1 274 ? 28.600 -7.254 72.063 1.00 33.19 274 LYS D CA 1
ATOM 8815 C C . LYS D 1 274 ? 27.295 -7.624 71.362 1.00 34.62 274 LYS D C 1
ATOM 8816 O O . LYS D 1 274 ? 26.784 -6.879 70.529 1.00 33.45 274 LYS D O 1
ATOM 8822 N N . ASP D 1 275 ? 26.748 -8.772 71.724 1.00 35.90 275 ASP D N 1
ATOM 8823 C CA . ASP D 1 275 ? 25.546 -9.282 71.034 1.00 38.59 275 ASP D CA 1
ATOM 8824 C C . ASP D 1 275 ? 24.744 -10.239 71.893 1.00 37.89 275 ASP D C 1
ATOM 8825 O O . ASP D 1 275 ? 25.067 -10.480 73.064 1.00 35.76 275 ASP D O 1
ATOM 8830 N N . ALA D 1 276 ? 23.634 -10.695 71.332 1.00 37.94 276 ALA D N 1
ATOM 8831 C CA . ALA D 1 276 ? 22.724 -11.626 72.027 1.00 38.84 276 ALA D CA 1
ATOM 8832 C C . ALA D 1 276 ? 23.151 -13.077 71.819 1.00 39.02 276 ALA D C 1
ATOM 8833 O O . ALA D 1 276 ? 23.818 -13.400 70.845 1.00 40.65 276 ALA D O 1
ATOM 8835 N N . ASN D 1 277 ? 22.799 -13.930 72.768 1.00 37.74 277 ASN D N 1
ATOM 8836 C CA . ASN D 1 277 ? 22.850 -15.393 72.538 1.00 39.76 277 ASN D CA 1
ATOM 8837 C C . ASN D 1 277 ? 21.584 -16.101 72.890 1.00 38.73 277 ASN D C 1
ATOM 8838 O O . ASN D 1 277 ? 20.790 -15.629 73.699 1.00 36.02 277 ASN D O 1
ATOM 8843 N N . VAL D 1 278 ? 21.442 -17.281 72.309 1.00 38.21 278 VAL D N 1
ATOM 8844 C CA . VAL D 1 278 ? 20.430 -18.236 72.710 1.00 36.88 278 VAL D CA 1
ATOM 8845 C C . VAL D 1 278 ? 20.964 -19.064 73.901 1.00 37.40 278 VAL D C 1
ATOM 8846 O O . VAL D 1 278 ? 21.658 -20.057 73.718 1.00 38.80 278 VAL D O 1
ATOM 8850 N N . PHE D 1 279 ? 20.591 -18.655 75.107 1.00 35.46 279 PHE D N 1
ATOM 8851 C CA . PHE D 1 279 ? 21.252 -19.129 76.330 1.00 38.04 279 PHE D CA 1
ATOM 8852 C C . PHE D 1 279 ? 21.124 -20.632 76.673 1.00 40.48 279 PHE D C 1
ATOM 8853 O O . PHE D 1 279 ? 22.013 -21.196 77.284 1.00 42.49 279 PHE D O 1
ATOM 8861 N N . THR D 1 280 ? 20.064 -21.280 76.232 1.00 44.38 280 THR D N 1
ATOM 8862 C CA . THR D 1 280 ? 19.908 -22.754 76.474 1.00 44.28 280 THR D CA 1
ATOM 8863 C C . THR D 1 280 ? 21.014 -23.599 75.792 1.00 45.17 280 THR D C 1
ATOM 8864 O O . THR D 1 280 ? 21.303 -24.716 76.237 1.00 47.87 280 THR D O 1
ATOM 8868 N N . GLU D 1 281 ? 21.638 -23.049 74.744 1.00 42.62 281 GLU D N 1
ATOM 8869 C CA . GLU D 1 281 ? 22.815 -23.708 74.079 1.00 42.55 281 GLU D CA 1
ATOM 8870 C C . GLU D 1 281 ? 23.958 -23.992 75.079 1.00 43.32 281 GLU D C 1
ATOM 8871 O O . GLU D 1 281 ? 24.661 -25.009 74.983 1.00 44.31 281 GLU D O 1
ATOM 8877 N N . ALA D 1 282 ? 24.126 -23.098 76.043 1.00 43.64 282 ALA D N 1
ATOM 8878 C CA . ALA D 1 282 ? 25.141 -23.288 77.121 1.00 46.38 282 ALA D CA 1
ATOM 8879 C C . ALA D 1 282 ? 24.895 -24.534 77.980 1.00 44.65 282 ALA D C 1
ATOM 8880 O O . ALA D 1 282 ? 25.824 -25.096 78.524 1.00 46.00 282 ALA D O 1
ATOM 8882 N N . ALA D 1 283 ? 23.641 -24.943 78.095 1.00 43.30 283 ALA D N 1
ATOM 8883 C CA . ALA D 1 283 ? 23.275 -26.147 78.906 1.00 41.71 283 ALA D CA 1
ATOM 8884 C C . ALA D 1 283 ? 23.309 -27.459 78.103 1.00 43.34 283 ALA D C 1
ATOM 8885 O O . ALA D 1 283 ? 23.036 -28.523 78.647 1.00 47.40 283 ALA D O 1
ATOM 8887 N N . ASP D 1 284 ? 23.627 -27.365 76.814 1.00 42.99 284 ASP D N 1
ATOM 8888 C CA . ASP D 1 284 ? 23.650 -28.539 75.910 1.00 46.26 284 ASP D CA 1
ATOM 8889 C C . ASP D 1 284 ? 24.794 -29.495 76.336 1.00 48.92 284 ASP D C 1
ATOM 8890 O O . ASP D 1 284 ? 25.954 -29.134 76.265 1.00 47.16 284 ASP D O 1
ATOM 8895 N N . PRO D 1 285 ? 24.457 -30.741 76.732 1.00 51.11 285 PRO D N 1
ATOM 8896 C CA . PRO D 1 285 ? 25.525 -31.707 77.079 1.00 49.51 285 PRO D CA 1
ATOM 8897 C C . PRO D 1 285 ? 26.583 -31.939 75.961 1.00 46.14 285 PRO D C 1
ATOM 8898 O O . PRO D 1 285 ? 27.665 -32.404 76.244 1.00 45.80 285 PRO D O 1
ATOM 8902 N N . LEU D 1 286 ? 26.225 -31.659 74.714 1.00 45.18 286 LEU D N 1
ATOM 8903 C CA . LEU D 1 286 ? 27.173 -31.798 73.569 1.00 47.15 286 LEU D CA 1
ATOM 8904 C C . LEU D 1 286 ? 28.445 -30.918 73.708 1.00 49.14 286 LEU D C 1
ATOM 8905 O O . LEU D 1 286 ? 29.471 -31.215 73.115 1.00 46.58 286 LEU D O 1
ATOM 8910 N N . VAL D 1 287 ? 28.328 -29.819 74.460 1.00 51.14 287 VAL D N 1
ATOM 8911 C CA . VAL D 1 287 ? 29.454 -28.869 74.693 1.00 48.36 287 VAL D CA 1
ATOM 8912 C C . VAL D 1 287 ? 30.665 -29.582 75.297 1.00 49.96 287 VAL D C 1
ATOM 8913 O O . VAL D 1 287 ? 31.800 -29.271 74.960 1.00 49.53 287 VAL D O 1
ATOM 8917 N N . ILE D 1 288 ? 30.407 -30.493 76.221 1.00 49.12 288 ILE D N 1
ATOM 8918 C CA . ILE D 1 288 ? 31.479 -31.204 76.912 1.00 51.05 288 ILE D CA 1
ATOM 8919 C C . ILE D 1 288 ? 31.466 -32.724 76.681 1.00 50.20 288 ILE D C 1
ATOM 8920 O O . ILE D 1 288 ? 32.210 -33.451 77.316 1.00 52.48 288 ILE D O 1
ATOM 8925 N N . ASP D 1 289 ? 30.675 -33.186 75.734 1.00 52.97 289 ASP D N 1
ATOM 8926 C CA . ASP D 1 289 ? 30.564 -34.650 75.460 1.00 53.93 289 ASP D CA 1
ATOM 8927 C C . ASP D 1 289 ? 31.870 -35.174 74.788 1.00 52.56 289 ASP D C 1
ATOM 8928 O O . ASP D 1 289 ? 32.281 -34.662 73.729 1.00 54.00 289 ASP D O 1
ATOM 8933 N N . PRO D 1 290 ? 32.536 -36.180 75.413 1.00 51.12 290 PRO D N 1
ATOM 8934 C CA . PRO D 1 290 ? 33.820 -36.677 74.869 1.00 49.24 290 PRO D CA 1
ATOM 8935 C C . PRO D 1 290 ? 33.672 -37.392 73.534 1.00 47.69 290 PRO D C 1
ATOM 8936 O O . PRO D 1 290 ? 34.604 -37.461 72.752 1.00 45.79 290 PRO D O 1
ATOM 8940 N N . ALA D 1 291 ? 32.492 -37.900 73.279 1.00 51.45 291 ALA D N 1
ATOM 8941 C CA . ALA D 1 291 ? 32.180 -38.499 71.959 1.00 51.32 291 ALA D CA 1
ATOM 8942 C C . ALA D 1 291 ? 32.413 -37.512 70.795 1.00 48.15 291 ALA D C 1
ATOM 8943 O O . ALA D 1 291 ? 32.830 -37.915 69.701 1.00 48.21 291 ALA D O 1
ATOM 8945 N N . VAL D 1 292 ? 32.113 -36.238 71.030 1.00 41.84 292 VAL D N 1
ATOM 8946 C CA . VAL D 1 292 ? 32.313 -35.201 69.994 1.00 39.57 292 VAL D CA 1
ATOM 8947 C C . VAL D 1 292 ? 33.798 -35.029 69.675 1.00 40.81 292 VAL D C 1
ATOM 8948 O O . VAL D 1 292 ? 34.229 -35.216 68.529 1.00 40.01 292 VAL D O 1
ATOM 8952 N N . SER D 1 293 ? 34.578 -34.708 70.696 1.00 41.18 293 SER D N 1
ATOM 8953 C CA . SER D 1 293 ? 36.011 -34.382 70.496 1.00 41.63 293 SER D CA 1
ATOM 8954 C C . SER D 1 293 ? 36.870 -35.587 70.106 1.00 45.49 293 SER D C 1
ATOM 8955 O O . SER D 1 293 ? 37.767 -35.479 69.243 1.00 51.47 293 SER D O 1
ATOM 8958 N N . ARG D 1 294 ? 36.600 -36.722 70.743 1.00 45.97 294 ARG D N 1
ATOM 8959 C CA . ARG D 1 294 ? 37.383 -37.979 70.509 1.00 49.11 294 ARG D CA 1
ATOM 8960 C C . ARG D 1 294 ? 37.255 -38.472 69.060 1.00 47.73 294 ARG D C 1
ATOM 8961 O O . ARG D 1 294 ? 38.137 -39.151 68.546 1.00 48.43 294 ARG D O 1
ATOM 8969 N N . ALA D 1 295 ? 36.169 -38.093 68.401 1.00 47.67 295 ALA D N 1
ATOM 8970 C CA . ALA D 1 295 ? 35.938 -38.478 66.962 1.00 45.04 295 ALA D CA 1
ATOM 8971 C C . ALA D 1 295 ? 36.653 -37.581 65.932 1.00 44.38 295 ALA D C 1
ATOM 8972 O O . ALA D 1 295 ? 36.658 -37.882 64.740 1.00 51.58 295 ALA D O 1
ATOM 8974 N N . ILE D 1 296 ? 37.240 -36.488 66.387 1.00 41.08 296 ILE D N 1
ATOM 8975 C CA . ILE D 1 296 ? 37.886 -35.538 65.478 1.00 39.76 296 ILE D CA 1
ATOM 8976 C C . ILE D 1 296 ? 39.263 -36.038 65.062 1.00 40.89 296 ILE D C 1
ATOM 8977 O O . ILE D 1 296 ? 40.168 -36.184 65.900 1.00 41.51 296 ILE D O 1
ATOM 8982 N N . ASP D 1 297 ? 39.447 -36.152 63.749 1.00 42.29 297 ASP D N 1
ATOM 8983 C CA . ASP D 1 297 ? 40.634 -36.845 63.152 1.00 43.12 297 ASP D CA 1
ATOM 8984 C C . ASP D 1 297 ? 41.531 -35.950 62.308 1.00 38.78 297 ASP D C 1
ATOM 8985 O O . ASP D 1 297 ? 42.289 -36.430 61.472 1.00 36.38 297 ASP D O 1
ATOM 8990 N N . VAL D 1 298 ? 41.419 -34.645 62.503 1.00 38.01 298 VAL D N 1
ATOM 8991 C CA . VAL D 1 298 ? 42.413 -33.681 61.913 1.00 34.72 298 VAL D CA 1
ATOM 8992 C C . VAL D 1 298 ? 43.206 -33.000 63.006 1.00 32.16 298 VAL D C 1
ATOM 8993 O O . VAL D 1 298 ? 42.864 -33.129 64.187 1.00 35.41 298 VAL D O 1
ATOM 8997 N N . PRO D 1 299 ? 44.297 -32.323 62.640 1.00 29.46 299 PRO D N 1
ATOM 8998 C CA . PRO D 1 299 ? 45.057 -31.610 63.637 1.00 30.31 299 PRO D CA 1
ATOM 8999 C C . PRO D 1 299 ? 44.219 -30.607 64.417 1.00 32.66 299 PRO D C 1
ATOM 9000 O O . PRO D 1 299 ? 43.436 -29.852 63.845 1.00 34.54 299 PRO D O 1
ATOM 9004 N N . VAL D 1 300 ? 44.397 -30.633 65.721 1.00 35.71 300 VAL D N 1
ATOM 9005 C CA . VAL D 1 300 ? 43.726 -29.716 66.640 1.00 36.00 300 VAL D CA 1
ATOM 9006 C C . VAL D 1 300 ? 44.727 -28.861 67.402 1.00 38.32 300 VAL D C 1
ATOM 9007 O O . VAL D 1 300 ? 45.740 -29.340 67.911 1.00 31.87 300 VAL D O 1
ATOM 9019 N N . PHE D 1 302 ? 44.515 -26.332 70.729 1.00 32.25 302 PHE D N 1
ATOM 9020 C CA . PHE D 1 302 ? 43.714 -25.994 71.883 1.00 30.14 302 PHE D CA 1
ATOM 9021 C C . PHE D 1 302 ? 44.320 -24.795 72.641 1.00 28.95 302 PHE D C 1
ATOM 9022 O O . PHE D 1 302 ? 45.432 -24.860 73.128 1.00 27.47 302 PHE D O 1
ATOM 9030 N N . ALA D 1 303 ? 43.563 -23.726 72.762 1.00 29.77 303 ALA D N 1
ATOM 9031 C CA . ALA D 1 303 ? 44.070 -22.497 73.439 1.00 31.37 303 ALA D CA 1
ATOM 9032 C C . ALA D 1 303 ? 43.202 -22.040 74.585 1.00 30.36 303 ALA D C 1
ATOM 9033 O O . ALA D 1 303 ? 41.994 -22.048 74.497 1.00 33.91 303 ALA D O 1
ATOM 9035 N N . LEU D 1 304 ? 43.853 -21.641 75.654 1.00 29.49 304 LEU D N 1
ATOM 9036 C CA . LEU D 1 304 ? 43.163 -21.254 76.886 1.00 29.53 304 LEU D CA 1
ATOM 9037 C C . LEU D 1 304 ? 43.943 -20.252 77.660 1.00 29.76 304 LEU D C 1
ATOM 9038 O O . LEU D 1 304 ? 45.183 -20.270 77.665 1.00 32.75 304 LEU D O 1
ATOM 9043 N N . GLY D 1 305 ? 43.226 -19.385 78.346 1.00 30.15 305 GLY D N 1
ATOM 9044 C CA . GLY D 1 305 ? 43.863 -18.380 79.227 1.00 30.58 305 GLY D CA 1
ATOM 9045 C C . GLY D 1 305 ? 44.018 -18.932 80.633 1.00 30.51 305 GLY D C 1
ATOM 9046 O O . GLY D 1 305 ? 43.138 -19.567 81.138 1.00 27.11 305 GLY D O 1
ATOM 9047 N N . ASP D 1 306 ? 45.159 -18.684 81.261 1.00 33.45 306 ASP D N 1
ATOM 9048 C CA . ASP D 1 306 ? 45.412 -19.261 82.606 1.00 35.15 306 ASP D CA 1
ATOM 9049 C C . ASP D 1 306 ? 44.597 -18.593 83.730 1.00 37.28 306 ASP D C 1
ATOM 9050 O O . ASP D 1 306 ? 44.635 -19.022 84.857 1.00 42.29 306 ASP D O 1
ATOM 9055 N N . ARG D 1 307 ? 43.916 -17.499 83.408 1.00 41.22 307 ARG D N 1
ATOM 9056 C CA . ARG D 1 307 ? 42.989 -16.821 84.377 1.00 43.72 307 ARG D CA 1
ATOM 9057 C C . ARG D 1 307 ? 41.520 -16.872 83.928 1.00 43.29 307 ARG D C 1
ATOM 9058 O O . ARG D 1 307 ? 40.684 -16.125 84.418 1.00 41.77 307 ARG D O 1
ATOM 9066 N N . ASP D 1 308 ? 41.232 -17.778 83.013 1.00 41.35 308 ASP D N 1
ATOM 9067 C CA . ASP D 1 308 ? 39.906 -17.917 82.430 1.00 41.38 308 ASP D CA 1
ATOM 9068 C C . ASP D 1 308 ? 38.911 -18.321 83.525 1.00 42.39 308 ASP D C 1
ATOM 9069 O O . ASP D 1 308 ? 38.970 -19.428 84.033 1.00 40.95 308 ASP D O 1
ATOM 9074 N N . PRO D 1 309 ? 37.996 -17.402 83.898 1.00 42.27 309 PRO D N 1
ATOM 9075 C CA . PRO D 1 309 ? 37.120 -17.618 85.049 1.00 41.77 309 PRO D CA 1
ATOM 9076 C C . PRO D 1 309 ? 36.023 -18.660 84.818 1.00 41.74 309 PRO D C 1
ATOM 9077 O O . PRO D 1 309 ? 35.446 -19.156 85.763 1.00 36.19 309 PRO D O 1
ATOM 9081 N N . LEU D 1 310 ? 35.748 -18.953 83.561 1.00 44.77 310 LEU D N 1
ATOM 9082 C CA . LEU D 1 310 ? 34.752 -19.988 83.204 1.00 46.49 310 LEU D CA 1
ATOM 9083 C C . LEU D 1 310 ? 35.304 -21.429 83.260 1.00 48.35 310 LEU D C 1
ATOM 9084 O O . LEU D 1 310 ? 34.549 -22.356 83.456 1.00 40.62 310 LEU D O 1
ATOM 9097 N N . CYS D 1 312 ? 39.026 -22.291 84.449 1.00 52.21 312 CYS D N 1
ATOM 9098 C CA . CYS D 1 312 ? 40.097 -22.509 85.438 1.00 56.62 312 CYS D CA 1
ATOM 9099 C C . CYS D 1 312 ? 39.625 -22.513 86.874 1.00 54.97 312 CYS D C 1
ATOM 9100 O O . CYS D 1 312 ? 38.774 -21.741 87.271 1.00 52.07 312 CYS D O 1
ATOM 9103 N N . GLY D 1 313 ? 40.285 -23.337 87.658 1.00 58.39 313 GLY D N 1
ATOM 9104 C CA . GLY D 1 313 ? 40.064 -23.417 89.101 1.00 58.79 313 GLY D CA 1
ATOM 9105 C C . GLY D 1 313 ? 40.376 -24.806 89.653 1.00 55.51 313 GLY D C 1
ATOM 9106 O O . GLY D 1 313 ? 40.403 -25.799 88.929 1.00 45.75 313 GLY D O 1
ATOM 9107 N N . ASP D 1 314 ? 40.648 -24.832 90.943 1.00 59.97 314 ASP D N 1
ATOM 9108 C CA . ASP D 1 314 ? 40.954 -26.058 91.689 1.00 60.62 314 ASP D CA 1
ATOM 9109 C C . ASP D 1 314 ? 39.779 -27.054 91.571 1.00 53.84 314 ASP D C 1
ATOM 9110 O O . ASP D 1 314 ? 38.679 -26.755 91.989 1.00 54.97 314 ASP D O 1
ATOM 9115 N N . GLY D 1 315 ? 40.023 -28.198 90.940 1.00 49.12 315 GLY D N 1
ATOM 9116 C CA . GLY D 1 315 ? 38.965 -29.215 90.685 1.00 47.94 315 GLY D CA 1
ATOM 9117 C C . GLY D 1 315 ? 38.255 -29.091 89.323 1.00 50.19 315 GLY D C 1
ATOM 9118 O O . GLY D 1 315 ? 37.366 -29.881 88.988 1.00 46.37 315 GLY D O 1
ATOM 9119 N N . TYR D 1 316 ? 38.668 -28.118 88.529 1.00 48.83 316 TYR D N 1
ATOM 9120 C CA . TYR D 1 316 ? 38.067 -27.896 87.199 1.00 49.72 316 TYR D CA 1
ATOM 9121 C C . TYR D 1 316 ? 39.164 -27.969 86.134 1.00 51.59 316 TYR D C 1
ATOM 9122 O O . TYR D 1 316 ? 40.030 -28.835 86.200 1.00 49.47 316 TYR D O 1
ATOM 9131 N N . GLU D 1 317 ? 39.141 -27.062 85.163 1.00 52.53 317 GLU D N 1
ATOM 9132 C CA . GLU D 1 317 ? 40.196 -27.035 84.146 1.00 47.82 317 GLU D CA 1
ATOM 9133 C C . GLU D 1 317 ? 41.531 -26.630 84.781 1.00 43.66 317 GLU D C 1
ATOM 9134 O O . GLU D 1 317 ? 41.602 -25.691 85.576 1.00 43.32 317 GLU D O 1
ATOM 9140 N N . ASP D 1 318 ? 42.563 -27.392 84.442 1.00 40.48 318 ASP D N 1
ATOM 9141 C CA . ASP D 1 318 ? 43.888 -27.294 85.077 1.00 41.57 318 ASP D CA 1
ATOM 9142 C C . ASP D 1 318 ? 44.743 -26.259 84.345 1.00 42.42 318 ASP D C 1
ATOM 9143 O O . ASP D 1 318 ? 45.363 -26.551 83.347 1.00 43.57 318 ASP D O 1
ATOM 9148 N N . CYS D 1 319 ? 44.797 -25.073 84.906 1.00 43.19 319 CYS D N 1
ATOM 9149 C CA . CYS D 1 319 ? 45.531 -23.949 84.308 1.00 46.58 319 CYS D CA 1
ATOM 9150 C C . CYS D 1 319 ? 46.889 -23.681 85.002 1.00 43.17 319 CYS D C 1
ATOM 9151 O O . CYS D 1 319 ? 47.519 -22.653 84.766 1.00 47.54 319 CYS D O 1
ATOM 9154 N N . SER D 1 320 ? 47.362 -24.649 85.782 1.00 38.13 320 SER D N 1
ATOM 9155 C CA . SER D 1 320 ? 48.644 -24.491 86.557 1.00 36.91 320 SER D CA 1
ATOM 9156 C C . SER D 1 320 ? 49.879 -24.424 85.647 1.00 34.51 320 SER D C 1
ATOM 9157 O O . SER D 1 320 ? 50.863 -23.838 85.996 1.00 32.46 320 SER D O 1
ATOM 9160 N N . SER D 1 321 ? 49.793 -25.066 84.492 1.00 32.46 321 SER D N 1
ATOM 9161 C CA . SER D 1 321 ? 50.863 -25.033 83.481 1.00 31.50 321 SER D CA 1
ATOM 9162 C C . SER D 1 321 ? 50.344 -25.539 82.128 1.00 29.53 321 SER D C 1
ATOM 9163 O O . SER D 1 321 ? 49.393 -26.300 82.065 1.00 28.64 321 SER D O 1
ATOM 9166 N N . GLN D 1 322 ? 51.042 -25.181 81.070 1.00 28.26 322 GLN D N 1
ATOM 9167 C CA . GLN D 1 322 ? 50.723 -25.693 79.737 1.00 28.50 322 GLN D CA 1
ATOM 9168 C C . GLN D 1 322 ? 50.783 -27.227 79.675 1.00 27.80 322 GLN D C 1
ATOM 9169 O O . GLN D 1 322 ? 49.925 -27.887 79.072 1.00 26.40 322 GLN D O 1
ATOM 9175 N N . ALA D 1 323 ? 51.766 -27.796 80.338 1.00 29.13 323 ALA D N 1
ATOM 9176 C CA . ALA D 1 323 ? 51.922 -29.292 80.355 1.00 30.07 323 ALA D CA 1
ATOM 9177 C C . ALA D 1 323 ? 50.782 -29.973 81.075 1.00 30.27 323 ALA D C 1
ATOM 9178 O O . ALA D 1 323 ? 50.324 -31.014 80.674 1.00 28.21 323 ALA D O 1
ATOM 9180 N N . ALA D 1 324 ? 50.387 -29.387 82.191 1.00 32.95 324 ALA D N 1
ATOM 9181 C CA . ALA D 1 324 ? 49.329 -29.966 83.027 1.00 35.04 324 ALA D CA 1
ATOM 9182 C C . ALA D 1 324 ? 48.016 -29.924 82.272 1.00 37.51 324 ALA D C 1
ATOM 9183 O O . ALA D 1 324 ? 47.196 -30.851 82.344 1.00 40.25 324 ALA D O 1
ATOM 9185 N N . LEU D 1 325 ? 47.818 -28.824 81.565 1.00 38.78 325 LEU D N 1
ATOM 9186 C CA . LEU D 1 325 ? 46.602 -28.613 80.760 1.00 39.45 325 LEU D CA 1
ATOM 9187 C C . LEU D 1 325 ? 46.506 -29.650 79.639 1.00 37.04 325 LEU D C 1
ATOM 9188 O O . LEU D 1 325 ? 45.454 -30.232 79.411 1.00 35.78 325 LEU D O 1
ATOM 9193 N N . ARG D 1 326 ? 47.622 -29.843 78.948 1.00 36.28 326 ARG D N 1
ATOM 9194 C CA . ARG D 1 326 ? 47.729 -30.865 77.899 1.00 36.86 326 ARG D CA 1
ATOM 9195 C C . ARG D 1 326 ? 47.434 -32.254 78.427 1.00 35.03 326 ARG D C 1
ATOM 9196 O O . ARG D 1 326 ? 46.674 -33.004 77.838 1.00 38.97 326 ARG D O 1
ATOM 9204 N N . ALA D 1 327 ? 48.011 -32.570 79.556 1.00 32.20 327 ALA D N 1
ATOM 9205 C CA . ALA D 1 327 ? 47.807 -33.881 80.184 1.00 31.46 327 ALA D CA 1
ATOM 9206 C C . ALA D 1 327 ? 46.320 -34.127 80.488 1.00 32.75 327 ALA D C 1
ATOM 9207 O O . ALA D 1 327 ? 45.823 -35.240 80.365 1.00 36.80 327 ALA D O 1
ATOM 9209 N N . GLN D 1 328 ? 45.632 -33.085 80.884 1.00 32.10 328 GLN D N 1
ATOM 9210 C CA . GLN D 1 328 ? 44.231 -33.194 81.282 1.00 35.59 328 GLN D CA 1
ATOM 9211 C C . GLN D 1 328 ? 43.291 -33.299 80.071 1.00 37.34 328 GLN D C 1
ATOM 9212 O O . GLN D 1 328 ? 42.275 -33.977 80.127 1.00 40.78 328 GLN D O 1
ATOM 9218 N N . GLU D 1 329 ? 43.611 -32.574 79.014 1.00 37.38 329 GLU D N 1
ATOM 9219 C CA . GLU D 1 329 ? 42.736 -32.509 77.813 1.00 36.70 329 GLU D CA 1
ATOM 9220 C C . GLU D 1 329 ? 43.041 -33.612 76.804 1.00 37.00 329 GLU D C 1
ATOM 9221 O O . GLU D 1 329 ? 42.152 -34.081 76.107 1.00 36.41 329 GLU D O 1
ATOM 9227 N N . ALA D 1 330 ? 44.289 -34.057 76.770 1.00 38.43 330 ALA D N 1
ATOM 9228 C CA . ALA D 1 330 ? 44.727 -35.104 75.798 1.00 40.38 330 ALA D CA 1
ATOM 9229 C C . ALA D 1 330 ? 43.762 -36.312 75.663 1.00 41.35 330 ALA D C 1
ATOM 9230 O O . ALA D 1 330 ? 43.411 -36.686 74.553 1.00 43.04 330 ALA D O 1
ATOM 9232 N N . PRO D 1 331 ? 43.301 -36.899 76.794 1.00 42.75 331 PRO D N 1
ATOM 9233 C CA . PRO D 1 331 ? 42.347 -38.048 76.719 1.00 43.27 331 PRO D CA 1
ATOM 9234 C C . PRO D 1 331 ? 41.094 -37.798 75.886 1.00 46.37 331 PRO D C 1
ATOM 9235 O O . PRO D 1 331 ? 40.417 -38.746 75.508 1.00 48.76 331 PRO D O 1
ATOM 9239 N N . PHE D 1 332 ? 40.765 -36.523 75.670 1.00 44.81 332 PHE D N 1
ATOM 9240 C CA . PHE D 1 332 ? 39.545 -36.123 74.903 1.00 41.18 332 PHE D CA 1
ATOM 9241 C C . PHE D 1 332 ? 39.765 -35.940 73.388 1.00 37.95 332 PHE D C 1
ATOM 9242 O O . PHE D 1 332 ? 38.823 -35.666 72.663 1.00 37.64 332 PHE D O 1
ATOM 9250 N N . TRP D 1 333 ? 40.998 -36.094 72.928 1.00 35.32 333 TRP D N 1
ATOM 9251 C CA . TRP D 1 333 ? 41.350 -35.792 71.513 1.00 36.82 333 TRP D CA 1
ATOM 9252 C C . TRP D 1 333 ? 42.141 -36.917 70.863 1.00 38.42 333 TRP D C 1
ATOM 9253 O O . TRP D 1 333 ? 43.123 -36.701 70.167 1.00 36.16 333 TRP D O 1
ATOM 9264 N N . THR D 1 334 ? 41.662 -38.123 71.074 1.00 43.68 334 THR D N 1
ATOM 9265 C CA . THR D 1 334 ? 42.461 -39.342 70.835 1.00 43.88 334 THR D CA 1
ATOM 9266 C C . THR D 1 334 ? 42.568 -39.701 69.356 1.00 42.95 334 THR D C 1
ATOM 9267 O O . THR D 1 334 ? 43.541 -40.319 68.941 1.00 41.11 334 THR D O 1
ATOM 9271 N N . SER D 1 335 ? 41.599 -39.267 68.559 1.00 42.43 335 SER D N 1
ATOM 9272 C CA . SER D 1 335 ? 41.675 -39.462 67.069 1.00 42.86 335 SER D CA 1
ATOM 9273 C C . SER D 1 335 ? 42.492 -38.399 66.340 1.00 39.08 335 SER D C 1
ATOM 9274 O O . SER D 1 335 ? 42.676 -38.490 65.149 1.00 37.71 335 SER D O 1
ATOM 9277 N N . ALA D 1 336 ? 42.962 -37.393 67.053 1.00 39.56 336 ALA D N 1
ATOM 9278 C CA . ALA D 1 336 ? 43.664 -36.266 66.398 1.00 39.94 336 ALA D CA 1
ATOM 9279 C C . ALA D 1 336 ? 45.105 -36.662 66.097 1.00 39.63 336 ALA D C 1
ATOM 9280 O O . ALA D 1 336 ? 45.811 -37.098 66.990 1.00 43.23 336 ALA D O 1
ATOM 9282 N N . PRO D 1 337 ? 45.548 -36.524 64.844 1.00 37.86 337 PRO D N 1
ATOM 9283 C CA . PRO D 1 337 ? 46.956 -36.869 64.512 1.00 38.88 337 PRO D CA 1
ATOM 9284 C C . PRO D 1 337 ? 47.989 -35.983 65.219 1.00 39.54 337 PRO D C 1
ATOM 9285 O O . PRO D 1 337 ? 49.155 -36.349 65.363 1.00 35.94 337 PRO D O 1
ATOM 9289 N N . SER D 1 338 ? 47.542 -34.825 65.646 1.00 42.93 338 SER D N 1
ATOM 9290 C CA . SER D 1 338 ? 48.345 -33.970 66.523 1.00 39.50 338 SER D CA 1
ATOM 9291 C C . SER D 1 338 ? 47.465 -33.131 67.421 1.00 35.32 338 SER D C 1
ATOM 9292 O O . SER D 1 338 ? 46.337 -32.772 67.065 1.00 31.00 338 SER D O 1
ATOM 9295 N N . PHE D 1 339 ? 47.999 -32.827 68.580 1.00 32.27 339 PHE D N 1
ATOM 9296 C CA . PHE D 1 339 ? 47.302 -32.050 69.554 1.00 31.11 339 PHE D CA 1
ATOM 9297 C C . PHE D 1 339 ? 48.241 -31.042 70.122 1.00 31.09 339 PHE D C 1
ATOM 9298 O O . PHE D 1 339 ? 49.054 -31.351 70.930 1.00 34.96 339 PHE D O 1
ATOM 9306 N N . ASP D 1 340 ? 48.105 -29.822 69.681 1.00 32.92 340 ASP D N 1
ATOM 9307 C CA . ASP D 1 340 ? 48.898 -28.722 70.216 1.00 35.72 340 ASP D CA 1
ATOM 9308 C C . ASP D 1 340 ? 48.118 -27.924 71.245 1.00 35.14 340 ASP D C 1
ATOM 9309 O O . ASP D 1 340 ? 46.907 -27.841 71.192 1.00 38.66 340 ASP D O 1
ATOM 9314 N N . VAL D 1 341 ? 48.833 -27.360 72.195 1.00 34.30 341 VAL D N 1
ATOM 9315 C CA . VAL D 1 341 ? 48.222 -26.648 73.320 1.00 35.32 341 VAL D CA 1
ATOM 9316 C C . VAL D 1 341 ? 48.973 -25.357 73.563 1.00 35.12 341 VAL D C 1
ATOM 9317 O O . VAL D 1 341 ? 50.183 -25.358 73.646 1.00 36.76 341 VAL D O 1
ATOM 9321 N N . ILE D 1 342 ? 48.239 -24.264 73.709 1.00 36.26 342 ILE D N 1
ATOM 9322 C CA . ILE D 1 342 ? 48.823 -23.015 74.241 1.00 36.36 342 ILE D CA 1
ATOM 9323 C C . ILE D 1 342 ? 48.055 -22.450 75.472 1.00 35.37 342 ILE D C 1
ATOM 9324 O O . ILE D 1 342 ? 46.839 -22.341 75.489 1.00 35.97 342 ILE D O 1
ATOM 9329 N N . LEU D 1 343 ? 48.801 -22.192 76.523 1.00 35.60 343 LEU D N 1
ATOM 9330 C CA . LEU D 1 343 ? 48.253 -21.638 77.749 1.00 37.83 343 LEU D CA 1
ATOM 9331 C C . LEU D 1 343 ? 48.739 -20.222 77.806 1.00 37.16 343 LEU D C 1
ATOM 9332 O O . LEU D 1 343 ? 49.939 -19.976 77.894 1.00 40.91 343 LEU D O 1
ATOM 9337 N N . VAL D 1 344 ? 47.819 -19.289 77.719 1.00 35.70 344 VAL D N 1
ATOM 9338 C CA . VAL D 1 344 ? 48.185 -17.877 77.647 1.00 36.02 344 VAL D CA 1
ATOM 9339 C C . VAL D 1 344 ? 48.229 -17.280 79.048 1.00 38.78 344 VAL D C 1
ATOM 9340 O O . VAL D 1 344 ? 47.259 -17.328 79.793 1.00 38.21 344 VAL D O 1
ATOM 9344 N N . GLU D 1 345 ? 49.359 -16.681 79.370 1.00 43.41 345 GLU D N 1
ATOM 9345 C CA . GLU D 1 345 ? 49.604 -16.195 80.716 1.00 47.07 345 GLU D CA 1
ATOM 9346 C C . GLU D 1 345 ? 48.866 -14.918 80.985 1.00 46.09 345 GLU D C 1
ATOM 9347 O O . GLU D 1 345 ? 48.784 -14.042 80.130 1.00 47.39 345 GLU D O 1
ATOM 9353 N N . ASP D 1 346 ? 48.312 -14.835 82.189 1.00 46.57 346 ASP D N 1
ATOM 9354 C CA . ASP D 1 346 ? 47.579 -13.639 82.676 1.00 49.49 346 ASP D CA 1
ATOM 9355 C C . ASP D 1 346 ? 46.375 -13.239 81.772 1.00 52.28 346 ASP D C 1
ATOM 9356 O O . ASP D 1 346 ? 46.019 -12.058 81.661 1.00 56.58 346 ASP D O 1
ATOM 9361 N N . ALA D 1 347 ? 45.738 -14.241 81.183 1.00 49.40 347 ALA D N 1
ATOM 9362 C CA . ALA D 1 347 ? 44.635 -14.017 80.240 1.00 45.66 347 ALA D CA 1
ATOM 9363 C C . ALA D 1 347 ? 43.364 -14.689 80.720 1.00 44.34 347 ALA D C 1
ATOM 9364 O O . ALA D 1 347 ? 43.352 -15.848 81.094 1.00 41.76 347 ALA D O 1
ATOM 9366 N N . GLY D 1 348 ? 42.284 -13.944 80.652 1.00 42.21 348 GLY D N 1
ATOM 9367 C CA . GLY D 1 348 ? 40.963 -14.484 80.917 1.00 38.28 348 GLY D CA 1
ATOM 9368 C C . GLY D 1 348 ? 40.420 -15.252 79.717 1.00 37.95 348 GLY D C 1
ATOM 9369 O O . GLY D 1 348 ? 41.164 -15.808 78.902 1.00 37.12 348 GLY D O 1
ATOM 9370 N N . HIS D 1 349 ? 39.120 -15.220 79.593 1.00 37.30 349 HIS D N 1
ATOM 9371 C CA . HIS D 1 349 ? 38.392 -15.955 78.553 1.00 38.20 349 HIS D CA 1
ATOM 9372 C C . HIS D 1 349 ? 38.695 -15.455 77.090 1.00 36.54 349 HIS D C 1
ATOM 9373 O O . HIS D 1 349 ? 38.921 -16.247 76.175 1.00 33.46 349 HIS D O 1
ATOM 9380 N N . GLY D 1 350 ? 38.719 -14.152 76.915 1.00 37.23 350 GLY D N 1
ATOM 9381 C CA . GLY D 1 350 ? 38.880 -13.544 75.556 1.00 39.38 350 GLY D CA 1
ATOM 9382 C C . GLY D 1 350 ? 40.317 -13.388 75.048 1.00 40.30 350 GLY D C 1
ATOM 9383 O O . GLY D 1 350 ? 40.902 -12.326 75.158 1.00 41.06 350 GLY D O 1
ATOM 9384 N N . LEU D 1 351 ? 40.849 -14.439 74.440 1.00 39.37 351 LEU D N 1
ATOM 9385 C CA . LEU D 1 351 ? 42.284 -14.502 74.113 1.00 35.50 351 LEU D CA 1
ATOM 9386 C C . LEU D 1 351 ? 42.664 -13.483 73.059 1.00 36.11 351 LEU D C 1
ATOM 9387 O O . LEU D 1 351 ? 43.779 -12.961 73.060 1.00 36.08 351 LEU D O 1
ATOM 9392 N N . ASN D 1 352 ? 41.736 -13.180 72.168 1.00 33.59 352 ASN D N 1
ATOM 9393 C CA . ASN D 1 352 ? 41.988 -12.170 71.130 1.00 31.37 352 ASN D CA 1
ATOM 9394 C C . ASN D 1 352 ? 42.173 -10.747 71.667 1.00 29.81 352 ASN D C 1
ATOM 9395 O O . ASN D 1 352 ? 42.679 -9.895 70.968 1.00 29.35 352 ASN D O 1
ATOM 9400 N N . LEU D 1 353 ? 41.720 -10.505 72.887 1.00 31.36 353 LEU D N 1
ATOM 9401 C CA . LEU D 1 353 ? 41.561 -9.117 73.413 1.00 34.38 353 LEU D CA 1
ATOM 9402 C C . LEU D 1 353 ? 42.559 -8.691 74.518 1.00 34.45 353 LEU D C 1
ATOM 9403 O O . LEU D 1 353 ? 42.560 -7.530 74.955 1.00 33.83 353 LEU D O 1
ATOM 9408 N N . VAL D 1 354 ? 43.409 -9.628 74.933 1.00 33.75 354 VAL D N 1
ATOM 9409 C CA . VAL D 1 354 ? 44.327 -9.427 76.070 1.00 31.05 354 VAL D CA 1
ATOM 9410 C C . VAL D 1 354 ? 45.624 -8.751 75.589 1.00 31.84 354 VAL D C 1
ATOM 9411 O O . VAL D 1 354 ? 45.952 -8.817 74.396 1.00 33.25 354 VAL D O 1
ATOM 9415 N N . PRO D 1 355 ? 46.339 -8.044 76.502 1.00 34.01 355 PRO D N 1
ATOM 9416 C CA . PRO D 1 355 ? 47.527 -7.279 76.113 1.00 34.81 355 PRO D CA 1
ATOM 9417 C C . PRO D 1 355 ? 48.610 -8.136 75.516 1.00 38.01 355 PRO D C 1
ATOM 9418 O O . PRO D 1 355 ? 49.300 -7.687 74.590 1.00 37.40 355 PRO D O 1
ATOM 9422 N N . ASN D 1 356 ? 48.752 -9.361 76.025 1.00 40.81 356 ASN D N 1
ATOM 9423 C CA . ASN D 1 356 ? 49.744 -10.331 75.449 1.00 46.02 356 ASN D CA 1
ATOM 9424 C C . ASN D 1 356 ? 49.144 -11.318 74.401 1.00 45.07 356 ASN D C 1
ATOM 9425 O O . ASN D 1 356 ? 49.571 -12.457 74.285 1.00 46.73 356 ASN D O 1
ATOM 9430 N N . THR D 1 357 ? 48.193 -10.834 73.623 1.00 42.77 357 THR D N 1
ATOM 9431 C CA . THR D 1 357 ? 47.532 -11.656 72.608 1.00 39.28 357 THR D CA 1
ATOM 9432 C C . THR D 1 357 ? 48.468 -12.133 71.485 1.00 40.07 357 THR D C 1
ATOM 9433 O O . THR D 1 357 ? 48.191 -13.123 70.819 1.00 34.69 357 THR D O 1
ATOM 9437 N N . ARG D 1 358 ? 49.550 -11.397 71.250 1.00 46.90 358 ARG D N 1
ATOM 9438 C CA . ARG D 1 358 ? 50.462 -11.717 70.110 1.00 50.26 358 ARG D CA 1
ATOM 9439 C C . ARG D 1 358 ? 51.140 -13.075 70.273 1.00 44.84 358 ARG D C 1
ATOM 9440 O O . ARG D 1 358 ? 51.407 -13.761 69.298 1.00 42.68 358 ARG D O 1
ATOM 9448 N N . VAL D 1 359 ? 51.391 -13.446 71.510 1.00 38.44 359 VAL D N 1
ATOM 9449 C CA . VAL D 1 359 ? 51.981 -14.743 71.827 1.00 40.71 359 VAL D CA 1
ATOM 9450 C C . VAL D 1 359 ? 51.109 -15.864 71.278 1.00 38.72 359 VAL D C 1
ATOM 9451 O O . VAL D 1 359 ? 51.586 -16.833 70.718 1.00 35.46 359 VAL D O 1
ATOM 9455 N N . TYR D 1 360 ? 49.824 -15.655 71.419 1.00 42.71 360 TYR D N 1
ATOM 9456 C CA . TYR D 1 360 ? 48.774 -16.593 71.015 1.00 44.62 360 TYR D CA 1
ATOM 9457 C C . TYR D 1 360 ? 48.521 -16.581 69.479 1.00 42.13 360 TYR D C 1
ATOM 9458 O O . TYR D 1 360 ? 48.320 -17.628 68.830 1.00 37.96 360 TYR D O 1
ATOM 9467 N N . GLN D 1 361 ? 48.528 -15.382 68.928 1.00 38.30 361 GLN D N 1
ATOM 9468 C CA . GLN D 1 361 ? 48.492 -15.189 67.482 1.00 37.64 361 GLN D CA 1
ATOM 9469 C C . GLN D 1 361 ? 49.649 -15.887 66.797 1.00 36.57 361 GLN D C 1
ATOM 9470 O O . GLN D 1 361 ? 49.480 -16.575 65.781 1.00 33.66 361 GLN D O 1
ATOM 9476 N N . ASP D 1 362 ? 50.833 -15.692 67.354 1.00 37.98 362 ASP D N 1
ATOM 9477 C CA . ASP D 1 362 ? 52.063 -16.262 66.782 1.00 37.73 362 ASP D CA 1
ATOM 9478 C C . ASP D 1 362 ? 52.013 -17.757 66.816 1.00 33.70 362 ASP D C 1
ATOM 9479 O O . ASP D 1 362 ? 52.390 -18.418 65.859 1.00 35.59 362 ASP D O 1
ATOM 9484 N N . ALA D 1 363 ? 51.570 -18.289 67.928 1.00 32.05 363 ALA D N 1
ATOM 9485 C CA . ALA D 1 363 ? 51.558 -19.744 68.111 1.00 33.08 363 ALA D CA 1
ATOM 9486 C C . ALA D 1 363 ? 50.549 -20.371 67.166 1.00 36.03 363 ALA D C 1
ATOM 9487 O O . ALA D 1 363 ? 50.794 -21.421 66.591 1.00 39.30 363 ALA D O 1
ATOM 9489 N N . SER D 1 364 ? 49.448 -19.669 66.959 1.00 37.38 364 SER D N 1
ATOM 9490 C CA . SER D 1 364 ? 48.397 -20.112 66.017 1.00 36.91 364 SER D CA 1
ATOM 9491 C C . SER D 1 364 ? 48.855 -20.087 64.566 1.00 36.89 364 SER D C 1
ATOM 9492 O O . SER D 1 364 ? 48.547 -20.970 63.793 1.00 33.32 364 SER D O 1
ATOM 9495 N N . ARG D 1 365 ? 49.571 -19.048 64.215 1.00 40.57 365 ARG D N 1
ATOM 9496 C CA . ARG D 1 365 ? 50.090 -18.902 62.858 1.00 44.36 365 ARG D CA 1
ATOM 9497 C C . ARG D 1 365 ? 51.107 -19.990 62.577 1.00 43.58 365 ARG D C 1
ATOM 9498 O O . ARG D 1 365 ? 51.101 -20.598 61.520 1.00 41.60 365 ARG D O 1
ATOM 9506 N N . ASP D 1 366 ? 52.016 -20.189 63.530 1.00 42.01 366 ASP D N 1
ATOM 9507 C CA . ASP D 1 366 ? 53.085 -21.214 63.406 1.00 39.80 366 ASP D CA 1
ATOM 9508 C C . ASP D 1 366 ? 52.500 -22.569 63.230 1.00 38.29 366 ASP D C 1
ATOM 9509 O O . ASP D 1 366 ? 52.965 -23.352 62.432 1.00 35.58 366 ASP D O 1
ATOM 9514 N N . TRP D 1 367 ? 51.433 -22.817 63.967 1.00 38.14 367 TRP D N 1
ATOM 9515 C CA . TRP D 1 367 ? 50.679 -24.076 63.872 1.00 38.32 367 TRP D CA 1
ATOM 9516 C C . TRP D 1 367 ? 50.055 -24.275 62.486 1.00 39.96 367 TRP D C 1
ATOM 9517 O O . TRP D 1 367 ? 50.228 -25.315 61.856 1.00 39.36 367 TRP D O 1
ATOM 9528 N N . LEU D 1 368 ? 49.339 -23.266 62.024 1.00 40.86 368 LEU D N 1
ATOM 9529 C CA . LEU D 1 368 ? 48.754 -23.291 60.669 1.00 39.68 368 LEU D CA 1
ATOM 9530 C C . LEU D 1 368 ? 49.807 -23.586 59.623 1.00 40.72 368 LEU D C 1
ATOM 9531 O O . LEU D 1 368 ? 49.586 -24.378 58.713 1.00 39.40 368 LEU D O 1
ATOM 9536 N N . ASP D 1 369 ? 50.933 -22.893 59.730 1.00 40.58 369 ASP D N 1
ATOM 9537 C CA . ASP D 1 369 ? 52.023 -23.039 58.748 1.00 39.74 369 ASP D CA 1
ATOM 9538 C C . ASP D 1 369 ? 52.508 -24.478 58.764 1.00 41.49 369 ASP D C 1
ATOM 9539 O O . ASP D 1 369 ? 52.776 -25.070 57.744 1.00 43.14 369 ASP D O 1
ATOM 9544 N N . ARG D 1 370 ? 52.579 -25.035 59.946 1.00 43.52 370 ARG D N 1
ATOM 9545 C CA . ARG D 1 370 ? 53.106 -26.391 60.137 1.00 43.88 370 ARG D CA 1
ATOM 9546 C C . ARG D 1 370 ? 52.172 -27.498 59.665 1.00 44.68 370 ARG D C 1
ATOM 9547 O O . ARG D 1 370 ? 52.622 -28.558 59.256 1.00 49.35 370 ARG D O 1
ATOM 9555 N N . VAL D 1 371 ? 50.881 -27.259 59.743 1.00 42.73 371 VAL D N 1
ATOM 9556 C CA . VAL D 1 371 ? 49.894 -28.371 59.628 1.00 41.63 371 VAL D CA 1
ATOM 9557 C C . VAL D 1 371 ? 49.017 -28.292 58.350 1.00 40.99 371 VAL D C 1
ATOM 9558 O O . VAL D 1 371 ? 48.427 -29.277 57.954 1.00 40.55 371 VAL D O 1
ATOM 9562 N N . VAL D 1 372 ? 48.826 -27.090 57.819 1.00 42.25 372 VAL D N 1
ATOM 9563 C CA . VAL D 1 372 ? 48.122 -26.908 56.509 1.00 43.69 372 VAL D CA 1
ATOM 9564 C C . VAL D 1 372 ? 48.873 -26.074 55.499 1.00 44.25 372 VAL D C 1
ATOM 9565 O O . VAL D 1 372 ? 48.823 -26.350 54.333 1.00 48.89 372 VAL D O 1
ATOM 9569 N N . GLY D 1 373 ? 49.528 -25.021 55.949 1.00 47.98 373 GLY D N 1
ATOM 9570 C CA . GLY D 1 373 ? 50.103 -24.034 55.026 1.00 49.01 373 GLY D CA 1
ATOM 9571 C C . GLY D 1 373 ? 48.995 -23.253 54.314 1.00 54.91 373 GLY D C 1
ATOM 9572 O O . GLY D 1 373 ? 47.804 -23.574 54.445 1.00 52.13 373 GLY D O 1
ATOM 9573 N N . HIS D 1 374 ? 49.378 -22.222 53.580 1.00 59.56 374 HIS D N 1
ATOM 9574 C CA . HIS D 1 374 ? 48.377 -21.309 52.954 1.00 62.82 374 HIS D CA 1
ATOM 9575 C C . HIS D 1 374 ? 48.183 -21.517 51.446 1.00 69.69 374 HIS D C 1
ATOM 9576 O O . HIS D 1 374 ? 47.367 -20.848 50.834 1.00 72.94 374 HIS D O 1
ATOM 9583 N N . GLY D 1 375 ? 48.943 -22.443 50.861 1.00 79.33 375 GLY D N 1
ATOM 9584 C CA . GLY D 1 375 ? 48.915 -22.691 49.415 1.00 80.12 375 GLY D CA 1
ATOM 9585 C C . GLY D 1 375 ? 49.938 -21.742 48.799 1.00 88.51 375 GLY D C 1
ATOM 9586 O O . GLY D 1 375 ? 51.094 -21.723 49.227 1.00 91.79 375 GLY D O 1
ATOM 9587 N N . LEU D 1 376 ? 49.488 -20.880 47.876 1.00 94.42 376 LEU D N 1
ATOM 9588 C CA . LEU D 1 376 ? 50.336 -19.781 47.302 1.00 95.81 376 LEU D CA 1
ATOM 9589 C C . LEU D 1 376 ? 51.844 -20.085 47.278 1.00 98.53 376 LEU D C 1
ATOM 9590 O O . LEU D 1 376 ? 52.298 -21.019 46.616 1.00 89.34 376 LEU D O 1
#

B-factor: mean 36.97, std 12.07, range [16.23, 129.96]

Organism: NCBI:txid1888

Sequence (1239 aa):
SAICRATTVEVTLGKGTGKWGELCRPAGSSPDTVVTVHGATYNHNYWDFPYQPDKYSFRKLNGAGYATFVVDRLGTGNSTVPPSSELNLTVEARQHEVVQGLRTGRIGGTGFGKVVLAGYSLGSAVTSIEASTFHDVDAVLITALGHYNNPAGTQAIIDNGLSPNDDPVLKDRHHYDDGYATTKPGSRKHVFYADRPDPGVLATDELTKDANVFTEAADPLVIDPAVSRAIDVPVFALGDRDPLCGDGYEDCSSQAALRAQEAPFWTSAPSFDVILVEDAGHGLNLVPNTRVYQDASRDWLDRVVGHGLEHHHSAICRATTVEVTLGKGTGKWGELCRPAGSSPDTVVTVHGATYNHNYWDFPYQPDKYSFRKLNGAGYATFVVDRLGTGNSTVPPSSELNLTVEARQHEVVQGLRTGRIGGTGFGKVVLAGYSLGSAVTSIEASTFHDVDAVLITALGHYNNPAGTQAIIDNGLSPNDDPVLKDRHHYDDGYATTKPGSRKHVFYADRPDPGVLATDELTKDANVFTEAADPLVIDPAVSRAIDVPVFALGDRDPLCGDGYEDCSSQAALRAQEAPFWTSAPSFDVILVEDAGHGLNLVPNTRVYQDASRDWLDRVVGHGSAICRATTVEVTLGKGTGKWGELCRPAGSSPDTVVTVHGATYNHNYWDFPYQPDKYSFRKLNGAGYATFVVDRLGTGNSTVPPSSELNLTVEARQHEVVQGLRTGRIGGTGFGKVVLAGYSLGSAVTSIEASTFHDVDAVLITALGHYNNPAGTQAIIDNGLSPNDDPVLKDRHHYDDGYATTKPGSRKHVFYADRPDPGVLATDELTKDANVFTEAADPLVIDPAVSRAIDVPVFALGDRDPLCGDGYEDCSSQAALRAQEAPFWTSAPSFDVILVEDAGHGLNLVPNTRVYQDASRDWLDRVVGHGLSAICRATTVEVTLGKGTGKWGELCRPAGSSPDTVVTVHGATYNHNYWDFPYQPDKYSFRKLNGAGYATFVVDRLGTGNSTVPPSSELNLTVEARQHEVVQGLRTGRIGGTGFGKVVLAGYSLGSAVTSIEASTFHDVDAVLITALGHYNNPAGTQAIIDNGLSPNDDPVLKDRHHYDDGYATTKPGSRKHVFYADRPDPGVLATDELTKDANVFTEAADPLVIDPAVSRAIDVPVFALGDRDPLCGDGYEDCSSQAALRAQEAPFWTSAPSFDVILVEDAGHGLNLVPNTRVYQDASRDWLDRVVGHGL

InterPro domains:
  IPR000073 Alpha/beta hydrolase fold-1 [PF12697] (98-359)
  IPR029058 Alpha/Beta hydrolase fold [G3DSA:3.40.50.1820] (67-374)
  IPR029058 Alpha/Beta hydrolase fold [SSF53474] (62-372)

Foldseek 3Di:
DKDKDKDKDWFDWPPGTWIIKMKIAQPPDDWQEEEEFEDAQFFQCLQQPPPPRVQQHLCVCNVLGAMYMGGGQACKDPIPNDALVRDALLRRLRSLSVLVCQQVCVPPNPHHPAYEYEAAHCRQLSQLQNCLPPVSHQEYEHALAALWFDVVLVVLQVVQKDALCPPPLRVPPDDHDPQKIHGHPPSCCCSFWVVFDDVSLSVSRSNRTGMDRPCNVVPPSSNDLSSQCSRQHYYYEYELSANSDDDPTQPSVDQVVNCVVRVVSNNNYPYYDYDYHYRGYRSLSRDPPNVVVSVVVSVCCCVRPNTRPDPDD/DKDKDKDKDWFDWPPGTWIIKMKIAQPPDDWLEEEEFEDAQFFQCLQAPPPPRVQQHLCVCNVLGAMYMGGGQACKDPIPNDALVRDALLRRLRSLSVLVCQQVCVPPNPHHNAYEYEYAHCRQLSQLQNCLPPVSHQEYEHALAALFFDVVLVVLQVVQKDALCPAPLRNPVDDHDPQKIHGHPPSCCCSFWVVFDDPSLSVSCSNRTGIDRPCNVVDPSSNDLSSQCSRQHAYYEYELSANSDDDPTQPSVDQVVNCVVRVVSNNNYPYYDYDYHYRGYRSLSRDPPNVVVSVVVSVVCCVRPNGD/DKDKDKDKDWFDWPPGTWIIKMKIAQPPDDWLEEEEFEDAQFFQCLQQPPPPRVQQHLCVCNVLGAMYMGGGQACKDPIPNDALVRDALLSSLRSLSVLVCQQVCVPPNPHHNAYEYEAAHCRQLSQLQNCLPPVSHQEYEHALAALFFDVVLVVLQVVFKDALCPPPLRVPPDDHDPQKIHGHPPSCCCSFWVVFDDVSLSVSCSNRTGIDRPCNVVDPSSNDLSRQCSRQHAYYEYELSANSDDDPTQPSVDQVVNCVVRVVSNNNYPYYDYDYHYRGYRSLSRDPRNVVVSVVVSVVCCVRPNTHD/DKDKDKDKDWFQLVVDTWIIKMKIAQPPDDWLEEEEFEDAQFFQCLQQPPPPRVQQHLCVCNVLGAMYMGGGQACKDPIPNDALVSDALLRRLRSLVVLVCQQVCVPPNPHHPAYEYEAAHCRQLSQLQNCLPPVRHQEYEHALAALWFDVVLVVLQVVQKDALCPAPLRNPVDDHDPQKIHGHPPSCCCSFWVVFDDVSLNVSCSNRTGIDRPCNVVDPSSNDLSSQCSRQHAYYEYELSANSDDDPTQPSVDQVVNCVVRVVSNNNYPYYDYDYHYRGYRSLSRDPPNVVVSVVVSVVCCVRPNGHD

Solvent-accessible surface area: 46559 Å² total

Radius of gyration: 35.83 Å; Cα contacts (8 Å, |Δi|>4): 2782; chains: 4; bounding box: 91×78×97 Å